Protein 8J50 (pdb70)

Foldseek 3Di:
DDKDKDFDDVPKFKDFFELVCLLCGSPDAFDKDWNFLFNPQFEGEQKMFMQQQKMKHDPFTWMWHHHPRMIMIGGPPDMDMDGQPVGGRLNNLQVCCVVPPFAPLDAFDCLQQLFAEEEQCQVQNQNQALVVLVVVLVLCVVVPGDAGEYEYEPHQAPFAQGLDGDCVRYVDLLVSQVVSVVSVYAYAYEHEFWAACPDPSNVVCLVVLQWKFFQVPDPPDASVPGRHFDWFQDPVGITIGGQLLDVVSLVSVCVSQVCCCVPRVHQYYEYEDLGLNRQDDRIHHNVRDHSQVSSASSVCSCLVRSNYEYGHHYANASGNYATEDGWFALDLVRLLSQQSSQQNCLSSRRQRYQHAEQSTRDNVSVVRDLLSSLLSLLSRLLRLHHYYYPDNVVPHDDVSSVLSVVSSVVSNVCSVLSVVVSSVCSNSSRHQKHQPCNQANPLPRSSPRQWTDRPNWKIWRGDSDDDQKDKDAFGAAWWAFPPPRDIDGHSGIDIDGDDSNDTTMITGPD/DDKDKAFDDVPKFKDFFELVCLVCGSPDAFDKDWNALFNPQFEGEQKMFMQQQKMKHDPFTWMWHHHPRMIMIGGPHDMDMDGQPVGGRLNNLQVCCVVPPFAPLDAFDCLQQLFAEEEQCQVQPQNQALVVLLVLLVLCVVLPGDATEYEYEPHQAPFAQGLDGDCVRYVDLLVSQVVSVVSVYAYAYEHEFWGACPDPRNVVCLVVLQWKAFQVPDPPDASVRGRHFDWFQDDVGITIGGQLQDVVSLVSVCVSQVCCCVPRVHQYYEYEDLRLNRQDDRIHHNVRDHSQVSSASSVCSCLVRSHYEYGHHYANASGNYETEDGWFAQDLVRLLSQQSSQQNCLSSRRQNYQHAAQRTRDNVSVVRDLLSSLLSLLSRLLRSHHYHYPDNVVPDDDVSSVLSVLSSVVSNVCSVLSVVVSSVCSNGSHHQKHQPCNQPRPLPRSPPRQWIDRPNWKIWRGDSDDDQKDKDAFAAAWKAFPVVRDIDGHSGIDIHGDDSNDTTMITGPD

Solvent-accessible surface area: 36949 Å² total; per-residue (Å²): 161,107,50,39,118,4,86,26,90,217,66,10,9,2,24,0,0,0,0,31,63,2,74,60,10,3,3,72,77,55,16,98,3,68,0,79,4,56,2,25,18,0,0,0,2,0,0,0,0,0,6,26,0,23,1,0,14,2,96,85,10,1,17,3,77,26,109,48,89,68,0,28,0,34,2,60,24,85,25,34,66,66,91,1,118,57,22,10,1,75,48,0,12,24,58,0,6,76,146,54,15,82,31,43,47,103,43,1,39,49,22,0,0,64,18,7,0,1,0,0,25,11,43,23,68,47,70,0,18,26,114,32,0,27,104,10,0,121,52,0,67,87,40,62,7,41,51,6,1,0,0,0,7,5,12,2,9,26,18,9,9,31,32,35,7,28,105,74,65,2,102,79,7,44,26,3,2,74,69,0,71,72,48,48,3,79,0,0,0,4,3,7,3,1,1,0,0,0,5,60,14,2,53,72,0,51,85,103,68,1,0,0,0,33,7,120,46,44,154,122,52,101,49,111,108,2,109,24,4,5,54,12,105,10,127,3,4,23,0,0,0,9,0,22,2,1,71,69,4,50,65,4,3,110,99,57,0,47,28,2,58,150,126,29,33,4,39,0,0,9,1,17,0,0,4,0,101,21,15,102,67,87,40,32,10,90,84,188,30,46,13,4,49,6,0,18,46,15,0,96,12,1,42,92,10,76,3,0,1,0,11,1,0,4,40,18,8,12,41,3,2,0,1,7,0,66,51,9,128,23,60,38,113,7,7,106,33,4,3,8,0,0,12,3,0,1,6,0,6,4,5,8,2,0,0,1,7,1,3,4,3,34,86,89,44,79,254,60,36,43,50,4,0,0,5,5,0,1,0,0,0,1,0,0,0,0,0,1,0,1,2,2,46,150,22,13,94,94,75,35,25,89,3,0,63,50,0,17,40,11,7,175,123,12,36,98,35,0,16,123,17,0,124,82,3,5,97,62,9,43,2,0,3,7,19,0,3,2,25,11,43,116,55,40,4,45,142,30,51,58,4,0,0,0,0,48,46,33,0,1,0,0,1,9,100,122,52,73,65,14,131,0,68,2,1,150,13,104,0,62,11,44,129,79,36,119,60,36,173,12,47,100,73,19,116,23,181,10,91,53,75,34,15,0,0,0,90,66,54,101,192,77,63,49,118,3,85,28,86,212,66,11,19,1,23,0,0,0,0,31,62,2,77,61,5,2,4,76,79,54,16,99,2,67,0,79,4,57,3,26,19,0,1,0,2,0,0,0,0,0,6,28,0,24,2,0,13,1,91,67,10,0,17,2,80,27,110,47,91,75,0,34,2,40,3,75,24,94,20,37,64,68,91,1,116,58,20,10,1,69,48,0,13,23,59,0,8,78,149,55,15,81,30,44,46,107,42,1,42,47,23,0,0,65,16,6,0,0,0,0,24,11,42,24,69,49,69,0,20,28,109,43,0,26,105,10,0,108,50,0,65,86,39,58,6,38,48,6,0,0,0,0,8,4,10,1,10,26,18,7,8,32,30,36,9,29,107,75,64,2,104,80,6,46,27,2,1,74,68,0,70,71,51,46,2,79,0,0,0,4,3,6,4,0,1,0,0,0,6,67,14,3,54,74,0,50,83,104,70,1,0,0,0,34,9,125,50,47,149,116,53,98,46,110,115,2,106,26,4,5,56,13,102,10,128,1,5,23,0,0,0,11,0,22,2,0,73,68,4,49,63,3,3,108,102,61,0,47,29,2,58,149,129,32,32,5,38,0,0,10,1,16,0,0,6,0,102,20,17,103,65,86,38,34,10,92,84,187,31,46,13,4,43,6,0,14,54,16,0,104,12,0,44,92,8,80,2,0,1,0,12,0,0,0,37,19,8,12,43,4,2,0,1,8,0,67,53,9,129,24,56,38,114,7,6,104,32,4,4,9,0,0,12,3,0,1,7,0,6,4,6,8,2,0,1,0,8,0,3,3,4,33,92,89,39,71,254,58,34,45,52,5,0,0,5,6,0,1,1,0,0,0,0,0,0,0,0,1,0,0,2,1,48,144,23,12,93,94,74,36,27,91,3,0,65,51,0,16,59,26,7,192,123,12,35,101,34,0,18,124,18,0,124,85,3,6,98,60,9,45,2,0,3,8,18,0,2,2,25,10,37,111,82,41,4,44,160,30,55,59,4,0,0,0,0,50,49,30,0,0,0,0,3,9,108,124,52,72,68,19,129,0,71,2,2,164,15,126,0,67,9,50,162,76,36,123,62,31,190,8,48,90,78,20,116,24,188,10,93,52,73,32,17,0,0,0,94,67,68,105

Structure (mmCIF, N/CA/C/O backbone):
data_8J50
#
_entry.id   8J50
#
_cell.length_a   71.662
_cell.length_b   72.364
_cell.length_c   81.074
_cell.angle_alpha   101.741
_cell.angle_beta   104.955
_cell.angle_gamma   103.664
#
_symmetry.space_group_name_H-M   'P 1'
#
loop_
_entity.id
_entity.type
_entity.pdbx_description
1 polymer 'GH31 alpha-galactosidase'
2 non-polymer 1,2-ETHANEDIOL
3 non-polymer 'CHLORIDE ION'
4 water water
#
loop_
_atom_site.group_PDB
_atom_site.id
_atom_site.type_symbol
_atom_site.label_atom_id
_atom_site.label_alt_id
_atom_site.label_comp_id
_atom_site.label_asym_id
_atom_site.label_entity_id
_atom_site.label_seq_id
_atom_site.pdbx_PDB_ins_code
_atom_site.Cartn_x
_atom_site.Cartn_y
_atom_site.Cartn_z
_atom_site.occupancy
_atom_site.B_iso_or_equiv
_atom_site.auth_seq_id
_atom_site.auth_comp_id
_atom_site.auth_asym_id
_atom_site.auth_atom_id
_atom_site.pdbx_PDB_model_num
ATOM 1 N N . GLN A 1 28 ? 2.429 20.722 26.491 1.000 53.825 33 GLN A N 1
ATOM 2 C CA . GLN A 1 28 ? 2.765 19.726 25.423 1.000 57.567 33 GLN A CA 1
ATOM 3 C C . GLN A 1 28 ? 4.081 20.081 24.707 1.000 54.047 33 GLN A C 1
ATOM 4 O O . GLN A 1 28 ? 4.157 21.136 24.066 1.000 52.235 33 GLN A O 1
ATOM 18 N N . GLN A 1 29 ? 5.101 19.190 24.787 1.000 44.180 34 GLN A N 1
ATOM 19 C CA . GLN A 1 29 ? 6.453 19.485 24.313 1.000 41.911 34 GLN A CA 1
ATOM 20 C C . GLN A 1 29 ? 6.495 19.649 22.798 1.000 37.301 34 GLN A C 1
ATOM 21 O O . GLN A 1 29 ? 5.696 19.044 22.091 1.000 31.054 34 GLN A O 1
ATOM 35 N N . SER A 1 30 ? 7.464 20.460 22.338 1.000 34.875 35 SER A N 1
ATOM 36 C CA . SER A 1 30 ? 7.440 20.931 20.977 1.000 30.223 35 SER A CA 1
ATOM 37 C C . SER A 1 30 ? 8.818 21.419 20.501 1.000 27.976 35 SER A C 1
ATOM 38 O O . SER A 1 30 ? 9.726 21.740 21.284 1.000 27.713 35 SER A O 1
ATOM 46 N N . LEU A 1 31 ? 8.910 21.469 19.169 1.000 26.779 36 LEU A N 1
ATOM 47 C CA . LEU A 1 31 ? 10.057 21.914 18.390 1.000 28.064 36 LEU A CA 1
ATOM 48 C C . LEU A 1 31 ? 9.573 22.964 17.399 1.000 27.586 36 LEU A C 1
ATOM 49 O O . LEU A 1 31 ? 8.532 22.773 16.748 1.000 28.857 36 LEU A O 1
ATOM 65 N N . HIS A 1 32 ? 10.414 23.977 17.162 1.000 24.673 37 HIS A N 1
ATOM 66 C CA . HIS A 1 32 ? 10.108 25.011 16.200 1.000 24.286 37 HIS A CA 1
ATOM 67 C C . HIS A 1 32 ? 11.400 25.291 15.429 1.000 22.764 37 HIS A C 1
ATOM 68 O O . HIS A 1 32 ? 12.429 25.660 16.013 1.000 22.073 37 HIS A O 1
ATOM 83 N N . ILE A 1 33 ? 11.325 25.055 14.131 1.000 21.152 38 ILE A N 1
ATOM 84 C CA . ILE A 1 33 ? 12.494 24.814 13.327 1.000 22.601 38 ILE A CA 1
ATOM 85 C C . ILE A 1 33 ? 12.473 25.755 12.140 1.000 20.607 38 ILE A C 1
ATOM 86 O O . ILE A 1 33 ? 11.734 25.534 11.192 1.000 22.974 38 ILE A O 1
ATOM 102 N N . PRO A 1 34 ? 13.368 26.751 12.090 1.000 20.375 39 PRO A N 1
ATOM 103 C CA . PRO A 1 34 ? 13.512 27.550 10.882 1.000 21.485 39 PRO A CA 1
ATOM 104 C C . PRO A 1 34 ? 14.047 26.673 9.762 1.000 21.775 39 PRO A C 1
ATOM 105 O O . PRO A 1 34 ? 15.064 25.975 9.969 1.000 21.831 39 PRO A O 1
ATOM 116 N N . LEU A 1 35 ? 13.390 26.721 8.597 1.000 20.838 40 LEU A N 1
ATOM 117 C CA . LEU A 1 35 ? 13.903 26.028 7.420 1.000 21.311 40 LEU A CA 1
ATOM 118 C C . LEU A 1 35 ? 15.247 26.618 7.010 1.000 21.031 40 LEU A C 1
ATOM 119 O O . LEU A 1 35 ? 15.449 27.827 7.027 1.000 22.838 40 LEU A O 1
ATOM 135 N N . LEU A 1 36 ? 16.167 25.749 6.638 1.000 21.229 41 LEU A N 1
ATOM 136 C CA . LEU A 1 36 ? 17.367 26.184 5.938 1.000 22.943 41 LEU A CA 1
ATOM 137 C C . LEU A 1 36 ? 17.003 26.617 4.523 1.000 24.810 41 LEU A C 1
ATOM 138 O O . LEU A 1 36 ? 15.956 26.243 3.969 1.000 25.875 41 LEU A O 1
ATOM 154 N N . LYS A 1 37 ? 17.922 27.373 3.911 1.000 26.443 42 LYS A N 1
ATOM 155 C CA . LYS A 1 37 ? 17.684 27.901 2.577 1.000 27.892 42 LYS A CA 1
ATOM 156 C C . LYS A 1 37 ? 17.481 26.761 1.589 1.000 25.941 42 LYS A C 1
ATOM 157 O O . LYS A 1 37 ? 18.280 25.846 1.553 1.000 26.179 42 LYS A O 1
ATOM 176 N N . GLY A 1 38 ? 16.366 26.774 0.858 1.000 24.966 43 GLY A N 1
ATOM 177 C CA . GLY A 1 38 ? 16.047 25.743 -0.126 1.000 26.413 43 GLY A CA 1
ATOM 178 C C . GLY A 1 38 ? 15.596 24.415 0.500 1.000 23.835 43 GLY A C 1
ATOM 179 O O . GLY A 1 38 ? 15.320 23.496 -0.217 1.000 23.279 43 GLY A O 1
ATOM 183 N N . GLU A 1 39 ? 15.494 24.310 1.835 1.000 24.568 44 GLU A N 1
ATOM 184 C CA . GLU A 1 39 ? 15.136 23.068 2.462 1.000 22.786 44 GLU A CA 1
ATOM 185 C C . GLU A 1 39 ? 13.683 22.674 2.190 1.000 23.623 44 GLU A C 1
ATOM 186 O O . GLU A 1 39 ? 12.772 23.479 2.270 1.000 21.777 44 GLU A O 1
ATOM 198 N N . CYS A 1 40 ? 13.490 21.379 1.947 1.000 22.490 45 CYS A N 1
ATOM 199 C CA . CYS A 1 40 ? 12.195 20.779 1.711 1.000 24.253 45 CYS A CA 1
ATOM 200 C C . CYS A 1 40 ? 11.980 19.658 2.715 1.000 24.850 45 CYS A C 1
ATOM 201 O O . CYS A 1 40 ? 12.925 18.939 3.045 1.000 24.778 45 CYS A O 1
ATOM 209 N N . TRP A 1 41 ? 10.740 19.536 3.213 1.000 22.828 46 TRP A N 1
ATOM 210 C CA . TRP A 1 41 ? 10.397 18.545 4.218 1.000 22.323 46 TRP A CA 1
ATOM 211 C C . TRP A 1 41 ? 9.252 17.651 3.725 1.000 22.452 46 TRP A C 1
ATOM 212 O O . TRP A 1 41 ? 8.238 18.145 3.203 1.000 20.917 46 TRP A O 1
ATOM 233 N N . TRP A 1 42 ? 9.443 16.329 3.923 1.000 22.351 47 TRP A N 1
ATOM 234 C CA . TRP A 1 42 ? 8.405 15.336 3.744 1.000 20.866 47 TRP A CA 1
ATOM 235 C C . TRP A 1 42 ? 8.226 14.510 5.028 1.000 21.277 47 TRP A C 1
ATOM 236 O O . TRP A 1 42 ? 9.107 14.426 5.874 1.000 20.917 47 TRP A O 1
ATOM 257 N N . GLY A 1 43 ? 7.065 13.853 5.147 1.000 21.310 48 GLY A N 1
ATOM 258 C CA . GLY A 1 43 ? 6.911 12.854 6.192 1.000 23.082 48 GLY A CA 1
ATOM 259 C C . GLY A 1 43 ? 5.474 12.660 6.646 1.000 20.425 48 GLY A C 1
ATOM 260 O O . GLY A 1 43 ? 4.553 13.033 5.935 1.000 20.020 48 GLY A O 1
ATOM 264 N N . ALA A 1 44 ? 5.338 12.029 7.804 1.000 19.811 49 ALA A N 1
ATOM 265 C CA . ALA A 1 44 ? 4.091 11.940 8.570 1.000 20.138 49 ALA A CA 1
ATOM 266 C C . ALA A 1 44 ? 3.101 10.956 7.951 1.000 20.990 49 ALA A C 1
ATOM 267 O O . ALA A 1 44 ? 2.761 9.965 8.609 1.000 20.716 49 ALA A O 1
ATOM 274 N N . ALA A 1 45 ? 2.584 11.222 6.739 1.000 20.625 50 ALA A N 1
ATOM 275 C CA . ALA A 1 45 ? 1.442 10.443 6.272 1.000 19.571 50 ALA A CA 1
ATOM 276 C C . ALA A 1 45 ? 1.490 10.246 4.766 1.000 21.254 50 ALA A C 1
ATOM 277 O O . ALA A 1 45 ? 1.520 11.190 3.987 1.000 22.709 50 ALA A O 1
ATOM 284 N N . VAL A 1 46 ? 1.481 8.984 4.376 1.000 20.350 51 VAL A N 1
ATOM 285 C CA . VAL A 1 46 ? 1.592 8.591 2.984 1.000 21.963 51 VAL A CA 1
ATOM 286 C C . VAL A 1 46 ? 0.532 9.303 2.148 1.000 22.383 51 VAL A C 1
ATOM 287 O O . VAL A 1 46 ? 0.837 9.828 1.090 1.000 24.867 51 VAL A O 1
ATOM 300 N N . ASN A 1 47 ? -0.708 9.314 2.617 1.000 22.033 52 ASN A N 1
ATOM 301 C CA . ASN A 1 47 ? -1.821 9.818 1.821 1.000 22.077 52 ASN A CA 1
ATOM 302 C C . ASN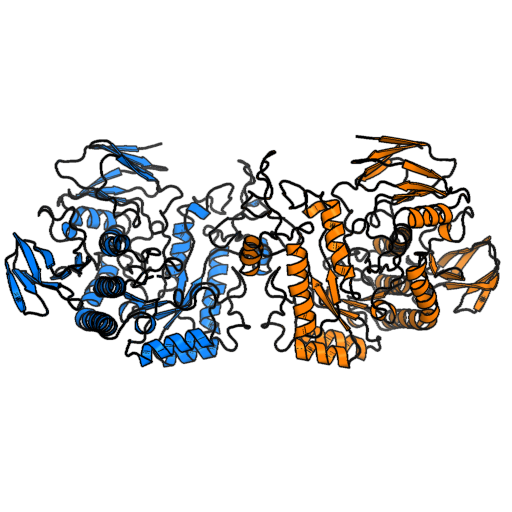 A 1 47 ? -1.849 11.338 1.797 1.000 23.187 52 ASN A C 1
ATOM 303 O O . ASN A 1 47 ? -2.834 11.869 1.289 1.000 24.592 52 ASN A O 1
ATOM 314 N N . ARG A 1 48 ? -0.804 12.030 2.307 1.000 22.761 53 ARG A N 1
ATOM 315 C CA . ARG A 1 48 ? -0.717 13.494 2.178 1.000 23.676 53 ARG A CA 1
ATOM 316 C C . ARG A 1 48 ? 0.472 13.883 1.311 1.000 23.864 53 ARG A C 1
ATOM 317 O O . ARG A 1 48 ? 0.878 15.055 1.286 1.000 23.462 53 ARG A O 1
ATOM 338 N N . ALA A 1 49 ? 1.048 12.923 0.551 1.000 24.797 54 ALA A N 1
ATOM 339 C CA . ALA A 1 49 ? 2.351 13.204 -0.032 1.000 23.779 54 ALA A CA 1
ATOM 340 C C . ALA A 1 49 ? 2.209 14.204 -1.151 1.000 24.581 54 ALA A C 1
ATOM 341 O O . ALA A 1 49 ? 3.192 14.882 -1.437 1.000 22.246 54 ALA A O 1
ATOM 348 N N . HIS A 1 50 ? 1.015 14.251 -1.773 1.000 25.167 55 HIS A N 1
ATOM 349 C CA . HIS A 1 50 ? 0.786 15.185 -2.864 1.000 28.720 55 HIS A CA 1
ATOM 350 C C . HIS A 1 50 ? 0.738 16.625 -2.353 1.000 31.984 55 HIS A C 1
ATOM 351 O O . HIS A 1 50 ? 0.640 17.544 -3.141 1.000 36.110 55 HIS A O 1
ATOM 366 N N . ASP A 1 51 ? 0.743 16.833 -1.028 1.000 30.948 56 ASP A N 1
ATOM 367 C CA . ASP A 1 51 ? 0.772 18.165 -0.448 1.000 30.218 56 ASP A CA 1
ATOM 368 C C . ASP A 1 51 ? 2.188 18.486 0.003 1.000 29.670 56 ASP A C 1
ATOM 369 O O . ASP A 1 51 ? 2.387 19.449 0.723 1.000 34.503 56 ASP A O 1
ATOM 378 N N . MET A 1 52 ? 3.166 17.627 -0.314 1.000 26.629 57 MET A N 1
ATOM 379 C CA . MET A 1 52 ? 4.519 17.879 0.113 1.000 23.856 57 MET A CA 1
ATOM 380 C C . MET A 1 52 ? 5.339 18.214 -1.134 1.000 24.419 57 MET A C 1
ATOM 381 O O . MET A 1 52 ? 4.907 17.982 -2.279 1.000 23.639 57 MET A O 1
ATOM 395 N N . PRO A 1 53 ? 6.537 18.797 -0.984 1.000 24.463 58 PRO A N 1
ATOM 396 C CA . PRO A 1 53 ? 7.093 19.226 0.309 1.000 23.791 58 PRO A CA 1
ATOM 397 C C . PRO A 1 53 ? 6.196 20.174 1.095 1.000 22.670 58 PRO A C 1
ATOM 398 O O . PRO A 1 53 ? 5.484 20.971 0.491 1.000 21.765 58 PRO A O 1
ATOM 409 N N . LEU A 1 54 ? 6.266 20.112 2.424 1.000 22.085 59 LEU A N 1
ATOM 410 C CA . LEU A 1 54 ? 5.367 20.873 3.278 1.000 22.558 59 LEU A CA 1
ATOM 411 C C . LEU A 1 54 ? 5.525 22.358 2.969 1.000 24.766 59 LEU A C 1
ATOM 412 O O . LEU A 1 54 ? 6.622 22.917 3.059 1.000 25.140 59 LEU A O 1
ATOM 428 N N . GLN A 1 55 ? 4.389 22.980 2.633 1.000 26.041 60 GLN A N 1
ATOM 429 C CA . GLN A 1 55 ? 4.265 24.364 2.218 1.000 27.333 60 GLN A CA 1
ATOM 430 C C . GLN A 1 55 ? 3.832 25.232 3.402 1.000 25.405 60 GLN A C 1
ATOM 431 O O . GLN A 1 55 ? 3.262 24.747 4.375 1.000 26.308 60 GLN A O 1
ATOM 445 N N . PRO A 1 56 ? 4.042 26.566 3.350 1.000 26.672 61 PRO A N 1
ATOM 446 C CA . PRO A 1 56 ? 3.404 27.459 4.321 1.000 27.278 61 PRO A CA 1
ATOM 447 C C . PRO A 1 56 ? 1.905 27.182 4.384 1.000 25.333 61 PRO A C 1
ATOM 448 O O . PRO A 1 56 ? 1.248 27.062 3.339 1.000 24.953 61 PRO A O 1
ATOM 459 N N . GLY A 1 57 ? 1.406 27.041 5.621 1.000 24.349 62 GLY A N 1
ATOM 460 C CA . GLY A 1 57 ? -0.008 26.802 5.870 1.000 27.442 62 GLY A CA 1
ATOM 461 C C . GLY A 1 57 ? -0.287 25.324 6.085 1.000 26.776 62 GLY A C 1
ATOM 462 O O . GLY A 1 57 ? -1.404 24.973 6.432 1.000 27.892 62 GLY A O 1
ATOM 466 N N . ALA A 1 58 ? 0.712 24.453 5.870 1.000 24.284 63 ALA A N 1
ATOM 467 C CA . ALA A 1 58 ? 0.462 23.013 5.986 1.000 25.476 63 ALA A CA 1
ATOM 468 C C . ALA A 1 58 ? 0.149 22.634 7.436 1.000 25.335 63 ALA A C 1
ATOM 469 O O . ALA A 1 58 ? 0.783 23.164 8.360 1.000 24.521 63 ALA A O 1
ATOM 476 N N . PHE A 1 59 ? -0.798 21.667 7.619 1.000 25.167 64 PHE A N 1
ATOM 477 C CA . PHE A 1 59 ? -1.081 21.095 8.925 1.000 25.540 64 PHE A CA 1
ATOM 478 C C . PHE A 1 59 ? -1.354 19.601 8.754 1.000 23.037 64 PHE A C 1
ATOM 479 O O . PHE A 1 59 ? -2.086 19.191 7.851 1.000 23.135 64 PHE A O 1
ATOM 496 N N . ILE A 1 60 ? -0.716 18.786 9.587 1.000 23.304 65 ILE A N 1
ATOM 497 C CA . ILE A 1 60 ? -1.009 17.355 9.683 1.000 22.151 65 ILE A CA 1
ATOM 498 C C . ILE A 1 60 ? -1.062 16.979 11.157 1.000 23.101 65 ILE A C 1
ATOM 499 O O . ILE A 1 60 ? -0.120 17.228 11.924 1.000 24.027 65 ILE A O 1
ATOM 515 N N . GLN A 1 61 ? -2.193 16.344 11.510 1.000 23.316 66 GLN A N 1
ATOM 516 C CA . GLN A 1 61 ? -2.403 15.746 12.807 1.000 23.495 66 GLN A CA 1
ATOM 517 C C . GLN A 1 61 ? -2.251 14.235 12.641 1.000 22.530 66 GLN A C 1
ATOM 518 O O . GLN A 1 61 ? -2.955 13.638 11.803 1.000 23.997 66 GLN A O 1
ATOM 532 N N . LEU A 1 62 ? -1.307 13.632 13.382 1.000 20.524 67 LEU A N 1
ATOM 533 C CA . LEU A 1 62 ? -1.160 12.174 13.401 1.000 21.450 67 LEU A CA 1
ATOM 534 C C . LEU A 1 62 ? -1.923 11.545 14.570 1.000 22.416 67 LEU A C 1
ATOM 535 O O . LEU A 1 62 ? -2.197 10.342 14.556 1.000 21.811 67 LEU A O 1
ATOM 551 N N . ASN A 1 63 ? -2.207 12.323 15.623 1.000 23.164 68 ASN A N 1
ATOM 552 C CA . ASN A 1 63 ? -2.760 11.702 16.817 1.000 25.756 68 ASN A CA 1
ATOM 553 C C . ASN A 1 63 ? -4.195 11.317 16.512 1.000 26.175 68 ASN A C 1
ATOM 554 O O . ASN A 1 63 ? -5.023 12.192 16.258 1.000 24.492 68 ASN A O 1
ATOM 565 N N . GLY A 1 64 ? -4.446 10.005 16.513 1.000 22.670 69 GLY A N 1
ATOM 566 C CA . GLY A 1 64 ? -5.766 9.503 16.200 1.000 22.709 69 GLY A CA 1
ATOM 567 C C . GLY A 1 64 ? -6.091 9.559 14.714 1.000 22.998 69 GLY A C 1
ATOM 568 O O . GLY A 1 64 ? -7.255 9.369 14.346 1.000 23.086 69 GLY A O 1
ATOM 572 N N . ASP A 1 65 ? -5.080 9.761 13.868 1.000 21.916 70 ASP A N 1
ATOM 573 C CA . ASP A 1 65 ? -5.355 9.961 12.463 1.000 23.253 70 ASP A CA 1
ATOM 574 C C . ASP A 1 65 ? -4.194 9.472 11.589 1.000 25.050 70 ASP A C 1
ATOM 575 O O . ASP A 1 65 ? -3.101 10.075 11.548 1.000 27.265 70 ASP A O 1
ATOM 584 N N . VAL A 1 66 ? -4.462 8.424 10.811 1.000 22.926 71 VAL A N 1
ATOM 585 C CA . VAL A 1 66 ? -3.482 7.907 9.838 1.000 23.365 71 VAL A CA 1
ATOM 586 C C . VAL A 1 66 ? -3.868 8.313 8.404 1.000 20.441 71 VAL A C 1
ATOM 587 O O . VAL A 1 66 ? -3.321 7.798 7.459 1.000 19.017 71 VAL A O 1
ATOM 600 N N . SER A 1 67 ? -4.811 9.237 8.247 1.000 19.736 72 SER A N 1
ATOM 601 C CA . SER A 1 67 ? -5.168 9.819 6.963 1.000 22.729 72 SER A CA 1
ATOM 602 C C . SER A 1 67 ? -5.534 8.749 5.935 1.000 22.913 72 SER A C 1
ATOM 603 O O . SER A 1 67 ? -5.225 8.863 4.747 1.000 24.898 72 SER A O 1
ATOM 611 N N . GLY A 1 68 ? -6.307 7.753 6.355 1.000 22.279 73 GLY A N 1
ATOM 612 C CA . GLY A 1 68 ? -6.780 6.733 5.438 1.000 22.551 73 GLY A CA 1
ATOM 613 C C . GLY A 1 68 ? -5.701 5.741 4.949 1.000 21.428 73 GLY A C 1
ATOM 614 O O . GLY A 1 68 ? -5.976 4.932 4.069 1.000 20.842 73 GLY A O 1
ATOM 618 N N . ASN A 1 69 ? -4.490 5.750 5.508 1.000 22.429 74 ASN A N 1
ATOM 619 C CA . ASN A 1 69 ? -3.404 4.916 4.954 1.000 23.284 74 ASN A CA 1
ATOM 620 C C . ASN A 1 69 ? -2.306 4.787 5.996 1.000 22.280 74 ASN A C 1
ATOM 621 O O . ASN A 1 69 ? -2.606 4.651 7.176 1.000 23.237 74 ASN A O 1
ATOM 632 N N . GLN A 1 70 ? -1.032 4.764 5.585 1.000 23.323 75 GLN A N 1
ATOM 633 C CA . GLN A 1 70 ? 0.023 4.577 6.563 1.000 22.090 75 GLN A CA 1
ATOM 634 C C . GLN A 1 70 ? 0.562 5.913 7.095 1.000 21.700 75 GLN A C 1
ATOM 635 O O . GLN A 1 70 ? 0.660 6.895 6.372 1.000 19.462 75 GLN A O 1
ATOM 649 N N . ALA A 1 71 ? 0.966 5.931 8.380 1.000 22.003 76 ALA A N 1
ATOM 650 C CA . ALA A 1 71 ? 1.523 7.117 8.986 1.000 21.670 76 ALA A CA 1
ATOM 651 C C . ALA A 1 71 ? 2.617 6.740 9.974 1.000 20.708 76 ALA A C 1
ATOM 652 O O . ALA A 1 71 ? 2.617 5.665 10.537 1.000 19.876 76 ALA A O 1
ATOM 659 N N . VAL A 1 72 ? 3.604 7.619 10.082 1.000 21.486 77 VAL A N 1
ATOM 660 C CA . VAL A 1 72 ? 4.773 7.375 10.892 1.000 23.043 77 VAL A CA 1
ATOM 661 C C . VAL A 1 72 ? 5.178 8.689 11.551 1.000 22.587 77 VAL A C 1
ATOM 662 O O . VAL A 1 72 ? 5.161 9.710 10.893 1.000 22.816 77 VAL A O 1
ATOM 675 N N . PRO A 1 73 ? 5.635 8.728 12.821 1.000 22.445 78 PRO A N 1
ATOM 676 C CA . PRO A 1 73 ? 6.076 9.969 13.453 1.000 21.224 78 PRO A CA 1
ATOM 677 C C . PRO A 1 73 ? 7.481 10.436 13.069 1.000 20.397 78 PRO A C 1
ATOM 678 O O . PRO A 1 73 ? 8.379 10.562 13.923 1.000 21.534 78 PRO A O 1
ATOM 689 N N . LEU A 1 74 ? 7.632 10.685 11.769 1.000 19.812 79 LEU A N 1
ATOM 690 C CA . LEU A 1 74 ? 8.930 10.981 11.162 1.000 22.415 79 LEU A CA 1
ATOM 691 C C . LEU A 1 74 ? 8.773 12.117 10.147 1.000 21.032 79 LEU A C 1
ATOM 692 O O . LEU A 1 74 ? 7.848 12.081 9.311 1.000 23.145 79 LEU A O 1
ATOM 708 N N . LEU A 1 75 ? 9.743 13.049 10.157 1.000 20.334 80 LEU A N 1
ATOM 709 C CA . LEU A 1 75 ? 9.880 14.015 9.072 1.000 22.410 80 LEU A CA 1
ATOM 710 C C . LEU A 1 75 ? 11.323 13.967 8.564 1.000 21.156 80 LEU A C 1
ATOM 711 O O . LEU A 1 75 ? 12.261 13.803 9.358 1.000 20.465 80 LEU A O 1
ATOM 727 N N . LEU A 1 76 ? 11.492 14.135 7.244 1.000 21.360 81 LEU A N 1
ATOM 728 C CA . LEU A 1 76 ? 12.832 14.096 6.659 1.000 23.609 81 LEU A CA 1
ATOM 729 C C . LEU A 1 76 ? 13.030 15.322 5.760 1.000 23.427 81 LEU A C 1
ATOM 730 O O . LEU A 1 76 ? 12.088 15.715 5.068 1.000 23.784 81 LEU A O 1
ATOM 746 N N . SER A 1 77 ? 14.274 15.859 5.701 1.000 21.921 82 SER A N 1
ATOM 747 C CA . SER A 1 77 ? 14.516 17.035 4.904 1.000 22.126 82 SER A CA 1
ATOM 748 C C . SER A 1 77 ? 15.584 16.802 3.827 1.000 24.049 82 SER A C 1
ATOM 749 O O . SER A 1 77 ? 16.512 15.971 3.969 1.000 20.493 82 SER A O 1
ATOM 757 N N . SER A 1 78 ? 15.475 17.627 2.782 1.000 22.418 83 SER A N 1
ATOM 758 C CA . SER A 1 78 ? 16.423 17.614 1.673 1.000 22.851 83 SER A CA 1
ATOM 759 C C . SER A 1 78 ? 17.818 18.058 2.098 1.000 22.795 83 SER A C 1
ATOM 760 O O . SER A 1 78 ? 18.754 17.909 1.312 1.000 21.837 83 SER A O 1
ATOM 768 N N . ALA A 1 79 ? 17.955 18.582 3.334 1.000 24.118 84 ALA A N 1
ATOM 769 C CA . ALA A 1 79 ? 19.256 18.991 3.853 1.000 25.071 84 ALA A CA 1
ATOM 770 C C . ALA A 1 79 ? 19.852 17.985 4.842 1.000 22.334 84 ALA A C 1
ATOM 771 O O . ALA A 1 79 ? 20.790 18.276 5.559 1.000 21.874 84 ALA A O 1
ATOM 778 N N . GLY A 1 80 ? 19.274 16.792 4.925 1.000 22.511 85 GLY A N 1
ATOM 779 C CA . GLY A 1 80 ? 19.770 15.745 5.803 1.000 21.130 85 GLY A CA 1
ATOM 780 C C . GLY A 1 80 ? 19.263 15.859 7.241 1.000 20.468 85 GLY A C 1
ATOM 781 O O . GLY A 1 80 ? 19.789 15.162 8.108 1.000 20.889 85 GLY A O 1
ATOM 785 N N . ARG A 1 81 ? 18.233 16.694 7.488 1.000 20.205 86 ARG A N 1
ATOM 786 C CA . ARG A 1 81 ? 17.688 16.796 8.831 1.000 18.844 86 ARG A CA 1
ATOM 787 C C . ARG A 1 81 ? 16.504 15.840 8.962 1.000 18.650 86 ARG A C 1
ATOM 788 O O . ARG A 1 81 ? 15.886 15.436 7.949 1.000 19.250 86 ARG A O 1
ATOM 809 N N . TYR A 1 82 ? 16.191 15.483 10.213 1.000 18.555 87 TYR A N 1
ATOM 810 C CA . TYR A 1 82 ? 15.057 14.611 10.459 1.000 19.260 87 TYR A CA 1
ATOM 811 C C . TYR A 1 82 ? 14.552 14.844 11.857 1.000 20.367 87 TYR A C 1
ATOM 812 O O . TYR A 1 82 ? 15.320 15.260 12.746 1.000 21.444 87 TYR A O 1
ATOM 830 N N . VAL A 1 83 ? 13.232 14.556 11.994 1.000 20.237 88 VAL A N 1
ATOM 831 C CA . VAL A 1 83 ? 12.551 14.624 13.273 1.000 19.307 88 VAL A CA 1
ATOM 832 C C . VAL A 1 83 ? 11.876 13.281 13.532 1.000 18.692 88 VAL A C 1
ATOM 833 O O . VAL A 1 83 ? 11.209 12.750 12.649 1.000 20.649 88 VAL A O 1
ATOM 846 N N . TRP A 1 84 ? 11.975 12.806 14.770 1.000 18.995 89 TRP A N 1
ATOM 847 C CA . TRP A 1 84 ? 11.309 11.585 15.198 1.000 19.677 89 TRP A CA 1
ATOM 848 C C . TRP A 1 84 ? 10.740 11.734 16.597 1.000 21.327 89 TRP A C 1
ATOM 849 O O . TRP A 1 84 ? 11.382 12.346 17.471 1.000 22.259 89 TRP A O 1
ATOM 870 N N . SER A 1 85 ? 9.607 11.020 16.827 1.000 22.268 90 SER A N 1
ATOM 871 C CA . SER A 1 85 ? 9.155 10.728 18.162 1.000 22.858 90 SER A CA 1
ATOM 872 C C . SER A 1 85 ? 8.666 9.285 18.160 1.000 22.707 90 SER A C 1
ATOM 873 O O . SER A 1 85 ? 8.235 8.799 17.113 1.000 23.329 90 SER A O 1
ATOM 881 N N . ASP A 1 86 ? 8.724 8.611 19.310 1.000 23.713 91 ASP A N 1
ATOM 882 C CA . ASP A 1 86 ? 8.104 7.290 19.446 1.000 24.770 91 ASP A CA 1
ATOM 883 C C . ASP A 1 86 ? 6.573 7.409 19.316 1.000 26.449 91 ASP A C 1
ATOM 884 O O . ASP A 1 86 ? 5.893 6.406 19.002 1.000 22.576 91 ASP A O 1
ATOM 893 N N . GLN A 1 87 ? 6.018 8.630 19.540 1.000 24.926 92 GLN A N 1
ATOM 894 C CA . GLN A 1 87 ? 4.596 8.820 19.782 1.000 25.696 92 GLN A CA 1
ATOM 895 C C . GLN A 1 87 ? 4.011 9.794 18.776 1.000 24.431 92 GLN A C 1
ATOM 896 O O . GLN A 1 87 ? 4.740 10.517 18.116 1.000 24.614 92 GLN A O 1
ATOM 910 N N . PRO A 1 88 ? 2.680 9.845 18.597 1.000 24.203 93 PRO A N 1
ATOM 911 C CA . PRO A 1 88 ? 2.096 10.773 17.620 1.000 22.003 93 PRO A CA 1
ATOM 912 C C . PRO A 1 88 ? 2.380 12.243 17.903 1.000 22.593 93 PRO A C 1
ATOM 913 O O . PRO A 1 88 ? 2.679 12.662 19.032 1.000 25.377 93 PRO A O 1
ATOM 924 N N . PHE A 1 89 ? 2.285 13.036 16.841 1.000 22.607 94 PHE A N 1
ATOM 925 C CA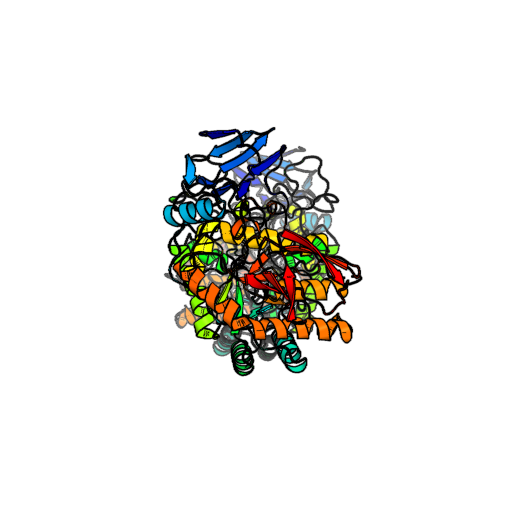 . PHE A 1 89 ? 2.454 14.481 16.941 1.000 23.378 94 PHE A CA 1
ATOM 926 C C . PHE A 1 89 ? 1.587 15.172 15.899 1.000 23.129 94 PHE A C 1
ATOM 927 O O . PHE A 1 89 ? 1.002 14.535 15.029 1.000 25.630 94 PHE A O 1
ATOM 944 N N . SER A 1 90 ? 1.583 16.503 15.951 1.000 24.200 95 SER A N 1
ATOM 945 C CA . SER A 1 90 ? 1.066 17.318 14.882 1.000 24.789 95 SER A CA 1
ATOM 946 C C . SER A 1 90 ? 2.190 18.229 14.377 1.000 23.990 95 SER A C 1
ATOM 947 O O . SER A 1 90 ? 3.072 18.660 15.155 1.000 22.588 95 SER A O 1
ATOM 955 N N . VAL A 1 91 ? 2.103 18.526 13.077 1.000 21.898 96 VAL A N 1
ATOM 956 C CA . VAL A 1 91 ? 3.103 19.350 12.439 1.000 22.749 96 VAL A CA 1
ATOM 957 C C . VAL A 1 91 ? 2.399 20.467 11.661 1.000 22.323 96 VAL A C 1
ATOM 958 O O . VAL A 1 91 ? 1.385 20.273 10.993 1.000 24.710 96 VAL A O 1
ATOM 971 N N . LYS A 1 92 ? 2.990 21.653 11.731 1.000 23.600 97 LYS A N 1
ATOM 972 C CA . LYS A 1 92 ? 2.547 22.837 11.017 1.000 28.390 97 LYS A CA 1
ATOM 973 C C . LYS A 1 92 ? 3.757 23.511 10.347 1.000 25.099 97 LYS A C 1
ATOM 974 O O . LYS A 1 92 ? 4.844 23.577 10.913 1.000 25.513 97 LYS A O 1
ATOM 993 N N . ARG A 1 93 ? 3.578 24.022 9.132 1.000 23.515 98 ARG A N 1
ATOM 994 C CA . ARG A 1 93 ? 4.503 25.018 8.624 1.000 23.552 98 ARG A CA 1
ATOM 995 C C . ARG A 1 93 ? 3.810 26.405 8.561 1.000 24.248 98 ARG A C 1
ATOM 996 O O . ARG A 1 93 ? 2.788 26.637 7.900 1.000 26.889 98 ARG A O 1
ATOM 1017 N N . GLU A 1 94 ? 4.373 27.357 9.307 1.000 24.481 99 GLU A N 1
ATOM 1018 C CA . GLU A 1 94 ? 3.968 28.754 9.239 1.000 26.668 99 GLU A CA 1
ATOM 1019 C C . GLU A 1 94 ? 5.162 29.585 8.802 1.000 26.325 99 GLU A C 1
ATOM 1020 O O . GLU A 1 94 ? 6.203 29.613 9.473 1.000 27.313 99 GLU A O 1
ATOM 1032 N N . GLY A 1 95 ? 4.960 30.299 7.708 1.000 25.148 100 GLY A N 1
ATOM 1033 C CA . GLY A 1 95 ? 6.073 30.915 7.009 1.000 24.343 100 GLY A CA 1
ATOM 1034 C C . GLY A 1 95 ? 7.138 29.853 6.701 1.000 24.622 100 GLY A C 1
ATOM 1035 O O . GLY A 1 95 ? 6.813 28.830 6.120 1.000 25.060 100 GLY A O 1
ATOM 1039 N N . ASP A 1 96 ? 8.358 30.085 7.212 1.000 23.767 101 ASP A N 1
ATOM 1040 C CA . ASP A 1 96 ? 9.501 29.227 7.049 1.000 24.026 101 ASP A CA 1
ATOM 1041 C C . ASP A 1 96 ? 9.797 28.486 8.349 1.000 25.124 101 ASP A C 1
ATOM 1042 O O . ASP A 1 96 ? 10.891 27.937 8.456 1.000 25.668 101 ASP A O 1
ATOM 1051 N N . ILE A 1 97 ? 8.814 28.373 9.262 1.000 24.110 102 ILE A N 1
ATOM 1052 C CA . ILE A 1 97 ? 8.987 27.687 10.532 1.000 21.953 102 ILE A CA 1
ATOM 1053 C C . ILE A 1 97 ? 8.157 26.403 10.530 1.000 23.115 102 ILE A C 1
ATOM 1054 O O . ILE A 1 97 ? 6.935 26.411 10.377 1.000 24.667 102 ILE A O 1
ATOM 1070 N N . LEU A 1 98 ? 8.850 25.293 10.724 1.000 23.155 103 LEU A N 1
ATOM 1071 C CA . LEU A 1 98 ? 8.239 24.003 10.932 1.000 25.876 103 LEU A CA 1
ATOM 1072 C C . LEU A 1 98 ? 8.098 23.766 12.441 1.000 27.158 103 LEU A C 1
ATOM 1073 O O . LEU A 1 98 ? 9.082 23.770 13.192 1.000 25.553 103 LEU A O 1
ATOM 1089 N N . SER A 1 99 ? 6.832 23.635 12.876 1.000 26.876 104 SER A N 1
ATOM 1090 C CA . SER A 1 99 ? 6.515 23.427 14.278 1.000 27.316 104 SER A CA 1
ATOM 1091 C C . SER A 1 99 ? 5.888 22.051 14.496 1.000 25.510 104 SER A C 1
ATOM 1092 O O . SER A 1 99 ? 5.006 21.641 13.744 1.000 27.013 104 SER A O 1
ATOM 1100 N N . ILE A 1 100 ? 6.389 21.342 15.510 1.000 22.535 105 ILE A N 1
ATOM 1101 C CA . ILE A 1 100 ? 5.880 20.029 15.842 1.000 23.221 105 ILE A CA 1
ATOM 1102 C C . ILE A 1 100 ? 5.479 20.063 17.318 1.000 22.829 105 ILE A C 1
ATOM 1103 O O . ILE A 1 100 ? 6.272 20.487 18.181 1.000 22.819 105 ILE A O 1
ATOM 1119 N N . SER A 1 101 ? 4.251 19.567 17.573 1.000 22.120 106 SER A N 1
ATOM 1120 C CA . SER A 1 101 ? 3.711 19.439 18.923 1.000 25.016 106 SER A CA 1
ATOM 1121 C C . SER A 1 101 ? 3.543 17.950 19.239 1.000 25.796 106 SER A C 1
ATOM 1122 O O . SER A 1 101 ? 2.829 17.271 18.487 1.000 22.795 106 SER A O 1
ATOM 1130 N N . PHE A 1 102 ? 4.258 17.451 20.270 1.000 25.024 107 PHE A N 1
ATOM 1131 C CA . PHE A 1 102 ? 4.385 16.017 20.535 1.000 25.486 107 PHE A CA 1
ATOM 1132 C C . PHE A 1 102 ? 3.411 15.571 21.620 1.000 26.651 107 PHE A C 1
ATOM 1133 O O . PHE A 1 102 ? 3.299 16.242 22.643 1.000 26.740 107 PHE A O 1
ATOM 1150 N N . THR A 1 103 ? 2.784 14.394 21.470 1.000 27.928 108 THR A N 1
ATOM 1151 C CA . THR A 1 103 ? 2.051 13.837 22.598 1.000 28.750 108 THR A CA 1
ATOM 1152 C C . THR A 1 103 ? 3.031 13.347 23.641 1.000 29.880 108 THR A C 1
ATOM 1153 O O . THR A 1 103 ? 2.691 13.357 24.806 1.000 29.127 108 THR A O 1
ATOM 1164 N N . GLY A 1 104 ? 4.248 12.946 23.210 1.000 28.290 109 GLY A N 1
ATOM 1165 C CA . GLY A 1 104 ? 5.288 12.574 24.148 1.000 28.772 109 GLY A CA 1
ATOM 1166 C C . GLY A 1 104 ? 6.465 13.531 24.034 1.000 28.740 109 GLY A C 1
ATOM 1167 O O . GLY A 1 104 ? 6.327 14.706 24.361 1.000 30.387 109 GLY A O 1
ATOM 1171 N N . THR A 1 105 ? 7.611 13.006 23.556 1.000 30.429 110 THR A N 1
ATOM 1172 C CA . THR A 1 105 ? 8.799 13.815 23.327 1.000 27.120 110 THR A CA 1
ATOM 1173 C C . THR A 1 105 ? 9.420 13.433 21.984 1.000 25.485 110 THR A C 1
ATOM 1174 O O . THR A 1 105 ? 9.276 12.311 21.495 1.000 23.732 110 THR A O 1
ATOM 1185 N N . GLY A 1 106 ? 10.194 14.369 21.426 1.000 25.255 111 GLY A N 1
ATOM 1186 C CA . GLY A 1 106 ? 10.829 14.188 20.149 1.000 23.203 111 GLY A CA 1
ATOM 1187 C C . GLY A 1 106 ? 12.047 15.095 20.021 1.000 22.324 111 GLY A C 1
ATOM 1188 O O . GLY A 1 106 ? 12.381 15.832 20.936 1.000 21.996 111 GLY A O 1
ATOM 1192 N N . ALA A 1 107 ? 12.690 15.040 18.857 1.000 22.831 112 ALA A N 1
ATOM 1193 C CA . ALA A 1 107 ? 13.949 15.729 18.650 1.000 21.872 112 ALA A CA 1
ATOM 1194 C C . ALA A 1 107 ? 14.212 15.877 17.174 1.000 20.596 112 ALA A C 1
ATOM 1195 O O . ALA A 1 107 ? 13.680 15.152 16.338 1.000 20.703 112 ALA A O 1
ATOM 1202 N N . LEU A 1 108 ? 15.024 16.886 16.912 1.000 21.137 113 LEU A N 1
ATOM 1203 C CA . LEU A 1 108 ? 15.617 17.172 15.630 1.000 22.684 113 LEU A CA 1
ATOM 1204 C C . LEU A 1 108 ? 17.043 16.599 15.608 1.000 22.563 113 LEU A C 1
ATOM 1205 O O . LEU A 1 108 ? 17.796 16.639 16.603 1.000 20.787 113 LEU A O 1
ATOM 1221 N N . TYR A 1 109 ? 17.392 16.105 14.419 1.000 20.689 114 TYR A N 1
ATOM 1222 C CA . TYR A 1 109 ? 18.670 15.477 14.160 1.000 23.535 114 TYR A CA 1
ATOM 1223 C C . TYR A 1 109 ? 19.161 15.986 12.797 1.000 24.758 114 TYR A C 1
ATOM 1224 O O . TYR A 1 109 ? 18.339 16.331 11.928 1.000 24.271 114 TYR A O 1
ATOM 1242 N N . THR A 1 110 ? 20.498 15.951 12.605 1.000 26.852 115 THR A N 1
ATOM 1243 C CA . THR A 1 110 ? 21.134 16.222 11.323 1.000 26.060 115 THR A CA 1
ATOM 1244 C C . THR A 1 110 ? 22.112 15.096 10.978 1.000 27.410 115 THR A C 1
ATOM 1245 O O . THR A 1 110 ? 22.972 14.713 11.822 1.000 25.929 115 THR A O 1
ATOM 1256 N N . ALA A 1 111 ? 21.973 14.598 9.723 1.000 26.499 116 ALA A N 1
ATOM 1257 C CA . ALA A 1 111 ? 22.937 13.680 9.130 1.000 27.882 116 ALA A CA 1
ATOM 1258 C C . ALA A 1 111 ? 23.994 14.515 8.418 1.000 26.278 116 ALA A C 1
ATOM 1259 O O . ALA A 1 111 ? 23.670 15.393 7.610 1.000 25.393 116 ALA A O 1
ATOM 1266 N N . SER A 1 112 ? 25.259 14.179 8.654 1.000 26.289 117 SER A N 1
ATOM 1267 C CA . SER A 1 112 ? 26.341 15.034 8.202 1.000 28.379 117 SER A CA 1
ATOM 1268 C C . SER A 1 112 ? 26.417 15.027 6.677 1.000 27.848 117 SER A C 1
ATOM 1269 O O . SER A 1 112 ? 26.897 15.991 6.096 1.000 28.424 117 SER A O 1
ATOM 1277 N N . GLY A 1 113 ? 25.944 13.991 5.985 1.000 25.490 118 GLY A N 1
ATOM 1278 C CA . GLY A 1 113 ? 26.041 14.011 4.518 1.000 26.231 118 GLY A CA 1
ATOM 1279 C C . GLY A 1 113 ? 25.153 15.084 3.867 1.000 24.614 118 GLY A C 1
ATOM 1280 O O . GLY A 1 113 ? 25.362 15.486 2.732 1.000 25.596 118 GLY A O 1
ATOM 1284 N N . GLY A 1 114 ? 24.089 15.524 4.537 1.000 24.044 119 GLY A N 1
ATOM 1285 C CA . GLY A 1 114 ? 23.387 16.734 4.096 1.000 22.265 119 GLY A CA 1
ATOM 1286 C C . GLY A 1 114 ? 22.362 16.517 2.985 1.000 21.640 119 GLY A C 1
ATOM 1287 O O . GLY A 1 114 ? 21.929 17.496 2.380 1.000 23.733 119 GLY A O 1
ATOM 1291 N N . SER A 1 115 ? 21.919 15.263 2.756 1.000 21.599 120 SER A N 1
ATOM 1292 C CA . SER A 1 115 ? 20.911 14.952 1.739 1.000 21.071 120 SER A CA 1
ATOM 1293 C C . SER A 1 115 ? 19.767 14.116 2.326 1.000 20.213 120 SER A C 1
ATOM 1294 O O . SER A 1 115 ? 19.886 13.543 3.394 1.000 20.780 120 SER A O 1
ATOM 1302 N N . LEU A 1 116 ? 18.681 14.001 1.564 1.000 19.942 121 LEU A N 1
ATOM 1303 C CA . LEU A 1 116 ? 17.488 13.271 1.968 1.000 19.057 121 LEU A CA 1
ATOM 1304 C C . LEU A 1 116 ? 17.826 11.811 2.272 1.000 20.049 121 LEU A C 1
ATOM 1305 O O . LEU A 1 116 ? 17.459 11.244 3.308 1.000 21.495 121 LEU A O 1
ATOM 1321 N N . LYS A 1 117 ? 18.617 11.232 1.382 1.000 20.420 122 LYS A N 1
ATOM 1322 C CA . LYS A 1 117 ? 19.111 9.885 1.545 1.000 20.866 122 LYS A CA 1
ATOM 1323 C C . LYS A 1 117 ? 19.878 9.725 2.858 1.000 20.952 122 LYS A C 1
ATOM 1324 O O . LYS A 1 117 ? 19.732 8.701 3.503 1.000 20.142 122 LYS A O 1
ATOM 1343 N N . ASP A 1 118 ? 20.632 10.715 3.288 1.000 20.626 123 ASP A N 1
ATOM 1344 C CA . ASP A 1 118 ? 21.339 10.599 4.566 1.000 21.846 123 ASP A CA 1
ATOM 1345 C C . ASP A 1 118 ? 20.355 10.632 5.727 1.000 21.352 123 ASP A C 1
ATOM 1346 O O . ASP A 1 118 ? 20.521 9.862 6.690 1.000 22.970 123 ASP A O 1
ATOM 1355 N N . ALA A 1 119 ? 19.364 11.548 5.654 1.000 21.216 124 ALA A N 1
ATOM 1356 C CA . ALA A 1 119 ? 18.358 11.673 6.701 1.000 20.122 124 ALA A CA 1
ATOM 1357 C C . ALA A 1 119 ? 17.582 10.360 6.859 1.000 19.665 124 ALA A C 1
ATOM 1358 O O . ALA A 1 119 ? 17.389 9.875 7.985 1.000 18.903 124 ALA A O 1
ATOM 1365 N N . TRP A 1 120 ? 17.170 9.789 5.719 1.000 19.692 125 TRP A N 1
ATOM 1366 C CA . TRP A 1 120 ? 16.465 8.507 5.649 1.000 20.866 125 TRP A CA 1
ATOM 1367 C C . TRP A 1 120 ? 17.284 7.399 6.316 1.000 22.082 125 TRP A C 1
ATOM 1368 O O . TRP A 1 120 ? 16.822 6.690 7.210 1.000 22.465 125 TRP A O 1
ATOM 1389 N N . GLY A 1 121 ? 18.526 7.269 5.853 1.000 21.289 126 GLY A N 1
ATOM 1390 C CA . GLY A 1 121 ? 19.393 6.206 6.325 1.000 20.892 126 GLY A CA 1
ATOM 1391 C C . GLY A 1 121 ? 19.647 6.311 7.824 1.000 20.132 126 GLY A C 1
ATOM 1392 O O . GLY A 1 121 ? 19.643 5.302 8.528 1.000 23.031 126 GLY A O 1
ATOM 1396 N N . GLU A 1 122 ? 19.878 7.502 8.337 1.000 19.337 127 GLU A N 1
ATOM 1397 C CA . GLU A 1 122 ? 20.172 7.613 9.763 1.000 22.098 127 GLU A CA 1
ATOM 1398 C C . GLU A 1 122 ? 18.900 7.361 10.582 1.000 20.579 127 GLU A C 1
ATOM 1399 O O . GLU A 1 122 ? 18.955 6.708 11.633 1.000 21.217 127 GLU A O 1
ATOM 1411 N N . ALA A 1 123 ? 17.751 7.813 10.056 1.000 19.518 128 ALA A N 1
ATOM 1412 C CA . ALA A 1 123 ? 16.517 7.728 10.819 1.000 20.267 128 ALA A CA 1
ATOM 1413 C C . ALA A 1 123 ? 16.097 6.257 10.906 1.000 19.992 128 ALA A C 1
ATOM 1414 O O . ALA A 1 123 ? 15.781 5.745 11.997 1.000 19.476 128 ALA A O 1
ATOM 1421 N N . ALA A 1 124 ? 16.158 5.588 9.746 1.000 19.580 129 ALA A N 1
ATOM 1422 C CA . ALA A 1 124 ? 15.843 4.176 9.664 1.000 22.003 129 ALA A CA 1
ATOM 1423 C C . ALA A 1 124 ? 16.710 3.359 10.613 1.000 20.779 129 ALA A C 1
ATOM 1424 O O . ALA A 1 124 ? 16.189 2.499 11.331 1.000 21.086 129 ALA A O 1
ATOM 1431 N N . ALA A 1 125 ? 18.024 3.566 10.577 1.000 18.128 130 ALA A N 1
ATOM 1432 C CA . ALA A 1 125 ? 18.924 2.800 11.431 1.000 21.072 130 ALA A CA 1
ATOM 1433 C C . ALA A 1 125 ? 18.677 3.080 12.919 1.000 21.538 130 ALA A C 1
ATOM 1434 O O . ALA A 1 125 ? 18.854 2.192 13.747 1.000 22.847 130 ALA A O 1
ATOM 1441 N N . ARG A 1 126 ? 18.220 4.294 13.293 1.000 22.863 131 ARG A N 1
ATOM 1442 C CA . ARG A 1 126 ? 17.974 4.584 14.702 1.000 22.497 131 ARG A CA 1
ATOM 1443 C C . ARG A 1 126 ? 16.587 4.081 15.136 1.000 22.514 131 ARG A C 1
ATOM 1444 O O . ARG A 1 126 ? 16.434 3.632 16.263 1.000 22.349 131 ARG A O 1
ATOM 1465 N N . PHE A 1 127 ? 15.576 4.150 14.261 1.000 22.205 132 PHE A N 1
ATOM 1466 C CA . PHE A 1 127 ? 14.194 4.135 14.726 1.000 22.467 132 PHE A CA 1
ATOM 1467 C C . PHE A 1 127 ? 13.320 3.074 14.066 1.000 23.256 132 PHE A C 1
ATOM 1468 O O . PHE A 1 127 ? 12.257 2.773 14.622 1.000 23.425 132 PHE A O 1
ATOM 1485 N N . PHE A 1 128 ? 13.681 2.599 12.857 1.000 21.412 133 PHE A N 1
ATOM 1486 C CA . PHE A 1 128 ? 12.939 1.527 12.214 1.000 22.028 133 PHE A CA 1
ATOM 1487 C C . PHE A 1 128 ? 13.891 0.631 11.383 1.000 21.080 133 PHE A C 1
ATOM 1488 O O . PHE A 1 128 ? 13.746 0.446 10.156 1.000 20.159 133 PHE A O 1
ATOM 1505 N N . PRO A 1 129 ? 14.916 0.053 12.013 1.000 21.167 134 PRO A N 1
ATOM 1506 C CA . PRO A 1 129 ? 15.873 -0.782 11.275 1.000 22.643 134 PRO A CA 1
ATOM 1507 C C . PRO A 1 129 ? 15.226 -1.950 10.527 1.000 21.740 134 PRO A C 1
ATOM 1508 O O . PRO A 1 129 ? 14.295 -2.592 10.993 1.000 21.565 134 PRO A O 1
ATOM 1519 N N . ALA A 1 130 ? 15.753 -2.252 9.343 1.000 21.240 135 ALA A N 1
ATOM 1520 C CA . ALA A 1 130 ? 15.178 -3.267 8.499 1.000 22.860 135 ALA A CA 1
ATOM 1521 C C . ALA A 1 130 ? 15.223 -4.637 9.188 1.000 23.020 135 ALA A C 1
ATOM 1522 O O . ALA A 1 130 ? 16.237 -5.010 9.794 1.000 22.792 135 ALA A O 1
ATOM 1529 N N . SER A 1 131 ? 14.141 -5.422 9.062 1.000 20.836 136 SER A N 1
ATOM 1530 C CA . SER A 1 131 ? 14.014 -6.655 9.831 1.000 23.120 136 SER A CA 1
ATOM 1531 C C . SER A 1 131 ? 14.892 -7.778 9.291 1.000 24.501 136 SER A C 1
ATOM 1532 O O . SER A 1 131 ? 15.109 -8.755 10.000 1.000 26.816 136 SER A O 1
ATOM 1540 N N . GLY A 1 132 ? 15.310 -7.673 8.021 1.000 25.146 137 GLY A N 1
ATOM 1541 C CA . GLY A 1 132 ? 15.974 -8.771 7.338 1.000 26.415 137 GLY A CA 1
ATOM 1542 C C . GLY A 1 132 ? 15.007 -9.626 6.519 1.000 26.111 137 GLY A C 1
ATOM 1543 O O . GLY A 1 132 ? 15.450 -10.541 5.837 1.000 24.976 137 GLY A O 1
ATOM 1547 N N . ARG A 1 133 ? 13.703 -9.380 6.645 1.000 25.048 138 ARG A N 1
ATOM 1548 C CA . ARG A 1 133 ? 12.740 -10.291 6.049 1.000 26.035 138 ARG A CA 1
ATOM 1549 C C . ARG A 1 133 ? 11.946 -9.672 4.912 1.000 25.330 138 ARG A C 1
ATOM 1550 O O . ARG A 1 133 ? 11.775 -8.470 4.871 1.000 24.084 138 ARG A O 1
ATOM 1571 N N . LEU A 1 134 ? 11.459 -10.532 4.025 1.000 25.890 139 LEU A N 1
ATOM 1572 C CA . LEU A 1 134 ? 10.626 -10.182 2.885 1.000 27.667 139 LEU A CA 1
ATOM 1573 C C . LEU A 1 134 ? 9.206 -10.681 3.110 1.000 25.401 139 LEU A C 1
ATOM 1574 O O . LEU A 1 134 ? 9.028 -11.766 3.602 1.000 22.559 139 LEU A O 1
ATOM 1590 N N . PRO A 1 135 ? 8.151 -10.009 2.612 1.000 24.722 140 PRO A N 1
ATOM 1591 C CA . PRO A 1 135 ? 6.861 -10.669 2.445 1.000 24.396 140 PRO A CA 1
ATOM 1592 C C . PRO A 1 135 ? 7.000 -11.763 1.392 1.000 25.011 140 PRO A C 1
ATOM 1593 O O . PRO A 1 135 ? 8.001 -11.850 0.667 1.000 22.465 140 PRO A O 1
ATOM 1604 N N . ASP A 1 136 ? 6.011 -12.643 1.379 1.000 25.685 141 ASP A N 1
ATOM 1605 C CA . ASP A 1 136 ? 5.924 -13.727 0.424 1.000 25.148 141 ASP A CA 1
ATOM 1606 C C . ASP A 1 136 ? 6.221 -13.261 -1.008 1.000 23.911 141 ASP A C 1
ATOM 1607 O O . ASP A 1 136 ? 5.588 -12.353 -1.524 1.000 24.353 141 ASP A O 1
ATOM 1616 N N . THR A 1 137 ? 7.220 -13.875 -1.648 1.000 24.100 142 THR A N 1
ATOM 1617 C CA . THR A 1 137 ? 7.762 -13.364 -2.901 1.000 24.394 142 THR A CA 1
ATOM 1618 C C . THR A 1 137 ? 6.741 -13.465 -4.024 1.000 24.117 142 THR A C 1
ATOM 1619 O O . THR A 1 137 ? 6.852 -12.731 -5.002 1.000 24.749 142 THR A O 1
ATOM 1630 N N . SER A 1 138 ? 5.711 -14.315 -3.860 1.000 23.637 143 SER A N 1
ATOM 1631 C CA . SER A 1 138 ? 4.663 -14.460 -4.869 1.000 23.968 143 SER A CA 1
ATOM 1632 C C . SER A 1 138 ? 3.903 -13.150 -5.039 1.000 23.916 143 SER A C 1
ATOM 1633 O O . SER A 1 138 ? 3.280 -12.946 -6.088 1.000 24.053 143 SER A O 1
ATOM 1641 N N . LEU A 1 139 ? 3.912 -12.291 -4.000 1.000 21.530 144 LEU A N 1
ATOM 1642 C CA . LEU A 1 139 ? 3.268 -10.978 -4.140 1.000 23.823 144 LEU A CA 1
ATOM 1643 C C . LEU A 1 139 ? 4.009 -10.078 -5.131 1.000 23.291 144 LEU A C 1
ATOM 1644 O O . LEU A 1 139 ? 3.431 -9.121 -5.603 1.000 22.229 144 LEU A O 1
ATOM 1660 N N . PHE A 1 140 ? 5.290 -10.374 -5.416 1.000 24.024 145 PHE A N 1
ATOM 1661 C CA . PHE A 1 140 ? 6.137 -9.573 -6.310 1.000 22.527 145 PHE A CA 1
ATOM 1662 C C . PHE A 1 140 ? 6.369 -10.245 -7.663 1.000 23.495 145 PHE A C 1
ATOM 1663 O O . PHE A 1 140 ? 6.555 -9.547 -8.652 1.000 22.363 145 PHE A O 1
ATOM 1680 N N . THR A 1 141 ? 6.411 -11.591 -7.709 1.000 24.949 146 THR A N 1
ATOM 1681 C CA . THR A 1 141 ? 6.920 -12.264 -8.897 1.000 25.775 146 THR A CA 1
ATOM 1682 C C . THR A 1 141 ? 5.834 -12.467 -9.942 1.000 25.353 146 THR A C 1
ATOM 1683 O O . THR A 1 141 ? 6.086 -13.087 -10.967 1.000 23.704 146 THR A O 1
ATOM 1694 N N . ALA A 1 142 ? 4.641 -11.934 -9.668 1.000 26.634 147 ALA A N 1
ATOM 1695 C CA . ALA A 1 142 ? 3.594 -11.832 -10.657 1.000 24.736 147 ALA A CA 1
ATOM 1696 C C . ALA A 1 142 ? 2.694 -10.677 -10.265 1.000 24.534 147 ALA A C 1
ATOM 1697 O O . ALA A 1 142 ? 2.689 -10.263 -9.098 1.000 24.007 147 ALA A O 1
ATOM 1704 N N . PRO A 1 143 ? 1.928 -10.135 -11.241 1.000 25.635 148 PRO A N 1
ATOM 1705 C CA . PRO A 1 143 ? 0.838 -9.207 -10.947 1.000 25.597 148 PRO A CA 1
ATOM 1706 C C . PRO A 1 143 ? -0.113 -9.830 -9.928 1.000 24.962 148 PRO A C 1
ATOM 1707 O O . PRO A 1 143 ? -0.308 -11.035 -9.897 1.000 25.042 148 PRO A O 1
ATOM 1718 N N . GLN A 1 144 ? -0.674 -8.971 -9.093 1.000 25.968 149 GLN A N 1
ATOM 1719 C CA . GLN A 1 144 ? -1.755 -9.289 -8.171 1.000 25.922 149 GLN A CA 1
ATOM 1720 C C . GLN A 1 144 ? -3.111 -8.954 -8.801 1.000 25.140 149 GLN A C 1
ATOM 1721 O O . GLN A 1 144 ? -3.211 -8.056 -9.642 1.000 22.188 149 GLN A O 1
ATOM 1735 N N . TYR A 1 145 ? -4.154 -9.678 -8.360 1.000 23.478 150 TYR A N 1
ATOM 1736 C CA . TYR A 1 145 ? -5.506 -9.417 -8.806 1.000 23.713 150 TYR A CA 1
ATOM 1737 C C . TYR A 1 145 ? -6.418 -9.436 -7.595 1.000 24.895 150 TYR A C 1
ATOM 1738 O O . TYR A 1 145 ? -6.202 -10.209 -6.675 1.000 29.043 150 TYR A O 1
ATOM 1756 N N . ASN A 1 146 ? -7.423 -8.561 -7.587 1.000 26.484 151 ASN A N 1
ATOM 1757 C CA . ASN A 1 146 ? -8.321 -8.452 -6.446 1.000 25.755 151 ASN A CA 1
ATOM 1758 C C . ASN A 1 146 ? -9.757 -8.403 -6.985 1.000 26.411 151 ASN A C 1
ATOM 1759 O O . ASN A 1 146 ? -10.030 -7.628 -7.913 1.000 24.200 151 ASN A O 1
ATOM 1770 N N . THR A 1 147 ? -10.662 -9.225 -6.388 1.000 26.145 152 THR A N 1
ATOM 1771 C CA . THR A 1 147 ? -11.992 -9.438 -6.935 1.000 25.887 152 THR A CA 1
ATOM 1772 C C . THR A 1 147 ? -12.948 -8.265 -6.691 1.000 27.959 152 THR A C 1
ATOM 1773 O O . THR A 1 147 ? -14.130 -8.315 -7.100 1.000 26.890 152 THR A O 1
ATOM 1784 N N . TRP A 1 148 ? -12.449 -7.231 -6.014 1.000 25.474 153 TRP A N 1
ATOM 1785 C CA . TRP A 1 148 ? -13.327 -6.193 -5.529 1.000 27.726 153 TRP A CA 1
ATOM 1786 C C . TRP A 1 148 ? -14.093 -5.491 -6.652 1.000 28.146 153 TRP A C 1
ATOM 1787 O O . TRP A 1 148 ? -15.309 -5.300 -6.539 1.000 29.354 153 TRP A O 1
ATOM 1808 N N . ILE A 1 149 ? -13.405 -5.010 -7.689 1.000 25.471 154 ILE A N 1
ATOM 1809 C CA . ILE A 1 149 ? -14.112 -4.122 -8.611 1.000 31.059 154 ILE A CA 1
ATOM 1810 C C . ILE A 1 149 ? -15.076 -4.942 -9.466 1.000 30.771 154 ILE A C 1
ATOM 1811 O O . ILE A 1 149 ? -16.186 -4.493 -9.739 1.000 28.977 154 ILE A O 1
ATOM 1827 N N . GLU A 1 150 ? -14.680 -6.155 -9.872 1.000 32.438 155 GLU A N 1
ATOM 1828 C CA . GLU A 1 150 ? -15.533 -6.942 -10.757 1.000 33.672 155 GLU A CA 1
ATOM 1829 C C . GLU A 1 150 ? -16.688 -7.587 -9.997 1.000 34.282 155 GLU A C 1
ATOM 1830 O O . GLU A 1 150 ? -17.710 -7.826 -10.630 1.000 35.170 155 GLU A O 1
ATOM 1842 N N . LEU A 1 151 ? -16.510 -7.951 -8.711 1.000 31.204 156 LEU A N 1
ATOM 1843 C CA . LEU A 1 151 ? -17.565 -8.704 -8.039 1.000 32.459 156 LEU A CA 1
ATOM 1844 C C . LEU A 1 151 ? -18.234 -7.884 -6.948 1.000 33.407 156 LEU A C 1
ATOM 1845 O O . LEU A 1 151 ? -19.337 -8.245 -6.562 1.000 34.900 156 LEU A O 1
ATOM 1861 N N . ILE A 1 152 ? -17.550 -6.832 -6.465 1.000 32.269 157 ILE A N 1
ATOM 1862 C CA . ILE A 1 152 ? -18.030 -5.968 -5.399 1.000 32.607 157 ILE A CA 1
ATOM 1863 C C . ILE A 1 152 ? -18.424 -6.829 -4.204 1.000 32.968 157 ILE A C 1
ATOM 1864 O O . ILE A 1 152 ? -17.603 -7.585 -3.734 1.000 35.165 157 ILE A O 1
ATOM 1880 N N . TYR A 1 153 ? -19.665 -6.737 -3.706 1.000 36.446 158 TYR A N 1
ATOM 1881 C CA . TYR A 1 153 ? -20.082 -7.445 -2.487 1.000 39.011 158 TYR A CA 1
ATOM 1882 C C . TYR A 1 153 ? -20.592 -8.870 -2.801 1.000 35.368 158 TYR A C 1
ATOM 1883 O O . TYR A 1 153 ? -20.796 -9.658 -1.882 1.000 34.340 158 TYR A O 1
ATOM 1901 N N . ASN A 1 154 ? -20.772 -9.205 -4.099 1.000 30.436 159 ASN A N 1
ATOM 1902 C CA . ASN A 1 154 ? -21.191 -10.498 -4.552 1.000 30.907 159 ASN A CA 1
ATOM 1903 C C . ASN A 1 154 ? -19.962 -11.374 -4.778 1.000 31.538 159 ASN A C 1
ATOM 1904 O O . ASN A 1 154 ? -19.668 -11.743 -5.927 1.000 31.973 159 ASN A O 1
ATOM 1915 N N . GLN A 1 155 ? -19.270 -11.711 -3.666 1.000 29.533 160 GLN A N 1
ATOM 1916 C CA . GLN A 1 155 ? -18.172 -12.660 -3.687 1.000 30.169 160 GLN A CA 1
ATOM 1917 C C . GLN A 1 155 ? -18.741 -14.073 -3.618 1.000 31.815 160 GLN A C 1
ATOM 1918 O O . GLN A 1 155 ? -19.369 -14.444 -2.622 1.000 37.263 160 GLN A O 1
ATOM 1932 N N . ASN A 1 156 ? -18.521 -14.859 -4.672 1.000 31.412 161 ASN A N 1
ATOM 1933 C CA . ASN A 1 156 ? -19.084 -16.198 -4.745 1.000 31.054 161 ASN A CA 1
ATOM 1934 C C . ASN A 1 156 ? -18.153 -17.082 -5.569 1.000 31.891 161 ASN A C 1
ATOM 1935 O O . ASN A 1 156 ? -17.413 -16.592 -6.439 1.000 30.197 161 ASN A O 1
ATOM 1946 N N . GLN A 1 157 ? -18.224 -18.380 -5.291 1.000 31.752 162 GLN A N 1
ATOM 1947 C CA . GLN A 1 157 ? -17.312 -19.365 -5.860 1.000 32.352 162 GLN A CA 1
ATOM 1948 C C . GLN A 1 157 ? -17.327 -19.347 -7.397 1.000 33.591 162 GLN A C 1
ATOM 1949 O O . GLN A 1 157 ? -16.278 -19.275 -8.034 1.000 33.235 162 GLN A O 1
ATOM 1963 N N . GLU A 1 158 ? -18.516 -19.406 -8.005 1.000 33.084 163 GLU A N 1
ATOM 1964 C CA . GLU A 1 158 ? -18.609 -19.444 -9.448 1.000 35.036 163 GLU A CA 1
ATOM 1965 C C . GLU A 1 158 ? -17.920 -18.214 -10.057 1.000 33.165 163 GLU A C 1
ATOM 1966 O O . GLU A 1 158 ? -17.128 -18.346 -10.975 1.000 32.128 163 GLU A O 1
ATOM 1978 N N . ASP A 1 159 ? -18.193 -17.011 -9.556 1.000 32.341 164 ASP A N 1
ATOM 1979 C CA . ASP A 1 159 ? -17.725 -15.802 -10.218 1.000 32.444 164 ASP A CA 1
ATOM 1980 C C . ASP A 1 159 ? -16.213 -15.613 -9.989 1.000 29.437 164 ASP A C 1
ATOM 1981 O O . ASP A 1 159 ? -15.537 -15.093 -10.860 1.000 32.880 164 ASP A O 1
ATOM 1990 N N . ILE A 1 160 ? -15.702 -16.021 -8.822 1.000 28.844 165 ILE A N 1
ATOM 1991 C CA . ILE A 1 160 ? -14.278 -15.953 -8.512 1.000 29.817 165 ILE A CA 1
ATOM 1992 C C . ILE A 1 160 ? -13.511 -16.857 -9.476 1.000 30.947 165 ILE A C 1
ATOM 1993 O O . ILE A 1 160 ? -12.541 -16.429 -10.102 1.000 30.824 165 ILE A O 1
ATOM 2009 N N . LEU A 1 161 ? -13.976 -18.089 -9.644 1.000 32.896 166 LEU A N 1
ATOM 2010 C CA . LEU A 1 161 ? -13.355 -19.020 -10.588 1.000 34.193 166 LEU A CA 1
ATOM 2011 C C . LEU A 1 161 ? -13.471 -18.479 -12.013 1.000 32.006 166 LEU A C 1
ATOM 2012 O O . LEU A 1 161 ? -12.574 -18.674 -12.805 1.000 33.998 166 LEU A O 1
ATOM 2028 N N . ARG A 1 162 ? -14.566 -17.815 -12.368 1.000 31.187 167 ARG A N 1
ATOM 2029 C CA . ARG A 1 162 ? -14.681 -17.279 -13.722 1.000 31.802 167 ARG A CA 1
ATOM 2030 C C . ARG A 1 162 ? -13.679 -16.146 -13.976 1.000 31.119 167 ARG A C 1
ATOM 2031 O O . ARG A 1 162 ? -13.091 -16.037 -15.052 1.000 31.710 167 ARG A O 1
ATOM 2052 N N . TYR A 1 163 ? -13.482 -15.300 -12.974 1.000 30.822 168 TYR A N 1
ATOM 2053 C CA . TYR A 1 163 ? -12.502 -14.230 -13.088 1.000 29.066 168 TYR A CA 1
ATOM 2054 C C . TYR A 1 163 ? -11.105 -14.849 -13.240 1.000 30.596 168 TYR A C 1
ATOM 2055 O O . TYR A 1 163 ? -10.321 -14.405 -14.111 1.000 31.363 168 TYR A O 1
ATOM 2073 N N . ALA A 1 164 ? -10.791 -15.873 -12.422 1.000 27.749 169 ALA A N 1
ATOM 2074 C CA . ALA A 1 164 ? -9.490 -16.520 -12.558 1.000 29.067 169 ALA A CA 1
ATOM 2075 C C . ALA A 1 164 ? -9.317 -17.129 -13.948 1.000 31.760 169 ALA A C 1
ATOM 2076 O O . ALA A 1 164 ? -8.231 -17.007 -14.547 1.000 31.821 169 ALA A O 1
ATOM 2083 N N . ARG A 1 165 ? -10.373 -17.754 -14.482 1.000 31.725 170 ARG A N 1
ATOM 2084 C CA . ARG A 1 165 ? -10.295 -18.312 -15.824 1.000 32.672 170 ARG A CA 1
ATOM 2085 C C . ARG A 1 165 ? -10.123 -17.225 -16.887 1.000 31.813 170 ARG A C 1
ATOM 2086 O O . ARG A 1 165 ? -9.371 -17.422 -17.854 1.000 31.948 170 ARG A O 1
ATOM 2107 N N . ASP A 1 166 ? -10.830 -16.111 -16.733 1.000 28.267 171 ASP A N 1
ATOM 2108 C CA . ASP A 1 166 ? -10.744 -14.982 -17.641 1.000 30.987 171 ASP A CA 1
ATOM 2109 C C . ASP A 1 166 ? -9.315 -14.412 -17.670 1.000 31.469 171 ASP A C 1
ATOM 2110 O O . ASP A 1 166 ? -8.778 -14.072 -18.732 1.000 34.711 171 ASP A O 1
ATOM 2119 N N . ILE A 1 167 ? -8.693 -14.287 -16.501 1.000 29.380 172 ILE A N 1
ATOM 2120 C CA . ILE A 1 167 ? -7.312 -13.825 -16.440 1.000 29.557 172 ILE A CA 1
ATOM 2121 C C . ILE A 1 167 ? -6.447 -14.668 -17.375 1.000 29.128 172 ILE A C 1
ATOM 2122 O O . ILE A 1 167 ? -5.744 -14.130 -18.237 1.000 27.826 172 ILE A O 1
ATOM 2138 N N . VAL A 1 168 ? -6.491 -15.991 -17.175 1.000 30.158 173 VAL A N 1
ATOM 2139 C CA . VAL A 1 168 ? -5.675 -16.914 -17.956 1.000 30.910 173 VAL A CA 1
ATOM 2140 C C . VAL A 1 168 ? -6.105 -16.883 -19.420 1.000 29.386 173 VAL A C 1
ATOM 2141 O O . VAL A 1 168 ? -5.285 -16.830 -20.313 1.000 28.664 173 VAL A O 1
ATOM 2154 N N . ALA A 1 169 ? -7.390 -16.893 -19.720 1.000 29.546 174 ALA A N 1
ATOM 2155 C CA . ALA A 1 169 ? -7.799 -16.973 -21.118 1.000 32.527 174 ALA A CA 1
ATOM 2156 C C . ALA A 1 169 ? -7.432 -15.702 -21.874 1.000 33.739 174 ALA A C 1
ATOM 2157 O O . ALA A 1 169 ? -7.234 -15.753 -23.077 1.000 38.447 174 ALA A O 1
ATOM 2164 N N . ASN A 1 170 ? -7.275 -14.566 -21.191 1.000 33.945 175 ASN A N 1
ATOM 2165 C CA . ASN A 1 170 ? -6.843 -13.366 -21.898 1.000 35.304 175 ASN A CA 1
ATOM 2166 C C . ASN A 1 170 ? -5.320 -13.227 -21.914 1.000 36.206 175 ASN A C 1
ATOM 2167 O O . ASN A 1 170 ? -4.800 -12.176 -22.300 1.000 36.401 175 ASN A O 1
ATOM 2178 N N . GLY A 1 171 ? -4.591 -14.276 -21.533 1.000 34.638 176 GLY A N 1
ATOM 2179 C CA . GLY A 1 171 ? -3.148 -14.221 -21.671 1.000 35.764 176 GLY A CA 1
ATOM 2180 C C . GLY A 1 171 ? -2.486 -13.499 -20.499 1.000 33.487 176 GLY A C 1
ATOM 2181 O O . GLY A 1 171 ? -1.314 -13.195 -20.562 1.000 38.262 176 GLY A O 1
ATOM 2185 N N . PHE A 1 172 ? -3.189 -13.245 -19.402 1.000 34.135 177 PHE A N 1
ATOM 2186 C CA . PHE A 1 172 ? -2.529 -12.600 -18.275 1.000 30.304 177 PHE A CA 1
ATOM 2187 C C . PHE A 1 172 ? -1.932 -13.677 -17.398 1.000 28.541 177 PHE A C 1
ATOM 2188 O O . PHE A 1 172 ? -2.446 -14.779 -17.330 1.000 29.566 177 PHE A O 1
ATOM 2205 N N . PRO A 1 173 ? -0.831 -13.388 -16.688 1.000 29.775 178 PRO A N 1
ATOM 2206 C CA . PRO A 1 173 ? -0.191 -14.380 -15.832 1.000 30.442 178 PRO A CA 1
ATOM 2207 C C . PRO A 1 173 ? -0.946 -14.619 -14.527 1.000 29.670 178 PRO A C 1
ATOM 2208 O O . PRO A 1 173 ? -1.450 -13.687 -13.890 1.000 29.415 178 PRO A O 1
ATOM 2219 N N . PRO A 1 174 ? -1.029 -15.893 -14.106 1.000 29.130 179 PRO A N 1
ATOM 2220 C CA . PRO A 1 174 ? -1.516 -16.228 -12.775 1.000 29.879 179 PRO A CA 1
ATOM 2221 C C . PRO A 1 174 ? -0.700 -15.519 -11.716 1.000 27.938 179 PRO A C 1
ATOM 2222 O O . PRO A 1 174 ? 0.509 -15.466 -11.888 1.000 30.506 179 PRO A O 1
ATOM 2233 N N . GLY A 1 175 ? -1.326 -15.036 -10.630 1.000 26.016 180 GLY A N 1
ATOM 2234 C CA . GLY A 1 175 ? -0.586 -14.395 -9.548 1.000 24.243 180 GLY A CA 1
ATOM 2235 C C . GLY A 1 175 ? -1.316 -14.584 -8.224 1.000 25.754 180 GLY A C 1
ATOM 2236 O O . GLY A 1 175 ? -2.166 -15.491 -8.102 1.000 29.409 180 GLY A O 1
ATOM 2240 N N . VAL A 1 176 ? -1.032 -13.725 -7.244 1.000 23.671 181 VAL A N 1
ATOM 2241 C CA . VAL A 1 176 ? -1.855 -13.700 -6.039 1.000 24.210 181 VAL A CA 1
ATOM 2242 C C . VAL A 1 176 ? -3.233 -13.115 -6.378 1.000 24.933 181 VAL A C 1
ATOM 2243 O O . VAL A 1 176 ? -3.333 -11.994 -6.862 1.000 23.411 181 VAL A O 1
ATOM 2256 N N . LEU A 1 177 ? -4.296 -13.889 -6.049 1.000 26.743 182 LEU A N 1
ATOM 2257 C CA . LEU A 1 177 ? -5.683 -13.464 -6.151 1.000 25.675 182 LEU A CA 1
ATOM 2258 C C . LEU A 1 177 ? -6.252 -13.189 -4.765 1.000 24.720 182 LEU A C 1
ATOM 2259 O O . LEU A 1 177 ? -6.284 -14.072 -3.912 1.000 24.860 182 LEU A O 1
ATOM 2275 N N . MET A 1 178 ? -6.746 -11.964 -4.579 1.000 26.596 183 MET A N 1
ATOM 2276 C CA . MET A 1 178 ? -7.328 -11.530 -3.307 1.000 27.996 183 MET A CA 1
ATOM 2277 C C . MET A 1 178 ? -8.846 -11.530 -3.424 1.000 25.492 183 MET A C 1
ATOM 2278 O O . MET A 1 178 ? -9.428 -10.832 -4.267 1.000 27.110 183 MET A O 1
ATOM 2292 N N . ILE A 1 179 ? -9.475 -12.325 -2.560 1.000 25.892 184 ILE A N 1
ATOM 2293 C CA . ILE A 1 179 ? -10.918 -12.324 -2.486 1.000 25.411 184 ILE A CA 1
ATOM 2294 C C . ILE A 1 179 ? -11.258 -11.274 -1.447 1.000 26.438 184 ILE A C 1
ATOM 2295 O O . ILE A 1 179 ? -10.816 -11.415 -0.276 1.000 22.973 184 ILE A O 1
ATOM 2311 N N . ASP A 1 180 ? -12.006 -10.231 -1.887 1.000 25.700 185 ASP A N 1
ATOM 2312 C CA . ASP A 1 180 ? -12.201 -9.057 -1.040 1.000 25.315 185 ASP A CA 1
ATOM 2313 C C . ASP A 1 180 ? -13.436 -9.235 -0.145 1.000 25.421 185 ASP A C 1
ATOM 2314 O O . ASP A 1 180 ? -13.919 -10.363 0.075 1.000 21.246 185 ASP A O 1
ATOM 2323 N N . ASP A 1 181 ? -13.907 -8.122 0.429 1.000 25.352 186 ASP A N 1
ATOM 2324 C CA . ASP A 1 181 ? -14.910 -8.165 1.490 1.000 27.743 186 ASP A CA 1
ATOM 2325 C C . ASP A 1 181 ? -16.156 -8.968 1.063 1.000 28.097 186 ASP A C 1
ATOM 2326 O O . ASP A 1 181 ? -16.534 -8.959 -0.103 1.000 28.099 186 ASP A O 1
ATOM 2335 N N . ASN A 1 182 ? -16.704 -9.753 2.010 1.000 27.477 187 ASN A N 1
ATOM 2336 C CA . ASN A 1 182 ? -18.045 -10.329 2.029 1.000 28.395 187 ASN A CA 1
ATOM 2337 C C . ASN A 1 182 ? -18.065 -11.798 1.577 1.000 28.835 187 ASN A C 1
ATOM 2338 O O . ASN A 1 182 ? -19.095 -12.306 1.094 1.000 29.823 187 ASN A O 1
ATOM 2349 N N . TRP A 1 183 ? -16.966 -12.517 1.815 1.000 25.517 188 TRP A N 1
ATOM 2350 C CA . TRP A 1 183 ? -16.888 -13.936 1.504 1.000 25.650 188 TRP A CA 1
ATOM 2351 C C . TRP A 1 183 ? -17.457 -14.765 2.657 1.000 25.018 188 TRP A C 1
ATOM 2352 O O . TRP A 1 183 ? -17.604 -15.974 2.519 1.000 25.037 188 TRP A O 1
ATOM 2373 N N . PHE A 1 184 ? -17.788 -14.102 3.773 1.000 24.795 189 PHE A N 1
ATOM 2374 C CA . PHE A 1 184 ? -18.136 -14.736 5.038 1.000 24.734 189 PHE A CA 1
ATOM 2375 C C . PHE A 1 184 ? -19.562 -14.321 5.443 1.000 25.820 189 PHE A C 1
ATOM 2376 O O . PHE A 1 184 ? -20.107 -13.359 4.906 1.000 27.076 189 PHE A O 1
ATOM 2393 N N . PRO A 1 185 ? -20.220 -15.066 6.356 1.000 24.943 190 PRO A N 1
ATOM 2394 C CA . PRO A 1 185 ? -21.606 -14.774 6.727 1.000 27.326 190 PRO A CA 1
ATOM 2395 C C . PRO A 1 185 ? -21.815 -13.416 7.381 1.000 25.166 190 PRO A C 1
ATOM 2396 O O . PRO A 1 185 ? -22.874 -12.821 7.135 1.000 26.858 190 PRO A O 1
ATOM 2407 N N . TYR A 1 186 ? -20.847 -13.020 8.250 1.000 23.016 191 TYR A N 1
ATOM 2408 C CA . TYR A 1 186 ? -20.901 -11.772 8.981 1.000 24.441 191 TYR A CA 1
ATOM 2409 C C . TYR A 1 186 ? -19.517 -11.446 9.567 1.000 23.695 191 TYR A C 1
ATOM 2410 O O . TYR A 1 186 ? -18.657 -12.321 9.622 1.000 21.130 191 TYR A O 1
ATOM 2428 N N . TYR A 1 187 ? -19.288 -10.182 9.968 1.000 22.808 192 TYR A N 1
ATOM 2429 C CA . TYR A 1 187 ? -18.007 -9.728 10.452 1.000 23.799 192 TYR A CA 1
ATOM 2430 C C . TYR A 1 187 ? -17.703 -10.404 11.773 1.000 23.005 192 TYR A C 1
ATOM 2431 O O . TYR A 1 187 ? -18.441 -10.247 12.740 1.000 22.555 192 TYR A O 1
ATOM 2449 N N . GLY A 1 188 ? -16.583 -11.156 11.778 1.000 23.624 193 GLY A N 1
ATOM 2450 C CA . GLY A 1 188 ? -16.146 -11.894 12.951 1.000 24.624 193 GLY A CA 1
ATOM 2451 C C . GLY A 1 188 ? -16.408 -13.408 12.841 1.000 23.348 193 GLY A C 1
ATOM 2452 O O . GLY A 1 188 ? -15.998 -14.178 13.696 1.000 23.279 193 GLY A O 1
ATOM 2456 N N . ASN A 1 189 ? -17.126 -13.817 11.787 1.000 24.991 194 ASN A N 1
ATOM 2457 C CA . ASN A 1 189 ? -17.280 -15.213 11.433 1.000 24.160 194 ASN A CA 1
ATOM 2458 C C . ASN A 1 189 ? -16.281 -15.521 10.320 1.000 23.602 194 ASN A C 1
ATOM 2459 O O . ASN A 1 189 ? -16.487 -15.155 9.154 1.000 24.070 194 ASN A O 1
ATOM 2470 N N . PHE A 1 190 ? -15.214 -16.233 10.676 1.000 24.408 195 PHE A N 1
ATOM 2471 C CA . PHE A 1 190 ? -14.145 -16.517 9.726 1.000 25.773 195 PHE A CA 1
ATOM 2472 C C . PHE A 1 190 ? -14.410 -17.860 9.039 1.000 27.466 195 PHE A C 1
ATOM 2473 O O . PHE A 1 190 ? -13.775 -18.848 9.333 1.000 28.378 195 PHE A O 1
ATOM 2490 N N . SER A 1 191 ? -15.376 -17.886 8.122 1.000 26.750 196 SER A N 1
ATOM 2491 C CA . SER A 1 191 ? -15.690 -19.086 7.394 1.000 26.351 196 SER A CA 1
ATOM 2492 C C . SER A 1 191 ? -16.304 -18.642 6.092 1.000 25.428 196 SER A C 1
ATOM 2493 O O . SER A 1 191 ? -16.803 -17.535 6.040 1.000 25.857 196 SER A O 1
ATOM 2501 N N . PHE A 1 192 ? -16.249 -19.470 5.054 1.000 24.484 197 PHE A N 1
ATOM 2502 C CA . PHE A 1 192 ? -16.911 -19.113 3.811 1.000 25.840 197 PHE A CA 1
ATOM 2503 C C . PHE A 1 192 ? -18.413 -19.298 3.983 1.000 28.634 197 PHE A C 1
ATOM 2504 O O . PHE A 1 192 ? -18.847 -20.294 4.585 1.000 30.726 197 PHE A O 1
ATOM 2521 N N . ARG A 1 193 ? -19.200 -18.354 3.447 1.000 29.168 198 ARG A N 1
ATOM 2522 C CA . ARG A 1 193 ? -20.649 -18.521 3.452 1.000 30.352 198 ARG A CA 1
ATOM 2523 C C . ARG A 1 193 ? -21.013 -19.622 2.446 1.000 31.076 198 ARG A C 1
ATOM 2524 O O . ARG A 1 193 ? -20.736 -19.467 1.248 1.000 28.109 198 ARG A O 1
ATOM 2545 N N . LYS A 1 194 ? -21.626 -20.727 2.951 1.000 32.966 199 LYS A N 1
ATOM 2546 C CA . LYS A 1 194 ? -21.910 -21.881 2.111 1.000 34.373 199 LYS A CA 1
ATOM 2547 C C . LYS A 1 194 ? -22.960 -21.550 1.065 1.000 33.620 199 LYS A C 1
ATOM 2548 O O . LYS A 1 194 ? -22.984 -22.250 0.070 1.000 36.571 199 LYS A O 1
ATOM 2567 N N . ASP A 1 195 ? -23.751 -20.462 1.227 1.000 32.770 200 ASP A N 1
ATOM 2568 C CA . ASP A 1 195 ? -24.738 -20.128 0.209 1.000 33.900 200 ASP A CA 1
ATOM 2569 C C . ASP A 1 195 ? -24.020 -19.779 -1.098 1.000 33.169 200 ASP A C 1
ATOM 2570 O O . ASP A 1 195 ? -24.432 -20.226 -2.158 1.000 33.740 200 ASP A O 1
ATOM 2579 N N . ARG A 1 196 ? -22.914 -19.036 -1.041 1.000 30.137 201 ARG A N 1
ATOM 2580 C CA . ARG A 1 196 ? -22.230 -18.642 -2.260 1.000 29.881 201 ARG A CA 1
ATOM 2581 C C . ARG A 1 196 ? -20.957 -19.454 -2.510 1.000 28.866 201 ARG A C 1
ATOM 2582 O O . ARG A 1 196 ? -20.408 -19.349 -3.602 1.000 33.597 201 ARG A O 1
ATOM 2603 N N . PHE A 1 197 ? -20.497 -20.237 -1.532 1.000 29.065 202 PHE A N 1
ATOM 2604 C CA . PHE A 1 197 ? -19.338 -21.128 -1.654 1.000 30.067 202 PHE A CA 1
ATOM 2605 C C . PHE A 1 197 ? -19.718 -22.565 -1.268 1.000 30.495 202 PHE A C 1
ATOM 2606 O O . PHE A 1 197 ? -19.484 -23.014 -0.129 1.000 32.904 202 PHE A O 1
ATOM 2623 N N . PRO A 1 198 ? -20.295 -23.344 -2.213 1.000 32.717 203 PRO A N 1
ATOM 2624 C CA . PRO A 1 198 ? -20.655 -24.731 -1.935 1.000 34.520 203 PRO A CA 1
ATOM 2625 C C . PRO A 1 198 ? -19.447 -25.638 -1.673 1.000 34.651 203 PRO A C 1
ATOM 2626 O O . PRO A 1 198 ? -19.576 -26.626 -0.957 1.000 27.964 203 PRO A O 1
ATOM 2637 N N . ASP A 1 199 ? -18.275 -25.324 -2.250 1.000 31.083 204 ASP A N 1
ATOM 2638 C CA . ASP A 1 199 ? -17.071 -26.111 -1.976 1.000 34.584 204 ASP A CA 1
ATOM 2639 C C . ASP A 1 199 ? -15.847 -25.190 -2.049 1.000 32.887 204 ASP A C 1
ATOM 2640 O O . ASP A 1 199 ? -15.152 -25.147 -3.084 1.000 29.753 204 ASP A O 1
ATOM 2649 N N . ALA A 1 200 ? -15.613 -24.461 -0.946 1.000 32.104 205 ALA A N 1
ATOM 2650 C CA . ALA A 1 200 ? -14.546 -23.471 -0.915 1.000 33.066 205 ALA A CA 1
ATOM 2651 C C . ALA A 1 200 ? -13.160 -24.113 -1.009 1.000 30.959 205 ALA A C 1
ATOM 2652 O O . ALA A 1 200 ? -12.286 -23.543 -1.663 1.000 31.449 205 ALA A O 1
ATOM 2659 N N . ALA A 1 201 ? -12.965 -25.237 -0.318 1.000 29.108 206 ALA A N 1
ATOM 2660 C CA . ALA A 1 201 ? -11.706 -25.969 -0.359 1.000 31.908 206 ALA A CA 1
ATOM 2661 C C . ALA A 1 201 ? -11.373 -26.409 -1.796 1.000 31.290 206 ALA A C 1
ATOM 2662 O O . ALA A 1 201 ? -10.240 -26.246 -2.244 1.000 30.765 206 ALA A O 1
ATOM 2669 N N . GLY A 1 202 ? -12.379 -26.902 -2.524 1.000 30.505 207 GLY A N 1
ATOM 2670 C CA . GLY A 1 202 ? -12.258 -27.311 -3.928 1.000 30.083 207 GLY A CA 1
ATOM 2671 C C . GLY A 1 202 ? -11.906 -26.140 -4.840 1.000 30.715 207 GLY A C 1
ATOM 2672 O O . GLY A 1 202 ? -11.025 -26.235 -5.693 1.000 31.048 207 GLY A O 1
ATOM 2676 N N . MET A 1 203 ? -12.561 -24.998 -4.600 1.000 31.860 208 MET A N 1
ATOM 2677 C CA . MET A 1 203 ? -12.259 -23.774 -5.318 1.000 30.055 208 MET A CA 1
ATOM 2678 C C . MET A 1 203 ? -10.799 -23.381 -5.100 1.000 29.299 208 MET A C 1
ATOM 2679 O O . MET A 1 203 ? -10.119 -23.041 -6.067 1.000 29.483 208 MET A O 1
ATOM 2693 N N . ILE A 1 204 ? -10.311 -23.381 -3.858 1.000 26.952 209 ILE A N 1
ATOM 2694 C CA . ILE A 1 204 ? -8.924 -23.000 -3.617 1.000 28.939 209 ILE A CA 1
ATOM 2695 C C . ILE A 1 204 ? -7.968 -23.954 -4.349 1.000 31.280 209 ILE A C 1
ATOM 2696 O O . ILE A 1 204 ? -6.987 -23.505 -4.947 1.000 30.852 209 ILE A O 1
ATOM 2712 N N . SER A 1 205 ? -8.250 -25.261 -4.256 1.000 31.590 210 SER A N 1
ATOM 2713 C CA . SER A 1 205 ? -7.464 -26.301 -4.879 1.000 30.976 210 SER A CA 1
ATOM 2714 C C . SER A 1 205 ? -7.438 -26.075 -6.392 1.000 30.595 210 SER A C 1
ATOM 2715 O O . SER A 1 205 ? -6.364 -26.128 -7.016 1.000 29.350 210 SER A O 1
ATOM 2723 N N . THR A 1 206 ? -8.587 -25.694 -6.965 1.000 27.711 211 THR A N 1
ATOM 2724 C CA . THR A 1 206 ? -8.621 -25.368 -8.390 1.000 28.845 211 THR A CA 1
ATOM 2725 C C . THR A 1 206 ? -7.737 -24.152 -8.688 1.000 28.928 211 THR A C 1
ATOM 2726 O O . THR A 1 206 ? -6.952 -24.131 -9.642 1.000 30.143 211 THR A O 1
ATOM 2737 N N . LEU A 1 207 ? -7.850 -23.126 -7.865 1.000 28.722 212 LEU A N 1
ATOM 2738 C CA . LEU A 1 207 ? -7.112 -21.893 -8.112 1.000 30.255 212 LEU A CA 1
ATOM 2739 C C . LEU A 1 207 ? -5.609 -22.147 -8.017 1.000 27.996 212 LEU A C 1
ATOM 2740 O O . LEU A 1 207 ? -4.835 -21.653 -8.842 1.000 27.056 212 LEU A O 1
ATOM 2756 N N . HIS A 1 208 ? -5.217 -22.936 -7.017 1.000 27.764 213 HIS A N 1
ATOM 2757 C CA . HIS A 1 208 ? -3.825 -23.352 -6.894 1.000 28.916 213 HIS A CA 1
ATOM 2758 C C . HIS A 1 208 ? -3.320 -24.077 -8.145 1.000 30.343 213 HIS A C 1
ATOM 2759 O O . HIS A 1 208 ? -2.209 -23.859 -8.594 1.000 31.690 213 HIS A O 1
ATOM 2774 N N . GLY A 1 209 ? -4.144 -24.940 -8.726 1.000 29.063 214 GLY A N 1
ATOM 2775 C CA . GLY A 1 209 ? -3.738 -25.698 -9.901 1.000 32.218 214 GLY A CA 1
ATOM 2776 C C . GLY A 1 209 ? -3.609 -24.808 -11.125 1.000 31.252 214 GLY A C 1
ATOM 2777 O O . GLY A 1 209 ? -2.921 -25.140 -12.062 1.000 31.237 214 GLY A O 1
ATOM 2781 N N . MET A 1 210 ? -4.310 -23.678 -11.121 1.000 31.624 215 MET A N 1
ATOM 2782 C CA . MET A 1 210 ? -4.216 -22.728 -12.207 1.000 30.196 215 MET A CA 1
ATOM 2783 C C . MET A 1 210 ? -2.995 -21.811 -12.023 1.000 28.989 215 MET A C 1
ATOM 2784 O O . MET A 1 210 ? -2.748 -20.959 -12.869 1.000 29.050 215 MET A O 1
ATOM 2798 N N . GLY A 1 211 ? -2.277 -21.931 -10.883 1.000 30.772 216 GLY A N 1
ATOM 2799 C CA . GLY A 1 211 ? -1.050 -21.185 -10.627 1.000 28.768 216 GLY A CA 1
ATOM 2800 C C . GLY A 1 211 ? -1.268 -19.941 -9.769 1.000 29.638 216 GLY A C 1
ATOM 2801 O O . GLY A 1 211 ? -0.342 -19.151 -9.611 1.000 28.188 216 GLY A O 1
ATOM 2805 N N . PHE A 1 212 ? -2.481 -19.765 -9.215 1.000 28.939 217 PHE A N 1
ATOM 2806 C CA . PHE A 1 212 ? -2.774 -18.678 -8.293 1.000 27.602 217 PHE A CA 1
ATOM 2807 C C . PHE A 1 212 ? -2.469 -19.075 -6.848 1.000 28.545 217 PHE A C 1
ATOM 2808 O O . PHE A 1 212 ? -2.533 -20.240 -6.464 1.000 34.235 217 PHE A O 1
ATOM 2825 N N . LYS A 1 213 ? -2.118 -18.091 -6.037 1.000 27.748 218 LYS A N 1
ATOM 2826 C CA . LYS A 1 213 ? -2.262 -18.174 -4.588 1.000 27.157 218 LYS A CA 1
ATOM 2827 C C . LYS A 1 213 ? -3.449 -17.291 -4.188 1.000 25.613 218 LYS A C 1
ATOM 2828 O O . LYS A 1 213 ? -3.890 -16.468 -4.980 1.000 24.662 218 LYS A O 1
ATOM 2847 N N . VAL A 1 214 ? -3.992 -17.522 -2.993 1.000 26.187 219 VAL A N 1
ATOM 2848 C CA . VAL A 1 214 ? -5.241 -16.887 -2.597 1.000 24.328 219 VAL A CA 1
ATOM 2849 C C . VAL A 1 214 ? -5.111 -16.271 -1.210 1.000 24.967 219 VAL A C 1
ATOM 2850 O O . VAL A 1 214 ? -4.588 -16.893 -0.249 1.000 24.345 219 VAL A O 1
ATOM 2863 N N . MET A 1 215 ? -5.581 -15.011 -1.158 1.000 23.979 220 MET A N 1
ATOM 2864 C CA . MET A 1 215 ? -5.685 -14.240 0.062 1.000 22.678 220 MET A CA 1
ATOM 2865 C C . MET A 1 215 ? -7.155 -13.925 0.319 1.000 22.576 220 MET A C 1
ATOM 2866 O O . MET A 1 215 ? -7.941 -13.772 -0.622 1.000 22.211 220 MET A O 1
ATOM 2880 N N . LEU A 1 216 ? -7.495 -13.826 1.616 1.000 22.892 221 LEU A N 1
ATOM 2881 C CA . LEU A 1 216 ? -8.811 -13.379 2.060 1.000 25.203 221 LEU A CA 1
ATOM 2882 C C . LEU A 1 216 ? -8.737 -12.025 2.759 1.000 23.804 221 LEU A C 1
ATOM 2883 O O . LEU A 1 216 ? -7.863 -11.802 3.596 1.000 23.529 221 LEU A O 1
ATOM 2899 N N . TRP A 1 217 ? -9.716 -11.144 2.457 1.000 23.302 222 TRP A N 1
ATOM 2900 C CA . TRP A 1 217 ? -9.972 -9.929 3.221 1.000 21.603 222 TRP A CA 1
ATOM 2901 C C . TRP A 1 217 ? -10.397 -10.266 4.646 1.000 20.275 222 TRP A C 1
ATOM 2902 O O . TRP A 1 217 ? -11.295 -11.082 4.830 1.000 20.893 222 TRP A O 1
ATOM 2923 N N . VAL A 1 218 ? -9.780 -9.630 5.649 1.000 19.669 223 VAL A N 1
ATOM 2924 C CA . VAL A 1 218 ? -10.189 -9.753 7.034 1.000 19.861 223 VAL A CA 1
ATOM 2925 C C . VAL A 1 218 ? -10.206 -8.376 7.683 1.000 21.269 223 VAL A C 1
ATOM 2926 O O . VAL A 1 218 ? -9.515 -7.436 7.216 1.000 19.821 223 VAL A O 1
ATOM 2939 N N . CYS A 1 219 ? -10.926 -8.277 8.828 1.000 21.578 224 CYS A N 1
ATOM 2940 C CA . CYS A 1 219 ? -10.837 -7.062 9.622 1.000 21.854 224 CYS A CA 1
ATOM 2941 C C . CYS A 1 219 ? -11.011 -7.376 11.100 1.000 20.816 224 CYS A C 1
ATOM 2942 O O . CYS A 1 219 ? -11.221 -8.514 11.477 1.000 20.869 224 CYS A O 1
ATOM 2950 N N . PRO A 1 220 ? -10.847 -6.414 12.014 1.000 20.183 225 PRO A N 1
ATOM 2951 C CA . PRO A 1 220 ? -11.040 -6.695 13.427 1.000 19.997 225 PRO A CA 1
ATOM 2952 C C . PRO A 1 220 ? -12.439 -6.338 13.979 1.000 19.842 225 PRO A C 1
ATOM 2953 O O . PRO A 1 220 ? -12.629 -6.266 15.205 1.000 19.451 225 PRO A O 1
ATOM 2964 N N . PHE A 1 221 ? -13.403 -6.134 13.086 1.000 19.218 226 PHE A N 1
ATOM 2965 C CA . PHE A 1 221 ? -14.751 -5.779 13.515 1.000 20.875 226 PHE A CA 1
ATOM 2966 C C . PHE A 1 221 ? -15.617 -7.038 13.721 1.000 22.657 226 PHE A C 1
ATOM 2967 O O . PHE A 1 221 ? -15.401 -8.052 13.053 1.000 23.322 226 PHE A O 1
ATOM 2984 N N . LEU A 1 222 ? -16.598 -6.963 14.655 1.000 21.684 227 LEU A N 1
ATOM 2985 C CA . LEU A 1 222 ? -17.474 -8.085 14.980 1.000 22.159 227 LEU A CA 1
ATOM 2986 C C . LEU A 1 222 ? -18.907 -7.597 14.932 1.000 22.562 227 LEU A C 1
ATOM 2987 O O . LEU A 1 222 ? -19.243 -6.699 15.678 1.000 22.877 227 LEU A O 1
ATOM 3003 N N . SER A 1 223 ? -19.731 -8.211 14.086 1.000 22.868 228 SER A N 1
ATOM 3004 C CA A SER A 1 223 ? -21.158 -7.980 14.079 0.500 22.254 228 SER A CA 1
ATOM 3005 C CA B SER A 1 223 ? -21.151 -7.924 14.087 0.500 21.668 228 SER A CA 1
ATOM 3006 C C . SER A 1 223 ? -21.683 -8.112 15.507 1.000 21.552 228 SER A C 1
ATOM 3007 O O . SER A 1 223 ? -21.560 -9.193 16.117 1.000 22.934 228 SER A O 1
ATOM 3021 N N . PRO A 1 224 ? -22.239 -7.037 16.098 1.000 22.150 229 PRO A N 1
ATOM 3022 C CA . PRO A 1 224 ? -22.382 -6.967 17.567 1.000 20.406 229 PRO A CA 1
ATOM 3023 C C . PRO A 1 224 ? -23.633 -7.560 18.190 1.000 21.533 229 PRO A C 1
ATOM 3024 O O . PRO A 1 224 ? -23.915 -7.291 19.367 1.000 21.300 229 PRO A O 1
ATOM 3035 N N . ASP A 1 225 ? -24.307 -8.446 17.436 1.000 23.040 230 ASP A N 1
ATOM 3036 C CA . ASP A 1 225 ? -25.434 -9.205 18.004 1.000 23.368 230 ASP A CA 1
ATOM 3037 C C . ASP A 1 225 ? -25.323 -10.700 17.675 1.000 22.713 230 ASP A C 1
ATOM 3038 O O . ASP A 1 225 ? -26.307 -11.472 17.784 1.000 22.203 230 ASP A O 1
ATOM 3047 N N . THR A 1 226 ? -24.103 -11.133 17.327 1.000 23.670 231 THR A N 1
ATOM 3048 C CA . THR A 1 226 ? -23.875 -12.502 16.873 1.000 23.901 231 THR A CA 1
ATOM 3049 C C . THR A 1 226 ? -23.151 -13.342 17.929 1.000 23.767 231 THR A C 1
ATOM 3050 O O . THR A 1 226 ? -22.668 -12.893 18.960 1.000 24.053 231 THR A O 1
ATOM 3061 N N . GLU A 1 227 ? -23.127 -14.621 17.617 1.000 25.210 232 GLU A N 1
ATOM 3062 C CA . GLU A 1 227 ? -22.414 -15.664 18.326 1.000 27.071 232 GLU A CA 1
ATOM 3063 C C . GLU A 1 227 ? -20.943 -15.275 18.490 1.000 23.765 232 GLU A C 1
ATOM 3064 O O . GLU A 1 227 ? -20.357 -15.375 19.558 1.000 25.344 232 GLU A O 1
ATOM 3076 N N . ALA A 1 228 ? -20.312 -14.888 17.400 1.000 24.036 233 ALA A N 1
ATOM 3077 C CA . ALA A 1 228 ? -18.894 -14.537 17.482 1.000 24.703 233 ALA A CA 1
ATOM 3078 C C . ALA A 1 228 ? -18.694 -13.384 18.465 1.000 25.340 233 ALA A C 1
ATOM 3079 O O . ALA A 1 228 ? -17.757 -13.433 19.266 1.000 24.617 233 ALA A O 1
ATOM 3086 N N . PHE A 1 229 ? -19.598 -12.364 18.388 1.000 24.672 234 PHE A N 1
ATOM 3087 C CA . PHE A 1 229 ? -19.535 -11.220 19.270 1.000 24.118 234 PHE A CA 1
ATOM 3088 C C . PHE A 1 229 ? -19.638 -11.638 20.734 1.000 23.556 234 PHE A C 1
ATOM 3089 O O . PHE A 1 229 ? -18.870 -11.160 21.567 1.000 21.664 234 PHE A O 1
ATOM 3106 N N . ARG A 1 230 ? -20.629 -12.481 21.041 1.000 23.733 235 ARG A N 1
ATOM 3107 C CA . ARG A 1 230 ? -20.869 -12.912 22.406 1.000 24.107 235 ARG A CA 1
ATOM 3108 C C . ARG A 1 230 ? -19.701 -13.752 22.916 1.000 24.343 235 ARG A C 1
ATOM 3109 O O . ARG A 1 230 ? -19.324 -13.607 24.083 1.000 25.053 235 ARG A O 1
ATOM 3130 N N . GLU A 1 231 ? -19.101 -14.577 22.050 1.000 24.784 236 GLU A N 1
ATOM 3131 C CA . GLU A 1 231 ? -17.874 -15.304 22.443 1.000 26.831 236 GLU A CA 1
ATOM 3132 C C . GLU A 1 231 ? -16.744 -14.312 22.772 1.000 24.469 236 GLU A C 1
ATOM 3133 O O . GLU A 1 231 ? -16.089 -14.401 23.833 1.000 24.091 236 GLU A O 1
ATOM 3145 N N . ALA A 1 232 ? -16.562 -13.299 21.916 1.000 24.221 237 ALA A N 1
ATOM 3146 C CA . ALA A 1 232 ? -15.441 -12.374 22.108 1.000 22.710 237 ALA A CA 1
ATOM 3147 C C . ALA A 1 232 ? -15.683 -11.535 23.360 1.000 24.643 237 ALA A C 1
ATOM 3148 O O . ALA A 1 232 ? -14.730 -11.205 24.094 1.000 20.440 237 ALA A O 1
ATOM 3155 N N . LEU A 1 233 ? -16.982 -11.251 23.610 1.000 24.922 238 LEU A N 1
ATOM 3156 C CA . LEU A 1 233 ? -17.320 -10.490 24.795 1.000 24.115 238 LEU A CA 1
ATOM 3157 C C . LEU A 1 233 ? -17.015 -11.298 26.053 1.000 24.235 238 LEU A C 1
ATOM 3158 O O . LEU A 1 233 ? -16.451 -10.757 26.998 1.000 24.071 238 LEU A O 1
ATOM 3174 N N . ALA A 1 234 ? -17.370 -12.589 26.035 1.000 25.709 239 ALA A N 1
ATOM 3175 C CA . ALA A 1 234 ? -17.170 -13.446 27.171 1.000 26.030 239 ALA A CA 1
ATOM 3176 C C . ALA A 1 234 ? -15.673 -13.572 27.434 1.000 25.293 239 ALA A C 1
ATOM 3177 O O . ALA A 1 234 ? -15.233 -13.638 28.586 1.000 26.004 239 ALA A O 1
ATOM 3184 N N . LYS A 1 235 ? -14.881 -13.665 26.370 1.000 25.121 240 LYS A N 1
ATOM 3185 C CA . LYS A 1 235 ? -13.427 -13.790 26.518 1.000 25.396 240 LYS A CA 1
ATOM 3186 C C . LYS A 1 235 ? -12.735 -12.461 26.841 1.000 26.626 240 LYS A C 1
ATOM 3187 O O . LYS A 1 235 ? -11.526 -12.454 27.130 1.000 25.920 240 LYS A O 1
ATOM 3206 N N . ARG A 1 236 ? -13.512 -11.359 26.784 1.000 25.061 241 ARG A N 1
ATOM 3207 C CA . ARG A 1 236 ? -13.062 -10.011 27.076 1.000 23.655 241 ARG A CA 1
ATOM 3208 C C . ARG A 1 236 ? -11.941 -9.590 26.120 1.000 24.365 241 ARG A C 1
ATOM 3209 O O . ARG A 1 236 ? -11.033 -8.853 26.482 1.000 25.472 241 ARG A O 1
ATOM 3230 N N . ILE A 1 237 ? -12.034 -9.989 24.862 1.000 23.850 242 ILE A N 1
ATOM 3231 C CA . ILE A 1 237 ? -11.024 -9.577 23.902 1.000 24.118 242 ILE A CA 1
ATOM 3232 C C . ILE A 1 237 ? -11.463 -8.343 23.109 1.000 22.889 242 ILE A C 1
ATOM 3233 O O . ILE A 1 237 ? -10.704 -7.855 22.292 1.000 22.117 242 ILE A O 1
ATOM 3249 N N . VAL A 1 238 ? -12.702 -7.870 23.307 1.000 22.960 243 VAL A N 1
ATOM 3250 C CA . VAL A 1 238 ? -13.160 -6.660 22.668 1.000 23.574 243 VAL A CA 1
ATOM 3251 C C . VAL A 1 238 ? -12.637 -5.421 23.400 1.000 22.974 243 VAL A C 1
ATOM 3252 O O . VAL A 1 238 ? -12.192 -5.446 24.548 1.000 23.410 243 VAL A O 1
ATOM 3265 N N . LEU A 1 239 ? -12.706 -4.310 22.697 1.000 22.769 244 LEU A N 1
ATOM 3266 C CA . LEU A 1 239 ? -12.581 -3.008 23.334 1.000 25.383 244 LEU A CA 1
ATOM 3267 C C . LEU A 1 239 ? -13.870 -2.708 24.092 1.000 23.794 244 LEU A C 1
ATOM 3268 O O . LEU A 1 239 ? -14.992 -2.966 23.621 1.000 22.057 244 LEU A O 1
ATOM 3284 N N . PHE A 1 240 ? -13.678 -2.161 25.290 1.000 23.092 245 PHE A N 1
ATOM 3285 C CA . PHE A 1 240 ? -14.790 -1.870 26.164 1.000 24.320 245 PHE A CA 1
ATOM 3286 C C . PHE A 1 240 ? -15.177 -0.381 26.117 1.000 23.696 245 PHE A C 1
ATOM 3287 O O . PHE A 1 240 ? -14.384 0.522 25.785 1.000 22.222 245 PHE A O 1
ATOM 3304 N N . ASP A 1 241 ? -16.419 -0.122 26.519 1.000 23.227 246 ASP A N 1
ATOM 3305 C CA . ASP A 1 241 ? -16.969 1.218 26.560 1.000 23.580 246 ASP A CA 1
ATOM 3306 C C . ASP A 1 241 ? -16.690 1.806 27.941 1.000 24.204 246 ASP A C 1
ATOM 3307 O O . ASP A 1 241 ? -16.995 1.169 28.960 1.000 25.649 246 ASP A O 1
ATOM 3316 N N . SER A 1 242 ? -16.063 2.983 27.957 1.000 24.725 247 SER A N 1
ATOM 3317 C CA . SER A 1 242 ? -15.647 3.646 29.192 1.000 26.775 247 SER A CA 1
ATOM 3318 C C . SER A 1 242 ? -16.833 4.363 29.831 1.000 30.977 247 SER A C 1
ATOM 3319 O O . SER A 1 242 ? -16.728 4.803 30.992 1.000 33.263 247 SER A O 1
ATOM 3327 N N . LYS A 1 243 ? -17.923 4.519 29.059 1.000 31.105 248 LYS A N 1
ATOM 3328 C CA . LYS A 1 243 ? -19.084 5.269 29.514 1.000 35.416 248 LYS A CA 1
ATOM 3329 C C . LYS A 1 243 ? -18.741 6.734 29.775 1.000 36.724 248 LYS A C 1
ATOM 3330 O O . LYS A 1 243 ? -19.477 7.432 30.454 1.000 37.638 248 LYS A O 1
ATOM 3349 N N . GLY A 1 244 ? -17.614 7.221 29.251 1.000 37.568 249 GLY A N 1
ATOM 3350 C CA . GLY A 1 244 ? -17.221 8.592 29.493 1.000 38.017 249 GLY A CA 1
ATOM 3351 C C . GLY A 1 244 ? -16.749 8.759 30.927 1.000 36.502 249 GLY A C 1
ATOM 3352 O O . GLY A 1 244 ? -16.512 9.872 31.320 1.000 38.407 249 GLY A O 1
ATOM 3356 N N . SER A 1 245 ? -16.629 7.676 31.700 1.000 34.650 250 SER A N 1
ATOM 3357 C CA . SER A 1 245 ? -16.118 7.752 33.062 1.000 37.052 250 SER A CA 1
ATOM 3358 C C . SER A 1 245 ? -14.601 7.863 33.043 1.000 42.075 250 SER A C 1
ATOM 3359 O O . SER A 1 245 ? -13.937 7.140 32.311 1.000 42.852 250 SER A O 1
ATOM 3367 N N . ASP A 1 246 ? -14.057 8.693 33.920 1.000 43.539 251 ASP A N 1
ATOM 3368 C CA . ASP A 1 246 ? -12.613 8.853 34.051 1.000 53.027 251 ASP A CA 1
ATOM 3369 C C . ASP A 1 246 ? -12.015 7.875 35.067 1.000 52.620 251 ASP A C 1
ATOM 3370 O O . ASP A 1 246 ? -10.799 7.869 35.225 1.000 55.765 251 ASP A O 1
ATOM 3379 N N . THR A 1 247 ? -12.837 7.050 35.746 1.000 48.000 252 THR A N 1
ATOM 3380 C CA . THR A 1 247 ? -12.342 6.111 36.753 1.000 44.453 252 THR A CA 1
ATOM 3381 C C . THR A 1 247 ? -12.512 4.643 36.330 1.000 40.056 252 THR A C 1
ATOM 3382 O O . THR A 1 247 ? -11.762 3.777 36.780 1.000 40.177 252 THR A O 1
ATOM 3393 N N . LEU A 1 248 ? -13.532 4.334 35.506 1.000 35.303 253 LEU A N 1
ATOM 3394 C CA . LEU A 1 248 ? -13.849 2.956 35.169 1.000 33.337 253 LEU A CA 1
ATOM 3395 C C . LEU A 1 248 ? -12.603 2.345 34.544 1.000 34.370 253 LEU A C 1
ATOM 3396 O O . LEU A 1 248 ? -12.050 2.918 33.603 1.000 35.104 253 LEU A O 1
ATOM 3412 N N . GLN A 1 249 ? -12.163 1.215 35.099 1.000 38.288 254 GLN A N 1
ATOM 3413 C CA . GLN A 1 249 ? -11.011 0.459 34.606 1.000 34.163 254 GLN A CA 1
ATOM 3414 C C . GLN A 1 249 ? -11.485 -0.643 33.667 1.000 33.395 254 GLN A C 1
ATOM 3415 O O . GLN A 1 249 ? -12.596 -1.156 33.856 1.000 30.142 254 GLN A O 1
ATOM 3429 N N . TRP A 1 250 ? -10.628 -1.008 32.684 1.000 35.229 255 TRP A N 1
ATOM 3430 C CA . TRP A 1 250 ? -10.848 -2.114 31.752 1.000 32.097 255 TRP A CA 1
ATOM 3431 C C . TRP A 1 250 ? -11.418 -3.334 32.477 1.000 29.738 255 TRP A C 1
ATOM 3432 O O . TRP A 1 250 ? -12.401 -3.934 32.088 1.000 29.660 255 TRP A O 1
ATOM 3453 N N . GLN A 1 251 ? -10.753 -3.672 33.562 1.000 32.519 256 GLN A N 1
ATOM 3454 C CA . GLN A 1 251 ? -10.998 -4.853 34.365 1.000 36.051 256 GLN A CA 1
ATOM 3455 C C . GLN A 1 251 ? -12.456 -4.919 34.859 1.000 35.416 256 GLN A C 1
ATOM 3456 O O . GLN A 1 251 ? -12.982 -5.994 35.054 1.000 34.784 256 GLN A O 1
ATOM 3470 N N . HIS A 1 252 ? -13.152 -3.789 35.044 1.000 33.898 257 HIS A N 1
ATOM 3471 C CA . HIS A 1 252 ? -14.518 -3.826 35.566 1.000 33.333 257 HIS A CA 1
ATOM 3472 C C . HIS A 1 252 ? -15.576 -3.481 34.516 1.000 29.970 257 HIS A C 1
ATOM 3473 O O . HIS A 1 252 ? -16.773 -3.525 34.766 1.000 29.663 257 HIS A O 1
ATOM 3488 N N . ALA A 1 253 ? -15.154 -3.109 33.327 1.000 29.980 258 ALA A N 1
ATOM 3489 C CA . ALA A 1 253 ? -16.092 -2.694 32.295 1.000 31.716 258 ALA A CA 1
ATOM 3490 C C . ALA A 1 253 ? -16.907 -3.891 31.822 1.000 30.991 258 ALA A C 1
ATOM 3491 O O . ALA A 1 253 ? -16.359 -4.971 31.709 1.000 32.774 258 ALA A O 1
ATOM 3498 N N . VAL A 1 254 ? -18.163 -3.677 31.426 1.000 31.632 259 VAL A N 1
ATOM 3499 C CA . VAL A 1 254 ? -18.978 -4.803 31.015 1.000 32.502 259 VAL A CA 1
ATOM 3500 C C . VAL A 1 254 ? -19.457 -4.671 29.573 1.000 29.628 259 VAL A C 1
ATOM 3501 O O . VAL A 1 254 ? -19.754 -5.684 28.963 1.000 30.192 259 VAL A O 1
ATOM 3514 N N . ASP A 1 255 ? -19.564 -3.457 29.021 1.000 28.854 260 ASP A N 1
ATOM 3515 C CA . ASP A 1 255 ? -20.144 -3.290 27.701 1.000 27.406 260 ASP A CA 1
ATOM 3516 C C . ASP A 1 255 ? -19.059 -3.049 26.654 1.000 25.049 260 ASP A C 1
ATOM 3517 O O . ASP A 1 255 ? -18.079 -2.326 26.863 1.000 22.820 260 ASP A O 1
ATOM 3526 N N . PRO A 1 256 ? -19.266 -3.549 25.432 1.000 22.432 261 PRO A N 1
ATOM 3527 C CA . PRO A 1 256 ? -18.356 -3.297 24.324 1.000 22.362 261 PRO A CA 1
ATOM 3528 C C . PRO A 1 256 ? -18.444 -1.882 23.797 1.000 24.526 261 PRO A C 1
ATOM 3529 O O . PRO A 1 256 ? -19.521 -1.255 23.833 1.000 24.587 261 PRO A O 1
ATOM 3540 N N . ALA A 1 257 ? -17.302 -1.423 23.264 1.000 22.478 262 ALA A N 1
ATOM 3541 C CA . ALA A 1 257 ? -17.288 -0.251 22.416 1.000 23.508 262 ALA A CA 1
ATOM 3542 C C . ALA A 1 257 ? -17.971 -0.605 21.100 1.000 21.813 262 ALA A C 1
ATOM 3543 O O . ALA A 1 257 ? -17.692 -1.642 20.523 1.000 23.836 262 ALA A O 1
ATOM 3550 N N . ILE A 1 258 ? -18.888 0.241 20.657 1.000 21.396 263 ILE A N 1
ATOM 3551 C CA . ILE A 1 258 ? -19.469 0.134 19.337 1.000 23.860 263 ILE A CA 1
ATOM 3552 C C . ILE A 1 258 ? -18.879 1.246 18.477 1.000 27.285 263 ILE A C 1
ATOM 3553 O O . ILE A 1 258 ? -18.937 2.413 18.873 1.000 27.233 263 ILE A O 1
ATOM 3569 N N . VAL A 1 259 ? -18.410 0.866 17.274 1.000 24.847 264 VAL A N 1
ATOM 3570 C CA . VAL A 1 259 ? -17.678 1.751 16.395 1.000 24.159 264 VAL A CA 1
ATOM 3571 C C . VAL A 1 259 ? -18.449 1.887 15.090 1.000 21.449 264 VAL A C 1
ATOM 3572 O O . VAL A 1 259 ? -18.887 0.907 14.524 1.000 20.385 264 VAL A O 1
ATOM 3585 N N . HIS A 1 260 ? -18.589 3.123 14.627 1.000 21.330 265 HIS A N 1
ATOM 3586 C CA . HIS A 1 260 ? -19.272 3.400 13.381 1.000 22.392 265 HIS A CA 1
ATOM 3587 C C . HIS A 1 260 ? -18.184 3.412 12.331 1.000 23.045 265 HIS A C 1
ATOM 3588 O O . HIS A 1 260 ? -17.226 4.186 12.458 1.000 26.180 265 HIS A O 1
ATOM 3603 N N . TRP A 1 261 ? -18.354 2.595 11.299 1.000 20.901 266 TRP A N 1
ATOM 3604 C CA . TRP A 1 261 ? -17.383 2.587 10.202 1.000 22.940 266 TRP A CA 1
ATOM 3605 C C . TRP A 1 261 ? -18.145 2.479 8.908 1.000 24.322 266 TRP A C 1
ATOM 3606 O O . TRP A 1 261 ? -19.376 2.563 8.976 1.000 24.653 266 TRP A O 1
ATOM 3627 N N . TRP A 1 262 ? -17.433 2.334 7.763 1.000 22.311 267 TRP A N 1
ATOM 3628 C CA . TRP A 1 262 ? -18.105 2.484 6.470 1.000 24.251 267 TRP A CA 1
ATOM 3629 C C . TRP A 1 262 ? -19.184 1.419 6.268 1.000 24.516 267 TRP A C 1
ATOM 3630 O O . TRP A 1 262 ? -20.150 1.661 5.581 1.000 25.153 267 TRP A O 1
ATOM 3651 N N . ASN A 1 263 ? -19.047 0.229 6.848 1.000 26.200 268 ASN A N 1
ATOM 3652 C CA . ASN A 1 263 ? -20.076 -0.794 6.662 1.000 27.028 268 ASN A CA 1
ATOM 3653 C C . ASN A 1 263 ? -21.179 -0.775 7.720 1.000 24.326 268 ASN A C 1
ATOM 3654 O O . ASN A 1 263 ? -22.173 -1.518 7.598 1.000 23.687 268 ASN A O 1
ATOM 3665 N N . GLY A 1 264 ? -21.024 0.033 8.771 1.000 23.080 269 GLY A N 1
ATOM 3666 C CA . GLY A 1 264 ? -22.029 0.021 9.812 1.000 23.477 269 GLY A CA 1
ATOM 3667 C C . GLY A 1 264 ? -21.472 0.177 11.209 1.000 21.354 269 GLY A C 1
ATOM 3668 O O . GLY A 1 264 ? -20.542 0.930 11.448 1.000 23.994 269 GLY A O 1
ATOM 3672 N N . TYR A 1 265 ? -22.120 -0.518 12.127 1.000 20.839 270 TYR A N 1
ATOM 3673 C CA . TYR A 1 265 ? -21.787 -0.463 13.545 1.000 23.394 270 TYR A CA 1
ATOM 3674 C C . TYR A 1 265 ? -21.334 -1.843 14.036 1.000 22.417 270 TYR A C 1
ATOM 3675 O O . TYR A 1 265 ? -22.045 -2.837 13.843 1.000 21.164 270 TYR A O 1
ATOM 3693 N N . SER A 1 266 ? -20.169 -1.873 14.711 1.000 21.531 271 SER A N 1
ATOM 3694 C CA . SER A 1 266 ? -19.532 -3.124 15.074 1.000 21.194 271 SER A CA 1
ATOM 3695 C C . SER A 1 266 ? -18.833 -3.017 16.420 1.000 20.202 271 SER A C 1
ATOM 3696 O O . SER A 1 266 ? -18.365 -1.977 16.810 1.000 21.210 271 SER A O 1
ATOM 3704 N N . ALA A 1 267 ? -18.694 -4.153 17.094 1.000 22.634 272 ALA A N 1
ATOM 3705 C CA . ALA A 1 267 ? -17.756 -4.279 18.187 1.000 21.787 272 ALA A CA 1
ATOM 3706 C C . ALA A 1 267 ? -16.353 -4.378 17.558 1.000 21.675 272 ALA A C 1
ATOM 3707 O O . ALA A 1 267 ? -16.220 -4.498 16.340 1.000 21.138 272 ALA A O 1
ATOM 3714 N N . VAL A 1 268 ? -15.290 -4.290 18.343 1.000 20.261 273 VAL A N 1
ATOM 3715 C CA . VAL A 1 268 ? -13.976 -4.337 17.720 1.000 21.094 273 VAL A CA 1
ATOM 3716 C C . VAL A 1 268 ? -12.993 -5.019 18.665 1.000 20.265 273 VAL A C 1
ATOM 3717 O O . VAL A 1 268 ? -13.032 -4.821 19.878 1.000 21.005 273 VAL A O 1
ATOM 3730 N N . LEU A 1 269 ? -12.069 -5.800 18.094 1.000 20.713 274 LEU A N 1
ATOM 3731 C CA . LEU A 1 269 ? -10.976 -6.394 18.853 1.000 21.974 274 LEU A CA 1
ATOM 3732 C C . LEU A 1 269 ? -10.046 -5.357 19.466 1.000 21.124 274 LEU A C 1
ATOM 3733 O O . LEU A 1 269 ? -9.677 -4.335 18.844 1.000 21.662 274 LEU A O 1
ATOM 3749 N N . ASP A 1 270 ? -9.664 -5.642 20.713 1.000 20.755 275 ASP A N 1
ATOM 3750 C CA . ASP A 1 270 ? -8.657 -4.838 21.398 1.000 20.579 275 ASP A CA 1
ATOM 3751 C C . ASP A 1 270 ? -7.275 -5.417 21.074 1.000 21.545 275 ASP A C 1
ATOM 3752 O O . ASP A 1 270 ? -6.895 -6.443 21.624 1.000 21.819 275 ASP A O 1
ATOM 3761 N N . GLY A 1 271 ? -6.501 -4.734 20.226 1.000 21.789 276 GLY A N 1
ATOM 3762 C CA . GLY A 1 271 ? -5.189 -5.242 19.806 1.000 20.961 276 GLY A CA 1
ATOM 3763 C C . GLY A 1 271 ? -4.161 -5.204 20.931 1.000 22.364 276 GLY A C 1
ATOM 3764 O O . GLY A 1 271 ? -3.084 -5.812 20.785 1.000 24.905 276 GLY A O 1
ATOM 3768 N N . SER A 1 272 ? -4.496 -4.529 22.060 1.000 20.681 277 SER A N 1
ATOM 3769 C CA . SER A 1 272 ? -3.584 -4.517 23.198 1.000 21.382 277 SER A CA 1
ATOM 3770 C C . SER A 1 272 ? -3.672 -5.766 24.035 1.000 22.012 277 SER A C 1
ATOM 3771 O O . SER A 1 272 ? -2.870 -5.934 24.965 1.000 24.675 277 SER A O 1
ATOM 3779 N N . ASN A 1 273 ? -4.724 -6.559 23.782 1.000 23.320 278 ASN A N 1
ATOM 3780 C CA . ASN A 1 273 ? -5.066 -7.703 24.614 1.000 25.493 278 ASN A CA 1
ATOM 3781 C C . ASN A 1 273 ? -4.413 -8.933 23.997 1.000 22.942 278 ASN A C 1
ATOM 3782 O O . ASN A 1 273 ? -4.760 -9.308 22.871 1.000 23.583 278 ASN A O 1
ATOM 3793 N N . PRO A 1 274 ? -3.465 -9.584 24.701 1.000 22.500 279 PRO A N 1
ATOM 3794 C CA . PRO A 1 274 ? -2.819 -10.783 24.163 1.000 23.633 279 PRO A CA 1
ATOM 3795 C C . PRO A 1 274 ? -3.839 -11.885 23.780 1.000 24.544 279 PRO A C 1
ATOM 3796 O O . PRO A 1 274 ? -3.601 -12.648 22.834 1.000 22.547 279 PRO A O 1
ATOM 3807 N N . ASP A 1 275 ? -4.997 -11.953 24.486 1.000 23.839 280 ASP A N 1
ATOM 3808 C CA . ASP A 1 275 ? -6.040 -12.955 24.195 1.000 21.905 280 ASP A CA 1
ATOM 3809 C C . ASP A 1 275 ? -6.679 -12.672 22.841 1.000 22.461 280 ASP A C 1
ATOM 3810 O O . ASP A 1 275 ? -7.145 -13.624 22.188 1.000 21.140 280 ASP A O 1
ATOM 3819 N N . ALA A 1 276 ? -6.667 -11.389 22.412 1.000 21.717 281 ALA A N 1
ATOM 3820 C CA . ALA A 1 276 ? -7.230 -11.072 21.108 1.000 22.295 281 ALA A CA 1
ATOM 3821 C C . ALA A 1 276 ? -6.309 -11.570 19.997 1.000 22.274 281 ALA A C 1
ATOM 3822 O O . ALA A 1 276 ? -6.767 -11.957 18.924 1.000 20.934 281 ALA A O 1
ATOM 3829 N N . VAL A 1 277 ? -4.995 -11.545 20.259 1.000 23.865 282 VAL A N 1
ATOM 3830 C CA . VAL A 1 277 ? -4.001 -12.082 19.326 1.000 24.236 282 VAL A CA 1
ATOM 3831 C C . VAL A 1 277 ? -4.211 -13.585 19.171 1.000 22.392 282 VAL A C 1
ATOM 3832 O O . VAL A 1 277 ? -4.249 -14.124 18.074 1.000 24.934 282 VAL A O 1
ATOM 3845 N N . THR A 1 278 ? -4.393 -14.268 20.284 1.000 23.337 283 THR A N 1
ATOM 3846 C CA . THR A 1 278 ? -4.652 -15.711 20.233 1.000 23.317 283 THR A CA 1
ATOM 3847 C C . THR A 1 278 ? -5.906 -16.002 19.402 1.000 23.801 283 THR A C 1
ATOM 3848 O O . THR A 1 278 ? -5.901 -16.903 18.590 1.000 19.748 283 THR A O 1
ATOM 3859 N N . TRP A 1 279 ? -6.986 -15.223 19.613 1.000 24.685 284 TRP A N 1
ATOM 3860 C CA . TRP A 1 279 ? -8.249 -15.480 18.953 1.000 23.151 284 TRP A CA 1
ATOM 3861 C C . TRP A 1 279 ? -8.073 -15.298 17.454 1.000 21.585 284 TRP A C 1
ATOM 3862 O O . TRP A 1 279 ? -8.557 -16.077 16.634 1.000 22.473 284 TRP A O 1
ATOM 3883 N N . MET A 1 280 ? -7.371 -14.225 17.105 1.000 20.656 285 MET A N 1
ATOM 3884 C CA . MET A 1 280 ? -7.177 -13.872 15.713 1.000 23.320 285 MET A CA 1
ATOM 3885 C C . MET A 1 280 ? -6.292 -14.935 15.037 1.000 23.172 285 MET A C 1
ATOM 3886 O O . MET A 1 280 ? -6.603 -15.401 13.944 1.000 24.643 285 MET A O 1
ATOM 3900 N N . ARG A 1 281 ? -5.248 -15.403 15.734 1.000 22.702 286 ARG A N 1
ATOM 3901 C CA . ARG A 1 281 ? -4.440 -16.506 15.200 1.000 24.527 286 ARG A CA 1
ATOM 3902 C C . ARG A 1 281 ? -5.306 -17.760 14.967 1.000 25.994 286 ARG A C 1
ATOM 3903 O O . ARG A 1 281 ? -5.207 -18.417 13.917 1.000 23.858 286 ARG A O 1
ATOM 3924 N N . GLU A 1 282 ? -6.152 -18.109 15.959 1.000 26.601 287 GLU A N 1
ATOM 3925 C CA . GLU A 1 282 ? -6.991 -19.310 15.819 1.000 26.309 287 GLU A CA 1
ATOM 3926 C C . GLU A 1 282 ? -7.826 -19.169 14.546 1.000 24.924 287 GLU A C 1
ATOM 3927 O O . GLU A 1 282 ? -7.935 -20.109 13.788 1.000 25.597 287 GLU A O 1
ATOM 3939 N N . LYS A 1 283 ? -8.356 -17.977 14.251 1.000 23.493 288 LYS A N 1
ATOM 3940 C CA . LYS A 1 283 ? -9.243 -17.828 13.116 1.000 23.332 288 LYS A CA 1
ATOM 3941 C C . LYS A 1 283 ? -8.484 -17.962 11.803 1.000 25.368 288 LYS A C 1
ATOM 3942 O O . LYS A 1 283 ? -8.979 -18.617 10.873 1.000 25.857 288 LYS A O 1
ATOM 3961 N N . LEU A 1 284 ? -7.330 -17.267 11.718 1.000 25.226 289 LEU A N 1
ATOM 3962 C CA . LEU A 1 284 ? -6.564 -17.226 10.493 1.000 25.473 289 LEU A CA 1
ATOM 3963 C C . LEU A 1 284 ? -5.880 -18.571 10.257 1.000 24.146 289 LEU A C 1
ATOM 3964 O O . LEU A 1 284 ? -5.879 -19.053 9.117 1.000 22.338 289 LEU A O 1
ATOM 3980 N N . ASP A 1 285 ? -5.301 -19.150 11.318 1.000 21.888 290 ASP A N 1
ATOM 3981 C CA . ASP A 1 285 ? -4.681 -20.472 11.187 1.000 24.522 290 ASP A CA 1
ATOM 3982 C C . ASP A 1 285 ? -5.739 -21.478 10.715 1.000 27.070 290 ASP A C 1
ATOM 3983 O O . ASP A 1 285 ? -5.442 -22.356 9.911 1.000 26.762 290 ASP A O 1
ATOM 3992 N N . GLY A 1 286 ? -6.992 -21.344 11.178 1.000 28.559 291 GLY A N 1
ATOM 3993 C CA . GLY A 1 286 ? -8.040 -22.305 10.847 1.000 29.149 291 GLY A CA 1
ATOM 3994 C C . GLY A 1 286 ? -8.393 -22.237 9.353 1.000 28.820 291 GLY A C 1
ATOM 3995 O O . GLY A 1 286 ? -8.652 -23.248 8.708 1.000 28.595 291 GLY A O 1
ATOM 3999 N N . LEU A 1 287 ? -8.341 -21.026 8.797 1.000 27.199 292 LEU A N 1
ATOM 4000 C CA . LEU A 1 287 ? -8.655 -20.803 7.392 1.000 28.594 292 LEU A CA 1
ATOM 4001 C C . LEU A 1 287 ? -7.560 -21.394 6.506 1.000 28.475 292 LEU A C 1
ATOM 4002 O O . LEU A 1 287 ? -7.844 -21.917 5.428 1.000 33.001 292 LEU A O 1
ATOM 4018 N N . GLN A 1 288 ? -6.306 -21.232 6.931 1.000 31.237 293 GLN A N 1
ATOM 4019 C CA . GLN A 1 288 ? -5.180 -21.855 6.242 1.000 30.804 293 GLN A CA 1
ATOM 4020 C C . GLN A 1 288 ? -5.301 -23.384 6.269 1.000 31.734 293 GLN A C 1
ATOM 4021 O O . GLN A 1 288 ? -5.160 -24.035 5.220 1.000 30.306 293 GLN A O 1
ATOM 4035 N N . GLN A 1 289 ? -5.567 -23.937 7.466 1.000 35.024 294 GLN A N 1
ATOM 4036 C CA . GLN A 1 289 ? -5.564 -25.383 7.684 1.000 37.776 294 GLN A CA 1
ATOM 4037 C C . GLN A 1 289 ? -6.728 -26.039 6.970 1.000 37.525 294 GLN A C 1
ATOM 4038 O O . GLN A 1 289 ? -6.568 -27.080 6.334 1.000 39.305 294 GLN A O 1
ATOM 4052 N N . GLN A 1 290 ? -7.897 -25.428 7.073 1.000 37.806 295 GLN A N 1
ATOM 4053 C CA . GLN A 1 290 ? -9.076 -26.080 6.546 1.000 40.236 295 GLN A CA 1
ATOM 4054 C C . GLN A 1 290 ? -9.253 -25.793 5.051 1.000 39.389 295 GLN A C 1
ATOM 4055 O O . GLN A 1 290 ? -9.786 -26.617 4.318 1.000 40.807 295 GLN A O 1
ATOM 4069 N N . TYR A 1 291 ? -8.825 -24.651 4.538 1.000 37.249 296 TYR A N 1
ATOM 4070 C CA . TYR A 1 291 ? -9.161 -24.390 3.142 1.000 37.331 296 TYR A CA 1
ATOM 4071 C C . TYR A 1 291 ? -7.915 -24.163 2.272 1.000 34.364 296 TYR A C 1
ATOM 4072 O O . TYR A 1 291 ? -8.028 -24.102 1.043 1.000 34.321 296 TYR A O 1
ATOM 4090 N N . GLY A 1 292 ? -6.733 -24.025 2.905 1.000 31.794 297 GLY A N 1
ATOM 4091 C CA . GLY A 1 292 ? -5.482 -23.886 2.174 1.000 32.235 297 GLY A CA 1
ATOM 4092 C C . GLY A 1 292 ? -5.192 -22.431 1.748 1.000 29.068 297 GLY A C 1
ATOM 4093 O O . GLY A 1 292 ? -4.477 -22.187 0.781 1.000 27.316 297 GLY A O 1
ATOM 4097 N N . ILE A 1 293 ? -5.747 -21.455 2.476 1.000 28.761 298 ILE A N 1
ATOM 4098 C CA . ILE A 1 293 ? -5.571 -20.031 2.214 1.000 26.226 298 ILE A CA 1
ATOM 4099 C C . ILE A 1 293 ? -4.103 -19.649 2.443 1.000 24.809 298 ILE A C 1
ATOM 4100 O O . ILE A 1 293 ? -3.499 -19.988 3.459 1.000 26.747 298 ILE A O 1
ATOM 4116 N N . ASP A 1 294 ? -3.548 -18.967 1.455 1.000 25.530 299 ASP A N 1
ATOM 4117 C CA . ASP A 1 294 ? -2.130 -18.588 1.443 1.000 25.389 299 ASP A CA 1
ATOM 4118 C C . ASP A 1 294 ? -1.844 -17.373 2.327 1.000 24.216 299 ASP A C 1
ATOM 4119 O O . ASP A 1 294 ? -0.805 -17.334 2.997 1.000 23.687 299 ASP A O 1
ATOM 4128 N N . GLY A 1 295 ? -2.742 -16.370 2.303 1.000 22.527 300 GLY A N 1
ATOM 4129 C CA . GLY A 1 295 ? -2.582 -15.213 3.164 1.000 22.653 300 GLY A CA 1
ATOM 4130 C C . GLY A 1 295 ? -3.831 -14.330 3.319 1.000 22.435 300 GLY A C 1
ATOM 4131 O O . GLY A 1 295 ? -4.949 -14.723 2.963 1.000 23.062 300 GLY A O 1
ATOM 4135 N N . PHE A 1 296 ? -3.597 -13.094 3.816 1.000 20.182 301 PHE A N 1
ATOM 4136 C CA . PHE A 1 296 ? -4.704 -12.238 4.241 1.000 21.254 301 PHE A CA 1
ATOM 4137 C C . PHE A 1 296 ? -4.456 -10.781 3.898 1.000 21.124 301 PHE A C 1
ATOM 4138 O O . PHE A 1 296 ? -3.346 -10.255 4.091 1.000 21.900 301 PHE A O 1
ATOM 4155 N N . LYS A 1 297 ? -5.536 -10.154 3.388 1.000 20.456 302 LYS A N 1
ATOM 4156 C CA . LYS A 1 297 ? -5.637 -8.708 3.220 1.000 21.742 302 LYS A CA 1
ATOM 4157 C C . LYS A 1 297 ? -6.283 -8.121 4.472 1.000 21.926 302 LYS A C 1
ATOM 4158 O O . LYS A 1 297 ? -7.465 -8.386 4.728 1.000 21.912 302 LYS A O 1
ATOM 4177 N N . PHE A 1 298 ? -5.475 -7.465 5.295 1.000 20.098 303 PHE A N 1
ATOM 4178 C CA . PHE A 1 298 ? -5.883 -6.921 6.568 1.000 20.275 303 PHE A CA 1
ATOM 4179 C C . PHE A 1 298 ? -6.395 -5.505 6.358 1.000 21.419 303 PHE A C 1
ATOM 4180 O O . PHE A 1 298 ? -5.629 -4.559 6.169 1.000 25.518 303 PHE A O 1
ATOM 4197 N N . ASP A 1 299 ? -7.704 -5.341 6.394 1.000 20.480 304 ASP A N 1
ATOM 4198 C CA . ASP A 1 299 ? -8.313 -4.029 6.166 1.000 20.255 304 ASP A CA 1
ATOM 4199 C C . ASP A 1 299 ? -8.734 -3.451 7.509 1.000 18.979 304 ASP A C 1
ATOM 4200 O O . ASP A 1 299 ? -8.536 -4.102 8.525 1.000 21.330 304 ASP A O 1
ATOM 4209 N N . ALA A 1 300 ? -9.209 -2.185 7.489 1.000 20.613 305 ALA A N 1
ATOM 4210 C CA . ALA A 1 300 ? -9.535 -1.434 8.703 1.000 20.726 305 ALA A CA 1
ATOM 4211 C C . ALA A 1 300 ? -8.318 -1.410 9.612 1.000 21.001 305 ALA A C 1
ATOM 4212 O O . ALA A 1 300 ? -7.183 -1.503 9.138 1.000 23.770 305 ALA A O 1
ATOM 4219 N N . GLY A 1 301 ? -8.540 -1.211 10.902 1.000 20.484 306 GLY A N 1
ATOM 4220 C CA . GLY A 1 301 ? -7.477 -0.931 11.853 1.000 20.867 306 GLY A CA 1
ATOM 4221 C C . GLY A 1 301 ? -7.088 0.552 11.924 1.000 21.379 306 GLY A C 1
ATOM 4222 O O . GLY A 1 301 ? -6.203 0.922 12.706 1.000 22.234 306 GLY A O 1
ATOM 4226 N N . ASP A 1 302 ? -7.770 1.395 11.138 1.000 19.263 307 ASP A N 1
ATOM 4227 C CA . ASP A 1 302 ? -7.470 2.808 11.111 1.000 19.817 307 ASP A CA 1
ATOM 4228 C C . ASP A 1 302 ? -7.538 3.420 12.509 1.000 20.009 307 ASP A C 1
ATOM 4229 O O . ASP A 1 302 ? -8.476 3.190 13.225 1.000 21.440 307 ASP A O 1
ATOM 4238 N N . ALA A 1 303 ? -6.554 4.242 12.884 1.000 20.098 308 ALA A N 1
ATOM 4239 C CA . ALA A 1 303 ? -6.500 4.805 14.228 1.000 20.189 308 ALA A CA 1
ATOM 4240 C C . ALA A 1 303 ? -7.801 5.545 14.593 1.000 20.886 308 ALA A C 1
ATOM 4241 O O . ALA A 1 303 ? -8.188 5.534 15.763 1.000 21.681 308 ALA A O 1
ATOM 4248 N N . GLU A 1 304 ? -8.497 6.177 13.632 1.000 24.152 309 GLU A N 1
ATOM 4249 C CA . GLU A 1 304 ? -9.725 6.961 13.958 1.000 24.333 309 GLU A CA 1
ATOM 4250 C C . GLU A 1 304 ? -10.788 6.064 14.604 1.000 23.060 309 GLU A C 1
ATOM 4251 O O . GLU A 1 304 ? -11.632 6.542 15.369 1.000 23.649 309 GLU A O 1
ATOM 4263 N N . PHE A 1 305 ? -10.739 4.755 14.354 1.000 21.544 310 PHE A N 1
ATOM 4264 C CA . PHE A 1 305 ? -11.770 3.859 14.867 1.000 21.289 310 PHE A CA 1
ATOM 4265 C C . PHE A 1 305 ? -11.611 3.600 16.354 1.000 22.524 310 PHE A C 1
ATOM 4266 O O . PHE A 1 305 ? -12.538 3.044 16.959 1.000 22.436 310 PHE A O 1
ATOM 4283 N N . TYR A 1 306 ? -10.456 3.992 16.911 1.000 20.517 311 TYR A N 1
ATOM 4284 C CA . TYR A 1 306 ? -10.125 3.689 18.295 1.000 22.029 311 TYR A CA 1
ATOM 4285 C C . TYR A 1 306 ? -10.289 4.906 19.202 1.000 24.347 311 TYR A C 1
ATOM 4286 O O . TYR A 1 306 ? -9.920 4.812 20.371 1.000 22.282 311 TYR A O 1
ATOM 4304 N N . LEU A 1 307 ? -10.860 6.010 18.679 1.000 26.978 312 LEU A N 1
ATOM 4305 C CA . LEU A 1 307 ? -11.090 7.217 19.461 1.000 27.127 312 LEU A CA 1
ATOM 4306 C C . LEU A 1 307 ? -12.389 7.147 20.255 1.000 26.785 312 LEU A C 1
ATOM 4307 O O . LEU A 1 307 ? -13.328 6.509 19.838 1.000 27.230 312 LEU A O 1
ATOM 4323 N N . GLY A 1 308 ? -12.457 7.880 21.367 1.000 27.269 313 GLY A N 1
ATOM 4324 C CA . GLY A 1 308 ? -13.712 8.049 22.061 1.000 28.831 313 GLY A CA 1
ATOM 4325 C C . GLY A 1 308 ? -13.678 7.373 23.421 1.000 27.326 313 GLY A C 1
ATOM 4326 O O . GLY A 1 308 ? -12.627 7.214 24.023 1.000 27.591 313 GLY A O 1
ATOM 4330 N N . ASN A 1 309 ? -14.850 6.949 23.881 1.000 28.270 314 ASN A N 1
ATOM 4331 C CA . ASN A 1 309 ? -15.030 6.419 25.222 1.000 28.792 314 ASN A CA 1
ATOM 4332 C C . ASN A 1 309 ? -14.689 4.928 25.249 1.000 27.900 314 ASN A C 1
ATOM 4333 O O . ASN A 1 309 ? -15.572 4.066 25.257 1.000 25.346 314 ASN A O 1
ATOM 4344 N N . ILE A 1 310 ? -13.388 4.639 25.242 1.000 26.071 315 ILE A N 1
ATOM 4345 C CA . ILE A 1 310 ? -12.924 3.303 24.974 1.000 28.536 315 ILE A CA 1
ATOM 4346 C C . ILE A 1 310 ? -11.893 2.897 26.013 1.000 27.544 315 ILE A C 1
ATOM 4347 O O . ILE A 1 310 ? -11.033 3.669 26.344 1.000 28.873 315 ILE A O 1
ATOM 4363 N N . LEU A 1 311 ? -11.968 1.651 26.474 1.000 26.951 316 LEU A N 1
ATOM 4364 C CA . LEU A 1 311 ? -10.997 1.100 27.402 1.000 29.316 316 LEU A CA 1
ATOM 4365 C C . LEU A 1 311 ? -10.316 -0.123 26.788 1.000 27.628 316 LEU A C 1
ATOM 4366 O O . LEU A 1 311 ? -10.988 -1.071 26.341 1.000 25.332 316 LEU A O 1
ATOM 4382 N N . SER A 1 312 ? -8.985 -0.074 26.811 1.000 25.674 317 SER A N 1
ATOM 4383 C CA . SER A 1 312 ? -8.126 -1.126 26.293 1.000 24.519 317 SER A CA 1
ATOM 4384 C C . SER A 1 312 ? -7.393 -1.775 27.458 1.000 25.326 317 SER A C 1
ATOM 4385 O O . SER A 1 312 ? -7.095 -1.121 28.468 1.000 23.334 317 SER A O 1
ATOM 4393 N N . ARG A 1 313 ? -7.049 -3.060 27.287 1.000 24.879 318 ARG A N 1
ATOM 4394 C CA . ARG A 1 313 ? -6.483 -3.803 28.388 1.000 24.433 318 ARG A CA 1
ATOM 4395 C C . ARG A 1 313 ? -5.140 -3.241 28.852 1.000 22.644 318 ARG A C 1
ATOM 4396 O O . ARG A 1 313 ? -4.892 -3.146 30.063 1.000 21.245 318 ARG A O 1
ATOM 4417 N N . GLU A 1 314 ? -4.262 -2.893 27.913 1.000 23.551 319 GLU A N 1
ATOM 4418 C CA . GLU A 1 314 ? -2.945 -2.359 28.286 1.000 23.003 319 GLU A CA 1
ATOM 4419 C C . GLU A 1 314 ? -2.871 -0.823 28.160 1.000 22.301 319 GLU A C 1
ATOM 4420 O O . GLU A 1 314 ? -1.778 -0.221 28.207 1.000 23.131 319 GLU A O 1
ATOM 4432 N N . LYS A 1 315 ? -4.030 -0.162 28.097 1.000 22.388 320 LYS A N 1
ATOM 4433 C CA . LYS A 1 315 ? -4.134 1.308 28.197 1.000 23.573 320 LYS A CA 1
ATOM 4434 C C . LYS A 1 315 ? -3.267 1.977 27.119 1.000 23.262 320 LYS A C 1
ATOM 4435 O O . LYS A 1 315 ? -2.417 2.795 27.436 1.000 22.266 320 LYS A O 1
ATOM 4454 N N . ILE A 1 316 ? -3.446 1.604 25.848 1.000 22.650 321 ILE A N 1
ATOM 4455 C CA . ILE A 1 316 ? -2.715 2.169 24.751 1.000 23.343 321 ILE A CA 1
ATOM 4456 C C . ILE A 1 316 ? -3.591 3.161 23.991 1.000 25.157 321 ILE A C 1
ATOM 4457 O O . ILE A 1 316 ? -4.828 3.145 24.119 1.000 25.553 321 ILE A O 1
ATOM 4473 N N . GLY A 1 317 ? -2.922 3.985 23.172 1.000 21.984 322 GLY A N 1
ATOM 4474 C CA . GLY A 1 317 ? -3.633 4.954 22.348 1.000 24.045 322 GLY A CA 1
ATOM 4475 C C . GLY A 1 317 ? -4.157 4.363 21.035 1.000 21.204 322 GLY A C 1
ATOM 4476 O O . GLY A 1 317 ? -3.866 3.239 20.631 1.000 19.708 322 GLY A O 1
ATOM 4480 N N . ALA A 1 318 ? -4.907 5.185 20.330 1.000 21.112 323 ALA A N 1
ATOM 4481 C CA . ALA A 1 318 ? -5.533 4.814 19.072 1.000 19.611 323 ALA A CA 1
ATOM 4482 C C . ALA A 1 318 ? -4.486 4.446 18.020 1.000 20.332 323 ALA A C 1
ATOM 4483 O O . ALA A 1 318 ? -4.641 3.461 17.302 1.000 20.778 323 ALA A O 1
ATOM 4490 N N . ASN A 1 319 ? -3.410 5.238 17.896 1.000 19.310 324 ASN A N 1
ATOM 4491 C CA . ASN A 1 319 ? -2.427 4.922 16.875 1.000 19.887 324 ASN A CA 1
ATOM 4492 C C . ASN A 1 319 ? -1.849 3.526 17.116 1.000 19.319 324 ASN A C 1
ATOM 4493 O O . ASN A 1 319 ? -1.661 2.785 16.131 1.000 19.863 324 ASN A O 1
ATOM 4504 N N . GLU A 1 320 ? -1.579 3.168 18.385 1.000 18.794 325 GLU A N 1
ATOM 4505 C CA A GLU A 1 320 ? -0.918 1.916 18.717 0.500 20.904 325 GLU A CA 1
ATOM 4506 C CA B GLU A 1 320 ? -0.906 1.915 18.675 0.500 21.336 325 GLU A CA 1
ATOM 4507 C C . GLU A 1 320 ? -1.876 0.743 18.483 1.000 21.569 325 GLU A C 1
ATOM 4508 O O . GLU A 1 320 ? -1.438 -0.381 18.259 1.000 22.068 325 GLU A O 1
ATOM 4530 N N . GLN A 1 321 ? -3.197 0.977 18.545 1.000 20.508 326 GLN A N 1
ATOM 4531 C CA . GLN A 1 321 ? -4.169 -0.051 18.173 1.000 19.944 326 GLN A CA 1
ATOM 4532 C C . GLN A 1 321 ? -3.966 -0.380 16.693 1.000 19.975 326 GLN A C 1
ATOM 4533 O O . GLN A 1 321 ? -3.985 -1.549 16.324 1.000 19.292 326 GLN A O 1
ATOM 4547 N N . CYS A 1 322 ? -3.679 0.647 15.867 1.000 18.638 327 CYS A N 1
ATOM 4548 C CA . CYS A 1 322 ? -3.463 0.498 14.423 1.000 18.008 327 CYS A CA 1
ATOM 4549 C C . CYS A 1 322 ? -2.155 -0.291 14.192 1.000 19.108 327 CYS A C 1
ATOM 4550 O O . CYS A 1 322 ? -2.100 -1.261 13.431 1.000 21.017 327 CYS A O 1
ATOM 4558 N N . GLU A 1 323 ? -1.106 0.090 14.922 1.000 20.393 328 GLU A N 1
ATOM 4559 C CA . GLU A 1 323 ? 0.211 -0.533 14.872 1.000 19.111 328 GLU A CA 1
ATOM 4560 C C . GLU A 1 323 ? 0.123 -2.025 15.212 1.000 20.376 328 GLU A C 1
ATOM 4561 O O . GLU A 1 323 ? 0.655 -2.889 14.500 1.000 20.100 328 GLU A O 1
ATOM 4573 N N . ARG A 1 324 ? -0.618 -2.340 16.291 1.000 20.167 329 ARG A N 1
ATOM 4574 C CA . ARG A 1 324 ? -0.731 -3.713 16.763 1.000 17.746 329 ARG A CA 1
ATOM 4575 C C . ARG A 1 324 ? -1.566 -4.588 15.814 1.000 19.451 329 ARG A C 1
ATOM 4576 O O . ARG A 1 324 ? -1.287 -5.791 15.668 1.000 19.093 329 ARG A O 1
ATOM 4597 N N . TRP A 1 325 ? -2.589 -4.023 15.154 1.000 19.598 330 TRP A N 1
ATOM 4598 C CA . TRP A 1 325 ? -3.234 -4.738 14.061 1.000 19.247 330 TRP A CA 1
ATOM 4599 C C . TRP A 1 325 ? -2.191 -5.123 13.016 1.000 21.585 330 TRP A C 1
ATOM 4600 O O . TRP A 1 325 ? -2.105 -6.302 12.594 1.000 23.189 330 TRP A O 1
ATOM 4621 N N . GLY A 1 326 ? -1.356 -4.138 12.671 1.000 19.784 331 GLY A N 1
ATOM 4622 C CA . GLY A 1 326 ? -0.271 -4.302 11.720 1.000 19.868 331 GLY A CA 1
ATOM 4623 C C . GLY A 1 326 ? 0.648 -5.488 12.059 1.000 19.071 331 GLY A C 1
ATOM 4624 O O . GLY A 1 326 ? 1.090 -6.213 11.166 1.000 19.283 331 GLY A O 1
ATOM 4628 N N . ARG A 1 327 ? 0.960 -5.678 13.350 1.000 20.768 332 ARG A N 1
ATOM 4629 C CA . ARG A 1 327 ? 1.890 -6.724 13.763 1.000 24.375 332 ARG A CA 1
ATOM 4630 C C . ARG A 1 327 ? 1.360 -8.144 13.478 1.000 24.183 332 ARG A C 1
ATOM 4631 O O . ARG A 1 327 ? 2.163 -9.103 13.362 1.000 21.421 332 ARG A O 1
ATOM 4652 N N . ILE A 1 328 ? 0.028 -8.315 13.342 1.000 21.751 333 ILE A N 1
ATOM 4653 C CA . ILE A 1 328 ? -0.519 -9.628 13.056 1.000 21.559 333 ILE A CA 1
ATOM 4654 C C . ILE A 1 328 ? 0.096 -10.137 11.748 1.000 21.449 333 ILE A C 1
ATOM 4655 O O . ILE A 1 328 ? 0.376 -11.333 11.589 1.000 21.559 333 ILE A O 1
ATOM 4671 N N . GLY A 1 329 ? 0.327 -9.235 10.806 1.000 20.112 334 GLY A N 1
ATOM 4672 C CA . GLY A 1 329 ? 0.891 -9.620 9.522 1.000 21.505 334 GLY A CA 1
ATOM 4673 C C . GLY A 1 329 ? 2.333 -10.143 9.626 1.000 21.268 334 GLY A C 1
ATOM 4674 O O . GLY A 1 329 ? 2.828 -10.772 8.687 1.000 22.483 334 GLY A O 1
ATOM 4678 N N . LEU A 1 330 ? 3.014 -9.912 10.762 1.000 20.522 335 LEU A N 1
ATOM 4679 C CA . LEU A 1 330 ? 4.343 -10.475 10.974 1.000 21.460 335 LEU A CA 1
ATOM 4680 C C . LEU A 1 330 ? 4.270 -12.004 11.063 1.000 22.000 335 LEU A C 1
ATOM 4681 O O . LEU A 1 330 ? 5.290 -12.680 10.908 1.000 22.740 335 LEU A O 1
ATOM 4697 N N . LEU A 1 331 ? 3.067 -12.564 11.269 1.000 21.986 336 LEU A N 1
ATOM 4698 C CA . LEU A 1 331 ? 2.862 -13.996 11.409 1.000 22.484 336 LEU A CA 1
ATOM 4699 C C . LEU A 1 331 ? 2.403 -14.597 10.072 1.000 23.037 336 LEU A C 1
ATOM 4700 O O . LEU A 1 331 ? 2.396 -15.805 9.931 1.000 25.279 336 LEU A O 1
ATOM 4716 N N . TYR A 1 332 ? 2.045 -13.785 9.075 1.000 23.126 337 TYR A N 1
ATOM 4717 C CA . TYR A 1 332 ? 1.507 -14.270 7.801 1.000 23.559 337 TYR A CA 1
ATOM 4718 C C . TYR A 1 332 ? 2.272 -13.593 6.653 1.000 23.532 337 TYR A C 1
ATOM 4719 O O . TYR A 1 332 ? 1.922 -12.519 6.211 1.000 22.402 337 TYR A O 1
ATOM 4737 N N . PRO A 1 333 ? 3.398 -14.171 6.177 1.000 23.840 338 PRO A N 1
ATOM 4738 C CA . PRO A 1 333 ? 4.242 -13.500 5.201 1.000 24.800 338 PRO A CA 1
ATOM 4739 C C . PRO A 1 333 ? 3.470 -13.026 3.969 1.000 23.217 338 PRO A C 1
ATOM 4740 O O . PRO A 1 333 ? 3.876 -12.044 3.326 1.000 24.364 338 PRO A O 1
ATOM 4751 N N . MET A 1 334 ? 2.362 -13.701 3.616 1.000 20.347 339 MET A N 1
ATOM 4752 C CA . MET A 1 334 ? 1.580 -13.200 2.513 1.000 20.085 339 MET A CA 1
ATOM 4753 C C . MET A 1 334 ? 0.485 -12.333 3.128 1.000 22.256 339 MET A C 1
ATOM 4754 O O . MET A 1 334 ? -0.540 -12.857 3.585 1.000 24.627 339 MET A O 1
ATOM 4768 N N . ASN A 1 335 ? 0.730 -11.009 3.170 1.000 22.952 340 ASN A N 1
ATOM 4769 C CA . ASN A 1 335 ? -0.186 -10.048 3.794 1.000 21.659 340 ASN A CA 1
ATOM 4770 C C . ASN A 1 335 ? -0.260 -8.779 2.957 1.000 22.923 340 ASN A C 1
ATOM 4771 O O . ASN A 1 335 ? 0.613 -8.533 2.116 1.000 25.139 340 ASN A O 1
ATOM 4782 N N . GLU A 1 336 ? -1.263 -7.943 3.266 1.000 22.317 341 GLU A N 1
ATOM 4783 C CA . GLU A 1 336 ? -1.379 -6.583 2.737 1.000 22.566 341 GLU A CA 1
ATOM 4784 C C . GLU A 1 336 ? -2.182 -5.730 3.726 1.000 23.227 341 GLU A C 1
ATOM 4785 O O . GLU A 1 336 ? -3.237 -6.156 4.241 1.000 23.821 341 GLU A O 1
ATOM 4797 N N . TYR A 1 337 ? -1.682 -4.522 3.966 1.000 21.561 342 TYR A N 1
ATOM 4798 C CA . TYR A 1 337 ? -2.292 -3.528 4.818 1.000 21.869 342 TYR A CA 1
ATOM 4799 C C . TYR A 1 337 ? -2.449 -2.209 4.064 1.000 21.041 342 TYR A C 1
ATOM 4800 O O . TYR A 1 337 ? -1.650 -1.884 3.179 1.000 22.600 342 TYR A O 1
ATOM 4818 N N . ARG A 1 338 ? -3.445 -1.418 4.497 1.000 21.500 343 ARG A N 1
ATOM 4819 C CA . ARG A 1 338 ? -3.697 -0.061 4.014 1.000 19.878 343 ARG A CA 1
ATOM 4820 C C . ARG A 1 338 ? -3.507 0.909 5.182 1.000 21.266 343 ARG A C 1
ATOM 4821 O O . ARG A 1 338 ? -2.732 1.866 5.105 1.000 21.437 343 ARG A O 1
ATOM 4842 N N . ALA A 1 339 ? -4.228 0.674 6.270 1.000 20.984 344 ALA A N 1
ATOM 4843 C CA . ALA A 1 339 ? -4.044 1.455 7.489 1.000 20.097 344 ALA A CA 1
ATOM 4844 C C . ALA A 1 339 ? -2.797 1.001 8.223 1.000 19.522 344 ALA A C 1
ATOM 4845 O O . ALA A 1 339 ? -2.642 -0.208 8.456 1.000 19.755 344 ALA A O 1
ATOM 4852 N N . MET A 1 340 ? -1.956 1.956 8.633 1.000 19.529 345 MET A N 1
ATOM 4853 C CA . MET A 1 340 ? -0.764 1.589 9.384 1.000 21.289 345 MET A CA 1
ATOM 4854 C C . MET A 1 340 ? -0.273 2.752 10.250 1.000 21.335 345 MET A C 1
ATOM 4855 O O . MET A 1 340 ? -0.321 3.912 9.843 1.000 21.569 345 MET A O 1
ATOM 4869 N N . TRP A 1 341 ? 0.225 2.410 11.444 1.000 21.205 346 TRP A N 1
ATOM 4870 C CA . TRP A 1 341 ? 1.041 3.290 12.265 1.000 20.671 346 TRP A CA 1
ATOM 4871 C C . TRP A 1 341 ? 2.375 2.576 12.520 1.000 20.740 346 TRP A C 1
ATOM 4872 O O . TRP A 1 341 ? 2.386 1.441 12.996 1.000 19.176 346 TRP A O 1
ATOM 4893 N N . LYS A 1 342 ? 3.485 3.240 12.200 1.000 19.601 347 LYS A N 1
ATOM 4894 C CA . LYS A 1 342 ? 4.804 2.666 12.402 1.000 20.446 347 LYS A CA 1
ATOM 4895 C C . LYS A 1 342 ? 4.922 1.321 11.670 1.000 19.424 347 LYS A C 1
ATOM 4896 O O . LYS A 1 342 ? 4.411 1.198 10.540 1.000 19.959 347 LYS A O 1
ATOM 4915 N N . ASN A 1 343 ? 5.717 0.402 12.243 1.000 19.641 348 ASN A N 1
ATOM 4916 C CA . ASN A 1 343 ? 6.107 -0.845 11.593 1.000 20.593 348 ASN A CA 1
ATOM 4917 C C . ASN A 1 343 ? 6.871 -0.577 10.292 1.000 20.495 348 ASN A C 1
ATOM 4918 O O . ASN A 1 343 ? 6.787 -1.350 9.313 1.000 21.338 348 ASN A O 1
ATOM 4929 N N . GLY A 1 344 ? 7.641 0.515 10.269 1.000 21.012 349 GLY A N 1
ATOM 4930 C CA . GLY A 1 344 ? 8.630 0.681 9.242 1.000 20.472 349 GLY A CA 1
ATOM 4931 C C . GLY A 1 344 ? 9.709 -0.400 9.397 1.000 20.019 349 GLY A C 1
ATOM 4932 O O . GLY A 1 344 ? 9.991 -0.887 10.506 1.000 19.673 349 GLY A O 1
ATOM 4936 N N . GLY A 1 345 ? 10.236 -0.845 8.251 1.000 20.336 350 GLY A N 1
ATOM 4937 C CA . GLY A 1 345 ? 11.313 -1.820 8.225 1.000 20.635 350 GLY A CA 1
ATOM 4938 C C . GLY A 1 345 ? 10.872 -3.261 8.377 1.000 20.529 350 GLY A C 1
ATOM 4939 O O . GLY A 1 345 ? 11.716 -4.141 8.615 1.000 22.171 350 GLY A O 1
ATOM 4943 N N . GLN A 1 346 ? 9.564 -3.486 8.234 1.000 22.088 351 GLN A N 1
ATOM 4944 C CA . GLN A 1 346 ? 8.927 -4.753 8.576 1.000 21.604 351 GLN A CA 1
ATOM 4945 C C . GLN A 1 346 ? 8.436 -5.421 7.292 1.000 21.604 351 GLN A C 1
ATOM 4946 O O . GLN A 1 346 ? 8.141 -4.759 6.316 1.000 21.872 351 GLN A O 1
ATOM 4960 N N . PRO A 1 347 ? 8.297 -6.773 7.277 1.000 21.981 352 PRO A N 1
ATOM 4961 C CA . PRO A 1 347 ? 7.855 -7.509 6.095 1.000 20.823 352 PRO A CA 1
ATOM 4962 C C . PRO A 1 347 ? 6.344 -7.502 5.869 1.000 20.013 352 PRO A C 1
ATOM 4963 O O . PRO A 1 347 ? 5.685 -8.549 5.917 1.000 19.482 352 PRO A O 1
ATOM 4974 N N . LEU A 1 348 ? 5.796 -6.300 5.724 1.000 19.324 353 LEU A N 1
ATOM 4975 C CA . LEU A 1 348 ? 4.370 -6.100 5.454 1.000 18.487 353 LEU A CA 1
ATOM 4976 C C . LEU A 1 348 ? 4.256 -5.436 4.106 1.000 19.479 353 LEU A C 1
ATOM 4977 O O . LEU A 1 348 ? 4.986 -4.486 3.824 1.000 19.729 353 LEU A O 1
ATOM 4993 N N . VAL A 1 349 ? 3.332 -5.878 3.291 1.000 19.235 354 VAL A N 1
ATOM 4994 C CA . VAL A 1 349 ? 3.029 -5.165 2.082 1.000 20.179 354 VAL A CA 1
ATOM 4995 C C . VAL A 1 349 ? 2.119 -4.000 2.473 1.000 22.519 354 VAL A C 1
ATOM 4996 O O . VAL A 1 349 ? 1.142 -4.179 3.228 1.000 22.115 354 VAL A O 1
ATOM 5009 N N . GLU A 1 350 ? 2.479 -2.802 1.984 1.000 20.772 355 GLU A N 1
ATOM 5010 C CA . GLU A 1 350 ? 1.763 -1.580 2.307 1.000 21.138 355 GLU A CA 1
ATOM 5011 C C . GLU A 1 350 ? 1.151 -1.089 1.008 1.000 22.275 355 GLU A C 1
ATOM 5012 O O . GLU A 1 350 ? 1.874 -0.711 0.072 1.000 23.171 355 GLU A O 1
ATOM 5024 N N . ARG A 1 351 ? -0.188 -1.125 0.953 1.000 20.579 356 ARG A N 1
ATOM 5025 C CA . ARG A 1 351 ? -0.924 -0.750 -0.237 1.000 22.109 356 ARG A CA 1
ATOM 5026 C C . ARG A 1 351 ? -1.321 0.714 -0.091 1.000 23.587 356 ARG A C 1
ATOM 5027 O O . ARG A 1 351 ? -1.804 1.121 0.965 1.000 21.887 356 ARG A O 1
ATOM 5048 N N . LEU A 1 352 ? -1.092 1.490 -1.151 1.000 22.375 357 LEU A N 1
ATOM 5049 C CA . LEU A 1 352 ? -1.709 2.791 -1.270 1.000 21.402 357 LEU A CA 1
ATOM 5050 C C . LEU A 1 352 ? -3.216 2.599 -1.215 1.000 22.365 357 LEU A C 1
ATOM 5051 O O . LEU A 1 352 ? -3.712 1.606 -1.739 1.000 19.721 357 LEU A O 1
ATOM 5067 N N . ARG A 1 353 ? -3.920 3.584 -0.627 1.000 22.960 358 ARG A N 1
ATOM 5068 C CA . ARG A 1 353 ? -5.356 3.439 -0.391 1.000 22.564 358 ARG A CA 1
ATOM 5069 C C . ARG A 1 353 ? -6.128 3.556 -1.710 1.000 23.451 358 ARG A C 1
ATOM 5070 O O . ARG A 1 353 ? -5.590 3.970 -2.734 1.000 23.661 358 ARG A O 1
ATOM 5091 N N . ASP A 1 354 ? -7.379 3.104 -1.649 1.000 25.839 359 ASP A N 1
ATOM 5092 C CA . ASP A 1 354 ? -8.401 3.255 -2.669 1.000 28.514 359 ASP A CA 1
ATOM 5093 C C . ASP A 1 354 ? -8.208 4.541 -3.461 1.000 27.437 359 ASP A C 1
ATOM 5094 O O . ASP A 1 354 ? -8.334 5.627 -2.920 1.000 31.796 359 ASP A O 1
ATOM 5103 N N . LYS A 1 355 ? -7.903 4.420 -4.755 1.000 26.846 360 LYS A N 1
ATOM 5104 C CA . LYS A 1 355 ? -7.703 5.575 -5.604 1.000 28.430 360 LYS A CA 1
ATOM 5105 C C . LYS A 1 355 ? -8.953 5.773 -6.469 1.000 27.859 360 LYS A C 1
ATOM 5106 O O . LYS A 1 355 ? -9.584 4.814 -6.888 1.000 30.466 360 LYS A O 1
ATOM 5125 N N . TYR A 1 356 ? -9.326 7.023 -6.712 1.000 27.515 361 TYR A N 1
ATOM 5126 C CA . TYR A 1 356 ? -10.429 7.337 -7.615 1.000 26.741 361 TYR A CA 1
ATOM 5127 C C . TYR A 1 356 ? -9.965 7.071 -9.040 1.000 27.756 361 TYR A C 1
ATOM 5128 O O . TYR A 1 356 ? -8.756 7.068 -9.322 1.000 28.359 361 TYR A O 1
ATOM 5146 N N . HIS A 1 357 ? -10.927 6.835 -9.933 1.000 29.786 362 HIS A N 1
ATOM 5147 C CA . HIS A 1 357 ? -10.677 6.774 -11.365 1.000 30.577 362 HIS A CA 1
ATOM 5148 C C . HIS A 1 357 ? -10.532 8.197 -11.889 1.000 30.547 362 HIS A C 1
ATOM 5149 O O . HIS A 1 357 ? -11.343 8.645 -12.658 1.000 31.307 362 HIS A O 1
ATOM 5164 N N . THR A 1 358 ? -9.461 8.884 -11.496 1.000 34.637 363 THR A N 1
ATOM 5165 C CA . THR A 1 358 ? -9.159 10.234 -11.964 1.000 33.037 363 THR A CA 1
ATOM 5166 C C . THR A 1 358 ? -7.672 10.345 -12.330 1.000 33.766 363 THR A C 1
ATOM 5167 O O . THR A 1 358 ? -6.818 9.602 -11.815 1.000 32.762 363 THR A O 1
ATOM 5178 N N . TRP A 1 359 ? -7.389 11.312 -13.207 1.000 29.742 364 TRP A N 1
ATOM 5179 C CA . TRP A 1 359 ? -6.017 11.656 -13.545 1.000 28.882 364 TRP A CA 1
ATOM 5180 C C . TRP A 1 359 ? -5.310 12.233 -12.337 1.000 27.159 364 TRP A C 1
ATOM 5181 O O . TRP A 1 359 ? -4.138 11.997 -12.108 1.000 27.599 364 TRP A O 1
ATOM 5202 N N . GLU A 1 360 ? -6.024 12.983 -11.531 1.000 29.664 365 GLU A N 1
ATOM 5203 C CA . GLU A 1 360 ? -5.439 13.527 -10.302 1.000 29.391 365 GLU A CA 1
ATOM 5204 C C . GLU A 1 360 ? -4.877 12.390 -9.428 1.000 27.641 365 GLU A C 1
ATOM 5205 O O . GLU A 1 360 ? -3.812 12.539 -8.805 1.000 28.799 365 GLU A O 1
ATOM 5217 N N . ASP A 1 361 ? -5.624 11.279 -9.312 1.000 26.795 366 ASP A N 1
ATOM 5218 C CA . ASP A 1 361 ? -5.223 10.213 -8.402 1.000 25.433 366 ASP A CA 1
ATOM 5219 C C . ASP A 1 361 ? -4.107 9.363 -9.009 1.000 25.576 366 ASP A C 1
ATOM 5220 O O . ASP A 1 361 ? -3.186 8.944 -8.284 1.000 24.200 366 ASP A O 1
ATOM 5229 N N . VAL A 1 362 ? -4.126 9.189 -10.342 1.000 23.873 367 VAL A N 1
ATOM 5230 C CA . VAL A 1 362 ? -3.021 8.456 -10.934 1.000 26.120 367 VAL A CA 1
ATOM 5231 C C . VAL A 1 362 ? -1.702 9.213 -10.693 1.000 25.702 367 VAL A C 1
ATOM 5232 O O . VAL A 1 362 ? -0.629 8.606 -10.624 1.000 24.807 367 VAL A O 1
ATOM 5245 N N . ARG A 1 363 ? -1.779 10.542 -10.588 1.000 21.968 368 ARG A N 1
ATOM 5246 C CA . ARG A 1 363 ? -0.595 11.357 -10.391 1.000 23.962 368 ARG A CA 1
ATOM 5247 C C . ARG A 1 363 ? -0.132 11.276 -8.942 1.000 23.302 368 ARG A C 1
ATOM 5248 O O . ARG A 1 363 ? 0.936 11.778 -8.643 1.000 22.893 368 ARG A O 1
ATOM 5269 N N . LYS A 1 364 ? -0.907 10.590 -8.080 1.000 24.941 369 LYS A N 1
ATOM 5270 C CA . LYS A 1 364 ? -0.509 10.447 -6.688 1.000 24.886 369 LYS A CA 1
ATOM 5271 C C . LYS A 1 364 ? 0.382 9.217 -6.526 1.000 22.608 369 LYS A C 1
ATOM 5272 O O . LYS A 1 364 ? 1.072 9.111 -5.501 1.000 24.218 369 LYS A O 1
ATOM 5291 N N . LEU A 1 365 ? 0.342 8.267 -7.477 1.000 22.497 370 LEU A N 1
ATOM 5292 C CA . LEU A 1 365 ? 0.924 6.960 -7.167 1.000 23.487 370 LEU A CA 1
ATOM 5293 C C . LEU A 1 365 ? 2.420 7.123 -6.854 1.000 23.009 370 LEU A C 1
ATOM 5294 O O . LEU A 1 365 ? 2.940 6.565 -5.878 1.000 19.869 370 LEU A O 1
ATOM 5310 N N . ILE A 1 366 ? 3.135 7.940 -7.633 1.000 24.566 371 ILE A N 1
ATOM 5311 C CA . ILE A 1 366 ? 4.578 8.004 -7.455 1.000 22.944 371 ILE A CA 1
ATOM 5312 C C . ILE A 1 366 ? 4.931 8.718 -6.150 1.000 22.221 371 ILE A C 1
ATOM 5313 O O . ILE A 1 366 ? 5.669 8.177 -5.343 1.000 22.518 371 ILE A O 1
ATOM 5329 N N . PRO A 1 367 ? 4.455 9.960 -5.870 1.000 22.788 372 PRO A N 1
ATOM 5330 C CA . PRO A 1 367 ? 4.833 10.632 -4.617 1.000 22.247 372 PRO A CA 1
ATOM 5331 C C . PRO A 1 367 ? 4.377 9.921 -3.344 1.000 21.780 372 PRO A C 1
ATOM 5332 O O . PRO A 1 367 ? 5.062 9.896 -2.316 1.000 22.446 372 PRO A O 1
ATOM 5343 N N . HIS A 1 368 ? 3.223 9.278 -3.434 1.000 22.647 373 HIS A N 1
ATOM 5344 C CA . HIS A 1 368 ? 2.744 8.480 -2.304 1.000 22.174 373 HIS A CA 1
ATOM 5345 C C . HIS A 1 368 ? 3.668 7.280 -2.086 1.000 20.944 373 HIS A C 1
ATOM 5346 O O . HIS A 1 368 ? 4.085 7.001 -0.949 1.000 19.242 373 HIS A O 1
ATOM 5361 N N . ALA A 1 369 ? 3.982 6.586 -3.192 1.000 19.291 374 ALA A N 1
ATOM 5362 C CA . ALA A 1 369 ? 4.828 5.390 -3.109 1.000 21.148 374 ALA A CA 1
ATOM 5363 C C . ALA A 1 369 ? 6.247 5.752 -2.646 1.000 20.659 374 ALA A C 1
ATOM 5364 O O . ALA A 1 369 ? 6.861 5.021 -1.891 1.000 23.309 374 ALA A O 1
ATOM 5371 N N . SER A 1 370 ? 6.785 6.891 -3.104 1.000 21.225 375 SER A N 1
ATOM 5372 C CA . SER A 1 370 ? 8.147 7.235 -2.779 1.000 20.132 375 SER A CA 1
ATOM 5373 C C . SER A 1 370 ? 8.215 7.622 -1.308 1.000 20.881 375 SER A C 1
ATOM 5374 O O . SER A 1 370 ? 9.172 7.261 -0.638 1.000 21.615 375 SER A O 1
ATOM 5382 N N . LEU A 1 371 ? 7.206 8.337 -0.815 1.000 22.322 376 LEU A N 1
ATOM 5383 C CA . LEU A 1 371 ? 7.169 8.725 0.583 1.000 23.096 376 LEU A CA 1
ATOM 5384 C C . LEU A 1 371 ? 7.062 7.466 1.434 1.000 21.550 376 LEU A C 1
ATOM 5385 O O . LEU A 1 371 ? 7.709 7.372 2.461 1.000 22.126 376 LEU A O 1
ATOM 5401 N N . ALA A 1 372 ? 6.181 6.545 1.035 1.000 22.525 377 ALA A N 1
ATOM 5402 C CA . ALA A 1 372 ? 6.011 5.285 1.758 1.000 23.276 377 ALA A CA 1
ATOM 5403 C C . ALA A 1 372 ? 7.376 4.641 2.012 1.000 23.908 377 ALA A C 1
ATOM 5404 O O . ALA A 1 372 ? 7.694 4.216 3.144 1.000 23.229 377 ALA A O 1
ATOM 5411 N N . GLY A 1 373 ? 8.180 4.588 0.937 1.000 22.967 378 GLY A N 1
ATOM 5412 C CA . GLY A 1 373 ? 9.535 4.078 1.025 1.000 20.107 378 GLY A CA 1
ATOM 5413 C C . GLY A 1 373 ? 10.366 4.745 2.131 1.000 19.981 378 GLY A C 1
ATOM 5414 O O . GLY A 1 373 ? 11.055 4.071 2.896 1.000 19.991 378 GLY A O 1
ATOM 5418 N N . LEU A 1 374 ? 10.349 6.080 2.189 1.000 21.384 379 LEU A N 1
ATOM 5419 C CA . LEU A 1 374 ? 11.177 6.817 3.131 1.000 20.658 379 LEU A CA 1
ATOM 5420 C C . LEU A 1 374 ? 10.667 6.630 4.559 1.000 20.484 379 LEU A C 1
ATOM 5421 O O . LEU A 1 374 ? 11.416 6.843 5.530 1.000 20.765 379 LEU A O 1
ATOM 5437 N N . LEU A 1 375 ? 9.393 6.251 4.709 1.000 21.439 380 LEU A N 1
ATOM 5438 C CA . LEU A 1 375 ? 8.832 6.018 6.050 1.000 20.405 380 LEU A CA 1
ATOM 5439 C C . LEU A 1 375 ? 9.026 4.562 6.496 1.000 23.029 380 LEU A C 1
ATOM 5440 O O . LEU A 1 375 ? 8.503 4.162 7.575 1.000 22.761 380 LEU A O 1
ATOM 5456 N N . GLY A 1 376 ? 9.780 3.755 5.715 1.000 22.671 381 GLY A N 1
ATOM 5457 C CA . GLY A 1 376 ? 10.051 2.391 6.145 1.000 22.387 381 GLY A CA 1
ATOM 5458 C C . GLY A 1 376 ? 9.175 1.332 5.468 1.000 21.640 381 GLY A C 1
ATOM 5459 O O . GLY A 1 376 ? 9.250 0.139 5.792 1.000 21.425 381 GLY A O 1
ATOM 5463 N N . TYR A 1 377 ? 8.397 1.774 4.482 1.000 20.376 382 TYR A N 1
ATOM 5464 C CA . TYR A 1 377 ? 7.487 0.913 3.761 1.000 20.287 382 TYR A CA 1
ATOM 5465 C C . TYR A 1 377 ? 8.027 0.596 2.370 1.000 19.755 382 TYR A C 1
ATOM 5466 O O . TYR A 1 377 ? 7.424 1.031 1.380 1.000 22.063 382 TYR A O 1
ATOM 5484 N N . SER A 1 378 ? 9.048 -0.286 2.285 1.000 19.255 383 SER A N 1
ATOM 5485 C CA . SER A 1 378 ? 9.679 -0.542 1.003 1.000 20.950 383 SER A CA 1
ATOM 5486 C C . SER A 1 378 ? 8.733 -1.279 0.053 1.000 21.848 383 SER A C 1
ATOM 5487 O O . SER A 1 378 ? 8.798 -1.124 -1.168 1.000 22.464 383 SER A O 1
ATOM 5495 N N . PHE A 1 379 ? 7.909 -2.167 0.640 1.000 20.859 384 PHE A N 1
ATOM 5496 C CA . PHE A 1 379 ? 7.085 -3.109 -0.086 1.000 21.184 384 PHE A CA 1
ATOM 5497 C C . PHE A 1 379 ? 5.724 -2.458 -0.325 1.000 20.614 384 PHE A C 1
ATOM 5498 O O . PHE A 1 379 ? 4.721 -2.872 0.248 1.000 22.510 384 PHE A O 1
ATOM 5515 N N . VAL A 1 380 ? 5.684 -1.519 -1.275 1.000 21.774 385 VAL A N 1
ATOM 5516 C CA . VAL A 1 380 ? 4.510 -0.682 -1.488 1.000 19.194 385 VAL A CA 1
ATOM 5517 C C . VAL A 1 380 ? 3.869 -1.055 -2.827 1.000 20.563 385 VAL A C 1
ATOM 5518 O O . VAL A 1 380 ? 4.552 -1.199 -3.843 1.000 20.455 385 VAL A O 1
ATOM 5531 N N . CYS A 1 381 ? 2.543 -1.212 -2.811 1.000 19.335 386 CYS A N 1
ATOM 5532 C CA . CYS A 1 381 ? 1.767 -1.541 -3.982 1.000 21.111 386 CYS A CA 1
ATOM 5533 C C . CYS A 1 381 ? 0.803 -0.391 -4.215 1.000 21.812 386 CYS A C 1
ATOM 5534 O O . CYS A 1 381 ? 0.122 0.026 -3.289 1.000 22.554 386 CYS A O 1
ATOM 5542 N N . PRO A 1 382 ? 0.723 0.151 -5.436 1.000 24.572 387 PRO A N 1
ATOM 5543 C CA . PRO A 1 382 ? 0.003 1.403 -5.671 1.000 23.103 387 PRO A CA 1
ATOM 5544 C C . PRO A 1 382 ? -1.492 1.244 -5.922 1.000 22.967 387 PRO A C 1
ATOM 5545 O O . PRO A 1 382 ? -1.990 1.647 -6.955 1.000 23.956 387 PRO A O 1
ATOM 5556 N N . ASP A 1 383 ? -2.180 0.663 -4.946 1.000 26.284 388 ASP A N 1
ATOM 5557 C CA . ASP A 1 383 ? -3.601 0.376 -5.010 1.000 24.793 388 ASP A CA 1
ATOM 5558 C C . ASP A 1 383 ? -3.931 -0.437 -6.262 1.000 26.926 388 ASP A C 1
ATOM 5559 O O . ASP A 1 383 ? -3.251 -1.456 -6.528 1.000 29.319 388 ASP A O 1
ATOM 5568 N N . MET A 1 384 ? -4.961 -0.029 -7.019 1.000 25.157 389 MET A N 1
ATOM 5569 C CA . MET A 1 384 ? -5.546 -0.920 -8.023 1.000 26.024 389 MET A CA 1
ATOM 5570 C C . MET A 1 384 ? -5.561 -0.237 -9.394 1.000 24.933 389 MET A C 1
ATOM 5571 O O . MET A 1 384 ? -5.978 0.910 -9.496 1.000 23.965 389 MET A O 1
ATOM 5585 N N . ILE A 1 385 ? -5.127 -0.970 -10.441 1.000 23.918 390 ILE A N 1
ATOM 5586 C CA . ILE A 1 385 ? -5.025 -0.405 -11.768 1.000 25.741 390 ILE A CA 1
ATOM 5587 C C . ILE A 1 385 ? -6.371 0.145 -12.224 1.000 27.340 390 ILE A C 1
ATOM 5588 O O . ILE A 1 385 ? -7.334 -0.593 -12.308 1.000 29.034 390 ILE A O 1
ATOM 5604 N N . GLY A 1 386 ? -6.413 1.453 -12.520 1.000 27.791 391 GLY A N 1
ATOM 5605 C CA . GLY A 1 386 ? -7.619 2.107 -13.018 1.000 29.395 391 GLY A CA 1
ATOM 5606 C C . GLY A 1 386 ? -8.427 2.725 -11.888 1.000 29.031 391 GLY A C 1
ATOM 5607 O O . GLY A 1 386 ? -9.340 3.507 -12.142 1.000 31.894 391 GLY A O 1
ATOM 5611 N N . GLY A 1 387 ? -8.095 2.355 -10.648 1.000 28.027 392 GLY A N 1
ATOM 5612 C CA . GLY A 1 387 ? -8.798 2.896 -9.499 1.000 29.514 392 GLY A CA 1
ATOM 5613 C C . GLY A 1 387 ? -9.332 1.776 -8.619 1.000 27.376 392 GLY A C 1
ATOM 5614 O O . GLY A 1 387 ? -9.638 0.720 -9.136 1.000 28.486 392 GLY A O 1
ATOM 5618 N N . GLY A 1 388 ? -9.466 2.055 -7.314 1.000 28.355 393 GLY A N 1
ATOM 5619 C CA . GLY A 1 388 ? -9.853 1.067 -6.316 1.000 29.556 393 GLY A CA 1
ATOM 5620 C C . GLY A 1 388 ? -11.111 1.449 -5.541 1.000 35.880 393 GLY A C 1
ATOM 5621 O O . GLY A 1 388 ? -11.451 0.763 -4.575 1.000 40.931 393 GLY A O 1
ATOM 5625 N N . ASP A 1 389 ? -11.772 2.547 -5.962 1.000 38.533 394 ASP A N 1
ATOM 5626 C CA . ASP A 1 389 ? -12.999 3.017 -5.351 1.000 43.120 394 ASP A CA 1
ATOM 5627 C C . ASP A 1 389 ? -14.152 2.606 -6.262 1.000 45.908 394 ASP A C 1
ATOM 5628 O O . ASP A 1 389 ? -14.230 3.149 -7.361 1.000 46.443 394 ASP A O 1
ATOM 5637 N N . PHE A 1 390 ? -15.028 1.690 -5.771 1.000 47.662 395 PHE A N 1
ATOM 5638 C CA . PHE A 1 390 ? -16.046 1.031 -6.587 1.000 54.797 395 PHE A CA 1
ATOM 5639 C C . PHE A 1 390 ? -17.106 2.011 -7.094 1.000 61.751 395 PHE A C 1
ATOM 5640 O O . PHE A 1 390 ? -17.823 1.631 -8.012 1.000 73.133 395 PHE A O 1
ATOM 5657 N N . SER A 1 391 ? -17.244 3.221 -6.512 1.000 59.512 396 SER A N 1
ATOM 5658 C CA . SER A 1 391 ? -18.261 4.149 -6.986 1.000 65.443 396 SER A CA 1
ATOM 5659 C C . SER A 1 391 ? -17.698 5.168 -7.991 1.000 63.831 396 SER A C 1
ATOM 5660 O O . SER A 1 391 ? -18.455 5.939 -8.556 1.000 76.826 396 SER A O 1
ATOM 5668 N N . SER A 1 392 ? -16.398 5.163 -8.299 1.000 59.124 397 SER A N 1
ATOM 5669 C CA . SER A 1 392 ? -15.938 5.715 -9.572 1.000 65.092 397 SER A CA 1
ATOM 5670 C C . SER A 1 392 ? -16.480 4.860 -10.721 1.000 71.844 397 SER A C 1
ATOM 5671 O O . SER A 1 392 ? -16.548 5.308 -11.872 1.000 72.710 397 SER A O 1
ATOM 5679 N N . PHE A 1 393 ? -16.773 3.594 -10.369 1.000 80.765 398 PHE A N 1
ATOM 5680 C CA . PHE A 1 393 ? -17.405 2.589 -11.215 1.000 75.683 398 PHE A CA 1
ATOM 5681 C C . PHE A 1 393 ? -18.821 2.299 -10.679 1.000 64.118 398 PHE A C 1
ATOM 5682 O O . PHE A 1 393 ? -19.823 2.390 -11.412 1.000 72.664 398 PHE A O 1
ATOM 5699 N N . LYS A 1 398 ? -18.721 6.155 -18.802 1.000 68.740 403 LYS A N 1
ATOM 5700 C CA . LYS A 1 398 ? -17.571 7.084 -18.958 1.000 67.683 403 LYS A CA 1
ATOM 5701 C C . LYS A 1 398 ? -16.356 6.575 -18.185 1.000 55.639 403 LYS A C 1
ATOM 5702 O O . LYS A 1 398 ? -15.762 7.318 -17.408 1.000 60.784 403 LYS A O 1
ATOM 5721 N N . LEU A 1 399 ? -15.980 5.310 -18.409 1.000 47.836 404 LEU A N 1
ATOM 5722 C CA . LEU A 1 399 ? -14.630 4.867 -18.079 1.000 48.168 404 LEU A CA 1
ATOM 5723 C C . LEU A 1 399 ? -13.672 5.463 -19.105 1.000 44.135 404 LEU A C 1
ATOM 5724 O O . LEU A 1 399 ? -13.964 5.490 -20.302 1.000 39.302 404 LEU A O 1
ATOM 5740 N N . ASP A 1 400 ? -12.551 5.971 -18.588 1.000 42.347 405 ASP A N 1
ATOM 5741 C CA . ASP A 1 400 ? -11.503 6.576 -19.389 1.000 39.248 405 ASP A CA 1
ATOM 5742 C C . ASP A 1 400 ? -10.468 5.485 -19.672 1.000 35.209 405 ASP A C 1
ATOM 5743 O O . ASP A 1 400 ? -9.654 5.122 -18.816 1.000 33.408 405 ASP A O 1
ATOM 5752 N N . GLN A 1 401 ? -10.507 4.938 -20.884 1.000 31.441 406 GLN A N 1
ATOM 5753 C CA . GLN A 1 401 ? -9.636 3.827 -21.199 1.000 32.906 406 GLN A CA 1
ATOM 5754 C C . GLN A 1 401 ? -8.167 4.227 -21.100 1.000 33.309 406 GLN A C 1
ATOM 5755 O O . GLN A 1 401 ? -7.350 3.457 -20.611 1.000 32.950 406 GLN A O 1
ATOM 5769 N N . GLU A 1 402 ? -7.835 5.432 -21.568 1.000 34.255 407 GLU A N 1
ATOM 5770 C CA . GLU A 1 402 ? -6.452 5.860 -21.591 1.000 34.026 407 GLU A CA 1
ATOM 5771 C C . GLU A 1 402 ? -5.930 5.917 -20.155 1.000 33.462 407 GLU A C 1
ATOM 5772 O O . GLU A 1 402 ? -4.793 5.579 -19.836 1.000 30.310 407 GLU A O 1
ATOM 5784 N N . LEU A 1 403 ? -6.802 6.351 -19.260 1.000 32.349 408 LEU A N 1
ATOM 5785 C CA . LEU A 1 403 ? -6.435 6.453 -17.865 1.000 31.092 408 LEU A CA 1
ATOM 5786 C C . LEU A 1 403 ? -6.067 5.068 -17.336 1.000 31.299 408 LEU A C 1
ATOM 5787 O O . LEU A 1 403 ? -5.114 4.938 -16.548 1.000 30.706 408 LEU A O 1
ATOM 5803 N N . ILE A 1 404 ? -6.841 4.057 -17.752 1.000 28.617 409 ILE A N 1
ATOM 5804 C CA . ILE A 1 404 ? -6.569 2.714 -17.253 1.000 28.700 409 ILE A CA 1
ATOM 5805 C C . ILE A 1 404 ? -5.205 2.235 -17.751 1.000 28.363 409 ILE A C 1
ATOM 5806 O O . ILE A 1 404 ? -4.392 1.728 -16.996 1.000 29.076 409 ILE A O 1
ATOM 5822 N N . VAL A 1 405 ? -4.949 2.425 -19.034 1.000 29.889 410 VAL A N 1
ATOM 5823 C CA . VAL A 1 405 ? -3.649 2.068 -19.572 1.000 28.923 410 VAL A CA 1
ATOM 5824 C C . VAL A 1 405 ? -2.541 2.766 -18.783 1.000 29.852 410 VAL A C 1
ATOM 5825 O O . VAL A 1 405 ? -1.583 2.117 -18.355 1.000 28.814 410 VAL A O 1
ATOM 5838 N N . ARG A 1 406 ? -2.621 4.092 -18.626 1.000 29.110 411 ARG A N 1
ATOM 5839 C CA . ARG A 1 406 ? -1.510 4.802 -18.001 1.000 26.868 411 ARG A CA 1
ATOM 5840 C C . ARG A 1 406 ? -1.353 4.347 -16.548 1.000 28.771 411 ARG A C 1
ATOM 5841 O O . ARG A 1 406 ? -0.240 4.365 -16.004 1.000 28.692 411 ARG A O 1
ATOM 5862 N N . SER A 1 407 ? -2.478 3.984 -15.908 1.000 28.363 412 SER A N 1
ATOM 5863 C CA . SER A 1 407 ? -2.443 3.452 -14.550 1.000 27.980 412 SER A CA 1
ATOM 5864 C C . SER A 1 407 ? -1.650 2.150 -14.509 1.000 24.696 412 SER A C 1
ATOM 5865 O O . SER A 1 407 ? -0.794 1.968 -13.660 1.000 24.492 412 SER A O 1
ATOM 5873 N N . ALA A 1 408 ? -1.887 1.266 -15.464 1.000 24.969 413 ALA A N 1
ATOM 5874 C CA . ALA A 1 408 ? -1.192 -0.006 -15.532 1.000 25.112 413 ALA A CA 1
ATOM 5875 C C . ALA A 1 408 ? 0.304 0.225 -15.799 1.000 26.877 413 ALA A C 1
ATOM 5876 O O . ALA A 1 408 ? 1.141 -0.396 -15.166 1.000 28.398 413 ALA A O 1
ATOM 5883 N N . GLN A 1 409 ? 0.619 1.172 -16.699 1.000 27.461 414 GLN A N 1
ATOM 5884 C CA . GLN A 1 409 ? 1.982 1.461 -17.054 1.000 26.814 414 GLN A CA 1
ATOM 5885 C C . GLN A 1 409 ? 2.719 2.058 -15.864 1.000 28.120 414 GLN A C 1
ATOM 5886 O O . GLN A 1 409 ? 3.907 1.813 -15.693 1.000 29.228 414 GLN A O 1
ATOM 5900 N N . CYS A 1 410 ? 2.032 2.850 -15.058 1.000 26.976 415 CYS A N 1
ATOM 5901 C CA . CYS A 1 410 ? 2.634 3.418 -13.862 1.000 27.601 415 CYS A CA 1
ATOM 5902 C C . CYS A 1 410 ? 2.909 2.344 -12.799 1.000 25.586 415 CYS A C 1
ATOM 5903 O O . CYS A 1 410 ? 3.897 2.427 -12.075 1.000 23.445 415 CYS A O 1
ATOM 5911 N N . HIS A 1 411 ? 2.049 1.326 -12.718 1.000 24.707 416 HIS A N 1
ATOM 5912 C CA . HIS A 1 411 ? 2.198 0.251 -11.763 1.000 24.027 416 HIS A CA 1
ATOM 5913 C C . HIS A 1 411 ? 3.393 -0.605 -12.135 1.000 23.715 416 HIS A C 1
ATOM 5914 O O . HIS A 1 411 ? 4.044 -1.150 -11.249 1.000 23.030 416 HIS A O 1
ATOM 5929 N N . ALA A 1 412 ? 3.677 -0.704 -13.441 1.000 24.452 417 ALA A N 1
ATOM 5930 C CA . ALA A 1 412 ? 4.485 -1.810 -13.946 1.000 25.238 417 ALA A CA 1
ATOM 5931 C C . ALA A 1 412 ? 5.861 -1.923 -13.268 1.000 24.573 417 ALA A C 1
ATOM 5932 O O . ALA A 1 412 ? 6.312 -3.032 -12.932 1.000 25.311 417 ALA A O 1
ATOM 5939 N N . LEU A 1 413 ? 6.548 -0.798 -13.073 1.000 23.161 418 LEU A N 1
ATOM 5940 C CA . LEU A 1 413 ? 7.907 -0.852 -12.555 1.000 23.706 418 LEU A CA 1
ATOM 5941 C C . LEU A 1 413 ? 7.972 -0.375 -11.108 1.000 23.952 418 LEU A C 1
ATOM 5942 O O . LEU A 1 413 ? 9.047 -0.119 -10.600 1.000 21.599 418 LEU A O 1
ATOM 5958 N N . MET A 1 414 ? 6.812 -0.345 -10.447 1.000 24.028 419 MET A N 1
ATOM 5959 C CA . MET A 1 414 ? 6.749 -0.195 -9.001 1.000 25.364 419 MET A CA 1
ATOM 5960 C C . MET A 1 414 ? 7.059 -1.550 -8.375 1.000 23.031 419 MET A C 1
ATOM 5961 O O . MET A 1 414 ? 7.210 -2.559 -9.075 1.000 22.868 419 MET A O 1
ATOM 5975 N N . PRO A 1 415 ? 7.226 -1.622 -7.040 1.000 23.277 420 PRO A N 1
ATOM 5976 C CA . PRO A 1 415 ? 7.565 -2.888 -6.411 1.000 24.148 420 PRO A CA 1
ATOM 5977 C C . PRO A 1 415 ? 6.537 -3.983 -6.711 1.000 23.510 420 PRO A C 1
ATOM 5978 O O . PRO A 1 415 ? 6.904 -5.156 -6.877 1.000 23.599 420 PRO A O 1
ATOM 5989 N N . MET A 1 416 ? 5.263 -3.592 -6.827 1.000 21.673 421 MET A N 1
ATOM 5990 C CA . MET A 1 416 ? 4.173 -4.529 -7.026 1.000 20.393 421 MET A CA 1
ATOM 5991 C C . MET A 1 416 ? 3.163 -3.907 -7.969 1.000 19.569 421 MET A C 1
ATOM 5992 O O . MET A 1 416 ? 3.106 -2.683 -8.097 1.000 22.779 421 MET A O 1
ATOM 6006 N N . MET A 1 417 ? 2.398 -4.745 -8.635 1.000 19.553 422 MET A N 1
ATOM 6007 C CA . MET A 1 417 ? 1.412 -4.329 -9.645 1.000 21.093 422 MET A CA 1
ATOM 6008 C C . MET A 1 417 ? 0.084 -5.070 -9.347 1.000 23.143 422 MET A C 1
ATOM 6009 O O . MET A 1 417 ? 0.122 -6.294 -9.152 1.000 23.056 422 MET A O 1
ATOM 6023 N N . GLN A 1 418 ? -1.062 -4.347 -9.227 1.000 24.333 423 GLN A N 1
ATOM 6024 C CA . GLN A 1 418 ? -2.310 -4.949 -8.746 1.000 23.364 423 GLN A CA 1
ATOM 6025 C C . GLN A 1 418 ? -3.451 -4.507 -9.641 1.000 24.861 423 GLN A C 1
ATOM 6026 O O . GLN A 1 418 ? -3.696 -3.301 -9.802 1.000 25.841 423 GLN A O 1
ATOM 6040 N N . PHE A 1 419 ? -4.124 -5.505 -10.241 1.000 26.993 424 PHE A N 1
ATOM 6041 C CA . PHE A 1 419 ? -5.325 -5.289 -11.029 1.000 26.327 4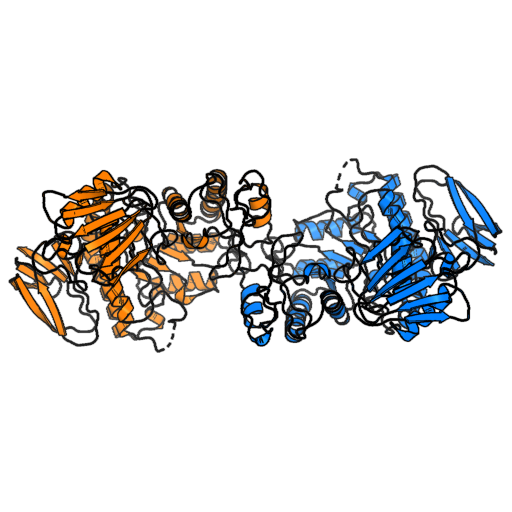24 PHE A CA 1
ATOM 6042 C C . PHE A 1 419 ? -6.556 -5.543 -10.156 1.000 26.001 424 PHE A C 1
ATOM 6043 O O . PHE A 1 419 ? -6.528 -6.313 -9.194 1.000 22.794 424 PHE A O 1
ATOM 6060 N N . SER A 1 420 ? -7.664 -4.909 -10.518 1.000 24.638 425 SER A N 1
ATOM 6061 C CA . SER A 1 420 ? -8.948 -5.353 -10.023 1.000 25.054 425 SER A CA 1
ATOM 6062 C C . SER A 1 420 ? -9.976 -5.276 -11.140 1.000 26.433 425 SER A C 1
ATOM 6063 O O . SER A 1 420 ? -10.470 -6.301 -11.564 1.000 28.797 425 SER A O 1
ATOM 6071 N N . VAL A 1 421 ? -10.257 -4.097 -11.675 1.000 26.959 426 VAL A N 1
ATOM 6072 C CA . VAL A 1 421 ? -11.156 -4.049 -12.820 1.000 28.831 426 VAL A CA 1
ATOM 6073 C C . VAL A 1 421 ? -10.547 -4.818 -14.003 1.000 29.441 426 VAL A C 1
ATOM 6074 O O . VAL A 1 421 ? -9.346 -4.743 -14.297 1.000 29.130 426 VAL A O 1
ATOM 6087 N N . ALA A 1 422 ? -11.418 -5.526 -14.715 1.000 29.684 427 ALA A N 1
ATOM 6088 C CA . ALA A 1 422 ? -10.998 -6.472 -15.723 1.000 32.373 427 ALA A CA 1
ATOM 6089 C C . ALA A 1 422 ? -10.641 -5.720 -16.999 1.000 31.826 427 ALA A C 1
ATOM 6090 O O . ALA A 1 422 ? -11.540 -5.202 -17.681 1.000 30.362 427 ALA A O 1
ATOM 6097 N N . PRO A 1 423 ? -9.336 -5.633 -17.361 1.000 31.677 428 PRO A N 1
ATOM 6098 C CA . PRO A 1 423 ? -8.923 -4.902 -18.565 1.000 31.952 428 PRO A CA 1
ATOM 6099 C C . PRO A 1 423 ? -9.614 -5.376 -19.842 1.000 32.174 428 PRO A C 1
ATOM 6100 O O . PRO A 1 423 ? -9.948 -4.563 -20.695 1.000 33.882 428 PRO A O 1
ATOM 6111 N N . TRP A 1 424 ? -9.840 -6.689 -19.951 1.000 34.730 429 TRP A N 1
ATOM 6112 C CA . TRP A 1 424 ? -10.460 -7.281 -21.134 1.000 35.478 429 TRP A CA 1
ATOM 6113 C C . TRP A 1 424 ? -11.928 -6.867 -21.207 1.000 35.889 429 TRP A C 1
ATOM 6114 O O . TRP A 1 424 ? -12.463 -6.880 -22.290 1.000 37.052 429 TRP A O 1
ATOM 6135 N N . ARG A 1 425 ? -12.590 -6.518 -20.086 1.000 34.575 430 ARG A N 1
ATOM 6136 C CA . ARG A 1 425 ? -13.990 -6.111 -20.160 1.000 34.062 430 ARG A CA 1
ATOM 6137 C C . ARG A 1 425 ? -14.151 -4.635 -20.528 1.000 34.766 430 ARG A C 1
ATOM 6138 O O . ARG A 1 425 ? -15.122 -4.286 -21.206 1.000 34.236 430 ARG A O 1
ATOM 6159 N N . VAL A 1 426 ? -13.239 -3.760 -20.076 1.000 33.007 431 VAL A N 1
ATOM 6160 C CA . VAL A 1 426 ? -13.480 -2.326 -20.217 1.000 33.314 431 VAL A CA 1
ATOM 6161 C C . VAL A 1 426 ? -12.591 -1.664 -21.277 1.000 34.228 431 VAL A C 1
ATOM 6162 O O . VAL A 1 426 ? -12.742 -0.461 -21.467 1.000 35.849 431 VAL A O 1
ATOM 6175 N N . LEU A 1 427 ? -11.660 -2.392 -21.932 1.000 35.166 432 LEU A N 1
ATOM 6176 C CA . LEU A 1 427 ? -10.700 -1.772 -22.854 1.000 33.711 432 LEU A CA 1
ATOM 6177 C C . LEU A 1 427 ? -10.856 -2.348 -24.255 1.000 33.526 432 LEU A C 1
ATOM 6178 O O . LEU A 1 427 ? -11.145 -3.524 -24.410 1.000 32.362 432 LEU A O 1
ATOM 6194 N N . ASP A 1 428 ? -10.665 -1.521 -25.279 1.000 37.190 433 ASP A N 1
ATOM 6195 C CA . ASP A 1 428 ? -10.762 -1.985 -26.656 1.000 40.587 433 ASP A CA 1
ATOM 6196 C C . ASP A 1 428 ? -9.417 -2.641 -26.925 1.000 40.153 433 ASP A C 1
ATOM 6197 O O . ASP A 1 428 ? -8.597 -2.681 -26.019 1.000 38.541 433 ASP A O 1
ATOM 6206 N N . SER A 1 429 ? -9.197 -3.150 -28.142 1.000 43.554 434 SER A N 1
ATOM 6207 C CA . SER A 1 429 ? -8.099 -4.079 -28.379 1.000 44.358 434 SER A CA 1
ATOM 6208 C C . SER A 1 429 ? -6.719 -3.408 -28.251 1.000 39.951 434 SER A C 1
ATOM 6209 O O . SER A 1 429 ? -5.811 -4.028 -27.730 1.000 37.350 434 SER A O 1
ATOM 6217 N N . SER A 1 430 ? -6.534 -2.163 -28.736 1.000 41.652 435 SER A N 1
ATOM 6218 C CA . SER A 1 430 ? -5.240 -1.482 -28.651 1.000 41.525 435 SER A CA 1
ATOM 6219 C C . SER A 1 430 ? -4.852 -1.231 -27.202 1.000 39.297 435 SER A C 1
ATOM 6220 O O . SER A 1 430 ? -3.700 -1.401 -26.827 1.000 41.033 435 SER A O 1
ATOM 6228 N N . GLN A 1 431 ? -5.830 -0.750 -26.436 1.000 41.202 436 GLN A N 1
ATOM 6229 C CA . GLN A 1 431 ? -5.627 -0.409 -25.044 1.000 38.598 436 GLN A CA 1
ATOM 6230 C C . GLN A 1 431 ? -5.350 -1.677 -24.243 1.000 35.438 436 GLN A C 1
ATOM 6231 O O . GLN A 1 431 ? -4.459 -1.702 -23.376 1.000 36.315 436 GLN A O 1
ATOM 6245 N N . LEU A 1 432 ? -6.095 -2.746 -24.549 1.000 32.030 437 LEU A N 1
ATOM 6246 C CA . LEU A 1 432 ? -5.845 -3.983 -23.839 1.000 31.587 437 LEU A CA 1
ATOM 6247 C C . LEU A 1 432 ? -4.421 -4.444 -24.105 1.000 31.264 437 LEU A C 1
ATOM 6248 O O . LEU A 1 432 ? -3.699 -4.803 -23.179 1.000 31.003 437 LEU A O 1
ATOM 6264 N N . GLN A 1 433 ? -4.040 -4.402 -25.382 1.000 33.352 438 GLN A N 1
ATOM 6265 C CA . GLN A 1 433 ? -2.694 -4.809 -25.777 1.000 35.307 438 GLN A CA 1
ATOM 6266 C C . GLN A 1 433 ? -1.632 -3.974 -25.045 1.000 31.866 438 GLN A C 1
ATOM 6267 O O . GLN A 1 433 ? -0.588 -4.492 -24.649 1.000 29.597 438 GLN A O 1
ATOM 6281 N N . ALA A 1 434 ? -1.906 -2.681 -24.851 1.000 28.779 439 ALA A N 1
ATOM 6282 C CA . ALA A 1 434 ? -0.947 -1.816 -24.188 1.000 29.383 439 ALA A CA 1
ATOM 6283 C C . ALA A 1 434 ? -0.772 -2.230 -22.722 1.000 29.599 439 ALA A C 1
ATOM 6284 O O . ALA A 1 434 ? 0.339 -2.189 -22.173 1.000 31.431 439 ALA A O 1
ATOM 6291 N N . VAL A 1 435 ? -1.877 -2.629 -22.089 1.000 26.683 440 VAL A N 1
ATOM 6292 C CA . VAL A 1 435 ? -1.802 -3.145 -20.741 1.000 30.771 440 VAL A CA 1
ATOM 6293 C C . VAL A 1 435 ? -0.969 -4.421 -20.714 1.000 30.137 440 VAL A C 1
ATOM 6294 O O . VAL A 1 435 ? -0.185 -4.624 -19.807 1.000 31.241 440 VAL A O 1
ATOM 6307 N N . LYS A 1 436 ? -1.134 -5.280 -21.715 1.000 33.019 441 LYS A N 1
ATOM 6308 C CA . LYS A 1 436 ? -0.363 -6.520 -21.780 1.000 30.696 441 LYS A CA 1
ATOM 6309 C C . LYS A 1 436 ? 1.128 -6.212 -21.951 1.000 31.342 441 LYS A C 1
ATOM 6310 O O . LYS A 1 436 ? 1.985 -6.867 -21.332 1.000 32.197 441 LYS A O 1
ATOM 6329 N N . ASN A 1 437 ? 1.435 -5.185 -22.762 1.000 28.290 442 ASN A N 1
ATOM 6330 C CA . ASN A 1 437 ? 2.811 -4.799 -22.982 1.000 27.533 442 ASN A CA 1
ATOM 6331 C C . ASN A 1 437 ? 3.417 -4.278 -21.674 1.000 27.331 442 ASN A C 1
ATOM 6332 O O . ASN A 1 437 ? 4.599 -4.487 -21.366 1.000 30.034 442 ASN A O 1
ATOM 6343 N N . ALA A 1 438 ? 2.606 -3.636 -20.861 1.000 26.313 443 ALA A N 1
ATOM 6344 C CA . ALA A 1 438 ? 3.094 -3.192 -19.558 1.000 27.400 443 ALA A CA 1
ATOM 6345 C C . ALA A 1 438 ? 3.451 -4.379 -18.673 1.000 26.799 443 ALA A C 1
ATOM 6346 O O . ALA A 1 438 ? 4.446 -4.331 -17.964 1.000 26.514 443 ALA A O 1
ATOM 6353 N N . VAL A 1 439 ? 2.602 -5.415 -18.675 1.000 27.057 444 VAL A N 1
ATOM 6354 C CA . VAL A 1 439 ? 2.892 -6.632 -17.929 1.000 28.010 444 VAL A CA 1
ATOM 6355 C C . VAL A 1 439 ? 4.192 -7.228 -18.460 1.000 24.540 444 VAL A C 1
ATOM 6356 O O . VAL A 1 439 ? 5.034 -7.614 -17.683 1.000 28.321 444 VAL A O 1
ATOM 6369 N N . ALA A 1 440 ? 4.365 -7.254 -19.782 1.000 24.067 445 ALA A N 1
ATOM 6370 C CA . ALA A 1 440 ? 5.569 -7.804 -20.404 1.000 26.419 445 ALA A CA 1
ATOM 6371 C C . ALA A 1 440 ? 6.815 -7.031 -19.960 1.000 27.202 445 ALA A C 1
ATOM 6372 O O . ALA A 1 440 ? 7.850 -7.622 -19.662 1.000 27.599 445 ALA A O 1
ATOM 6379 N N . LEU A 1 441 ? 6.736 -5.708 -19.908 1.000 26.083 446 LEU A N 1
ATOM 6380 C CA . LEU A 1 441 ? 7.892 -4.933 -19.483 1.000 26.887 446 LEU A CA 1
ATOM 6381 C C . LEU A 1 441 ? 8.227 -5.278 -18.029 1.000 27.077 446 LEU A C 1
ATOM 6382 O O . LEU A 1 441 ? 9.401 -5.466 -17.688 1.000 26.556 446 LEU A O 1
ATOM 6398 N N . ARG A 1 442 ? 7.193 -5.422 -17.187 1.000 25.183 447 ARG A N 1
ATOM 6399 C CA . ARG A 1 442 ? 7.434 -5.793 -15.803 1.000 27.288 447 ARG A CA 1
ATOM 6400 C C . ARG A 1 442 ? 8.191 -7.128 -15.750 1.000 27.822 447 ARG A C 1
ATOM 6401 O O . ARG A 1 442 ? 9.095 -7.288 -14.930 1.000 27.085 447 ARG A O 1
ATOM 6422 N N . ARG A 1 443 ? 7.808 -8.095 -16.602 1.000 30.171 448 ARG A N 1
ATOM 6423 C CA . ARG A 1 443 ? 8.457 -9.405 -16.588 1.000 32.547 448 ARG A CA 1
ATOM 6424 C C . ARG A 1 443 ? 9.915 -9.266 -17.025 1.000 30.534 448 ARG A C 1
ATOM 6425 O O . ARG A 1 443 ? 10.779 -9.865 -16.412 1.000 28.091 448 ARG A O 1
ATOM 6446 N N . GLN A 1 444 ? 10.180 -8.488 -18.076 1.000 30.878 449 GLN A N 1
ATOM 6447 C CA . GLN A 1 444 ? 11.553 -8.189 -18.493 1.000 31.352 449 GLN A CA 1
ATOM 6448 C C . GLN A 1 444 ? 12.379 -7.609 -17.338 1.000 32.792 449 GLN A C 1
ATOM 6449 O O . GLN A 1 444 ? 13.568 -7.964 -17.153 1.000 33.430 449 GLN A O 1
ATOM 6463 N N . MET A 1 445 ? 11.756 -6.754 -16.526 1.000 28.291 450 MET A N 1
ATOM 6464 C CA . MET A 1 445 ? 12.471 -5.993 -15.502 1.000 30.353 450 MET A CA 1
ATOM 6465 C C . MET A 1 445 ? 12.431 -6.688 -14.139 1.000 26.696 450 MET A C 1
ATOM 6466 O O . MET A 1 445 ? 13.050 -6.231 -13.185 1.000 27.504 450 MET A O 1
ATOM 6480 N N . LEU A 1 446 ? 11.731 -7.814 -14.043 1.000 24.979 451 LEU A N 1
ATOM 6481 C CA . LEU A 1 446 ? 11.552 -8.430 -12.758 1.000 25.676 451 LEU A CA 1
ATOM 6482 C C . LEU A 1 446 ? 12.868 -8.729 -12.044 1.000 26.510 451 LEU A C 1
ATOM 6483 O O . LEU A 1 446 ? 12.941 -8.547 -10.821 1.000 26.580 451 LEU A O 1
ATOM 6499 N N . PRO A 1 447 ? 13.947 -9.200 -12.711 1.000 27.303 452 PRO A N 1
ATOM 6500 C CA . PRO A 1 447 ? 15.191 -9.461 -11.979 1.000 27.014 452 PRO A CA 1
ATOM 6501 C C . PRO A 1 447 ? 15.714 -8.232 -11.247 1.000 26.157 452 PRO A C 1
ATOM 6502 O O . PRO A 1 447 ? 16.242 -8.359 -10.139 1.000 26.409 452 PRO A O 1
ATOM 6513 N N . GLU A 1 448 ? 15.513 -7.053 -11.846 1.000 26.892 453 GLU A N 1
ATOM 6514 C CA . GLU A 1 448 ? 15.955 -5.803 -11.238 1.000 28.263 453 GLU A CA 1
ATOM 6515 C C . GLU A 1 448 ? 15.074 -5.503 -10.012 1.000 26.568 453 GLU A C 1
ATOM 6516 O O . GLU A 1 448 ? 15.560 -5.171 -8.909 1.000 26.354 453 GLU A O 1
ATOM 6528 N N . ILE A 1 449 ? 13.757 -5.649 -10.201 1.000 27.085 454 ILE A N 1
ATOM 6529 C CA . ILE A 1 449 ? 12.809 -5.417 -9.121 1.000 26.367 454 ILE A CA 1
ATOM 6530 C C . ILE A 1 449 ? 13.157 -6.291 -7.918 1.000 25.051 454 ILE A C 1
ATOM 6531 O O . ILE A 1 449 ? 13.242 -5.800 -6.790 1.000 25.631 454 ILE A O 1
ATOM 6547 N N . MET A 1 450 ? 13.355 -7.595 -8.167 1.000 25.884 455 MET A N 1
ATOM 6548 C CA . MET A 1 450 ? 13.613 -8.540 -7.105 1.000 24.628 455 MET A CA 1
ATOM 6549 C C . MET A 1 450 ? 14.964 -8.294 -6.448 1.000 25.206 455 MET A C 1
ATOM 6550 O O . MET A 1 450 ? 15.090 -8.471 -5.228 1.000 25.050 455 MET A O 1
ATOM 6564 N N . LYS A 1 451 ? 15.953 -7.832 -7.230 1.000 27.014 456 LYS A N 1
ATOM 6565 C CA . LYS A 1 451 ? 17.269 -7.554 -6.667 1.000 27.007 456 LYS A CA 1
ATOM 6566 C C . LYS A 1 451 ? 17.114 -6.501 -5.571 1.000 24.441 456 LYS A C 1
ATOM 6567 O O . LYS A 1 451 ? 17.673 -6.612 -4.458 1.000 21.986 456 LYS A O 1
ATOM 6586 N N . TYR A 1 452 ? 16.388 -5.435 -5.919 1.000 23.770 457 TYR A N 1
ATOM 6587 C CA . TYR A 1 452 ? 16.230 -4.328 -4.991 1.000 25.013 457 TYR A CA 1
ATOM 6588 C C . TYR A 1 452 ? 15.237 -4.664 -3.886 1.000 24.580 457 TYR A C 1
ATOM 6589 O O . TYR A 1 452 ? 15.414 -4.170 -2.757 1.000 23.953 457 TYR A O 1
ATOM 6607 N N . THR A 1 453 ? 14.227 -5.513 -4.183 1.000 25.847 458 THR A N 1
ATOM 6608 C CA . THR A 1 453 ? 13.291 -5.960 -3.140 1.000 23.067 458 THR A CA 1
ATOM 6609 C C . THR A 1 453 ? 14.045 -6.768 -2.082 1.000 22.658 458 THR A C 1
ATOM 6610 O O . THR A 1 453 ? 13.875 -6.579 -0.877 1.000 23.165 458 THR A O 1
ATOM 6621 N N . ARG A 1 454 ? 14.906 -7.670 -2.529 1.000 23.636 459 ARG A N 1
ATOM 6622 C CA . ARG A 1 454 ? 15.663 -8.499 -1.601 1.000 27.669 459 ARG A CA 1
ATOM 6623 C C . ARG A 1 454 ? 16.579 -7.634 -0.731 1.000 25.742 459 ARG A C 1
ATOM 6624 O O . ARG A 1 454 ? 16.687 -7.862 0.476 1.000 25.457 459 ARG A O 1
ATOM 6645 N N . GLU A 1 455 ? 17.207 -6.627 -1.356 1.000 24.294 460 GLU A N 1
ATOM 6646 C CA . GLU A 1 455 ? 18.098 -5.730 -0.660 1.000 26.660 460 GLU A CA 1
ATOM 6647 C C . GLU A 1 455 ? 17.322 -4.874 0.351 1.000 25.508 460 GLU A C 1
ATOM 6648 O O . GLU A 1 455 ? 17.815 -4.644 1.459 1.000 21.922 460 GLU A O 1
ATOM 6660 N N . ALA A 1 456 ? 16.082 -4.450 -0.013 1.000 21.721 461 ALA A N 1
ATOM 6661 C CA . ALA A 1 456 ? 15.262 -3.647 0.868 1.000 22.823 461 ALA A CA 1
ATOM 6662 C C . ALA A 1 456 ? 14.972 -4.411 2.168 1.000 22.849 461 ALA A C 1
ATOM 6663 O O . ALA A 1 456 ? 15.004 -3.811 3.236 1.000 23.612 461 ALA A O 1
ATOM 6670 N N . ALA A 1 457 ? 14.767 -5.740 2.106 1.000 22.858 462 ALA A N 1
ATOM 6671 C CA . ALA A 1 457 ? 14.592 -6.511 3.334 1.000 24.802 462 ALA A CA 1
ATOM 6672 C C . ALA A 1 457 ? 15.822 -6.374 4.258 1.000 23.535 462 ALA A C 1
ATOM 6673 O O . ALA A 1 457 ? 15.717 -6.411 5.494 1.000 24.695 462 ALA A O 1
ATOM 6680 N N . VAL A 1 458 ? 17.013 -6.251 3.688 1.000 22.940 463 VAL A N 1
ATOM 6681 C CA . VAL A 1 458 ? 18.235 -6.252 4.479 1.000 23.386 463 VAL A CA 1
ATOM 6682 C C . VAL A 1 458 ? 18.576 -4.856 5.000 1.000 24.257 463 VAL A C 1
ATOM 6683 O O . VAL A 1 458 ? 18.964 -4.730 6.167 1.000 25.923 463 VAL A O 1
ATOM 6696 N N . THR A 1 459 ? 18.504 -3.845 4.131 1.000 23.313 464 THR A N 1
ATOM 6697 C CA . THR A 1 459 ? 18.976 -2.488 4.466 1.000 23.766 464 THR A CA 1
ATOM 6698 C C . THR A 1 459 ? 17.843 -1.457 4.653 1.000 24.486 464 THR A C 1
ATOM 6699 O O . THR A 1 459 ? 18.071 -0.325 5.128 1.000 22.402 464 THR A O 1
ATOM 6710 N N . GLY A 1 460 ? 16.621 -1.829 4.207 1.000 24.404 465 GLY A N 1
ATOM 6711 C CA . GLY A 1 460 ? 15.487 -0.925 4.208 1.000 24.063 465 GLY A CA 1
ATOM 6712 C C . GLY A 1 460 ? 15.548 0.082 3.079 1.000 25.596 465 GLY A C 1
ATOM 6713 O O . GLY A 1 460 ? 14.632 0.890 2.942 1.000 25.666 465 GLY A O 1
ATOM 6717 N N . MET A 1 461 ? 16.612 0.020 2.243 1.000 25.324 466 MET A N 1
ATOM 6718 C CA . MET A 1 461 ? 16.713 1.016 1.195 1.000 25.921 466 MET A CA 1
ATOM 6719 C C . MET A 1 461 ? 15.558 0.806 0.206 1.000 23.589 466 MET A C 1
ATOM 6720 O O . MET A 1 461 ? 15.270 -0.291 -0.162 1.000 21.808 466 MET A O 1
ATOM 6734 N N . PRO A 1 462 ? 14.772 1.833 -0.172 1.000 23.870 467 PRO A N 1
ATOM 6735 C CA . PRO A 1 462 ? 13.591 1.612 -1.004 1.000 26.129 467 PRO A CA 1
ATOM 6736 C C . PRO A 1 462 ? 13.863 1.015 -2.377 1.000 25.956 467 PRO A C 1
ATOM 6737 O O . PRO A 1 462 ? 14.926 1.198 -2.977 1.000 25.535 467 PRO A O 1
ATOM 6748 N N . VAL A 1 463 ? 12.853 0.310 -2.860 1.000 25.372 468 VAL A N 1
ATOM 6749 C CA . VAL A 1 463 ? 12.845 -0.198 -4.214 1.000 25.950 468 VAL A CA 1
ATOM 6750 C C . VAL A 1 463 ? 12.551 0.961 -5.158 1.000 23.361 468 VAL A C 1
ATOM 6751 O O . VAL A 1 463 ? 13.264 1.153 -6.134 1.000 23.869 468 VAL A O 1
ATOM 6764 N N . LEU A 1 464 ? 11.469 1.694 -4.872 1.000 22.890 469 LEU A N 1
ATOM 6765 C CA . LEU A 1 464 ? 11.066 2.856 -5.646 1.000 23.085 469 LEU A CA 1
ATOM 6766 C C . LEU A 1 464 ? 11.559 4.083 -4.900 1.000 22.572 469 LEU A C 1
ATOM 6767 O O . LEU A 1 464 ? 11.182 4.297 -3.756 1.000 23.127 469 LEU A O 1
ATOM 6783 N N . ARG A 1 465 ? 12.513 4.790 -5.519 1.000 23.023 470 ARG A N 1
ATOM 6784 C CA . ARG A 1 465 ? 13.198 5.927 -4.903 1.000 22.569 470 ARG A CA 1
ATOM 6785 C C . ARG A 1 465 ? 12.773 7.222 -5.576 1.000 20.820 470 ARG A C 1
ATOM 6786 O O . ARG A 1 465 ? 12.592 7.257 -6.788 1.000 20.518 470 ARG A O 1
ATOM 6807 N N . SER A 1 466 ? 12.593 8.282 -4.785 1.000 23.546 471 SER A N 1
ATOM 6808 C CA . SER A 1 466 ? 12.349 9.625 -5.353 1.000 23.418 471 SER A CA 1
ATOM 6809 C C . SER A 1 466 ? 13.584 10.124 -6.109 1.000 23.048 471 SER A C 1
ATOM 6810 O O . SER A 1 466 ? 14.727 9.688 -5.848 1.000 22.039 471 SER A O 1
ATOM 6818 N N . MET A 1 467 ? 13.357 11.044 -7.034 1.000 23.212 472 MET A N 1
ATOM 6819 C CA . MET A 1 467 ? 14.478 11.623 -7.772 1.000 22.746 472 MET A CA 1
ATOM 6820 C C . MET A 1 467 ? 15.420 12.344 -6.806 1.000 23.000 472 MET A C 1
ATOM 6821 O O . MET A 1 467 ? 16.636 12.326 -6.989 1.000 23.082 472 MET A O 1
ATOM 6835 N N . GLU A 1 468 ? 14.868 13.027 -5.800 1.000 23.406 473 GLU A N 1
ATOM 6836 C CA . GLU A 1 468 ? 15.662 13.741 -4.805 1.000 22.442 473 GLU A CA 1
ATOM 6837 C C . GLU A 1 468 ? 16.555 12.767 -4.032 1.000 21.130 473 GLU A C 1
ATOM 6838 O O . GLU A 1 468 ? 17.667 13.095 -3.625 1.000 21.928 473 GLU A O 1
ATOM 6850 N N . PHE A 1 469 ? 16.013 11.617 -3.690 1.000 22.498 474 PHE A N 1
ATOM 6851 C CA . PHE A 1 469 ? 16.761 10.622 -2.930 1.000 23.616 474 PHE A CA 1
ATOM 6852 C C . PHE A 1 469 ? 18.021 10.190 -3.681 1.000 22.380 474 PHE A C 1
ATOM 6853 O O . PHE A 1 469 ? 19.076 10.049 -3.064 1.000 22.311 474 PHE A O 1
ATOM 6870 N N . VAL A 1 470 ? 17.911 9.958 -4.993 1.000 21.547 475 VAL A N 1
ATOM 6871 C CA . VAL A 1 470 ? 19.045 9.405 -5.721 1.000 22.096 475 VAL A CA 1
ATOM 6872 C C . VAL A 1 470 ? 19.935 10.524 -6.262 1.000 21.533 475 VAL A C 1
ATOM 6873 O O . VAL A 1 470 ? 21.112 10.307 -6.383 1.000 22.296 475 VAL A O 1
ATOM 6886 N N . PHE A 1 471 ? 19.351 11.687 -6.580 1.000 22.077 476 PHE A N 1
ATOM 6887 C CA . PHE A 1 471 ? 20.066 12.822 -7.153 1.000 23.417 476 PHE A CA 1
ATOM 6888 C C . PHE A 1 471 ? 19.789 14.110 -6.352 1.000 23.148 476 PHE A C 1
ATOM 6889 O O . PHE A 1 471 ? 19.062 15.004 -6.803 1.000 25.337 476 PHE A O 1
ATOM 6906 N N . PRO A 1 472 ? 20.361 14.233 -5.129 1.000 22.624 477 PRO A N 1
ATOM 6907 C CA . PRO A 1 472 ? 20.118 15.405 -4.288 1.000 25.085 477 PRO A CA 1
ATOM 6908 C C . PRO A 1 472 ? 20.750 16.695 -4.838 1.000 27.216 477 PRO A C 1
ATOM 6909 O O . PRO A 1 472 ? 21.766 16.635 -5.572 1.000 26.580 477 PRO A O 1
ATOM 6920 N N . HIS A 1 473 ? 20.111 17.837 -4.480 1.000 26.749 478 HIS A N 1
ATOM 6921 C CA . HIS A 1 473 ? 20.582 19.179 -4.762 1.000 25.092 478 HIS A CA 1
ATOM 6922 C C . HIS A 1 473 ? 20.831 19.365 -6.245 1.000 24.515 478 HIS A C 1
ATOM 6923 O O . HIS A 1 473 ? 21.769 20.034 -6.609 1.000 25.375 478 HIS A O 1
ATOM 6938 N N . GLN A 1 474 ? 19.960 18.816 -7.080 1.000 25.634 479 GLN A N 1
ATOM 6939 C CA . GLN A 1 474 ? 20.059 18.905 -8.525 1.000 28.072 479 GLN A CA 1
ATOM 6940 C C . GLN A 1 474 ? 18.722 19.363 -9.120 1.000 25.297 479 GLN A C 1
ATOM 6941 O O . GLN A 1 474 ? 18.450 19.133 -10.294 1.000 28.118 479 GLN A O 1
ATOM 6955 N N . GLY A 1 475 ? 17.863 19.975 -8.319 1.000 24.871 480 GLY A N 1
ATOM 6956 C CA . GLY A 1 475 ? 16.602 20.519 -8.815 1.000 26.026 480 GLY A CA 1
ATOM 6957 C C . GLY A 1 475 ? 15.454 19.517 -8.902 1.000 24.257 480 GLY A C 1
ATOM 6958 O O . GLY A 1 475 ? 14.457 19.801 -9.579 1.000 27.355 480 GLY A O 1
ATOM 6962 N N . PHE A 1 476 ? 15.550 18.386 -8.220 1.000 23.685 481 PHE A N 1
ATOM 6963 C CA . PHE A 1 476 ? 14.505 17.339 -8.300 1.000 25.797 481 PHE A CA 1
ATOM 6964 C C . PHE A 1 476 ? 13.500 17.341 -7.136 1.000 24.923 481 PHE A C 1
ATOM 6965 O O . PHE A 1 476 ? 12.653 16.456 -7.046 1.000 25.518 481 PHE A O 1
ATOM 6982 N N . GLU A 1 477 ? 13.582 18.320 -6.245 1.000 24.696 482 GLU A N 1
ATOM 6983 C CA . GLU A 1 477 ? 12.793 18.357 -5.015 1.000 25.469 482 GLU A CA 1
ATOM 6984 C C . GLU A 1 477 ? 11.289 18.227 -5.273 1.000 25.311 482 GLU A C 1
ATOM 6985 O O . GLU A 1 477 ? 10.589 17.746 -4.417 1.000 25.336 482 GLU A O 1
ATOM 6997 N N . ARG A 1 478 ? 10.786 18.720 -6.403 1.000 26.045 483 ARG A N 1
ATOM 6998 C CA . ARG A 1 478 ? 9.358 18.759 -6.668 1.000 26.555 483 ARG A CA 1
ATOM 6999 C C . ARG A 1 478 ? 9.050 17.931 -7.910 1.000 26.063 483 ARG A C 1
ATOM 7000 O O . ARG A 1 478 ? 7.949 18.044 -8.458 1.000 26.845 483 ARG A O 1
ATOM 7021 N N . VAL A 1 479 ? 10.003 17.101 -8.361 1.000 24.561 484 VAL A N 1
ATOM 7022 C CA . VAL A 1 479 ? 9.742 16.212 -9.478 1.000 24.673 484 VAL A CA 1
ATOM 7023 C C . VAL A 1 479 ? 9.107 14.921 -8.950 1.000 25.232 484 VAL A C 1
ATOM 7024 O O . VAL A 1 479 ? 9.781 14.058 -8.382 1.000 26.257 484 VAL A O 1
ATOM 7037 N N . GLU A 1 480 ? 7.819 14.736 -9.241 1.000 24.907 485 GLU A N 1
ATOM 7038 C CA . GLU A 1 480 ? 7.016 13.673 -8.659 1.000 27.251 485 GLU A CA 1
ATOM 7039 C C . GLU A 1 480 ? 6.336 12.833 -9.744 1.000 25.848 485 GLU A C 1
ATOM 7040 O O . GLU A 1 480 ? 5.497 11.985 -9.426 1.000 25.967 485 GLU A O 1
ATOM 7052 N N . ASP A 1 481 ? 6.687 13.049 -11.014 1.000 25.171 486 ASP A N 1
ATOM 7053 C CA . ASP A 1 481 ? 6.221 12.221 -12.120 1.000 24.198 486 ASP A CA 1
ATOM 7054 C C . ASP A 1 481 ? 7.376 11.381 -12.677 1.000 24.492 486 ASP A C 1
ATOM 7055 O O . ASP A 1 481 ? 7.333 10.908 -13.819 1.000 26.212 486 ASP A O 1
ATOM 7064 N N . GLN A 1 482 ? 8.384 11.150 -11.857 1.000 21.153 487 GLN A N 1
ATOM 7065 C CA . GLN A 1 482 ? 9.482 10.275 -12.237 1.000 22.398 487 GLN A CA 1
ATOM 7066 C C . GLN A 1 482 ? 9.922 9.588 -10.960 1.000 23.317 487 GLN A C 1
ATOM 7067 O O . GLN A 1 482 ? 9.878 10.210 -9.889 1.000 23.549 487 GLN A O 1
ATOM 7081 N N . PHE A 1 483 ? 10.476 8.368 -11.099 1.000 24.216 488 PHE A N 1
ATOM 7082 C CA . PHE A 1 483 ? 11.069 7.701 -9.963 1.000 24.017 488 PHE A CA 1
ATOM 7083 C C . PHE A 1 483 ? 12.250 6.862 -10.431 1.000 23.528 488 PHE A C 1
ATOM 7084 O O . PHE A 1 483 ? 12.391 6.530 -11.615 1.000 22.730 488 PHE A O 1
ATOM 7101 N N . MET A 1 484 ? 13.063 6.485 -9.468 1.000 23.338 489 MET A N 1
ATOM 7102 C CA . MET A 1 484 ? 14.160 5.563 -9.748 1.000 25.168 489 MET A CA 1
ATOM 7103 C C . MET A 1 484 ? 13.756 4.179 -9.239 1.000 24.218 489 MET A C 1
ATOM 7104 O O . MET A 1 484 ? 13.337 4.006 -8.085 1.000 25.091 489 MET A O 1
ATOM 7118 N N . LEU A 1 485 ? 13.889 3.186 -10.115 1.000 24.175 490 LEU A N 1
ATOM 7119 C CA . LEU A 1 485 ? 13.884 1.792 -9.701 1.000 23.210 490 LEU A CA 1
ATOM 7120 C C . LEU A 1 485 ? 15.312 1.393 -9.375 1.000 23.053 490 LEU A C 1
ATOM 7121 O O . LEU A 1 485 ? 16.116 1.237 -10.283 1.000 22.714 490 LEU A O 1
ATOM 7137 N N . GLY A 1 486 ? 15.592 1.234 -8.074 1.000 25.014 491 GLY A N 1
ATOM 7138 C CA . GLY A 1 486 ? 16.929 1.151 -7.526 1.000 25.325 491 GLY A CA 1
ATOM 7139 C C . GLY A 1 486 ? 17.770 2.343 -7.964 1.000 28.223 491 GLY A C 1
ATOM 7140 O O . GLY A 1 486 ? 17.263 3.461 -8.078 1.000 27.712 491 GLY A O 1
ATOM 7144 N N . ASP A 1 487 ? 19.036 2.086 -8.285 1.000 30.801 492 ASP A N 1
ATOM 7145 C CA . ASP A 1 487 ? 19.983 3.155 -8.598 1.000 32.548 492 ASP A CA 1
ATOM 7146 C C . ASP A 1 487 ? 20.017 3.529 -10.077 1.000 29.235 492 ASP A C 1
ATOM 7147 O O . ASP A 1 487 ? 20.578 4.572 -10.406 1.000 30.699 492 ASP A O 1
ATOM 7156 N N . ASN A 1 488 ? 19.560 2.645 -10.970 1.000 26.003 493 ASN A N 1
ATOM 7157 C CA . ASN A 1 488 ? 20.036 2.693 -12.350 1.000 26.594 493 ASN A CA 1
ATOM 7158 C C . ASN A 1 488 ? 18.944 2.811 -13.403 1.000 25.174 493 ASN A C 1
ATOM 7159 O O . ASN A 1 488 ? 19.248 2.939 -14.595 1.000 27.573 493 ASN A O 1
ATOM 7170 N N . TYR A 1 489 ? 17.692 2.736 -12.998 1.000 23.973 494 TYR A N 1
ATOM 7171 C CA . TYR A 1 489 ? 16.594 2.857 -13.929 1.000 24.876 494 TYR A CA 1
ATOM 7172 C C . TYR A 1 489 ? 15.693 4.047 -13.533 1.000 25.017 494 TYR A C 1
ATOM 7173 O O . TYR A 1 489 ? 15.048 4.056 -12.474 1.000 28.068 494 TYR A O 1
ATOM 7191 N N . LEU A 1 490 ? 15.597 5.018 -14.443 1.000 24.772 495 LEU A N 1
ATOM 7192 C CA . LEU A 1 490 ? 14.740 6.185 -14.282 1.000 24.437 495 LEU A CA 1
ATOM 7193 C C . LEU A 1 490 ? 13.475 5.937 -15.086 1.000 25.053 495 LEU A C 1
ATOM 7194 O O . LEU A 1 490 ? 13.512 5.688 -16.310 1.000 24.913 495 LEU A O 1
ATOM 7210 N N . VAL A 1 491 ? 12.346 5.966 -14.368 1.000 23.890 496 VAL A N 1
ATOM 7211 C CA . VAL A 1 491 ? 11.063 5.675 -14.977 1.000 24.277 496 VAL A CA 1
ATOM 7212 C C . VAL A 1 491 ? 10.248 6.963 -14.948 1.000 23.657 496 VAL A C 1
ATOM 7213 O O . VAL A 1 491 ? 10.160 7.593 -13.905 1.000 21.464 496 VAL A O 1
ATOM 7226 N N . ALA A 1 492 ? 9.653 7.302 -16.106 1.000 24.834 497 ALA A N 1
ATOM 7227 C CA . ALA A 1 492 ? 8.871 8.510 -16.273 1.000 25.349 497 ALA A CA 1
ATOM 7228 C C . ALA A 1 492 ? 7.562 8.162 -16.969 1.000 28.070 497 ALA A C 1
ATOM 7229 O O . ALA A 1 492 ? 7.362 8.506 -18.140 1.000 31.776 497 ALA A O 1
ATOM 7236 N N . PRO A 1 493 ? 6.612 7.489 -16.272 1.000 26.638 498 PRO A N 1
ATOM 7237 C CA . PRO A 1 493 ? 5.359 7.082 -16.900 1.000 27.530 498 PRO A CA 1
ATOM 7238 C C . PRO A 1 493 ? 4.612 8.287 -17.445 1.000 26.396 498 PRO A C 1
ATOM 7239 O O . PRO A 1 493 ? 4.612 9.290 -16.801 1.000 28.574 498 PRO A O 1
ATOM 7250 N N . VAL A 1 494 ? 3.966 8.166 -18.600 1.000 27.283 499 VAL A N 1
ATOM 7251 C CA . VAL A 1 494 ? 3.063 9.201 -19.042 1.000 28.693 499 VAL A CA 1
ATOM 7252 C C . VAL A 1 494 ? 1.841 9.279 -18.116 1.000 30.589 499 VAL A C 1
ATOM 7253 O O . VAL A 1 494 ? 1.105 8.292 -17.939 1.000 26.797 499 VAL A O 1
ATOM 7266 N N . LEU A 1 495 ? 1.584 10.484 -17.582 1.000 30.098 500 LEU A N 1
ATOM 7267 C CA . LEU A 1 495 ? 0.526 10.706 -16.605 1.000 30.756 500 LEU A CA 1
ATOM 7268 C C . LEU A 1 495 ? -0.348 11.896 -16.998 1.000 32.361 500 LEU A C 1
ATOM 7269 O O . LEU A 1 495 ? -0.936 12.513 -16.119 1.000 33.783 500 LEU A O 1
ATOM 7285 N N . GLU A 1 496 ? -0.423 12.199 -18.305 1.000 35.244 501 GLU A N 1
ATOM 7286 C CA . GLU A 1 496 ? -1.438 13.086 -18.834 1.000 37.337 501 GLU A CA 1
ATOM 7287 C C . GLU A 1 496 ? -1.689 12.712 -20.283 1.000 38.036 501 GLU A C 1
ATOM 7288 O O . GLU A 1 496 ? -0.971 11.885 -20.851 1.000 35.309 501 GLU A O 1
ATOM 7300 N N . LYS A 1 497 ? -2.749 13.307 -20.832 1.000 39.634 502 LYS A N 1
ATOM 7301 C CA . LYS A 1 497 ? -3.092 13.180 -22.236 1.000 40.868 502 LYS A CA 1
ATOM 7302 C C . LYS A 1 497 ? -2.120 14.014 -23.086 1.000 41.939 502 LYS A C 1
ATOM 7303 O O . LYS A 1 497 ? -1.488 14.969 -22.621 1.000 41.056 502 LYS A O 1
ATOM 7322 N N . GLY A 1 498 ? -1.991 13.631 -24.354 1.000 41.655 503 GLY A N 1
ATOM 7323 C CA . GLY A 1 498 ? -1.124 14.349 -25.276 1.000 46.023 503 GLY A CA 1
ATOM 7324 C C . GLY A 1 498 ? -0.018 13.448 -25.815 1.000 43.215 503 GLY A C 1
ATOM 7325 O O . GLY A 1 498 ? 0.163 12.328 -25.351 1.000 44.259 503 GLY A O 1
ATOM 7329 N N . SER A 1 499 ? 0.705 13.954 -26.814 1.000 40.863 504 SER A N 1
ATOM 7330 C CA . SER A 1 499 ? 1.709 13.182 -27.530 1.000 43.993 504 SER A CA 1
ATOM 7331 C C . SER A 1 499 ? 3.119 13.566 -27.075 1.000 47.133 504 SER A C 1
ATOM 7332 O O . SER A 1 499 ? 4.102 13.152 -27.708 1.000 46.462 504 SER A O 1
ATOM 7340 N N . VAL A 1 500 ? 3.222 14.368 -25.999 1.000 40.250 505 VAL A N 1
ATOM 7341 C CA . VAL A 1 500 ? 4.534 14.809 -25.553 1.000 40.514 505 VAL A CA 1
ATOM 7342 C C . VAL A 1 500 ? 4.663 14.616 -24.048 1.000 37.999 505 VAL A C 1
ATOM 7343 O O . VAL A 1 500 ? 3.747 14.849 -23.279 1.000 39.687 505 VAL A O 1
ATOM 7356 N N . ARG A 1 501 ? 5.852 14.172 -23.662 1.000 39.182 506 ARG A N 1
ATOM 7357 C CA . ARG A 1 501 ? 6.262 13.935 -22.292 1.000 39.458 506 ARG A CA 1
ATOM 7358 C C . ARG A 1 501 ? 7.589 14.659 -22.080 1.000 38.148 506 ARG A C 1
ATOM 7359 O O . ARG A 1 501 ? 8.487 14.532 -22.891 1.000 38.565 506 ARG A O 1
ATOM 7380 N N . LYS A 1 502 ? 7.706 15.440 -21.010 1.000 39.351 507 LYS A N 1
ATOM 7381 C CA . LYS A 1 502 ? 8.960 16.071 -20.654 1.000 38.901 507 LYS A CA 1
ATOM 7382 C C . LYS A 1 502 ? 9.593 15.233 -19.560 1.000 35.618 507 LYS A C 1
ATOM 7383 O O . LYS A 1 502 ? 8.894 14.696 -18.700 1.000 31.449 507 LYS A O 1
ATOM 7402 N N . ILE A 1 503 ? 10.917 15.081 -19.649 1.000 33.386 508 ILE A N 1
ATOM 7403 C CA . ILE A 1 503 ? 11.640 14.254 -18.707 1.000 31.214 508 ILE A CA 1
ATOM 7404 C C . ILE A 1 503 ? 12.902 14.987 -18.291 1.000 30.310 508 ILE A C 1
ATOM 7405 O O . ILE A 1 503 ? 13.714 15.365 -19.145 1.000 28.047 508 ILE A O 1
ATOM 7421 N N . LYS A 1 504 ? 13.022 15.214 -16.968 1.000 28.657 509 LYS A N 1
ATOM 7422 C CA . LYS A 1 504 ? 14.159 15.949 -16.444 1.000 27.592 509 LYS A CA 1
ATOM 7423 C C . LYS A 1 504 ? 15.233 14.920 -16.095 1.000 25.827 509 LYS A C 1
ATOM 7424 O O . LYS A 1 504 ? 15.017 14.096 -15.230 1.000 24.434 509 LYS A O 1
ATOM 7443 N N . LEU A 1 505 ? 16.377 14.964 -16.794 1.000 25.512 510 LEU A N 1
ATOM 7444 C CA . LEU A 1 505 ? 17.441 13.982 -16.611 1.000 24.756 510 LEU A CA 1
ATOM 7445 C C . LEU A 1 505 ? 18.527 14.517 -15.691 1.000 25.300 510 LEU A C 1
ATOM 7446 O O . LEU A 1 505 ? 19.089 15.595 -15.948 1.000 25.833 510 LEU A O 1
ATOM 7462 N N . PRO A 1 506 ? 18.902 13.776 -14.633 1.000 23.355 511 PRO A N 1
ATOM 7463 C CA . PRO A 1 506 ? 20.043 14.152 -13.814 1.000 25.868 511 PRO A CA 1
ATOM 7464 C C . PRO A 1 506 ? 21.302 14.166 -14.672 1.000 26.476 511 PRO A C 1
ATOM 7465 O O . PRO A 1 506 ? 21.315 13.621 -15.766 1.000 26.613 511 PRO A O 1
ATOM 7476 N N . LYS A 1 507 ? 22.356 14.809 -14.196 1.000 32.261 512 LYS A N 1
ATOM 7477 C CA . LYS A 1 507 ? 23.617 14.801 -14.931 1.000 34.718 512 LYS A CA 1
ATOM 7478 C C . LYS A 1 507 ? 24.075 13.355 -15.023 1.000 32.924 512 LYS A C 1
ATOM 7479 O O . LYS A 1 507 ? 23.893 12.605 -14.073 1.000 31.438 512 LYS A O 1
ATOM 7498 N N . GLY A 1 508 ? 24.672 13.021 -16.176 1.000 32.790 513 GLY A N 1
ATOM 7499 C CA . GLY A 1 508 ? 25.084 11.667 -16.491 1.000 29.405 513 GLY A CA 1
ATOM 7500 C C . GLY A 1 508 ? 24.549 11.312 -17.872 1.000 32.038 513 GLY A C 1
ATOM 7501 O O . GLY A 1 508 ? 24.029 12.183 -18.578 1.000 36.466 513 GLY A O 1
ATOM 7505 N N . ARG A 1 509 ? 24.658 10.042 -18.247 1.000 29.309 514 ARG A N 1
ATOM 7506 C CA . ARG A 1 509 ? 24.170 9.611 -19.546 1.000 32.483 514 ARG A CA 1
ATOM 7507 C C . ARG A 1 509 ? 23.070 8.610 -19.263 1.000 30.997 514 ARG A C 1
ATOM 7508 O O . ARG A 1 509 ? 23.176 7.856 -18.291 1.000 29.838 514 ARG A O 1
ATOM 7529 N N . TRP A 1 510 ? 22.052 8.641 -20.127 1.000 28.413 515 TRP A N 1
ATOM 7530 C CA . TRP A 1 510 ? 20.818 7.910 -19.920 1.000 27.295 515 TRP A CA 1
ATOM 7531 C C . TRP A 1 510 ? 20.364 7.246 -21.220 1.000 27.876 515 TRP A C 1
ATOM 7532 O O . TRP A 1 510 ? 20.097 7.925 -22.204 1.000 29.116 515 TRP A O 1
ATOM 7553 N N . GLN A 1 511 ? 20.229 5.914 -21.182 1.000 29.152 516 GLN A N 1
ATOM 7554 C CA . GLN A 1 511 ? 19.856 5.131 -22.352 1.000 29.495 516 GLN A CA 1
ATOM 7555 C C . GLN A 1 511 ? 18.387 4.702 -22.286 1.000 30.914 516 GLN A C 1
ATOM 7556 O O . GLN A 1 511 ? 18.011 3.871 -21.444 1.000 30.622 516 GLN A O 1
ATOM 7570 N N . GLU A 1 512 ? 17.581 5.202 -23.231 1.000 31.612 517 GLU A N 1
ATOM 7571 C CA . GLU A 1 512 ? 16.193 4.747 -23.315 1.000 35.540 517 GLU A CA 1
ATOM 7572 C C . GLU A 1 512 ? 16.233 3.247 -23.642 1.000 35.382 517 GLU A C 1
ATOM 7573 O O . GLU A 1 512 ? 16.954 2.821 -24.553 1.000 33.669 517 GLU A O 1
ATOM 7585 N N . ILE A 1 513 ? 15.476 2.438 -22.876 1.000 35.415 518 ILE A N 1
ATOM 7586 C CA . ILE A 1 513 ? 15.634 0.991 -22.943 1.000 36.945 518 ILE A CA 1
ATOM 7587 C C . ILE A 1 513 ? 14.999 0.431 -24.212 1.000 37.619 518 ILE A C 1
ATOM 7588 O O . ILE A 1 513 ? 15.409 -0.638 -24.604 1.000 37.380 518 ILE A O 1
ATOM 7604 N N . GLN A 1 514 ? 14.003 1.086 -24.826 1.000 37.974 519 GLN A N 1
ATOM 7605 C CA . GLN A 1 514 ? 13.390 0.525 -26.027 1.000 41.743 519 GLN A CA 1
ATOM 7606 C C . GLN A 1 514 ? 14.217 0.922 -27.226 1.000 42.291 519 GLN A C 1
ATOM 7607 O O . GLN A 1 514 ? 14.535 0.050 -28.026 1.000 43.541 519 GLN A O 1
ATOM 7621 N N . SER A 1 515 ? 14.509 2.242 -27.320 1.000 43.452 520 SER A N 1
ATOM 7622 C CA . SER A 1 515 ? 15.104 2.841 -28.511 1.000 39.486 520 SER A CA 1
ATOM 7623 C C . SER A 1 515 ? 16.613 2.613 -28.544 1.000 32.680 520 SER A C 1
ATOM 7624 O O . SER A 1 515 ? 17.194 2.582 -29.598 1.000 33.253 520 SER A O 1
ATOM 7632 N N . GLY A 1 516 ? 17.246 2.524 -27.385 1.000 28.731 521 GLY A N 1
ATOM 7633 C CA . GLY A 1 516 ? 18.698 2.456 -27.298 1.000 28.655 521 GLY A CA 1
ATOM 7634 C C . GLY A 1 516 ? 19.365 3.824 -27.436 1.000 29.328 521 GLY A C 1
ATOM 7635 O O . GLY A 1 516 ? 20.586 3.936 -27.342 1.000 31.186 521 GLY A O 1
ATOM 7639 N N . LYS A 1 517 ? 18.566 4.878 -27.579 1.000 30.410 522 LYS A N 1
ATOM 7640 C CA . LYS A 1 517 ? 19.129 6.201 -27.754 1.000 29.119 522 LYS A CA 1
ATOM 7641 C C . LYS A 1 517 ? 19.707 6.659 -26.409 1.000 30.553 522 LYS A C 1
ATOM 7642 O O . LYS A 1 517 ? 19.081 6.464 -25.348 1.000 28.724 522 LYS A O 1
ATOM 7661 N N . VAL A 1 518 ? 20.899 7.277 -26.464 1.000 28.451 523 VAL A N 1
ATOM 7662 C CA . VAL A 1 518 ? 21.568 7.817 -25.279 1.000 29.134 523 VAL A CA 1
ATOM 7663 C C . VAL A 1 518 ? 21.395 9.337 -25.227 1.000 28.469 523 VAL A C 1
ATOM 7664 O O . VAL A 1 518 ? 21.687 10.049 -26.175 1.000 29.863 523 VAL A O 1
ATOM 7677 N N . TYR A 1 519 ? 20.957 9.835 -24.077 1.000 29.733 524 TYR A N 1
ATOM 7678 C CA . TYR A 1 519 ? 20.690 11.242 -23.860 1.000 29.725 524 TYR A CA 1
ATOM 7679 C C . TYR A 1 519 ? 21.660 11.749 -22.801 1.000 33.390 524 TYR A C 1
ATOM 7680 O O . TYR A 1 519 ? 21.823 11.105 -21.748 1.000 34.393 524 TYR A O 1
ATOM 7698 N N . ARG A 1 520 ? 22.291 12.893 -23.073 1.000 29.663 525 ARG A N 1
ATOM 7699 C CA . ARG A 1 520 ? 23.074 13.558 -22.051 1.000 34.760 525 ARG A CA 1
ATOM 7700 C C . ARG A 1 520 ? 22.136 14.178 -21.017 1.000 34.725 525 ARG A C 1
ATOM 7701 O O . ARG A 1 520 ? 21.058 14.667 -21.355 1.000 37.014 525 ARG A O 1
ATOM 7722 N N . GLY A 1 521 ? 22.550 14.157 -19.750 1.000 34.185 526 GLY A N 1
ATOM 7723 C CA . GLY A 1 521 ? 21.705 14.673 -18.688 1.000 34.420 526 GLY A CA 1
ATOM 7724 C C . GLY A 1 521 ? 21.904 16.175 -18.447 1.000 34.728 526 GLY A C 1
ATOM 7725 O O . GLY A 1 521 ? 22.459 16.925 -19.270 1.000 32.108 526 GLY A O 1
ATOM 7729 N N . GLY A 1 522 ? 21.461 16.604 -17.268 1.000 34.486 527 GLY A N 1
ATOM 7730 C CA . GLY A 1 522 ? 21.591 17.998 -16.868 1.000 36.812 527 GLY A CA 1
ATOM 7731 C C . GLY A 1 522 ? 20.651 18.895 -17.653 1.000 34.595 527 GLY A C 1
ATOM 7732 O O . GLY A 1 522 ? 20.955 20.029 -17.923 1.000 38.306 527 GLY A O 1
ATOM 7736 N N . GLU A 1 523 ? 19.557 18.335 -18.127 1.000 37.351 528 GLU A N 1
ATOM 7737 C CA . GLU A 1 523 ? 18.559 19.107 -18.836 1.000 38.113 528 GLU A CA 1
ATOM 7738 C C . GLU A 1 523 ? 17.259 18.305 -18.920 1.000 34.462 528 GLU A C 1
ATOM 7739 O O . GLU A 1 523 ? 17.160 17.134 -18.490 1.000 28.864 528 GLU A O 1
ATOM 7751 N N . THR A 1 524 ? 16.272 18.961 -19.521 1.000 30.008 529 THR A N 1
ATOM 7752 C CA . THR A 1 524 ? 14.960 18.379 -19.698 1.000 33.124 529 THR A CA 1
ATOM 7753 C C . THR A 1 524 ? 14.783 18.059 -21.174 1.000 32.821 529 THR A C 1
ATOM 7754 O O . THR A 1 524 ? 15.108 18.892 -21.992 1.000 33.964 529 THR A O 1
ATOM 7765 N N . ILE A 1 525 ? 14.352 16.841 -21.501 1.000 31.602 530 ILE A N 1
ATOM 7766 C CA . ILE A 1 525 ? 14.087 16.460 -22.883 1.000 32.916 530 ILE A CA 1
ATOM 7767 C C . ILE A 1 525 ? 12.586 16.322 -23.068 1.000 34.157 530 ILE A C 1
ATOM 7768 O O . ILE A 1 525 ? 11.833 16.179 -22.089 1.000 31.714 530 ILE A O 1
ATOM 7784 N N . GLU A 1 526 ? 12.185 16.358 -24.340 1.000 34.711 531 GLU A N 1
ATOM 7785 C CA . GLU A 1 526 ? 10.797 16.109 -24.710 1.000 40.839 531 GLU A CA 1
ATOM 7786 C C . GLU A 1 526 ? 10.799 14.924 -25.648 1.000 43.353 531 GLU A C 1
ATOM 7787 O O . GLU A 1 526 ? 11.556 14.951 -26.607 1.000 44.946 531 GLU A O 1
ATOM 7799 N N . LEU A 1 527 ? 9.937 13.943 -25.334 1.000 40.933 532 LEU A N 1
ATOM 7800 C CA . LEU A 1 527 ? 9.835 12.669 -26.010 1.000 40.666 532 LEU A CA 1
ATOM 7801 C C . LEU A 1 527 ? 8.450 12.578 -26.633 1.000 42.756 532 LEU A C 1
ATOM 7802 O O . LEU A 1 527 ? 7.477 12.890 -25.927 1.000 41.067 532 LEU A O 1
ATOM 7818 N N . LYS A 1 528 ? 8.366 12.177 -27.920 1.000 43.133 533 LYS A N 1
ATOM 7819 C CA . LYS A 1 528 ? 7.077 11.814 -28.500 1.000 46.685 533 LYS A CA 1
ATOM 7820 C C . LYS A 1 528 ? 6.625 10.489 -27.896 1.000 46.429 533 LYS A C 1
ATOM 7821 O O . LYS A 1 528 ? 7.441 9.585 -27.685 1.000 49.179 533 LYS A O 1
ATOM 7840 N N . VAL A 1 529 ? 5.338 10.414 -27.544 1.000 38.416 534 VAL A N 1
ATOM 7841 C CA . VAL A 1 529 ? 4.800 9.214 -26.926 1.000 38.395 534 VAL A CA 1
ATOM 7842 C C . VAL A 1 529 ? 3.477 8.852 -27.567 1.000 38.066 534 VAL A C 1
ATOM 7843 O O . VAL A 1 529 ? 2.721 9.714 -27.998 1.000 35.883 534 VAL A O 1
ATOM 7856 N N . THR A 1 530 ? 3.216 7.548 -27.519 1.000 39.259 535 THR A N 1
ATOM 7857 C CA . THR A 1 530 ? 1.971 6.946 -27.942 1.000 39.075 535 THR A CA 1
ATOM 7858 C C . THR A 1 530 ? 1.378 6.285 -26.705 1.000 37.970 535 THR A C 1
ATOM 7859 O O . THR A 1 530 ? 1.996 6.275 -25.640 1.000 34.719 535 THR A O 1
ATOM 7870 N N . LEU A 1 531 ? 0.186 5.718 -26.880 1.000 40.103 536 LEU A N 1
ATOM 7871 C CA . LEU A 1 531 ? -0.493 4.987 -25.822 1.000 40.057 536 LEU A CA 1
ATOM 7872 C C . LEU A 1 531 ? 0.363 3.857 -25.245 1.000 39.927 536 LEU A C 1
ATOM 7873 O O . LEU A 1 531 ? 0.156 3.467 -24.094 1.000 35.037 536 LEU A O 1
ATOM 7889 N N . ASN A 1 532 ? 1.309 3.329 -26.053 1.000 34.382 537 ASN A N 1
ATOM 7890 C CA . ASN A 1 532 ? 2.110 2.173 -25.680 1.000 32.951 537 ASN A CA 1
ATOM 7891 C C . ASN A 1 532 ? 3.405 2.548 -24.928 1.000 32.776 537 ASN A C 1
ATOM 7892 O O . ASN A 1 532 ? 4.095 1.675 -24.371 1.000 32.030 537 ASN A O 1
ATOM 7903 N N . THR A 1 533 ? 3.771 3.844 -24.903 1.000 30.724 538 THR A N 1
ATOM 7904 C CA . THR A 1 533 ? 5.078 4.241 -24.396 1.000 33.562 538 THR A CA 1
ATOM 7905 C C . THR A 1 533 ? 5.122 4.248 -22.873 1.000 31.618 538 THR A C 1
ATOM 7906 O O . THR A 1 533 ? 4.206 4.761 -22.217 1.000 30.102 538 THR A O 1
ATOM 7917 N N . ILE A 1 534 ? 6.205 3.650 -22.343 1.000 30.894 539 ILE A N 1
ATOM 7918 C CA . ILE A 1 534 ? 6.523 3.694 -20.915 1.000 30.483 539 ILE A CA 1
ATOM 7919 C C . ILE A 1 534 ? 7.974 4.120 -20.800 1.000 29.258 539 ILE A C 1
ATOM 7920 O O . ILE A 1 534 ? 8.872 3.281 -20.750 1.000 29.859 539 ILE A O 1
ATOM 7936 N N . PRO A 1 535 ? 8.239 5.436 -20.797 1.000 29.222 540 PRO A N 1
ATOM 7937 C CA . PRO A 1 535 ? 9.608 5.939 -20.822 1.000 27.849 540 PRO A CA 1
ATOM 7938 C C . PRO A 1 535 ? 10.419 5.469 -19.633 1.000 28.096 540 PRO A C 1
ATOM 7939 O O . PRO A 1 535 ? 10.070 5.714 -18.470 1.000 27.041 540 PRO A O 1
ATOM 7950 N N . CYS A 1 536 ? 11.543 4.840 -19.961 1.000 27.342 541 CYS A N 1
ATOM 7951 C CA . CYS A 1 536 ? 12.411 4.255 -18.972 1.000 26.697 541 CYS A CA 1
ATOM 7952 C C . CYS A 1 536 ? 13.851 4.349 -19.450 1.000 26.944 541 CYS A C 1
ATOM 7953 O O . CYS A 1 536 ? 14.127 4.044 -20.620 1.000 27.174 541 CYS A O 1
ATOM 7961 N N . PHE A 1 537 ? 14.749 4.801 -18.564 1.000 27.583 542 PHE A N 1
ATOM 7962 C CA . PHE A 1 537 ? 16.126 5.096 -18.987 1.000 28.895 542 PHE A CA 1
ATOM 7963 C C . PHE A 1 537 ? 17.132 4.396 -18.082 1.000 28.327 542 PHE A C 1
ATOM 7964 O O . PHE A 1 537 ? 17.025 4.435 -16.855 1.000 31.676 542 PHE A O 1
ATOM 7981 N N . LYS A 1 538 ? 18.121 3.755 -18.705 1.000 28.800 543 LYS A N 1
ATOM 7982 C CA . LYS A 1 538 ? 19.177 3.117 -17.932 1.000 32.108 543 LYS A CA 1
ATOM 7983 C C . LYS A 1 538 ? 20.353 4.075 -17.806 1.000 30.255 543 LYS A C 1
ATOM 7984 O O . LYS A 1 538 ? 20.856 4.599 -18.789 1.000 30.463 543 LYS A O 1
ATOM 8003 N N . ARG A 1 539 ? 20.798 4.249 -16.572 1.000 30.574 544 ARG A N 1
ATOM 8004 C CA . ARG A 1 539 ? 21.959 5.035 -16.231 1.000 34.617 544 ARG A CA 1
ATOM 8005 C C . ARG A 1 539 ? 23.191 4.353 -16.800 1.000 38.325 544 ARG A C 1
ATOM 8006 O O . ARG A 1 539 ? 23.430 3.209 -16.450 1.000 38.968 544 ARG A O 1
ATOM 8027 N N . THR A 1 540 ? 23.943 5.043 -17.683 1.000 46.108 545 THR A N 1
ATOM 8028 C CA . THR A 1 540 ? 25.154 4.514 -18.319 1.000 47.151 545 THR A CA 1
ATOM 8029 C C . THR A 1 540 ? 26.362 5.395 -17.986 1.000 48.556 545 THR A C 1
ATOM 8030 O O . THR A 1 540 ? 27.490 4.968 -18.176 1.000 54.211 545 THR A O 1
ATOM 8041 N N . THR A 1 541 ? 26.103 6.613 -17.491 1.000 59.565 546 THR A N 1
ATOM 8042 C CA . THR A 1 541 ? 27.016 7.410 -16.653 1.000 78.778 546 THR A CA 1
ATOM 8043 C C . THR A 1 541 ? 26.215 8.113 -15.514 1.000 76.615 546 THR A C 1
ATOM 8044 O O . THR A 1 541 ? 24.972 8.396 -15.720 1.000 56.277 546 THR A O 1
ATOM 8056 N N . GLN B 1 28 ? -51.235 14.789 31.834 1.000 79.821 33 GLN B N 1
ATOM 8057 C CA . GLN B 1 28 ? -51.127 14.514 33.292 1.000 75.995 33 GLN B CA 1
ATOM 8058 C C . GLN B 1 28 ? -52.513 14.281 33.914 1.000 69.820 33 GLN B C 1
ATOM 8059 O O . GLN B 1 28 ? -52.663 14.520 35.113 1.000 75.607 33 GLN B O 1
ATOM 8073 N N . GLN B 1 29 ? -53.519 13.812 33.139 1.000 57.289 34 GLN B N 1
ATOM 8074 C CA . GLN B 1 29 ? -54.860 13.582 33.694 1.000 56.078 34 GLN B CA 1
ATOM 8075 C C . GLN B 1 29 ? -54.828 12.416 34.699 1.000 50.830 34 GLN B C 1
ATOM 8076 O O . GLN B 1 29 ? -54.263 11.355 34.441 1.000 39.935 34 GLN B O 1
ATOM 8090 N N . SER B 1 30 ? -55.446 12.605 35.875 1.000 54.314 35 SER B N 1
ATOM 8091 C CA . SER B 1 30 ? -55.379 11.588 36.914 1.000 51.852 35 SER B CA 1
ATOM 8092 C C . SER B 1 30 ? -56.784 11.226 37.375 1.000 47.875 35 SER B C 1
ATOM 8093 O O . SER B 1 30 ? -57.745 11.947 37.093 1.000 43.584 35 SER B O 1
ATOM 8101 N N . LEU B 1 31 ? -56.867 10.070 38.051 1.000 38.906 36 LEU B N 1
ATOM 8102 C CA . LEU B 1 31 ? -58.122 9.501 38.497 1.000 36.694 36 LEU B CA 1
ATOM 8103 C C . LEU B 1 31 ? -57.868 8.758 39.806 1.000 34.078 36 LEU B C 1
ATOM 8104 O O . LEU B 1 31 ? -56.911 8.002 39.908 1.000 32.801 36 LEU B O 1
ATOM 8120 N N . HIS B 1 32 ? -58.702 9.042 40.808 1.000 31.768 37 HIS B N 1
ATOM 8121 C CA . HIS B 1 32 ? -58.617 8.467 42.139 1.000 33.305 37 HIS B CA 1
ATOM 8122 C C . HIS B 1 32 ? -59.881 7.662 42.384 1.000 32.418 37 HIS B C 1
ATOM 8123 O O . HIS B 1 32 ? -60.968 8.224 42.283 1.000 32.765 37 HIS B O 1
ATOM 8138 N N . ILE B 1 33 ? -59.720 6.367 42.697 1.000 30.229 38 ILE B N 1
ATOM 8139 C CA . ILE B 1 33 ? -60.848 5.468 42.761 1.000 28.721 38 ILE B CA 1
ATOM 8140 C C . ILE B 1 33 ? -60.834 4.735 44.085 1.000 29.314 38 ILE B C 1
ATOM 8141 O O . ILE B 1 33 ? -60.109 3.766 44.205 1.000 30.125 38 ILE B O 1
ATOM 8157 N N . PRO B 1 34 ? -61.639 5.148 45.083 1.000 30.230 39 PRO B N 1
ATOM 8158 C CA . PRO B 1 34 ? -61.789 4.379 46.314 1.000 32.079 39 PRO B CA 1
ATOM 8159 C C . PRO B 1 34 ? -62.354 3.009 45.943 1.000 29.724 39 PRO B C 1
ATOM 8160 O O . PRO B 1 34 ? -63.238 2.896 45.101 1.000 29.739 39 PRO B O 1
ATOM 8171 N N . LEU B 1 35 ? -61.764 1.957 46.493 1.000 30.056 40 LEU B N 1
ATOM 8172 C CA . LEU B 1 35 ? -62.299 0.606 46.350 1.000 32.748 40 LEU B CA 1
ATOM 8173 C C . LEU B 1 35 ? -63.666 0.497 47.026 1.000 31.922 40 LEU B C 1
ATOM 8174 O O . LEU B 1 35 ? -63.889 1.036 48.109 1.000 32.650 40 LEU B O 1
ATOM 8190 N N . LEU B 1 36 ? -64.577 -0.229 46.380 1.000 30.267 41 LEU B N 1
ATOM 8191 C CA . LEU B 1 36 ? -65.780 -0.689 47.047 1.000 30.141 41 LEU B CA 1
ATOM 8192 C C . LEU B 1 36 ? -65.411 -1.741 48.097 1.000 32.790 41 LEU B C 1
ATOM 8193 O O . LEU B 1 36 ? -64.343 -2.366 48.083 1.000 33.889 41 LEU B O 1
ATOM 8209 N N . LYS B 1 37 ? -66.263 -1.891 49.093 1.000 32.271 42 LYS B N 1
ATOM 8210 C CA . LYS B 1 37 ? -65.973 -2.817 50.180 1.000 36.977 42 LYS B CA 1
ATOM 8211 C C . LYS B 1 37 ? -65.736 -4.217 49.626 1.000 33.198 42 LYS B C 1
ATOM 8212 O O . LYS B 1 37 ? -66.620 -4.733 48.976 1.000 33.645 42 LYS B O 1
ATOM 8231 N N . GLY B 1 38 ? -64.548 -4.796 49.852 1.000 30.818 43 GLY B N 1
ATOM 8232 C CA . GLY B 1 38 ? -64.255 -6.160 49.405 1.000 31.359 43 GLY B CA 1
ATOM 8233 C C . GLY B 1 38 ? -63.923 -6.268 47.911 1.000 28.404 43 GLY B C 1
ATOM 8234 O O . GLY B 1 38 ? -63.786 -7.353 47.372 1.000 27.955 43 GLY B O 1
ATOM 8238 N N . GLU B 1 39 ? -63.779 -5.146 47.233 1.000 29.806 44 GLU B N 1
ATOM 8239 C CA . GLU B 1 39 ? -63.486 -5.160 45.806 1.000 28.478 44 GLU B CA 1
ATOM 8240 C C . GLU B 1 39 ? -62.034 -5.578 45.553 1.000 26.835 44 GLU B C 1
ATOM 8241 O O . GLU B 1 39 ? -61.102 -5.255 46.276 1.000 28.138 44 GLU B O 1
ATOM 8253 N N . CYS B 1 40 ? -61.884 -6.317 44.464 1.000 26.534 45 CYS B N 1
ATOM 8254 C CA . CYS B 1 40 ? -60.625 -6.859 44.004 1.000 28.227 45 CYS B CA 1
ATOM 8255 C C . CYS B 1 40 ? -60.446 -6.357 42.585 1.000 27.243 45 CYS B C 1
ATOM 8256 O O . CYS B 1 40 ? -61.430 -6.320 41.824 1.000 27.254 45 CYS B O 1
ATOM 8264 N N . TRP B 1 41 ? -59.199 -5.921 42.298 1.000 27.467 46 TRP B N 1
ATOM 8265 C CA . TRP B 1 41 ? -58.795 -5.394 41.002 1.000 27.722 46 TRP B CA 1
ATOM 8266 C C . TRP B 1 41 ? -57.642 -6.213 40.417 1.000 23.934 46 TRP B C 1
ATOM 8267 O O . TRP B 1 41 ? -56.649 -6.516 41.096 1.000 25.093 46 TRP B O 1
ATOM 8288 N N . TRP B 1 42 ? -57.796 -6.524 39.133 1.000 22.254 47 TRP B N 1
ATOM 8289 C CA . TRP B 1 42 ? -56.790 -7.138 38.284 1.000 23.278 47 TRP B CA 1
ATOM 8290 C C . TRP B 1 42 ? -56.662 -6.316 37.002 1.000 23.884 47 TRP B C 1
ATOM 8291 O O . TRP B 1 42 ? -57.589 -5.620 36.618 1.000 25.423 47 TRP B O 1
ATOM 8312 N N . GLY B 1 43 ? -55.555 -6.502 36.273 1.000 22.937 48 GLY B N 1
ATOM 8313 C CA . GLY B 1 43 ? -55.386 -5.893 34.968 1.000 23.438 48 GLY B CA 1
ATOM 8314 C C . GLY B 1 43 ? -53.929 -5.562 34.640 1.000 23.007 48 GLY B C 1
ATOM 8315 O O . GLY B 1 43 ? -53.015 -5.999 35.331 1.000 24.537 48 GLY B O 1
ATOM 8319 N N . ALA B 1 44 ? -53.752 -4.768 33.587 1.000 21.795 49 ALA B N 1
ATOM 8320 C CA . ALA B 1 44 ? -52.518 -4.050 33.243 1.000 22.702 49 ALA B CA 1
ATOM 8321 C C . ALA B 1 44 ? -51.522 -4.974 32.525 1.000 22.999 49 ALA B C 1
ATOM 8322 O O . ALA B 1 44 ? -51.223 -4.782 31.332 1.000 21.784 49 ALA B O 1
ATOM 8329 N N . ALA B 1 45 ? -51.008 -5.969 33.267 1.000 22.804 50 ALA B N 1
ATOM 8330 C CA . ALA B 1 45 ? -49.839 -6.713 32.811 1.000 23.956 50 ALA B CA 1
ATOM 8331 C C . ALA B 1 45 ? -49.939 -8.190 33.202 1.000 23.291 50 ALA B C 1
ATOM 8332 O O . ALA B 1 45 ? -49.970 -8.523 34.403 1.000 22.216 50 ALA B O 1
ATOM 8339 N N . VAL B 1 46 ? -49.959 -9.063 32.183 1.000 21.116 51 VAL B N 1
ATOM 8340 C CA . VAL B 1 46 ? -50.029 -10.507 32.401 1.000 22.944 51 VAL B CA 1
ATOM 8341 C C . VAL B 1 46 ? -48.968 -10.998 33.386 1.000 22.542 51 VAL B C 1
ATOM 8342 O O . VAL B 1 46 ? -49.281 -11.804 34.276 1.000 23.188 51 VAL B O 1
ATOM 8355 N N . ASN B 1 47 ? -47.728 -10.522 33.222 1.000 21.094 52 ASN B N 1
ATOM 8356 C CA . ASN B 1 47 ? -46.596 -10.994 34.016 1.000 21.828 52 ASN B CA 1
ATOM 8357 C C . ASN B 1 47 ? -46.537 -10.368 35.411 1.000 23.161 52 ASN B C 1
ATOM 8358 O O . ASN B 1 47 ? -45.547 -10.541 36.128 1.000 25.070 52 ASN B O 1
ATOM 8369 N N . ARG B 1 48 ? -47.579 -9.642 35.812 1.000 22.799 53 ARG B N 1
ATOM 8370 C CA . ARG B 1 48 ? -47.727 -9.211 37.205 1.000 24.841 53 ARG B CA 1
ATOM 8371 C C . ARG B 1 48 ? -48.931 -9.881 37.899 1.000 24.771 53 ARG B C 1
ATOM 8372 O O . ARG B 1 48 ? -49.284 -9.538 39.032 1.000 26.195 53 ARG B O 1
ATOM 8393 N N . ALA B 1 49 ? -49.547 -10.893 37.287 1.000 27.478 54 ALA B N 1
ATOM 8394 C CA . ALA B 1 49 ? -50.810 -11.406 37.843 1.000 25.027 54 ALA B CA 1
ATOM 8395 C C . ALA B 1 49 ? -50.633 -12.021 39.219 1.000 25.966 54 ALA B C 1
ATOM 8396 O O . ALA B 1 49 ? -51.589 -12.014 39.996 1.000 25.058 54 ALA B O 1
ATOM 8403 N N . HIS B 1 50 ? -49.419 -12.509 39.532 1.000 24.303 55 HIS B N 1
ATOM 8404 C CA . HIS B 1 50 ? -49.149 -13.050 40.858 1.000 27.877 55 HIS B CA 1
ATOM 8405 C C . HIS B 1 50 ? -49.123 -11.996 41.982 1.000 30.414 55 HIS B C 1
ATOM 8406 O O . HIS B 1 50 ? -49.015 -12.358 43.154 1.000 33.315 55 HIS B O 1
ATOM 8421 N N . ASP B 1 51 ? -49.197 -10.701 41.637 1.000 31.478 56 ASP B N 1
ATOM 8422 C CA . ASP B 1 51 ? -49.255 -9.593 42.579 1.000 30.536 56 ASP B CA 1
ATOM 8423 C C . ASP B 1 51 ? -50.685 -9.052 42.639 1.000 32.201 56 ASP B C 1
ATOM 8424 O O . ASP B 1 51 ? -50.964 -7.996 43.243 1.000 37.181 56 ASP B O 1
ATOM 8433 N N . MET B 1 52 ? -51.626 -9.762 42.012 1.000 29.696 57 MET B N 1
ATOM 8434 C CA . MET B 1 52 ? -53.014 -9.329 42.047 1.000 26.424 57 MET B CA 1
ATOM 8435 C C . MET B 1 52 ? -53.820 -10.353 42.856 1.000 26.719 57 MET B C 1
ATOM 8436 O O . MET B 1 52 ? -53.384 -11.502 43.088 1.000 27.243 57 MET B O 1
ATOM 8450 N N . PRO B 1 53 ? -55.010 -9.999 43.368 1.000 27.314 58 PRO B N 1
ATOM 8451 C CA . PRO B 1 53 ? -55.564 -8.634 43.309 1.000 29.398 58 PRO B CA 1
ATOM 8452 C C . PRO B 1 53 ? -54.652 -7.547 43.860 1.000 28.860 58 PRO B C 1
ATOM 8453 O O . PRO B 1 53 ? -53.930 -7.795 44.833 1.000 29.200 58 PRO B O 1
ATOM 8464 N N . LEU B 1 54 ? -54.666 -6.365 43.222 1.000 29.207 59 LEU B N 1
ATOM 8465 C CA . LEU B 1 54 ? -53.782 -5.282 43.619 1.000 26.629 59 LEU B CA 1
ATOM 8466 C C . LEU B 1 54 ? -53.974 -4.983 45.103 1.000 28.900 59 LEU B C 1
ATOM 8467 O O . LEU B 1 54 ? -55.094 -4.726 45.554 1.000 28.956 59 LEU B O 1
ATOM 8483 N N . GLN B 1 55 ? -52.863 -5.001 45.826 1.000 28.813 60 GLN B N 1
ATOM 8484 C CA . GLN B 1 55 ? -52.814 -4.804 47.272 1.000 31.220 60 GLN B CA 1
ATOM 8485 C C . GLN B 1 55 ? -52.377 -3.378 47.615 1.000 29.689 60 GLN B C 1
ATOM 8486 O O . GLN B 1 55 ? -51.827 -2.676 46.779 1.000 29.403 60 GLN B O 1
ATOM 8500 N N . PRO B 1 56 ? -52.493 -2.920 48.875 1.000 31.079 61 PRO B N 1
ATOM 8501 C CA . PRO B 1 56 ? -51.840 -1.684 49.290 1.000 31.318 61 PRO B CA 1
ATOM 8502 C C . PRO B 1 56 ? -50.355 -1.729 48.970 1.000 31.246 61 PRO B C 1
ATOM 8503 O O . PRO B 1 56 ? -49.709 -2.725 49.258 1.000 31.044 61 PRO B O 1
ATOM 8514 N N . GLY B 1 57 ? -49.838 -0.658 48.357 1.000 33.242 62 GLY B N 1
ATOM 8515 C CA . GLY B 1 57 ? -48.429 -0.560 48.002 1.000 30.446 62 GLY B CA 1
ATOM 8516 C C . GLY B 1 57 ? -48.225 -0.853 46.527 1.000 31.241 62 GLY B C 1
ATOM 8517 O O . GLY B 1 57 ? -47.183 -0.529 45.959 1.000 32.906 62 GLY B O 1
ATOM 8521 N N . ALA B 1 58 ? -49.219 -1.463 45.887 1.000 29.360 63 ALA B N 1
ATOM 8522 C CA . ALA B 1 58 ? -48.973 -1.977 44.553 1.000 31.855 63 ALA B CA 1
ATOM 8523 C C . ALA B 1 58 ? -48.684 -0.844 43.553 1.000 32.272 63 ALA B C 1
ATOM 8524 O O . ALA B 1 58 ? -49.370 0.164 43.587 1.000 32.738 63 ALA B O 1
ATOM 8531 N N . PHE B 1 59 ? -47.744 -1.045 42.607 1.000 30.213 64 PHE B N 1
ATOM 8532 C CA . PHE B 1 59 ? -47.499 -0.086 41.544 1.000 27.098 64 PHE B CA 1
ATOM 8533 C C . PHE B 1 59 ? -47.224 -0.796 40.219 1.000 26.514 64 PHE B C 1
ATOM 8534 O O . PHE B 1 59 ? -46.397 -1.665 40.151 1.000 26.796 64 PHE B O 1
ATOM 8551 N N . ILE B 1 60 ? -47.870 -0.383 39.137 1.000 28.412 65 ILE B N 1
ATOM 8552 C CA . ILE B 1 60 ? -47.571 -0.890 37.798 1.000 27.553 65 ILE B CA 1
ATOM 8553 C C . ILE B 1 60 ? -47.470 0.304 36.851 1.000 27.184 65 ILE B C 1
ATOM 8554 O O . ILE B 1 60 ? -48.423 1.108 36.753 1.000 27.008 65 ILE B O 1
ATOM 8570 N N . GLN B 1 61 ? -46.328 0.403 36.155 1.000 24.767 66 GLN B N 1
ATOM 8571 C CA . GLN B 1 61 ? -46.105 1.384 35.110 1.000 25.359 66 GLN B CA 1
ATOM 8572 C C . GLN B 1 61 ? -46.277 0.669 33.772 1.000 24.012 66 GLN B C 1
ATOM 8573 O O . GLN B 1 61 ? -45.600 -0.322 33.539 1.000 26.540 66 GLN B O 1
ATOM 8587 N N . LEU B 1 62 ? -47.185 1.131 32.913 1.000 23.242 67 LEU B N 1
ATOM 8588 C CA . LEU B 1 62 ? -47.331 0.590 31.563 1.000 22.329 67 LEU B CA 1
ATOM 8589 C C . LEU B 1 62 ? -46.609 1.421 30.512 1.000 23.055 67 LEU B C 1
ATOM 8590 O O . LEU B 1 62 ? -46.403 0.954 29.361 1.000 22.898 67 LEU B O 1
ATOM 8606 N N . ASN B 1 63 ? -46.269 2.671 30.849 1.000 24.849 68 ASN B N 1
ATOM 8607 C CA . ASN B 1 63 ? -45.659 3.527 29.835 1.000 28.038 68 ASN B CA 1
ATOM 8608 C C . ASN B 1 63 ? -44.241 3.034 29.550 1.000 26.947 68 ASN B C 1
ATOM 8609 O O . ASN B 1 63 ? -43.400 3.044 30.443 1.000 25.116 68 ASN B O 1
ATOM 8620 N N . GLY B 1 64 ? -44.031 2.525 28.325 1.000 25.629 69 GLY B N 1
ATOM 8621 C CA . GLY B 1 64 ? -42.732 2.016 27.913 1.000 26.910 69 GLY B CA 1
ATOM 8622 C C . GLY B 1 64 ? -42.349 0.698 28.574 1.000 25.962 69 GLY B C 1
ATOM 8623 O O . GLY B 1 64 ? -41.173 0.346 28.559 1.000 24.572 69 GLY B O 1
ATOM 8627 N N . ASP B 1 65 ? -43.334 -0.050 29.098 1.000 24.874 70 ASP B N 1
ATOM 8628 C CA . ASP B 1 65 ? -43.075 -1.257 29.868 1.000 24.504 70 ASP B CA 1
ATOM 8629 C C . ASP B 1 65 ? -44.259 -2.242 29.738 1.000 25.544 70 ASP B C 1
ATOM 8630 O O . ASP B 1 65 ? -45.350 -2.009 30.246 1.000 27.043 70 ASP B O 1
ATOM 8639 N N . VAL B 1 66 ? -44.034 -3.384 29.061 1.000 24.012 71 VAL B N 1
ATOM 8640 C CA . VAL B 1 66 ? -44.995 -4.482 29.018 1.000 22.006 71 VAL B CA 1
ATOM 8641 C C . VAL B 1 66 ? -44.593 -5.608 29.986 1.000 22.755 71 VAL B C 1
ATOM 8642 O O . VAL B 1 66 ? -45.172 -6.704 29.945 1.000 19.822 71 VAL B O 1
ATOM 8655 N N . SER B 1 67 ? -43.623 -5.335 30.863 1.000 24.752 72 SER B N 1
ATOM 8656 C CA . SER B 1 67 ? -43.254 -6.216 31.971 1.000 25.395 72 SER B CA 1
ATOM 8657 C C . SER B 1 67 ? -42.852 -7.588 31.440 1.000 26.550 72 SER B C 1
ATOM 8658 O O . SER B 1 67 ? -43.209 -8.621 31.998 1.000 25.660 72 SER B O 1
ATOM 8666 N N . GLY B 1 68 ? -42.145 -7.623 30.313 1.000 27.048 73 GLY B N 1
ATOM 8667 C CA . GLY B 1 68 ? -41.687 -8.901 29.771 1.000 28.104 73 GLY B CA 1
ATOM 8668 C C . GLY B 1 68 ? -42.726 -9.761 29.045 1.000 26.474 73 GLY B C 1
ATOM 8669 O O . GLY B 1 68 ? -42.408 -10.894 28.659 1.000 23.930 73 GLY B O 1
ATOM 8673 N N . ASN B 1 69 ? -43.948 -9.254 28.832 1.000 23.876 74 ASN B N 1
ATOM 8674 C CA . ASN B 1 69 ? -45.017 -10.091 28.283 1.000 25.448 74 ASN B CA 1
ATOM 8675 C C . ASN B 1 69 ? -46.108 -9.169 27.699 1.000 23.481 74 ASN B C 1
ATOM 8676 O O . ASN B 1 69 ? -45.776 -8.137 27.095 1.000 22.485 74 ASN B O 1
ATOM 8687 N N . GLN B 1 70 ? -47.392 -9.567 27.830 1.000 23.479 75 GLN B N 1
ATOM 8688 C CA . GLN B 1 70 ? -48.510 -8.793 27.292 1.000 23.108 75 GLN B CA 1
ATOM 8689 C C . GLN B 1 70 ? -49.017 -7.794 28.343 1.000 22.876 75 GLN B C 1
ATOM 8690 O O . GLN B 1 70 ? -49.063 -8.077 29.558 1.000 22.593 75 GLN B O 1
ATOM 8704 N N . ALA B 1 71 ? -49.411 -6.613 27.847 1.000 23.679 76 ALA B N 1
ATOM 8705 C CA . ALA B 1 71 ? -49.971 -5.564 28.682 1.000 24.030 76 ALA B CA 1
ATOM 8706 C C . ALA B 1 71 ? -51.081 -4.836 27.927 1.000 21.916 76 ALA B C 1
ATOM 8707 O O . ALA B 1 71 ? -51.089 -4.757 26.696 1.000 20.270 76 ALA B O 1
ATOM 8714 N N . VAL B 1 72 ? -52.046 -4.363 28.708 1.000 21.187 77 VAL B N 1
ATOM 8715 C CA . VAL B 1 72 ? -53.236 -3.707 28.170 1.000 23.843 77 VAL B CA 1
ATOM 8716 C C . VAL B 1 72 ? -53.641 -2.607 29.153 1.000 23.371 77 VAL B C 1
ATOM 8717 O O . VAL B 1 72 ? -53.483 -2.774 30.382 1.000 24.988 77 VAL B O 1
ATOM 8730 N N . PRO B 1 73 ? -54.102 -1.427 28.665 1.000 22.755 78 PRO B N 1
ATOM 8731 C CA . PRO B 1 73 ? -54.521 -0.332 29.532 1.000 22.801 78 PRO B CA 1
ATOM 8732 C C . PRO B 1 73 ? -55.949 -0.533 30.019 1.000 23.224 78 PRO B C 1
ATOM 8733 O O . PRO B 1 73 ? -56.828 0.262 29.707 1.000 21.442 78 PRO B O 1
ATOM 8744 N N . LEU B 1 74 ? -56.111 -1.619 30.767 1.000 22.836 79 LEU B N 1
ATOM 8745 C CA . LEU B 1 74 ? -57.376 -2.083 31.277 1.000 24.055 79 LEU B CA 1
ATOM 8746 C C . LEU B 1 74 ? -57.188 -2.577 32.702 1.000 22.828 79 LEU B C 1
ATOM 8747 O O . LEU B 1 74 ? -56.278 -3.375 32.959 1.000 22.908 79 LEU B O 1
ATOM 8763 N N . LEU B 1 75 ? -58.119 -2.164 33.569 1.000 21.926 80 LEU B N 1
ATOM 8764 C CA . LEU B 1 75 ? -58.311 -2.803 34.856 1.000 22.684 80 LEU B CA 1
ATOM 8765 C C . LEU B 1 75 ? -59.760 -3.291 34.954 1.000 23.939 80 LEU B C 1
ATOM 8766 O O . LEU B 1 75 ? -60.668 -2.641 34.405 1.000 23.283 80 LEU B O 1
ATOM 8782 N N . LEU B 1 76 ? -59.936 -4.421 35.666 1.000 23.401 81 LEU B N 1
ATOM 8783 C CA . LEU B 1 76 ? -61.223 -5.063 35.909 1.000 23.074 81 LEU B CA 1
ATOM 8784 C C . LEU B 1 76 ? -61.381 -5.345 37.392 1.000 23.586 81 LEU B C 1
ATOM 8785 O O . LEU B 1 76 ? -60.435 -5.771 38.035 1.000 21.607 81 LEU B O 1
ATOM 8801 N N . SER B 1 77 ? -62.620 -5.178 37.891 1.000 24.725 82 SER B N 1
ATOM 8802 C CA . SER B 1 77 ? -62.917 -5.423 39.295 1.000 22.576 82 SER B CA 1
ATOM 8803 C C . SER B 1 77 ? -63.986 -6.500 39.487 1.000 23.175 82 SER B C 1
ATOM 8804 O O . SER B 1 77 ? -64.855 -6.742 38.625 1.000 23.945 82 SER B O 1
ATOM 8812 N N . SER B 1 78 ? -63.926 -7.102 40.685 1.000 23.015 83 SER B N 1
ATOM 8813 C CA . SER B 1 78 ? -64.887 -8.117 41.124 1.000 22.064 83 SER B CA 1
ATOM 8814 C C . SER B 1 78 ? -66.278 -7.541 41.366 1.000 23.018 83 SER B C 1
ATOM 8815 O O . SER B 1 78 ? -67.204 -8.311 41.568 1.000 22.762 83 SER B O 1
ATOM 8823 N N . ALA B 1 79 ? -66.428 -6.212 41.360 1.000 25.376 84 ALA B N 1
ATOM 8824 C CA . ALA B 1 79 ? -67.751 -5.606 41.510 1.000 25.969 84 ALA B CA 1
ATOM 8825 C C . ALA B 1 79 ? -68.288 -5.091 40.176 1.000 26.123 84 ALA B C 1
ATOM 8826 O O . ALA B 1 79 ? -69.218 -4.282 40.164 1.000 25.900 84 ALA B O 1
ATOM 8833 N N . GLY B 1 80 ? -67.713 -5.554 39.049 1.000 25.293 85 GLY B N 1
ATOM 8834 C CA . GLY B 1 80 ? -68.179 -5.173 37.721 1.000 25.038 85 GLY B CA 1
ATOM 8835 C C . GLY B 1 80 ? -67.656 -3.823 37.221 1.000 23.116 85 GLY B C 1
ATOM 8836 O O . GLY B 1 80 ? -68.099 -3.356 36.171 1.000 24.976 85 GLY B O 1
ATOM 8840 N N . ARG B 1 81 ? -66.687 -3.232 37.924 1.000 22.520 86 ARG B N 1
ATOM 8841 C CA . ARG B 1 81 ? -66.100 -1.963 37.481 1.000 22.656 86 ARG B CA 1
ATOM 8842 C C . ARG B 1 81 ? -64.895 -2.210 36.572 1.000 22.762 86 ARG B C 1
ATOM 8843 O O . ARG B 1 81 ? -64.261 -3.271 36.625 1.000 23.149 86 ARG B O 1
ATOM 8864 N N . TYR B 1 82 ? -64.632 -1.236 35.677 1.000 23.818 87 TYR B N 1
ATOM 8865 C CA . TYR B 1 82 ? -63.505 -1.324 34.789 1.000 22.647 87 TYR B CA 1
ATOM 8866 C C . TYR B 1 82 ? -62.939 0.076 34.523 1.000 23.977 87 TYR B C 1
ATOM 8867 O O . TYR B 1 82 ? -63.652 1.095 34.628 1.000 22.779 87 TYR B O 1
ATOM 8885 N N . VAL B 1 83 ? -61.623 0.087 34.236 1.000 23.644 88 VAL B N 1
ATOM 8886 C CA . VAL B 1 83 ? -60.911 1.282 33.773 1.000 19.697 88 VAL B CA 1
ATOM 8887 C C . VAL B 1 83 ? -60.275 1.003 32.408 1.000 20.678 88 VAL B C 1
ATOM 8888 O O . VAL B 1 83 ? -59.611 -0.026 32.216 1.000 20.405 88 VAL B O 1
ATOM 8901 N N . TRP B 1 84 ? -60.424 1.950 31.475 1.000 19.516 89 TRP B N 1
ATOM 8902 C CA . TRP B 1 84 ? -59.803 1.879 30.164 1.000 20.731 89 TRP B CA 1
ATOM 8903 C C . TRP B 1 84 ? -59.223 3.230 29.792 1.000 24.136 89 TRP B C 1
ATOM 8904 O O . TRP B 1 84 ? -59.831 4.267 30.054 1.000 25.071 89 TRP B O 1
ATOM 8925 N N . SER B 1 85 ? -58.067 3.201 29.109 1.000 25.869 90 SER B N 1
ATOM 8926 C CA . SER B 1 85 ? -57.605 4.313 28.296 1.000 25.336 90 SER B CA 1
ATOM 8927 C C . SER B 1 85 ? -57.103 3.733 26.984 1.000 24.571 90 SER B C 1
ATOM 8928 O O . SER B 1 85 ? -56.658 2.602 27.008 1.000 24.176 90 SER B O 1
ATOM 8936 N N . ASP B 1 86 ? -57.119 4.482 25.874 1.000 26.117 91 ASP B N 1
ATOM 8937 C CA . ASP B 1 86 ? -56.500 4.014 24.635 1.000 27.960 91 ASP B CA 1
ATOM 8938 C C . ASP B 1 86 ? -54.972 4.002 24.793 1.000 28.585 91 ASP B C 1
ATOM 8939 O O . ASP B 1 86 ? -54.291 3.390 23.989 1.000 25.539 91 ASP B O 1
ATOM 8948 N N . GLN B 1 87 ? -54.410 4.699 25.805 1.000 30.018 92 GLN B N 1
ATOM 8949 C CA . GLN B 1 87 ? -52.976 4.930 25.914 1.000 25.521 92 GLN B CA 1
ATOM 8950 C C . GLN B 1 87 ? -52.487 4.435 27.251 1.000 25.438 92 GLN B C 1
ATOM 8951 O O . GLN B 1 87 ? -53.312 4.202 28.169 1.000 24.856 92 GLN B O 1
ATOM 8965 N N . PRO B 1 88 ? -51.152 4.254 27.392 1.000 23.668 93 PRO B N 1
ATOM 8966 C CA . PRO B 1 88 ? -50.577 3.773 28.648 1.000 23.068 93 PRO B CA 1
ATOM 8967 C C . PRO B 1 88 ? -50.894 4.633 29.871 1.000 23.243 93 PRO B C 1
ATOM 8968 O O . PRO B 1 88 ? -51.196 5.815 29.765 1.000 24.558 93 PRO B O 1
ATOM 8979 N N . PHE B 1 89 ? -50.829 4.007 31.036 1.000 23.984 94 PHE B N 1
ATOM 8980 C CA . PHE B 1 89 ? -50.998 4.690 32.303 1.000 25.725 94 PHE B CA 1
ATOM 8981 C C . PHE B 1 89 ? -50.152 4.016 33.376 1.000 27.247 94 PHE B C 1
ATOM 8982 O O . PHE B 1 89 ? -49.548 2.953 33.163 1.000 28.022 94 PHE B O 1
ATOM 8999 N N . SER B 1 90 ? -50.114 4.651 34.544 1.000 25.489 95 SER B N 1
ATOM 9000 C CA . SER B 1 90 ? -49.594 3.975 35.704 1.000 25.954 95 SER B CA 1
ATOM 9001 C C . SER B 1 90 ? -50.707 3.913 36.738 1.000 26.236 95 SER B C 1
ATOM 9002 O O . SER B 1 90 ? -51.571 4.794 36.754 1.000 26.195 95 SER B O 1
ATOM 9010 N N . VAL B 1 91 ? -50.660 2.876 37.570 1.000 24.134 96 VAL B N 1
ATOM 9011 C CA . VAL B 1 91 ? -51.610 2.639 38.648 1.000 25.022 96 VAL B CA 1
ATOM 9012 C C . VAL B 1 91 ? -50.886 2.301 39.955 1.000 26.783 96 VAL B C 1
ATOM 9013 O O . VAL B 1 91 ? -49.946 1.473 39.991 1.000 25.301 96 VAL B O 1
ATOM 9026 N N . LYS B 1 92 ? -51.371 2.942 41.031 1.000 26.055 97 LYS B N 1
ATOM 9027 C CA . LYS B 1 92 ? -50.919 2.689 42.376 1.000 31.273 97 LYS B CA 1
ATOM 9028 C C . LYS B 1 92 ? -52.135 2.419 43.265 1.000 32.253 97 LYS B C 1
ATOM 9029 O O . LYS B 1 92 ? -53.177 3.056 43.149 1.000 31.818 97 LYS B O 1
ATOM 9048 N N . ARG B 1 93 ? -52.025 1.451 44.168 1.000 30.332 98 ARG B N 1
ATOM 9049 C CA . ARG B 1 93 ? -53.006 1.349 45.232 1.000 30.892 98 ARG B CA 1
ATOM 9050 C C . ARG B 1 93 ? -52.350 1.867 46.503 1.000 31.858 98 ARG B C 1
ATOM 9051 O O . ARG B 1 93 ? -51.337 1.333 46.953 1.000 28.315 98 ARG B O 1
ATOM 9072 N N . GLU B 1 94 ? -52.931 2.937 47.040 1.000 31.844 99 GLU B N 1
ATOM 9073 C CA . GLU B 1 94 ? -52.471 3.468 48.304 1.000 36.230 99 GLU B CA 1
ATOM 9074 C C . GLU B 1 94 ? -53.633 3.393 49.251 1.000 36.631 99 GLU B C 1
ATOM 9075 O O . GLU B 1 94 ? -54.686 3.930 48.904 1.000 37.650 99 GLU B O 1
ATOM 9087 N N . GLY B 1 95 ? -53.434 2.690 50.374 1.000 37.246 100 GLY B N 1
ATOM 9088 C CA . GLY B 1 95 ? -54.543 2.296 51.237 1.000 34.582 100 GLY B CA 1
ATOM 9089 C C . GLY B 1 95 ? -55.604 1.545 50.448 1.000 35.672 100 GLY B C 1
ATOM 9090 O O . GLY B 1 95 ? -55.311 0.515 49.810 1.000 33.850 100 GLY B O 1
ATOM 9094 N N . ASP B 1 96 ? -56.813 2.127 50.433 1.000 37.691 101 ASP B N 1
ATOM 9095 C CA . ASP B 1 96 ? -57.971 1.553 49.757 1.000 38.196 101 ASP B CA 1
ATOM 9096 C C . ASP B 1 96 ? -58.366 2.387 48.537 1.000 36.992 101 ASP B C 1
ATOM 9097 O O . ASP B 1 96 ? -59.507 2.286 48.074 1.000 35.713 101 ASP B O 1
ATOM 9106 N N . ILE B 1 97 ? -57.415 3.178 48.003 1.000 32.505 102 ILE B N 1
ATOM 9107 C CA . ILE B 1 97 ? -57.687 4.007 46.851 1.000 31.441 102 ILE B CA 1
ATOM 9108 C C . ILE B 1 97 ? -56.737 3.641 45.721 1.000 30.798 102 ILE B C 1
ATOM 9109 O O . ILE B 1 97 ? -55.537 3.587 45.955 1.000 30.648 102 ILE B O 1
ATOM 9125 N N . LEU B 1 98 ? -57.276 3.464 44.506 1.000 28.717 103 LEU B N 1
ATOM 9126 C CA . LEU B 1 98 ? -56.479 3.454 43.274 1.000 30.776 103 LEU B CA 1
ATOM 9127 C C . LEU B 1 98 ? -56.173 4.866 42.784 1.000 32.962 103 LEU B C 1
ATOM 9128 O O . LEU B 1 98 ? -57.073 5.726 42.707 1.000 38.112 103 LEU B O 1
ATOM 9144 N N . SER B 1 99 ? -54.911 5.078 42.382 1.000 32.216 104 SER B N 1
ATOM 9145 C CA . SER B 1 99 ? -54.500 6.336 41.750 1.000 32.264 104 SER B CA 1
ATOM 9146 C C . SER B 1 99 ? -53.949 6.017 40.387 1.000 29.569 104 SER B C 1
ATOM 9147 O O . SER B 1 99 ? -52.986 5.280 40.299 1.000 31.501 104 SER B O 1
ATOM 9155 N N . ILE B 1 100 ? -54.581 6.558 39.352 1.000 27.510 105 ILE B N 1
ATOM 9156 C CA . ILE B 1 100 ? -54.160 6.270 37.997 1.000 28.734 105 ILE B CA 1
ATOM 9157 C C . ILE B 1 100 ? -53.696 7.555 37.325 1.000 28.261 105 ILE B C 1
ATOM 9158 O O . ILE B 1 100 ? -54.380 8.559 37.341 1.000 33.526 105 ILE B O 1
ATOM 9174 N N . SER B 1 101 ? -52.545 7.509 36.682 1.000 28.752 106 SER B N 1
ATOM 9175 C CA . SER B 1 101 ? -52.035 8.655 35.962 1.000 28.770 106 SER B CA 1
ATOM 9176 C C . SER B 1 101 ? -51.976 8.258 34.485 1.000 29.491 106 SER B C 1
ATOM 9177 O O . SER B 1 101 ? -51.273 7.313 34.145 1.000 27.477 106 SER B O 1
ATOM 9185 N N . PHE B 1 102 ? -52.753 8.923 33.632 1.000 28.133 107 PHE B N 1
ATOM 9186 C CA . PHE B 1 102 ? -52.896 8.581 32.225 1.000 28.872 107 PHE B CA 1
ATOM 9187 C C . PHE B 1 102 ? -51.909 9.406 31.410 1.000 27.925 107 PHE B C 1
ATOM 9188 O O . PHE B 1 102 ? -51.771 10.587 31.635 1.000 30.058 107 PHE B O 1
ATOM 9205 N N . THR B 1 103 ? -51.263 8.812 30.411 1.000 28.465 108 THR B N 1
ATOM 9206 C CA . THR B 1 103 ? -50.517 9.631 29.469 1.000 31.176 108 THR B CA 1
ATOM 9207 C C . THR B 1 103 ? -51.502 10.342 28.544 1.000 29.517 108 THR B C 1
ATOM 9208 O O . THR B 1 103 ? -51.201 11.416 28.044 1.000 30.378 108 THR B O 1
ATOM 9219 N N . GLY B 1 104 ? -52.662 9.734 28.294 1.000 28.240 109 GLY B N 1
ATOM 9220 C CA . GLY B 1 104 ? -53.705 10.345 27.478 1.000 28.820 109 GLY B CA 1
ATOM 9221 C C . GLY B 1 104 ? -54.899 10.663 28.372 1.000 32.158 109 GLY B C 1
ATOM 9222 O O . GLY B 1 104 ? -54.759 11.436 29.330 1.000 32.567 109 GLY B O 1
ATOM 9226 N N . THR B 1 105 ? -56.063 10.056 28.053 1.000 33.551 110 THR B N 1
ATOM 9227 C CA . THR B 1 105 ? -57.216 10.148 28.931 1.000 31.500 110 THR B CA 1
ATOM 9228 C C . THR B 1 105 ? -57.833 8.776 29.176 1.000 29.199 110 THR B C 1
ATOM 9229 O O . THR B 1 105 ? -57.784 7.887 28.329 1.000 25.091 110 THR B O 1
ATOM 9240 N N . GLY B 1 106 ? -58.495 8.659 30.328 1.000 25.510 111 GLY B N 1
ATOM 9241 C CA . GLY B 1 106 ? -59.153 7.417 30.674 1.000 25.762 111 GLY B CA 1
ATOM 9242 C C . GLY B 1 106 ? -60.369 7.663 31.558 1.000 25.271 111 GLY B C 1
ATOM 9243 O O . GLY B 1 106 ? -60.627 8.811 31.907 1.000 22.899 111 GLY B O 1
ATOM 9247 N N . ALA B 1 107 ? -61.109 6.580 31.863 1.000 28.487 112 ALA B N 1
ATOM 9248 C CA . ALA B 1 107 ? -62.325 6.668 32.654 1.000 27.926 112 ALA B CA 1
ATOM 9249 C C . ALA B 1 107 ? -62.619 5.353 33.367 1.000 26.208 112 ALA B C 1
ATOM 9250 O O . ALA B 1 107 ? -62.134 4.296 32.981 1.000 24.699 112 ALA B O 1
ATOM 9257 N N . LEU B 1 108 ? -63.334 5.496 34.485 1.000 24.602 113 LEU B N 1
ATOM 9258 C CA . LEU B 1 108 ? -63.935 4.425 35.249 1.000 26.141 113 LEU B CA 1
ATOM 9259 C C . LEU B 1 108 ? -65.324 4.152 34.697 1.000 25.961 113 LEU B C 1
ATOM 9260 O O . LEU B 1 108 ? -66.065 5.077 34.380 1.000 27.496 113 LEU B O 1
ATOM 9276 N N . TYR B 1 109 ? -65.678 2.874 34.641 1.000 24.243 114 TYR B N 1
ATOM 9277 C CA . TYR B 1 109 ? -66.989 2.451 34.184 1.000 26.444 114 TYR B CA 1
ATOM 9278 C C . TYR B 1 109 ? -67.566 1.416 35.162 1.000 25.803 114 TYR B C 1
ATOM 9279 O O . TYR B 1 109 ? -66.834 0.776 35.870 1.000 26.794 114 TYR B O 1
ATOM 9297 N N . THR B 1 110 ? -68.901 1.262 35.173 1.000 28.462 115 THR B N 1
ATOM 9298 C CA . THR B 1 110 ? -69.580 0.237 35.923 1.000 26.934 115 THR B CA 1
ATOM 9299 C C . THR B 1 110 ? -70.525 -0.554 35.008 1.000 28.980 115 THR B C 1
ATOM 9300 O O . THR B 1 110 ? -71.437 0.023 34.401 1.000 29.482 115 THR B O 1
ATOM 9311 N N . ALA B 1 111 ? -70.327 -1.890 34.985 1.000 25.949 116 ALA B N 1
ATOM 9312 C CA . ALA B 1 111 ? -71.330 -2.797 34.449 1.000 27.588 116 ALA B CA 1
ATOM 9313 C C . ALA B 1 111 ? -72.381 -3.140 35.521 1.000 30.365 116 ALA B C 1
ATOM 9314 O O . ALA B 1 111 ? -72.049 -3.551 36.648 1.000 27.665 116 ALA B O 1
ATOM 9321 N N . SER B 1 112 ? -73.669 -3.058 35.151 1.000 31.783 117 SER B N 1
ATOM 9322 C CA . SER B 1 112 ? -74.740 -3.134 36.134 1.000 33.566 117 SER B CA 1
ATOM 9323 C C . SER B 1 112 ? -74.902 -4.544 36.689 1.000 35.324 117 SER B C 1
ATOM 9324 O O . SER B 1 112 ? -75.416 -4.697 37.799 1.000 36.290 117 SER B O 1
ATOM 9332 N N . GLY B 1 113 ? -74.441 -5.562 35.951 1.000 34.956 118 GLY B N 1
ATOM 9333 C CA . GLY B 1 113 ? -74.439 -6.928 36.481 1.000 34.126 118 GLY B CA 1
ATOM 9334 C C . GLY B 1 113 ? -73.597 -7.083 37.754 1.000 30.869 118 GLY B C 1
ATOM 9335 O O . GLY B 1 113 ? -73.892 -7.916 38.593 1.000 30.131 118 GLY B O 1
ATOM 9339 N N . GLY B 1 114 ? -72.507 -6.315 37.899 1.000 26.722 119 GLY B N 1
ATOM 9340 C CA . GLY B 1 114 ? -71.799 -6.261 39.171 1.000 26.327 119 GLY B CA 1
ATOM 9341 C C . GLY B 1 114 ? -70.790 -7.395 39.415 1.000 24.252 119 GLY B C 1
ATOM 9342 O O . GLY B 1 114 ? -70.290 -7.542 40.542 1.000 24.196 119 GLY B O 1
ATOM 9346 N N . SER B 1 115 ? -70.445 -8.175 38.382 1.000 23.642 120 SER B N 1
ATOM 9347 C CA . SER B 1 115 ? -69.419 -9.207 38.547 1.000 25.032 120 SER B CA 1
ATOM 9348 C C . SER B 1 115 ? -68.234 -8.953 37.632 1.000 24.353 120 SER B C 1
ATOM 9349 O O . SER B 1 115 ? -68.360 -8.278 36.624 1.000 24.092 120 SER B O 1
ATOM 9357 N N . LEU B 1 116 ? -67.139 -9.669 37.907 1.000 25.807 121 LEU B N 1
ATOM 9358 C CA . LEU B 1 116 ? -65.938 -9.625 37.086 1.000 24.140 121 LEU B CA 1
ATOM 9359 C C . LEU B 1 116 ? -66.284 -9.940 35.635 1.000 23.013 121 LEU B C 1
ATOM 9360 O O . LEU B 1 116 ? -65.788 -9.325 34.726 1.000 23.784 121 LEU B O 1
ATOM 9376 N N . LYS B 1 117 ? -67.102 -10.954 35.414 1.000 25.525 122 LYS B N 1
ATOM 9377 C CA . LYS B 1 117 ? -67.489 -11.346 34.068 1.000 24.948 122 LYS B CA 1
ATOM 9378 C C . LYS B 1 117 ? -68.205 -10.212 33.354 1.000 24.266 122 LYS B C 1
ATOM 9379 O O . LYS B 1 117 ? -68.079 -10.106 32.130 1.000 23.296 122 LYS B O 1
ATOM 9398 N N . ASP B 1 118 ? -68.961 -9.392 34.110 1.000 21.993 123 ASP B N 1
ATOM 9399 C CA . ASP B 1 118 ? -69.701 -8.313 33.491 1.000 23.263 123 ASP B CA 1
ATOM 9400 C C . ASP B 1 118 ? -68.714 -7.225 33.066 1.000 21.340 123 ASP B C 1
ATOM 9401 O O . ASP B 1 118 ? -68.849 -6.659 31.994 1.000 22.523 123 ASP B O 1
ATOM 9410 N N . ALA B 1 119 ? -67.744 -6.916 33.938 1.000 22.116 124 ALA B N 1
ATOM 9411 C CA . ALA B 1 119 ? -66.691 -5.952 33.661 1.000 21.557 124 ALA B CA 1
ATOM 9412 C C . ALA B 1 119 ? -65.906 -6.359 32.416 1.000 23.812 124 ALA B C 1
ATOM 9413 O O . ALA B 1 119 ? -65.758 -5.544 31.503 1.000 24.013 124 ALA B O 1
ATOM 9420 N N . TRP B 1 120 ? -65.434 -7.630 32.389 1.000 23.866 125 TRP B N 1
ATOM 9421 C CA . TRP B 1 120 ? -64.797 -8.221 31.206 1.000 23.142 125 TRP B CA 1
ATOM 9422 C C . TRP B 1 120 ? -65.661 -8.052 29.935 1.000 22.986 125 TRP B C 1
ATOM 9423 O O . TRP B 1 120 ? -65.190 -7.541 28.895 1.000 21.503 125 TRP B O 1
ATOM 9444 N N . GLY B 1 121 ? -66.931 -8.495 29.998 1.000 19.689 126 GLY B N 1
ATOM 9445 C CA . GLY B 1 121 ? -67.775 -8.492 28.807 1.000 21.805 126 GLY B CA 1
ATOM 9446 C C . GLY B 1 121 ? -68.056 -7.080 28.286 1.000 21.924 126 GLY B C 1
ATOM 9447 O O . GLY B 1 121 ? -68.073 -6.837 27.084 1.000 23.442 126 GLY B O 1
ATOM 9451 N N . GLU B 1 122 ? -68.248 -6.114 29.179 1.000 23.132 127 GLU B N 1
ATOM 9452 C CA . GLU B 1 122 ? -68.538 -4.758 28.729 1.000 23.818 127 GLU B CA 1
ATOM 9453 C C . GLU B 1 122 ? -67.267 -4.109 28.169 1.000 24.148 127 GLU B C 1
ATOM 9454 O O . GLU B 1 122 ? -67.304 -3.402 27.146 1.000 23.182 127 GLU B O 1
ATOM 9466 N N . ALA B 1 123 ? -66.142 -4.359 28.850 1.000 22.453 128 ALA B N 1
ATOM 9467 C CA . ALA B 1 123 ? -64.905 -3.719 28.436 1.000 21.636 128 ALA B CA 1
ATOM 9468 C C . ALA B 1 123 ? -64.487 -4.283 27.078 1.000 21.085 128 ALA B C 1
ATOM 9469 O O . ALA B 1 123 ? -64.050 -3.537 26.230 1.000 21.396 128 ALA B O 1
ATOM 9476 N N . ALA B 1 124 ? -64.629 -5.594 26.872 1.000 20.490 129 ALA B N 1
ATOM 9477 C CA . ALA B 1 124 ? -64.263 -6.215 25.604 1.000 21.094 129 ALA B CA 1
ATOM 9478 C C . ALA B 1 124 ? -65.093 -5.676 24.437 1.000 22.115 129 ALA B C 1
ATOM 9479 O O . ALA B 1 124 ? -64.545 -5.320 23.367 1.000 23.516 129 ALA B O 1
ATOM 9486 N N . ALA B 1 125 ? -66.417 -5.635 24.621 1.000 19.646 130 ALA B N 1
ATOM 9487 C CA . ALA B 1 125 ? -67.307 -5.164 23.566 1.000 21.071 130 ALA B CA 1
ATOM 9488 C C . ALA B 1 125 ? -67.090 -3.671 23.231 1.000 20.837 130 ALA B C 1
ATOM 9489 O O . ALA B 1 125 ? -67.225 -3.260 22.076 1.000 21.778 130 ALA B O 1
ATOM 9496 N N . ARG B 1 126 ? -66.683 -2.850 24.210 1.000 21.764 131 ARG B N 1
ATOM 9497 C CA . ARG B 1 126 ? -66.382 -1.447 23.928 1.000 23.786 131 ARG B CA 1
ATOM 9498 C C . ARG B 1 126 ? -64.998 -1.247 23.298 1.000 25.058 131 ARG B C 1
ATOM 9499 O O . ARG B 1 126 ? -64.842 -0.406 22.414 1.000 24.176 131 ARG B O 1
ATOM 9520 N N . PHE B 1 127 ? -63.989 -1.994 23.765 1.000 23.317 132 PHE B N 1
ATOM 9521 C CA . PHE B 1 127 ? -62.604 -1.592 23.577 1.000 23.102 132 PHE B CA 1
ATOM 9522 C C . PHE B 1 127 ? -61.736 -2.648 22.890 1.000 22.377 132 PHE B C 1
ATOM 9523 O O . PHE B 1 127 ? -60.694 -2.248 22.403 1.000 22.891 132 PHE B O 1
ATOM 9540 N N . PHE B 1 128 ? -62.113 -3.951 22.885 1.000 21.647 133 PHE B N 1
ATOM 9541 C CA . PHE B 1 128 ? -61.355 -4.958 22.164 1.000 21.425 133 PHE B CA 1
ATOM 9542 C C . PHE B 1 128 ? -62.260 -6.082 21.662 1.000 22.593 133 PHE B C 1
ATOM 9543 O O . PHE B 1 128 ? -62.058 -7.257 22.014 1.000 20.917 133 PHE B O 1
ATOM 9560 N N . PRO B 1 129 ? -63.275 -5.767 20.804 1.000 23.680 134 PRO B N 1
ATOM 9561 C CA . PRO B 1 129 ? -64.269 -6.764 20.401 1.000 23.140 134 PRO B CA 1
ATOM 9562 C C . PRO B 1 129 ? -63.605 -7.907 19.653 1.000 22.671 134 PRO B C 1
ATOM 9563 O O . PRO B 1 129 ? -62.624 -7.679 18.939 1.000 19.887 134 PRO B O 1
ATOM 9574 N N . ALA B 1 130 ? -64.173 -9.114 19.820 1.000 22.362 135 ALA B N 1
ATOM 9575 C CA . ALA B 1 130 ? -63.601 -10.315 19.260 1.000 22.497 135 ALA B CA 1
ATOM 9576 C C . ALA B 1 130 ? -63.607 -10.209 17.746 1.000 21.556 135 ALA B C 1
ATOM 9577 O O . ALA B 1 130 ? -64.599 -9.787 17.167 1.000 19.944 135 ALA B O 1
ATOM 9584 N N . SER B 1 131 ? -62.523 -10.647 17.101 1.000 21.004 136 SER B N 1
ATOM 9585 C CA . SER B 1 131 ? -62.356 -10.440 15.672 1.000 21.856 136 SER B CA 1
ATOM 9586 C C . SER B 1 131 ? -63.241 -11.354 14.835 1.000 22.330 136 SER B C 1
ATOM 9587 O O . SER B 1 131 ? -63.489 -11.079 13.665 1.000 23.850 136 SER B O 1
ATOM 9595 N N . GLY B 1 132 ? -63.674 -12.474 15.433 1.000 24.416 137 GLY B N 1
ATOM 9596 C CA . GLY B 1 132 ? -64.353 -13.540 14.721 1.000 25.335 137 GLY B CA 1
ATOM 9597 C C . GLY B 1 132 ? -63.405 -14.631 14.240 1.000 24.536 137 GLY B C 1
ATOM 9598 O O . GLY B 1 132 ? -63.873 -15.592 13.665 1.000 21.338 137 GLY B O 1
ATOM 9602 N N . ARG B 1 133 ? -62.115 -14.494 14.493 1.000 24.359 138 ARG B N 1
ATOM 9603 C CA . ARG B 1 133 ? -61.142 -15.395 13.876 1.000 25.586 138 ARG B CA 1
ATOM 9604 C C . ARG B 1 133 ? -60.301 -16.161 14.900 1.000 27.353 138 ARG B C 1
ATOM 9605 O O . ARG B 1 133 ? -60.044 -15.702 16.032 1.000 26.800 138 ARG B O 1
ATOM 9626 N N . LEU B 1 134 ? -59.822 -17.324 14.445 1.000 25.527 139 LEU B N 1
ATOM 9627 C CA . LEU B 1 134 ? -58.942 -18.167 15.228 1.000 28.591 139 LEU B CA 1
ATOM 9628 C C . LEU B 1 134 ? -57.531 -18.150 14.684 1.000 23.011 139 LEU B C 1
ATOM 9629 O O . LEU B 1 134 ? -57.360 -18.166 13.489 1.000 22.016 139 LEU B O 1
ATOM 9645 N N . PRO B 1 135 ? -56.493 -18.348 15.510 1.000 22.979 140 PRO B N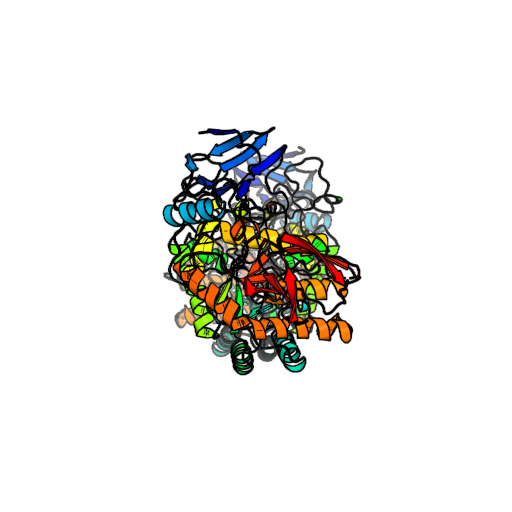 1
ATOM 9646 C CA . PRO B 1 135 ? -55.194 -18.759 14.974 1.000 22.549 140 PRO B CA 1
ATOM 9647 C C . PRO B 1 135 ? -55.336 -20.150 14.360 1.000 26.011 140 PRO B C 1
ATOM 9648 O O . PRO B 1 135 ? -56.319 -20.857 14.581 1.000 23.142 140 PRO B O 1
ATOM 9659 N N . ASP B 1 136 ? -54.354 -20.550 13.554 1.000 26.270 141 ASP B N 1
ATOM 9660 C CA . ASP B 1 136 ? -54.290 -21.873 12.972 1.000 25.810 141 ASP B CA 1
ATOM 9661 C C . ASP B 1 136 ? -54.625 -22.955 14.020 1.000 25.279 141 ASP B C 1
ATOM 9662 O O . ASP B 1 136 ? -54.000 -23.035 15.104 1.000 24.535 141 ASP B O 1
ATOM 9671 N N . THR B 1 137 ? -55.656 -23.765 13.725 1.000 22.811 142 THR B N 1
ATOM 9672 C CA . THR B 1 137 ? -56.117 -24.763 14.689 1.000 22.704 142 THR B CA 1
ATOM 9673 C C . THR B 1 137 ? -55.039 -25.819 14.993 1.000 22.091 142 THR B C 1
ATOM 9674 O O . THR B 1 137 ? -55.046 -26.404 16.078 1.000 22.815 142 THR B O 1
ATOM 9685 N N . SER B 1 138 ? -54.044 -26.033 14.112 1.000 21.818 143 SER B N 1
ATOM 9686 C CA . SER B 1 138 ? -52.971 -26.975 14.441 1.000 22.921 143 SER B CA 1
ATOM 9687 C C . SER B 1 138 ? -52.276 -26.601 15.741 1.000 21.319 143 SER B C 1
ATOM 9688 O O . SER B 1 138 ? -51.564 -27.427 16.326 1.000 23.966 143 SER B O 1
ATOM 9696 N N . LEU B 1 139 ? -52.379 -25.347 16.145 1.000 21.109 144 LEU B N 1
ATOM 9697 C CA . LEU B 1 139 ? -51.711 -24.904 17.364 1.000 21.316 144 LEU B CA 1
ATOM 9698 C C . LEU B 1 139 ? -52.417 -25.448 18.596 1.000 21.470 144 LEU B C 1
ATOM 9699 O O . LEU B 1 139 ? -51.873 -25.394 19.683 1.000 23.271 144 LEU B O 1
ATOM 9715 N N . PHE B 1 140 ? -53.657 -25.903 18.421 1.000 23.608 145 PHE B N 1
ATOM 9716 C CA . PHE B 1 140 ? -54.497 -26.379 19.526 1.000 23.444 145 PHE B CA 1
ATOM 9717 C C . PHE B 1 140 ? -54.720 -27.908 19.518 1.000 22.563 145 PHE B C 1
ATOM 9718 O O . PHE B 1 140 ? -54.891 -28.514 20.584 1.000 20.443 145 PHE B O 1
ATOM 9735 N N . THR B 1 141 ? -54.739 -28.512 18.320 1.000 20.455 146 THR B N 1
ATOM 9736 C CA . THR B 1 141 ? -55.221 -29.846 18.133 1.000 21.927 146 THR B CA 1
ATOM 9737 C C . THR B 1 141 ? -54.106 -30.848 18.387 1.000 23.494 146 THR B C 1
ATOM 9738 O O . THR B 1 141 ? -54.349 -32.039 18.311 1.000 22.521 146 THR B O 1
ATOM 9749 N N . ALA B 1 142 ? -52.900 -30.371 18.718 1.000 23.363 147 ALA B N 1
ATOM 9750 C CA . ALA B 1 142 ? -51.897 -31.230 19.295 1.000 24.244 147 ALA B CA 1
ATOM 9751 C C . ALA B 1 142 ? -51.045 -30.398 20.219 1.000 22.677 147 ALA B C 1
ATOM 9752 O O . ALA B 1 142 ? -51.013 -29.177 20.096 1.000 23.076 147 ALA B O 1
ATOM 9759 N N . PRO B 1 143 ? -50.244 -31.021 21.081 1.000 23.768 148 PRO B N 1
ATOM 9760 C CA . PRO B 1 143 ? -49.199 -30.308 21.807 1.000 22.969 148 PRO B CA 1
ATOM 9761 C C . PRO B 1 143 ? -48.239 -29.662 20.832 1.000 24.133 148 PRO B C 1
ATOM 9762 O O . PRO B 1 143 ? -48.081 -30.142 19.710 1.000 20.984 148 PRO B O 1
ATOM 9773 N N . GLN B 1 144 ? -47.653 -28.552 21.289 1.000 24.505 149 GLN B N 1
ATOM 9774 C CA . GLN B 1 144 ? -46.585 -27.882 20.578 1.000 23.056 149 GLN B CA 1
ATOM 9775 C C . GLN B 1 144 ? -45.222 -28.294 21.149 1.000 22.671 149 GLN B C 1
ATOM 9776 O O . GLN B 1 144 ? -45.084 -28.676 22.323 1.000 19.786 149 GLN B O 1
ATOM 9790 N N . TYR B 1 145 ? -44.189 -28.107 20.317 1.000 21.126 150 TYR B N 1
ATOM 9791 C CA . TYR B 1 145 ? -42.824 -28.461 20.700 1.000 20.539 150 TYR B CA 1
ATOM 9792 C C . TYR B 1 145 ? -41.877 -27.404 20.180 1.000 22.561 150 TYR B C 1
ATOM 9793 O O . TYR B 1 145 ? -42.041 -26.929 19.054 1.000 25.845 150 TYR B O 1
ATOM 9811 N N . ASN B 1 146 ? -40.941 -27.008 21.046 1.000 24.070 151 ASN B N 1
ATOM 9812 C CA . ASN B 1 146 ? -39.998 -25.945 20.708 1.000 24.301 151 ASN B CA 1
ATOM 9813 C C . ASN B 1 146 ? -38.580 -26.472 20.930 1.000 24.590 151 ASN B C 1
ATOM 9814 O O . ASN B 1 146 ? -38.263 -26.981 22.015 1.000 25.311 151 ASN B O 1
ATOM 9825 N N . THR B 1 147 ? -37.723 -26.282 19.918 1.000 23.598 152 THR B N 1
ATOM 9826 C CA . THR B 1 147 ? -36.351 -26.783 19.955 1.000 24.157 152 THR B CA 1
ATOM 9827 C C . THR B 1 147 ? -35.435 -26.076 20.942 1.000 25.830 152 THR B C 1
ATOM 9828 O O . THR B 1 147 ? -34.266 -26.446 21.094 1.000 28.165 152 THR B O 1
ATOM 9839 N N . TRP B 1 148 ? -35.910 -25.048 21.596 1.000 26.700 153 TRP B N 1
ATOM 9840 C CA . TRP B 1 148 ? -35.014 -24.194 22.365 1.000 27.749 153 TRP B CA 1
ATOM 9841 C C . TRP B 1 148 ? -34.240 -24.969 23.442 1.000 29.071 153 TRP B C 1
ATOM 9842 O O . TRP B 1 148 ? -33.007 -24.846 23.519 1.000 24.820 153 TRP B O 1
ATOM 9863 N N . ILE B 1 149 ? -34.915 -25.699 24.344 1.000 28.512 154 ILE B N 1
ATOM 9864 C CA . ILE B 1 149 ? -34.195 -26.217 25.505 1.000 30.589 154 ILE B CA 1
ATOM 9865 C C . ILE B 1 149 ? -33.233 -27.311 25.062 1.000 28.056 154 ILE B C 1
ATOM 9866 O O . ILE B 1 149 ? -32.147 -27.395 25.611 1.000 27.617 154 ILE B O 1
ATOM 9882 N N . GLU B 1 150 ? -33.617 -28.150 24.097 1.000 29.210 155 GLU B N 1
ATOM 9883 C CA . GLU B 1 150 ? -32.784 -29.304 23.733 1.000 29.410 155 GLU B CA 1
ATOM 9884 C C . GLU B 1 150 ? -31.585 -28.818 22.907 1.000 29.656 155 GLU B C 1
ATOM 9885 O O . GLU B 1 150 ? -30.510 -29.347 23.048 1.000 35.248 155 GLU B O 1
ATOM 9897 N N . LEU B 1 151 ? -31.744 -27.826 22.033 1.000 28.810 156 LEU B N 1
ATOM 9898 C CA . LEU B 1 151 ? -30.716 -27.499 21.043 1.000 30.204 156 LEU B CA 1
ATOM 9899 C C . LEU B 1 151 ? -30.017 -26.167 21.333 1.000 30.976 156 LEU B C 1
ATOM 9900 O O . LEU B 1 151 ? -28.896 -25.940 20.849 1.000 28.325 156 LEU B O 1
ATOM 9916 N N . ILE B 1 152 ? -30.705 -25.297 22.089 1.000 29.010 157 ILE B N 1
ATOM 9917 C CA . ILE B 1 152 ? -30.250 -23.957 22.452 1.000 31.618 157 ILE B CA 1
ATOM 9918 C C . ILE B 1 152 ? -29.874 -23.192 21.181 1.000 30.765 157 ILE B C 1
ATOM 9919 O O . ILE B 1 152 ? -30.715 -23.097 20.273 1.000 27.840 157 ILE B O 1
ATOM 9935 N N . TYR B 1 153 ? -28.646 -22.636 21.105 1.000 29.862 158 TYR B N 1
ATOM 9936 C CA . TYR B 1 153 ? -28.191 -21.920 19.906 1.000 33.705 158 TYR B CA 1
ATOM 9937 C C . TYR B 1 153 ? -27.737 -22.843 18.759 1.000 32.172 158 TYR B C 1
ATOM 9938 O O . TYR B 1 153 ? -27.557 -22.387 17.625 1.000 29.363 158 TYR B O 1
ATOM 9956 N N . ASN B 1 154 ? -27.559 -24.156 19.027 1.000 28.212 159 ASN B N 1
ATOM 9957 C CA . ASN B 1 154 ? -27.140 -25.059 17.994 1.000 27.420 159 ASN B CA 1
ATOM 9958 C C . ASN B 1 154 ? -28.375 -25.601 17.291 1.000 25.913 159 ASN B C 1
ATOM 9959 O O . ASN B 1 154 ? -28.704 -26.764 17.429 1.000 27.829 159 ASN B O 1
ATOM 9970 N N . GLN B 1 155 ? -29.048 -24.747 16.541 1.000 24.652 160 GLN B N 1
ATOM 9971 C CA . GLN B 1 155 ? -30.168 -25.168 15.732 1.000 24.552 160 GLN B CA 1
ATOM 9972 C C . GLN B 1 155 ? -29.616 -25.669 14.404 1.000 27.012 160 GLN B C 1
ATOM 9973 O O . GLN B 1 155 ? -29.044 -24.867 13.643 1.000 29.576 160 GLN B O 1
ATOM 9987 N N . ASN B 1 156 ? -29.726 -26.976 14.183 1.000 25.523 161 ASN B N 1
ATOM 9988 C CA . ASN B 1 156 ? -29.226 -27.573 12.944 1.000 25.526 161 ASN B CA 1
ATOM 9989 C C . ASN B 1 156 ? -30.155 -28.679 12.470 1.000 25.047 161 ASN B C 1
ATOM 9990 O O . ASN B 1 156 ? -30.871 -29.278 13.280 1.000 25.084 161 ASN B O 1
ATOM 10001 N N . GLN B 1 157 ? -30.089 -28.976 11.163 1.000 23.784 162 GLN B N 1
ATOM 10002 C CA . GLN B 1 157 ? -31.042 -29.850 10.505 1.000 24.620 162 GLN B CA 1
ATOM 10003 C C . GLN B 1 157 ? -31.061 -31.251 11.138 1.000 28.656 162 GLN B C 1
ATOM 10004 O O . GLN B 1 157 ? -32.110 -31.792 11.491 1.000 28.761 162 GLN B O 1
ATOM 10018 N N . GLU B 1 158 ? -29.878 -31.842 11.305 1.000 30.050 163 GLU B N 1
ATOM 10019 C CA . GLU B 1 158 ? -29.768 -33.171 11.878 1.000 29.538 163 GLU B CA 1
ATOM 10020 C C . GLU B 1 158 ? -30.403 -33.223 13.281 1.000 30.090 163 GLU B C 1
ATOM 10021 O O . GLU B 1 158 ? -31.121 -34.187 13.625 1.000 29.356 163 GLU B O 1
ATOM 10033 N N . ASP B 1 159 ? -30.112 -32.242 14.139 1.000 27.550 164 ASP B N 1
ATOM 10034 C CA . ASP B 1 159 ? -30.569 -32.336 15.522 1.000 29.161 164 ASP B CA 1
ATOM 10035 C C . ASP B 1 159 ? -32.058 -31.985 15.586 1.000 26.697 164 ASP B C 1
ATOM 10036 O O . ASP B 1 159 ? -32.756 -32.484 16.465 1.000 25.706 164 ASP B O 1
ATOM 10045 N N . ILE B 1 160 ? -32.572 -31.242 14.602 1.000 27.700 165 ILE B N 1
ATOM 10046 C CA . ILE B 1 160 ? -34.003 -30.902 14.602 1.000 25.565 165 ILE B CA 1
ATOM 10047 C C . ILE B 1 160 ? -34.783 -32.147 14.217 1.000 26.463 165 ILE B C 1
ATOM 10048 O O . ILE B 1 160 ? -35.796 -32.467 14.859 1.000 23.044 165 ILE B O 1
ATOM 10064 N N . LEU B 1 161 ? -34.288 -32.843 13.173 1.000 28.626 166 LEU B N 1
ATOM 10065 C CA . LEU B 1 161 ? -34.937 -34.041 12.693 1.000 28.850 166 LEU B CA 1
ATOM 10066 C C . LEU B 1 161 ? -34.905 -35.108 13.781 1.000 27.921 166 LEU B C 1
ATOM 10067 O O . LEU B 1 161 ? -35.888 -35.843 13.918 1.000 28.261 166 LEU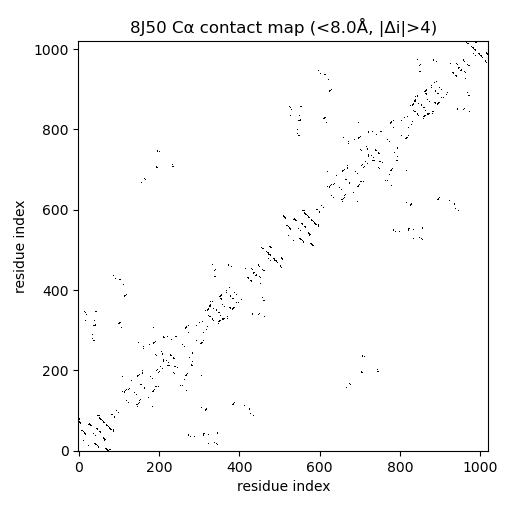 B O 1
ATOM 10083 N N . ARG B 1 162 ? -33.792 -35.183 14.533 1.000 26.012 167 ARG B N 1
ATOM 10084 C CA . ARG B 1 162 ? -33.688 -36.171 15.581 1.000 25.865 167 ARG B CA 1
ATOM 10085 C C . ARG B 1 162 ? -34.708 -35.879 16.673 1.000 24.841 167 ARG B C 1
ATOM 10086 O O . ARG B 1 162 ? -35.342 -36.818 17.165 1.000 23.145 167 ARG B O 1
ATOM 10107 N N . TYR B 1 163 ? -34.877 -34.606 17.043 1.000 22.648 168 TYR B N 1
ATOM 10108 C CA . TYR B 1 163 ? -35.830 -34.258 18.096 1.000 23.706 168 TYR B CA 1
ATOM 10109 C C . TYR B 1 163 ? -37.235 -34.651 17.642 1.000 25.475 168 TYR B C 1
ATOM 10110 O O . TYR B 1 163 ? -37.997 -35.237 18.436 1.000 25.129 168 TYR B O 1
ATOM 10128 N N . ALA B 1 164 ? -37.551 -34.392 16.360 1.000 24.528 169 ALA B N 1
ATOM 10129 C CA . ALA B 1 164 ? -38.870 -34.728 15.855 1.000 24.591 169 ALA B CA 1
ATOM 10130 C C . ALA B 1 164 ? -39.069 -36.242 15.857 1.000 24.998 169 ALA B C 1
ATOM 10131 O O . ALA B 1 164 ? -40.157 -36.744 16.193 1.000 25.496 169 ALA B O 1
ATOM 10138 N N . ARG B 1 165 ? -38.025 -36.984 15.464 1.000 25.827 170 ARG B N 1
ATOM 10139 C CA . ARG B 1 165 ? -38.117 -38.438 15.451 1.000 26.093 170 ARG B CA 1
ATOM 10140 C C . ARG B 1 165 ? -38.284 -38.973 16.868 1.000 26.402 170 ARG B C 1
ATOM 10141 O O . ARG B 1 165 ? -39.079 -39.920 17.054 1.000 25.565 170 ARG B O 1
ATOM 10162 N N . ASP B 1 166 ? -37.561 -38.379 17.840 1.000 24.936 171 ASP B N 1
ATOM 10163 C CA . ASP B 1 166 ? -37.686 -38.796 19.221 1.000 23.525 171 ASP B CA 1
ATOM 10164 C C . ASP B 1 166 ? -39.109 -38.546 19.722 1.000 24.638 171 ASP B C 1
ATOM 10165 O O . ASP B 1 166 ? -39.640 -39.350 20.486 1.000 26.427 171 ASP B O 1
ATOM 10174 N N . ILE B 1 167 ? -39.704 -37.389 19.390 1.000 24.358 172 ILE B N 1
ATOM 10175 C CA . ILE B 1 167 ? -41.076 -37.118 19.779 1.000 24.989 172 ILE B CA 1
ATOM 10176 C C . ILE B 1 167 ? -41.973 -38.270 19.319 1.000 21.906 172 ILE B C 1
ATOM 10177 O O . ILE B 1 167 ? -42.718 -38.828 20.109 1.000 22.939 172 ILE B O 1
ATOM 10193 N N . VAL B 1 168 ? -41.939 -38.597 18.023 1.000 20.880 173 VAL B N 1
ATOM 10194 C CA . VAL B 1 168 ? -42.743 -39.683 17.479 1.000 22.859 173 VAL B CA 1
ATOM 10195 C C . VAL B 1 168 ? -42.418 -41.023 18.162 1.000 24.262 173 VAL B C 1
ATOM 10196 O O . VAL B 1 168 ? -43.316 -41.756 18.622 1.000 24.186 173 VAL B O 1
ATOM 10209 N N . ALA B 1 169 ? -41.128 -41.381 18.199 1.000 23.622 174 ALA B N 1
ATOM 10210 C CA . ALA B 1 169 ? -40.716 -42.669 18.731 1.000 26.244 174 ALA B CA 1
ATOM 10211 C C . ALA B 1 169 ? -41.160 -42.859 20.173 1.000 26.915 174 ALA B C 1
ATOM 10212 O O . ALA B 1 169 ? -41.483 -43.996 20.540 1.000 28.788 174 ALA B O 1
ATOM 10219 N N . ASN B 1 170 ? -41.172 -41.775 20.971 1.000 25.924 175 ASN B N 1
ATOM 10220 C CA . ASN B 1 170 ? -41.598 -41.877 22.362 1.000 26.755 175 ASN B CA 1
ATOM 10221 C C . ASN B 1 170 ? -43.122 -41.866 22.506 1.000 25.974 175 ASN B C 1
ATOM 10222 O O . ASN B 1 170 ? -43.638 -41.875 23.620 1.000 26.564 175 ASN B O 1
ATOM 10233 N N . GLY B 1 171 ? -43.844 -41.841 21.384 1.000 24.632 176 GLY B N 1
ATOM 10234 C CA . GLY B 1 171 ? -45.286 -41.984 21.451 1.000 26.522 176 GLY B CA 1
ATOM 10235 C C . GLY B 1 171 ? -45.974 -40.653 21.744 1.000 26.153 176 GLY B C 1
ATOM 10236 O O . GLY B 1 171 ? -47.122 -40.624 22.181 1.000 27.288 176 GLY B O 1
ATOM 10240 N N . PHE B 1 172 ? -45.275 -39.542 21.539 1.000 24.711 177 PHE B N 1
ATOM 10241 C CA . PHE B 1 172 ? -45.926 -38.249 21.659 1.000 23.177 177 PHE B CA 1
ATOM 10242 C C . PHE B 1 172 ? -46.515 -37.878 20.305 1.000 22.693 177 PHE B C 1
ATOM 10243 O O . PHE B 1 172 ? -45.960 -38.224 19.254 1.000 24.277 177 PHE B O 1
ATOM 10260 N N . PRO B 1 173 ? -47.660 -37.160 20.296 1.000 24.157 178 PRO B N 1
ATOM 10261 C CA . PRO B 1 173 ? -48.305 -36.777 19.048 1.000 25.123 178 PRO B CA 1
ATOM 10262 C C . PRO B 1 173 ? -47.536 -35.652 18.336 1.000 26.234 178 PRO B C 1
ATOM 10263 O O . PRO B 1 173 ? -47.122 -34.634 18.925 1.000 23.575 178 PRO B O 1
ATOM 10274 N N . PRO B 1 174 ? -47.339 -35.803 17.014 1.000 24.263 179 PRO B N 1
ATOM 10275 C CA . PRO B 1 174 ? -46.836 -34.740 16.181 1.000 25.307 179 PRO B CA 1
ATOM 10276 C C . PRO B 1 174 ? -47.739 -33.513 16.324 1.000 24.548 179 PRO B C 1
ATOM 10277 O O . PRO B 1 174 ? -48.974 -33.645 16.346 1.000 24.725 179 PRO B O 1
ATOM 10288 N N . GLY B 1 175 ? -47.104 -32.338 16.399 1.000 23.133 180 GLY B N 1
ATOM 10289 C CA . GLY B 1 175 ? -47.806 -31.058 16.468 1.000 23.531 180 GLY B CA 1
ATOM 10290 C C . GLY B 1 175 ? -46.984 -29.986 15.761 1.000 22.001 180 GLY B C 1
ATOM 10291 O O . GLY B 1 175 ? -46.192 -30.268 14.835 1.000 26.273 180 GLY B O 1
ATOM 10295 N N . VAL B 1 176 ? -47.250 -28.759 16.129 1.000 20.743 181 VAL B N 1
ATOM 10296 C CA . VAL B 1 176 ? -46.435 -27.637 15.686 1.000 21.544 181 VAL B CA 1
ATOM 10297 C C . VAL B 1 176 ? -45.070 -27.729 16.347 1.000 22.022 181 VAL B C 1
ATOM 10298 O O . VAL B 1 176 ? -44.980 -27.799 17.586 1.000 19.232 181 VAL B O 1
ATOM 10311 N N . LEU B 1 177 ? -44.042 -27.650 15.481 1.000 23.807 182 LEU B N 1
ATOM 10312 C CA . LEU B 1 177 ? -42.653 -27.648 15.907 1.000 22.926 182 LEU B CA 1
ATOM 10313 C C . LEU B 1 177 ? -42.070 -26.274 15.591 1.000 22.467 182 LEU B C 1
ATOM 10314 O O . LEU B 1 177 ? -42.008 -25.869 14.423 1.000 21.781 182 LEU B O 1
ATOM 10330 N N . MET B 1 178 ? -41.607 -25.606 16.645 1.000 22.156 183 MET B N 1
ATOM 10331 C CA . MET B 1 178 ? -40.994 -24.292 16.543 1.000 24.097 183 MET B CA 1
ATOM 10332 C C . MET B 1 178 ? -39.471 -24.421 16.616 1.000 22.588 183 MET B C 1
ATOM 10333 O O . MET B 1 178 ? -38.900 -24.855 17.634 1.000 22.170 183 MET B O 1
ATOM 10347 N N . ILE B 1 179 ? -38.836 -23.999 15.532 1.000 23.191 184 ILE B N 1
ATOM 10348 C CA . ILE B 1 179 ? -37.391 -23.868 15.492 1.000 25.036 184 ILE B CA 1
ATOM 10349 C C . ILE B 1 179 ? -37.024 -22.491 16.046 1.000 24.391 184 ILE B C 1
ATOM 10350 O O . ILE B 1 179 ? -37.422 -21.471 15.457 1.000 23.043 184 ILE B O 1
ATOM 10366 N N . ASP B 1 180 ? -36.286 -22.482 17.167 1.000 23.741 185 ASP B N 1
ATOM 10367 C CA . ASP B 1 180 ? -36.103 -21.264 17.936 1.000 24.546 185 ASP B CA 1
ATOM 10368 C C . ASP B 1 180 ? -34.927 -20.473 17.369 1.000 22.291 185 ASP B C 1
ATOM 10369 O O . ASP B 1 180 ? -34.469 -20.700 16.242 1.000 24.285 185 ASP B O 1
ATOM 10378 N N . ASP B 1 181 ? -34.424 -19.546 18.149 1.000 21.816 186 ASP B N 1
ATOM 10379 C CA . ASP B 1 181 ? -33.452 -18.567 17.650 1.000 23.647 186 ASP B CA 1
ATOM 10380 C C . ASP B 1 181 ? -32.208 -19.295 17.131 1.000 24.379 186 ASP B C 1
ATOM 10381 O O . ASP B 1 181 ? -31.797 -20.304 17.685 1.000 22.912 186 ASP B O 1
ATOM 10390 N N . ASN B 1 182 ? -31.664 -18.787 16.023 1.000 25.551 187 ASN B N 1
ATOM 10391 C CA . ASN B 1 182 ? -30.313 -19.009 15.533 1.000 25.026 187 ASN B CA 1
ATOM 10392 C C . ASN B 1 182 ? -30.281 -19.953 14.333 1.000 24.734 187 ASN B C 1
ATOM 10393 O O . ASN B 1 182 ? -29.245 -20.534 14.032 1.000 24.966 187 ASN B O 1
ATOM 10404 N N . TRP B 1 183 ? -31.374 -20.035 13.581 1.000 23.617 188 TRP B N 1
ATOM 10405 C CA . TRP B 1 183 ? -31.405 -20.892 12.408 1.000 22.765 188 TRP B CA 1
ATOM 10406 C C . TRP B 1 183 ? -30.902 -20.191 11.149 1.000 23.031 188 TRP B C 1
ATOM 10407 O O . TRP B 1 183 ? -30.779 -20.841 10.103 1.000 23.854 188 TRP B O 1
ATOM 10428 N N . PHE B 1 184 ? -30.578 -18.893 11.280 1.000 23.790 189 PHE B N 1
ATOM 10429 C CA . PHE B 1 184 ? -30.273 -17.965 10.182 1.000 21.871 189 PHE B CA 1
ATOM 10430 C C . PHE B 1 184 ? -28.837 -17.498 10.337 1.000 21.870 189 PHE B C 1
ATOM 10431 O O . PHE B 1 184 ? -28.296 -17.598 11.434 1.000 24.785 189 PHE B O 1
ATOM 10448 N N . PRO B 1 185 ? -28.181 -16.971 9.281 1.000 23.430 190 PRO B N 1
ATOM 10449 C CA . PRO B 1 185 ? -26.785 -16.459 9.397 1.000 23.494 190 PRO B CA 1
ATOM 10450 C C . PRO B 1 185 ? -26.541 -15.334 10.383 1.000 23.268 190 PRO B C 1
ATOM 10451 O O . PRO B 1 185 ? -25.493 -15.351 11.044 1.000 24.575 190 PRO B O 1
ATOM 10462 N N . TYR B 1 186 ? -27.467 -14.334 10.393 1.000 20.839 191 TYR B N 1
ATOM 10463 C CA . TYR B 1 186 ? -27.418 -13.183 11.279 1.000 22.608 191 TYR B CA 1
ATOM 10464 C C . TYR B 1 186 ? -28.820 -12.549 11.347 1.000 21.475 191 TYR B C 1
ATOM 10465 O O . TYR B 1 186 ? -29.685 -12.836 10.506 1.000 24.206 191 TYR B O 1
ATOM 10483 N N . TYR B 1 187 ? -29.043 -11.685 12.348 1.000 21.879 192 TYR B N 1
ATOM 10484 C CA . TYR B 1 187 ? -30.336 -11.040 12.549 1.000 20.171 192 TYR B CA 1
ATOM 10485 C C . TYR B 1 187 ? -30.661 -10.161 11.366 1.000 21.554 192 TYR B C 1
ATOM 10486 O O . TYR B 1 187 ? -29.890 -9.260 11.019 1.000 21.390 192 TYR B O 1
ATOM 10504 N N . GLY B 1 188 ? -31.793 -10.425 10.721 1.000 21.799 193 GLY B N 1
ATOM 10505 C CA . GLY B 1 188 ? -32.189 -9.631 9.569 1.000 21.251 193 GLY B CA 1
ATOM 10506 C C . GLY B 1 188 ? -31.961 -10.357 8.250 1.000 21.225 193 GLY B C 1
ATOM 10507 O O . GLY B 1 188 ? -32.414 -9.914 7.229 1.000 20.858 193 GLY B O 1
ATOM 10511 N N . ASN B 1 189 ? -31.232 -11.469 8.292 1.000 23.022 194 ASN B N 1
ATOM 10512 C CA . ASN B 1 189 ? -31.128 -12.405 7.195 1.000 24.008 194 ASN B CA 1
ATOM 10513 C C . ASN B 1 189 ? -32.141 -13.539 7.421 1.000 23.646 194 ASN B C 1
ATOM 10514 O O . ASN B 1 189 ? -31.928 -14.370 8.300 1.000 23.628 194 ASN B O 1
ATOM 10525 N N . PHE B 1 190 ? -33.203 -13.603 6.601 1.000 22.949 195 PHE B N 1
ATOM 10526 C CA . PHE B 1 190 ? -34.300 -14.549 6.754 1.000 23.859 195 PHE B CA 1
ATOM 10527 C C . PHE B 1 190 ? -34.091 -15.677 5.759 1.000 26.443 195 PHE B C 1
ATOM 10528 O O . PHE B 1 190 ? -34.768 -15.761 4.733 1.000 28.967 195 PHE B O 1
ATOM 10545 N N . SER B 1 191 ? -33.074 -16.486 6.063 1.000 26.891 196 SER B N 1
ATOM 10546 C CA . SER B 1 191 ? -32.679 -17.668 5.306 1.000 27.322 196 SER B CA 1
ATOM 10547 C C . SER B 1 191 ? -32.044 -18.652 6.291 1.000 26.259 196 SER B C 1
ATOM 10548 O O . SER B 1 191 ? -31.544 -18.253 7.353 1.000 23.966 196 SER B O 1
ATOM 10556 N N . PHE B 1 192 ? -32.119 -19.945 5.966 1.000 26.788 197 PHE B N 1
ATOM 10557 C CA . PHE B 1 192 ? -31.467 -20.970 6.766 1.000 26.159 197 PHE B CA 1
ATOM 10558 C C . PHE B 1 192 ? -29.965 -20.909 6.552 1.000 25.451 197 PHE B C 1
ATOM 10559 O O . PHE B 1 192 ? -29.529 -20.793 5.421 1.000 27.274 197 PHE B O 1
ATOM 10576 N N . ARG B 1 193 ? -29.176 -20.966 7.637 1.000 23.729 198 ARG B N 1
ATOM 10577 C CA . ARG B 1 193 ? -27.744 -20.993 7.477 1.000 25.969 198 ARG B CA 1
ATOM 10578 C C . ARG B 1 193 ? -27.297 -22.329 6.861 1.000 28.193 198 ARG B C 1
ATOM 10579 O O . ARG B 1 193 ? -27.564 -23.386 7.434 1.000 27.195 198 ARG B O 1
ATOM 10600 N N . LYS B 1 194 ? -26.673 -22.293 5.674 1.000 29.135 199 LYS B N 1
ATOM 10601 C CA . LYS B 1 194 ? -26.452 -23.490 4.886 1.000 32.605 199 LYS B CA 1
ATOM 10602 C C . LYS B 1 194 ? -25.418 -24.362 5.584 1.000 30.872 199 LYS B C 1
ATOM 10603 O O . LYS B 1 194 ? -25.476 -25.556 5.409 1.000 32.159 199 LYS B O 1
ATOM 10622 N N . ASP B 1 195 ? -24.578 -23.801 6.458 1.000 28.991 200 ASP B N 1
ATOM 10623 C CA . ASP B 1 195 ? -23.586 -24.629 7.147 1.000 31.634 200 ASP B CA 1
ATOM 10624 C C . ASP B 1 195 ? -24.305 -25.654 8.030 1.000 33.057 200 ASP B C 1
ATOM 10625 O O . ASP B 1 195 ? -23.847 -26.787 8.169 1.000 34.692 200 ASP B O 1
ATOM 10634 N N . ARG B 1 196 ? -25.435 -25.287 8.646 1.000 29.574 201 ARG B N 1
ATOM 10635 C CA . ARG B 1 196 ? -26.098 -26.212 9.557 1.000 25.982 201 ARG B CA 1
ATOM 10636 C C . ARG B 1 196 ? -27.380 -26.813 8.966 1.000 27.660 201 ARG B C 1
ATOM 10637 O O . ARG B 1 196 ? -27.917 -27.778 9.511 1.000 28.831 201 ARG B O 1
ATOM 10658 N N . PHE B 1 197 ? -27.858 -26.275 7.837 1.000 29.047 202 PHE B N 1
ATOM 10659 C CA . PHE B 1 197 ? -29.056 -26.757 7.145 1.000 27.406 202 PHE B CA 1
ATOM 10660 C C . PHE B 1 197 ? -28.730 -27.027 5.678 1.000 28.736 202 PHE B C 1
ATOM 10661 O O . PHE B 1 197 ? -29.008 -26.187 4.815 1.000 29.290 202 PHE B O 1
ATOM 10678 N N . PRO B 1 198 ? -28.106 -28.175 5.352 1.000 30.059 203 PRO B N 1
ATOM 10679 C CA . PRO B 1 198 ? -27.729 -28.467 3.964 1.000 31.781 203 PRO B CA 1
ATOM 10680 C C . PRO B 1 198 ? -28.924 -28.573 3.019 1.000 29.985 203 PRO B C 1
ATOM 10681 O O . PRO B 1 198 ? -28.789 -28.281 1.845 1.000 27.643 203 PRO B O 1
ATOM 10692 N N . ASP B 1 199 ? -30.081 -29.008 3.530 1.000 29.712 204 ASP B N 1
ATOM 10693 C CA . ASP B 1 199 ? -31.291 -29.088 2.718 1.000 29.536 204 ASP B CA 1
ATOM 10694 C C . ASP B 1 199 ? -32.505 -28.713 3.565 1.000 26.366 204 ASP B C 1
ATOM 10695 O O . ASP B 1 199 ? -33.287 -29.559 3.970 1.000 29.977 204 ASP B O 1
ATOM 10704 N N . ALA B 1 200 ? -32.688 -27.429 3.844 1.000 28.583 205 ALA B N 1
ATOM 10705 C CA . ALA B 1 200 ? -33.796 -27.045 4.735 1.000 27.585 205 ALA B CA 1
ATOM 10706 C C . ALA B 1 200 ? -35.139 -27.395 4.105 1.000 25.443 205 ALA B C 1
ATOM 10707 O O . ALA B 1 200 ? -36.038 -27.757 4.829 1.000 25.546 205 ALA B O 1
ATOM 10714 N N . ALA B 1 201 ? -35.310 -27.253 2.779 1.000 24.584 206 ALA B N 1
ATOM 10715 C CA . ALA B 1 201 ? -36.598 -27.581 2.177 1.000 26.488 206 ALA B CA 1
ATOM 10716 C C . ALA B 1 201 ? -36.914 -29.071 2.362 1.000 25.778 206 ALA B C 1
ATOM 10717 O O . ALA B 1 201 ? -38.052 -29.442 2.699 1.000 25.910 206 ALA B O 1
ATOM 10724 N N . GLY B 1 202 ? -35.902 -29.937 2.113 1.000 27.438 207 GLY B N 1
ATOM 10725 C CA . GLY B 1 202 ? -36.004 -31.377 2.377 1.000 23.408 207 GLY B CA 1
ATOM 10726 C C . GLY B 1 202 ? -36.396 -31.648 3.833 1.000 23.799 207 GLY B C 1
ATOM 10727 O O . GLY B 1 202 ? -37.326 -32.422 4.116 1.000 25.459 207 GLY B O 1
ATOM 10731 N N . MET B 1 203 ? -35.739 -30.948 4.761 1.000 23.139 208 MET B N 1
ATOM 10732 C CA . MET B 1 203 ? -36.003 -31.108 6.183 1.000 23.631 208 MET B CA 1
ATOM 10733 C C . MET B 1 203 ? -37.462 -30.777 6.475 1.000 24.470 208 MET B C 1
ATOM 10734 O O . MET B 1 203 ? -38.152 -31.557 7.135 1.000 25.969 208 MET B O 1
ATOM 10748 N N . ILE B 1 204 ? -37.966 -29.655 5.944 1.000 23.739 209 ILE B N 1
ATOM 10749 C CA . ILE B 1 204 ? -39.358 -29.291 6.205 1.000 24.240 209 ILE B CA 1
ATOM 10750 C C . ILE B 1 204 ? -40.301 -30.340 5.600 1.000 24.765 209 ILE B C 1
ATOM 10751 O O . ILE B 1 204 ? -41.357 -30.658 6.170 1.000 22.736 209 ILE B O 1
ATOM 10767 N N . SER B 1 205 ? -39.970 -30.844 4.408 1.000 25.047 210 SER B N 1
ATOM 10768 C CA . SER B 1 205 ? -40.834 -31.817 3.768 1.000 26.943 210 SER B CA 1
ATOM 10769 C C . SER B 1 205 ? -40.904 -33.101 4.612 1.000 24.754 210 SER B C 1
ATOM 10770 O O . SER B 1 205 ? -41.972 -33.692 4.757 1.000 25.559 210 SER B O 1
ATOM 10778 N N . THR B 1 206 ? -39.779 -33.514 5.209 1.000 24.626 211 THR B N 1
ATOM 10779 C CA . THR B 1 206 ? -39.732 -34.676 6.095 1.000 24.303 211 THR B CA 1
ATOM 10780 C C . THR B 1 206 ? -40.565 -34.429 7.362 1.000 24.730 211 THR B C 1
ATOM 10781 O O . THR B 1 206 ? -41.326 -35.304 7.840 1.000 25.452 211 THR B O 1
ATOM 10792 N N . LEU B 1 207 ? -40.434 -33.231 7.912 1.000 22.799 212 LEU B N 1
ATOM 10793 C CA . LEU B 1 207 ? -41.197 -32.891 9.103 1.000 25.609 212 LEU B CA 1
ATOM 10794 C C . LEU B 1 207 ? -42.706 -32.900 8.801 1.000 23.963 212 LEU B C 1
ATOM 10795 O O . LEU B 1 207 ? -43.487 -33.439 9.600 1.000 23.892 212 LEU B O 1
ATOM 10811 N N . HIS B 1 208 ? -43.117 -32.289 7.679 1.000 23.666 213 HIS B N 1
ATOM 10812 C CA . HIS B 1 208 ? -44.522 -32.293 7.258 1.000 24.039 213 HIS B CA 1
ATOM 10813 C C . HIS B 1 208 ? -45.039 -33.728 7.141 1.000 24.786 213 HIS B C 1
ATOM 10814 O O . HIS B 1 208 ? -46.140 -34.041 7.605 1.000 25.674 213 HIS B O 1
ATOM 10829 N N . GLY B 1 209 ? -44.218 -34.605 6.518 1.000 25.135 214 GLY B N 1
ATOM 10830 C CA . GLY B 1 209 ? -44.579 -36.010 6.321 1.000 25.029 214 GLY B CA 1
ATOM 10831 C C . GLY B 1 209 ? -44.886 -36.702 7.637 1.000 25.025 214 GLY B C 1
ATOM 10832 O O . GLY B 1 209 ? -45.815 -37.518 7.720 1.000 24.433 214 GLY B O 1
ATOM 10836 N N . MET B 1 210 ? -44.085 -36.371 8.659 1.000 25.190 215 MET B N 1
ATOM 10837 C CA . MET B 1 210 ? -44.204 -36.981 9.971 1.000 24.566 215 MET B CA 1
ATOM 10838 C C . MET B 1 210 ? -45.389 -36.396 10.745 1.000 26.764 215 MET B C 1
ATOM 10839 O O . MET B 1 210 ? -45.658 -36.847 11.851 1.000 31.608 215 MET B O 1
ATOM 10853 N N . GLY B 1 211 ? -46.080 -35.399 10.182 1.000 26.100 216 GLY B N 1
ATOM 10854 C CA . GLY B 1 211 ? -47.280 -34.839 10.779 1.000 25.025 216 GLY B CA 1
ATOM 10855 C C . GLY B 1 211 ? -47.003 -33.546 11.551 1.000 25.637 216 GLY B C 1
ATOM 10856 O O . GLY B 1 211 ? -47.898 -33.057 12.227 1.000 24.221 216 GLY B O 1
ATOM 10860 N N . PHE B 1 212 ? -45.794 -32.970 11.447 1.000 25.244 217 PHE B N 1
ATOM 10861 C CA . PHE B 1 212 ? -45.493 -31.718 12.123 1.000 26.773 217 PHE B CA 1
ATOM 10862 C C . PHE B 1 212 ? -45.764 -30.566 11.164 1.000 29.383 217 PHE B C 1
ATOM 10863 O O . PHE B 1 212 ? -45.600 -30.698 9.935 1.000 38.366 217 PHE B O 1
ATOM 10880 N N . LYS B 1 213 ? -46.172 -29.446 11.742 1.000 25.726 218 LYS B N 1
ATOM 10881 C CA . LYS B 1 213 ? -46.068 -28.147 11.085 1.000 25.978 218 LYS B CA 1
ATOM 10882 C C . LYS B 1 213 ? -44.874 -27.436 11.687 1.000 21.557 218 LYS B C 1
ATOM 10883 O O . LYS B 1 213 ? -44.448 -27.792 12.791 1.000 21.792 218 LYS B O 1
ATOM 10902 N N . VAL B 1 214 ? -44.371 -26.448 10.963 1.000 21.487 219 VAL B N 1
ATOM 10903 C CA . VAL B 1 214 ? -43.118 -25.818 11.376 1.000 23.384 219 VAL B CA 1
ATOM 10904 C C . VAL B 1 214 ? -43.227 -24.299 11.409 1.000 21.478 219 VAL B C 1
ATOM 10905 O O . VAL B 1 214 ? -43.671 -23.658 10.446 1.000 20.111 219 VAL B O 1
ATOM 10918 N N . MET B 1 215 ? -42.738 -23.774 12.544 1.000 19.254 220 MET B N 1
ATOM 10919 C CA . MET B 1 215 ? -42.661 -22.366 12.783 1.000 21.869 220 MET B CA 1
ATOM 10920 C C . MET B 1 215 ? -41.181 -21.993 12.999 1.000 21.239 220 MET B C 1
ATOM 10921 O O . MET B 1 215 ? -40.411 -22.739 13.590 1.000 21.199 220 MET B O 1
ATOM 10935 N N . LEU B 1 216 ? -40.831 -20.780 12.580 1.000 22.831 221 LEU B N 1
ATOM 10936 C CA . LEU B 1 216 ? -39.499 -20.187 12.774 1.000 21.709 221 LEU B CA 1
ATOM 10937 C C . LEU B 1 216 ? -39.579 -18.971 13.676 1.000 21.224 221 LEU B C 1
ATOM 10938 O O . LEU B 1 216 ? -40.447 -18.104 13.505 1.000 20.812 221 LEU B O 1
ATOM 10954 N N . TRP B 1 217 ? -38.612 -18.893 14.583 1.000 21.781 222 TRP B N 1
ATOM 10955 C CA . TRP B 1 217 ? -38.374 -17.708 15.401 1.000 22.124 222 TRP B CA 1
ATOM 10956 C C . TRP B 1 217 ? -37.895 -16.539 14.532 1.000 21.946 222 TRP B C 1
ATOM 10957 O O . TRP B 1 217 ? -37.004 -16.697 13.688 1.000 20.775 222 TRP B O 1
ATOM 10978 N N . VAL B 1 218 ? -38.573 -15.393 14.682 1.000 21.853 223 VAL B N 1
ATOM 10979 C CA . VAL B 1 218 ? -38.173 -14.152 14.025 1.000 21.820 223 VAL B CA 1
ATOM 10980 C C . VAL B 1 218 ? -38.264 -13.008 15.031 1.000 22.555 223 VAL B C 1
ATOM 10981 O O . VAL B 1 218 ? -38.952 -13.104 16.066 1.000 22.248 223 VAL B O 1
ATOM 10994 N N . CYS B 1 219 ? -37.580 -11.892 14.670 1.000 22.333 224 CYS B N 1
ATOM 10995 C CA . CYS B 1 219 ? -37.551 -10.681 15.469 1.000 22.742 224 CYS B CA 1
ATOM 10996 C C . CYS B 1 219 ? -37.316 -9.489 14.543 1.000 23.833 224 CYS B C 1
ATOM 10997 O O . CYS B 1 219 ? -37.031 -9.647 13.344 1.000 22.877 224 CYS B O 1
ATOM 11005 N N . PRO B 1 220 ? -37.484 -8.260 15.051 1.000 23.004 225 PRO B N 1
ATOM 11006 C CA . PRO B 1 220 ? -37.307 -7.068 14.236 1.000 23.898 225 PRO B CA 1
ATOM 11007 C C . PRO B 1 220 ? -35.898 -6.453 14.270 1.000 22.406 225 PRO B C 1
ATOM 11008 O O . PRO B 1 220 ? -35.711 -5.332 13.787 1.000 21.321 225 PRO B O 1
ATOM 11019 N N . PHE B 1 221 ? -34.922 -7.146 14.881 1.000 20.881 226 PHE B N 1
ATOM 11020 C CA . PHE B 1 221 ? -33.567 -6.611 15.028 1.000 20.735 226 PHE B CA 1
ATOM 11021 C C . PHE B 1 221 ? -32.712 -6.973 13.813 1.000 22.306 226 PHE B C 1
ATOM 11022 O O . PHE B 1 221 ? -32.898 -8.031 13.228 1.000 23.474 226 PHE B O 1
ATOM 11039 N N . LEU B 1 222 ? -31.739 -6.104 13.452 1.000 22.258 227 LEU B N 1
ATOM 11040 C CA . LEU B 1 222 ? -30.884 -6.294 12.279 1.000 22.687 227 LEU B CA 1
ATOM 11041 C C . LEU B 1 222 ? -29.439 -6.095 12.720 1.000 23.411 227 LEU B C 1
ATOM 11042 O O . LEU B 1 222 ? -29.164 -5.073 13.362 1.000 22.052 227 LEU B O 1
ATOM 11058 N N . SER B 1 223 ? -28.596 -7.127 12.474 1.000 22.373 228 SER B N 1
ATOM 11059 C CA . SER B 1 223 ? -27.185 -7.044 12.726 1.000 22.866 228 SER B CA 1
ATOM 11060 C C . SER B 1 223 ? -26.659 -5.804 12.006 1.000 21.014 228 SER B C 1
ATOM 11061 O O . SER B 1 223 ? -26.824 -5.639 10.790 1.000 21.462 228 SER B O 1
ATOM 11069 N N . PRO B 1 224 ? -26.115 -4.838 12.751 1.000 21.814 229 PRO B N 1
ATOM 11070 C CA . PRO B 1 224 ? -25.964 -3.482 12.186 1.000 21.292 229 PRO B CA 1
ATOM 11071 C C . PRO B 1 224 ? -24.717 -3.210 11.374 1.000 21.310 229 PRO B C 1
ATOM 11072 O O . PRO B 1 224 ? -24.368 -2.047 11.205 1.000 19.458 229 PRO B O 1
ATOM 11083 N N . ASP B 1 225 ? -24.087 -4.255 10.794 1.000 24.537 230 ASP B N 1
ATOM 11084 C CA . ASP B 1 225 ? -22.962 -4.004 9.876 1.000 24.105 230 ASP B CA 1
ATOM 11085 C C . ASP B 1 225 ? -23.045 -4.877 8.630 1.000 23.936 230 ASP B C 1
ATOM 11086 O O . ASP B 1 225 ? -22.044 -5.099 7.944 1.000 24.264 230 ASP B O 1
ATOM 11095 N N . THR B 1 226 ? -24.265 -5.330 8.338 1.000 25.617 231 THR B N 1
ATOM 11096 C CA . THR B 1 226 ? -24.514 -6.321 7.300 1.000 24.684 231 THR B CA 1
ATOM 11097 C C . THR B 1 226 ? -25.221 -5.720 6.092 1.000 24.873 231 THR B C 1
ATOM 11098 O O . THR B 1 226 ? -25.733 -4.609 6.166 1.000 24.496 231 THR B O 1
ATOM 11109 N N . GLU B 1 227 ? -25.263 -6.506 5.005 1.000 25.389 232 GLU B N 1
ATOM 11110 C CA . GLU B 1 227 ? -26.003 -6.224 3.773 1.000 28.042 232 GLU B CA 1
ATOM 11111 C C . GLU B 1 227 ? -27.479 -5.906 4.115 1.000 26.417 232 GLU B C 1
ATOM 11112 O O . GLU B 1 227 ? -28.064 -4.927 3.643 1.000 24.055 232 GLU B O 1
ATOM 11124 N N . ALA B 1 228 ? -28.117 -6.743 4.948 1.000 26.694 233 ALA B N 1
ATOM 11125 C CA . ALA B 1 228 ? -29.523 -6.509 5.296 1.000 27.305 233 ALA B CA 1
ATOM 11126 C C . ALA B 1 228 ? -29.698 -5.135 5.956 1.000 25.911 233 ALA B C 1
ATOM 11127 O O . ALA B 1 228 ? -30.681 -4.401 5.714 1.000 23.733 233 ALA B O 1
ATOM 11134 N N . PHE B 1 229 ? -28.778 -4.847 6.891 1.000 25.184 234 PHE B N 1
ATOM 11135 C CA . PHE B 1 229 ? -28.848 -3.613 7.627 1.000 24.445 234 PHE B CA 1
ATOM 11136 C C . PHE B 1 229 ? -28.705 -2.421 6.684 1.000 24.403 234 PHE B C 1
ATOM 11137 O O . PHE B 1 229 ? -29.439 -1.465 6.810 1.000 21.657 234 PHE B O 1
ATOM 11154 N N . ARG B 1 230 ? -27.721 -2.464 5.782 1.000 24.186 235 ARG B N 1
ATOM 11155 C CA . ARG B 1 230 ? -27.498 -1.375 4.827 1.000 25.224 235 ARG B CA 1
ATOM 11156 C C . ARG B 1 230 ? -28.687 -1.219 3.875 1.000 25.407 235 ARG B C 1
ATOM 11157 O O . ARG B 1 230 ? -29.065 -0.077 3.567 1.000 24.267 235 ARG B O 1
ATOM 11178 N N . GLU B 1 231 ? -29.287 -2.345 3.448 1.000 26.483 236 GLU B N 1
ATOM 11179 C CA . GLU B 1 231 ? -30.519 -2.316 2.656 1.000 28.469 236 GLU B CA 1
ATOM 11180 C C . GLU B 1 231 ? -31.661 -1.640 3.428 1.000 26.846 236 GLU B C 1
ATOM 11181 O O . GLU B 1 231 ? -32.308 -0.744 2.903 1.000 24.162 236 GLU B O 1
ATOM 11193 N N . ALA B 1 232 ? -31.876 -2.029 4.695 1.000 26.929 237 ALA B N 1
ATOM 11194 C CA . ALA B 1 232 ? -32.949 -1.452 5.496 1.000 25.930 237 ALA B CA 1
ATOM 11195 C C . ALA B 1 232 ? -32.701 0.040 5.725 1.000 24.910 237 ALA B C 1
ATOM 11196 O O . ALA B 1 232 ? -33.638 0.851 5.691 1.000 23.781 237 ALA B O 1
ATOM 11203 N N . LEU B 1 233 ? -31.437 0.406 5.955 1.000 25.229 238 LEU B N 1
ATOM 11204 C CA . LEU B 1 233 ? -31.122 1.820 6.183 1.000 25.238 238 LEU B CA 1
ATOM 11205 C C . LEU B 1 233 ? -31.396 2.638 4.913 1.000 25.082 238 LEU B C 1
ATOM 11206 O O . LEU B 1 233 ? -32.003 3.711 4.983 1.000 24.826 238 LEU B O 1
ATOM 11222 N N . ALA B 1 234 ? -30.981 2.111 3.743 1.000 25.065 239 ALA B N 1
ATOM 11223 C CA . ALA B 1 234 ? -31.244 2.760 2.462 1.000 25.112 239 ALA B CA 1
ATOM 11224 C C . ALA B 1 234 ? -32.732 2.951 2.205 1.000 24.103 239 ALA B C 1
ATOM 11225 O O . ALA B 1 234 ? -33.131 3.986 1.690 1.000 22.715 239 ALA B O 1
ATOM 11232 N N . LYS B 1 235 ? -33.560 1.960 2.527 1.000 25.253 240 LYS B N 1
ATOM 11233 C CA . LYS B 1 235 ? -35.018 2.055 2.373 1.000 26.658 240 LYS B CA 1
ATOM 11234 C C . LYS B 1 235 ? -35.707 2.893 3.462 1.000 25.705 240 LYS B C 1
ATOM 11235 O O . LYS B 1 235 ? -36.907 3.195 3.396 1.000 25.676 240 LYS B O 1
ATOM 11254 N N . ARG B 1 236 ? -34.937 3.222 4.486 1.000 23.176 241 ARG B N 1
ATOM 11255 C CA . ARG B 1 236 ? -35.343 4.059 5.580 1.000 24.126 241 ARG B CA 1
A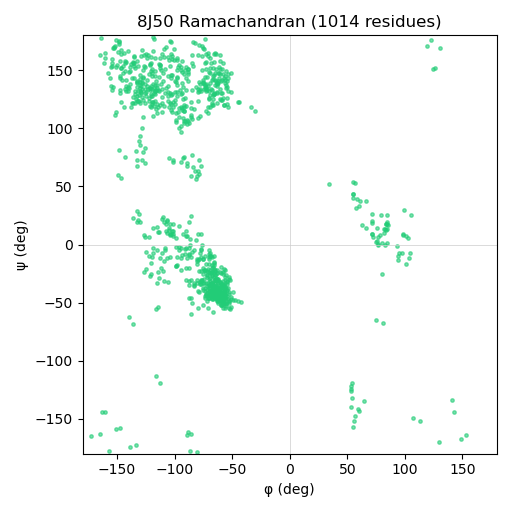TOM 11256 C C . ARG B 1 236 ? -36.445 3.376 6.405 1.000 23.855 241 ARG B C 1
ATOM 11257 O O . ARG B 1 236 ? -37.343 4.052 6.925 1.000 23.509 241 ARG B O 1
ATOM 11278 N N . ILE B 1 237 ? -36.338 2.048 6.579 1.000 23.470 242 ILE B N 1
ATOM 11279 C CA . ILE B 1 237 ? -37.364 1.309 7.302 1.000 21.918 242 ILE B CA 1
ATOM 11280 C C . ILE B 1 237 ? -36.943 1.064 8.747 1.000 21.011 242 ILE B C 1
ATOM 11281 O O . ILE B 1 237 ? -37.731 0.504 9.491 1.000 20.576 242 ILE B O 1
ATOM 11297 N N . VAL B 1 238 ? -35.726 1.496 9.121 1.000 19.622 243 VAL B N 1
ATOM 11298 C CA . VAL B 1 238 ? -35.249 1.372 10.489 1.000 21.495 243 VAL B CA 1
ATOM 11299 C C . VAL B 1 238 ? -35.730 2.540 11.349 1.000 21.599 243 VAL B C 1
ATOM 11300 O O . VAL B 1 238 ? -36.162 3.571 10.853 1.000 23.500 243 VAL B O 1
ATOM 11313 N N . LEU B 1 239 ? -35.663 2.379 12.666 1.000 23.499 244 LEU B N 1
ATOM 11314 C CA . LEU B 1 239 ? -35.803 3.505 13.577 1.000 23.608 244 LEU B CA 1
ATOM 11315 C C . LEU B 1 239 ? -34.518 4.312 13.549 1.000 24.787 244 LEU B C 1
ATOM 11316 O O . LEU B 1 239 ? -33.406 3.732 13.511 1.000 22.675 244 LEU B O 1
ATOM 11332 N N . PHE B 1 240 ? -34.688 5.649 13.612 1.000 23.378 245 PHE B N 1
ATOM 11333 C CA . PHE B 1 240 ? -33.542 6.521 13.527 1.000 23.898 245 PHE B CA 1
ATOM 11334 C C . PHE B 1 240 ? -33.177 7.093 14.890 1.000 23.399 245 PHE B C 1
ATOM 11335 O O . PHE B 1 240 ? -33.956 7.109 15.821 1.000 23.549 245 PHE B O 1
ATOM 11352 N N . ASP B 1 241 ? -31.938 7.519 14.979 1.000 26.843 246 ASP B N 1
ATOM 11353 C CA . ASP B 1 241 ? -31.327 8.115 16.157 1.000 26.098 246 ASP B CA 1
ATOM 11354 C C . ASP B 1 241 ? -31.642 9.616 16.161 1.000 27.441 246 ASP B C 1
ATOM 11355 O O . ASP B 1 241 ? -31.308 10.339 15.206 1.000 30.500 246 ASP B O 1
ATOM 11364 N N . SER B 1 242 ? -32.279 10.090 17.246 1.000 27.604 247 SER B N 1
ATOM 11365 C CA . SER B 1 242 ? -32.666 11.493 17.356 1.000 29.373 247 SER B CA 1
ATOM 11366 C C . SER B 1 242 ? -31.483 12.365 17.765 1.000 30.483 247 SER B C 1
ATOM 11367 O O . SER B 1 242 ? -31.595 13.583 17.711 1.000 32.363 247 SER B O 1
ATOM 11375 N N . LYS B 1 243 ? -30.380 11.754 18.216 1.000 32.694 248 LYS B N 1
ATOM 11376 C CA . LYS B 1 243 ? -29.210 12.504 18.651 1.000 37.469 248 LYS B CA 1
ATOM 11377 C C . LYS B 1 243 ? -29.515 13.309 19.907 1.000 39.192 248 LYS B C 1
ATOM 11378 O O . LYS B 1 243 ? -28.737 14.174 20.300 1.000 38.059 248 LYS B O 1
ATOM 11397 N N . GLY B 1 244 ? -30.630 13.001 20.568 1.000 39.047 249 GLY B N 1
ATOM 11398 C CA . GLY B 1 244 ? -31.058 13.807 21.710 1.000 41.445 249 GLY B CA 1
ATOM 11399 C C . GLY B 1 244 ? -31.576 15.192 21.314 1.000 40.249 249 GLY B C 1
ATOM 11400 O O . GLY B 1 244 ? -31.814 16.025 22.186 1.000 40.449 249 GLY B O 1
ATOM 11404 N N . SER B 1 245 ? -31.750 15.430 20.003 1.000 39.358 250 SER B N 1
ATOM 11405 C CA . SER B 1 245 ? -32.266 16.694 19.501 1.000 42.274 250 SER B CA 1
ATOM 11406 C C . SER B 1 245 ? -33.780 16.753 19.672 1.000 46.603 250 SER B C 1
ATOM 11407 O O . SER B 1 245 ? -34.466 15.787 19.377 1.000 46.199 250 SER B O 1
ATOM 11415 N N . ASP B 1 246 ? -34.278 17.918 20.098 1.000 47.143 251 ASP B N 1
ATOM 11416 C CA . ASP B 1 246 ? -35.693 18.166 20.265 1.000 51.663 251 ASP B CA 1
ATOM 11417 C C . ASP B 1 246 ? -36.340 18.483 18.931 1.000 52.228 251 ASP B C 1
ATOM 11418 O O . ASP B 1 246 ? -37.565 18.474 18.844 1.000 54.538 251 ASP B O 1
ATOM 11427 N N . THR B 1 247 ? -35.536 18.828 17.924 1.000 48.691 252 THR B N 1
ATOM 11428 C CA . THR B 1 247 ? -36.079 19.381 16.692 1.000 47.762 252 THR B CA 1
ATOM 11429 C C . THR B 1 247 ? -35.867 18.461 15.493 1.000 42.403 252 THR B C 1
ATOM 11430 O O . THR B 1 247 ? -36.649 18.528 14.542 1.000 40.022 252 THR B O 1
ATOM 11441 N N . LEU B 1 248 ? -34.858 17.574 15.548 1.000 35.690 253 LEU B N 1
ATOM 11442 C CA . LEU B 1 248 ? -34.552 16.753 14.400 1.000 34.342 253 LEU B CA 1
ATOM 11443 C C . LEU B 1 248 ? -35.772 15.913 14.017 1.000 35.611 253 LEU B C 1
ATOM 11444 O O . LEU B 1 248 ? -36.377 15.258 14.876 1.000 33.747 253 LEU B O 1
ATOM 11460 N N . GLN B 1 249 ? -36.123 15.946 12.721 1.000 34.488 254 GLN B N 1
ATOM 11461 C CA . GLN B 1 249 ? -37.266 15.206 12.203 1.000 36.601 254 GLN B CA 1
ATOM 11462 C C . GLN B 1 249 ? -36.829 13.886 11.561 1.000 36.420 254 GLN B C 1
ATOM 11463 O O . GLN B 1 249 ? -35.730 13.774 10.981 1.000 37.962 254 GLN B O 1
ATOM 11477 N N . TRP B 1 250 ? -37.741 12.900 11.622 1.000 35.595 255 TRP B N 1
ATOM 11478 C CA . TRP B 1 250 ? -37.546 11.593 11.019 1.000 30.656 255 TRP B CA 1
ATOM 11479 C C . TRP B 1 250 ? -36.990 11.780 9.612 1.000 28.780 255 TRP B C 1
ATOM 11480 O O . TRP B 1 250 ? -36.013 11.154 9.234 1.000 29.137 255 TRP B O 1
ATOM 11501 N N . GLN B 1 251 ? -37.602 12.660 8.827 1.000 30.906 256 GLN B N 1
ATOM 11502 C CA . GLN B 1 251 ? -37.273 12.683 7.402 1.000 34.857 256 GLN B CA 1
ATOM 11503 C C . GLN B 1 251 ? -35.847 13.197 7.181 1.000 33.631 256 GLN B C 1
ATOM 11504 O O . GLN B 1 251 ? -35.329 13.132 6.059 1.000 35.055 256 GLN B O 1
ATOM 11518 N N . HIS B 1 252 ? -35.197 13.731 8.214 1.000 32.437 257 HIS B N 1
ATOM 11519 C CA . HIS B 1 252 ? -33.861 14.288 7.999 1.000 37.499 257 HIS B CA 1
ATOM 11520 C C . HIS B 1 252 ? -32.790 13.526 8.761 1.000 32.529 257 HIS B C 1
ATOM 11521 O O . HIS B 1 252 ? -31.625 13.857 8.643 1.000 32.652 257 HIS B O 1
ATOM 11536 N N . ALA B 1 253 ? -33.183 12.549 9.573 1.000 31.426 258 ALA B N 1
ATOM 11537 C CA . ALA B 1 253 ? -32.236 11.764 10.349 1.000 31.568 258 ALA B CA 1
ATOM 11538 C C . ALA B 1 253 ? -31.436 10.872 9.414 1.000 31.120 258 ALA B C 1
ATOM 11539 O O . ALA B 1 253 ? -31.967 10.403 8.405 1.000 34.426 258 ALA B O 1
ATOM 11546 N N . VAL B 1 254 ? -30.186 10.598 9.771 1.000 30.390 259 VAL B N 1
ATOM 11547 C CA . VAL B 1 254 ? -29.381 9.749 8.892 1.000 35.189 259 VAL B CA 1
ATOM 11548 C C . VAL B 1 254 ? -28.886 8.500 9.596 1.000 29.379 259 VAL B C 1
ATOM 11549 O O . VAL B 1 254 ? -28.584 7.550 8.898 1.000 28.082 259 VAL B O 1
ATOM 11562 N N . ASP B 1 255 ? -28.720 8.537 10.931 1.000 27.940 260 ASP B N 1
ATOM 11563 C CA . ASP B 1 255 ? -28.169 7.393 11.629 1.000 28.016 260 ASP B CA 1
ATOM 11564 C C . ASP B 1 255 ? -29.289 6.542 12.239 1.000 26.568 260 ASP B C 1
ATOM 11565 O O . ASP B 1 255 ? -30.307 7.014 12.769 1.000 25.792 260 ASP B O 1
ATOM 11574 N N . PRO B 1 256 ? -29.092 5.216 12.235 1.000 23.928 261 PRO B N 1
ATOM 11575 C CA . PRO B 1 256 ? -30.055 4.295 12.819 1.000 23.298 261 PRO B CA 1
ATOM 11576 C C . PRO B 1 256 ? -29.936 4.336 14.327 1.000 23.447 261 PRO B C 1
ATOM 11577 O O . PRO B 1 256 ? -28.851 4.570 14.867 1.000 24.127 261 PRO B O 1
ATOM 11588 N N . ALA B 1 257 ? -31.069 4.076 14.983 1.000 23.776 262 ALA B N 1
ATOM 11589 C CA . ALA B 1 257 ? -31.054 3.750 16.395 1.000 23.819 262 ALA B CA 1
ATOM 11590 C C . ALA B 1 257 ? -30.325 2.425 16.559 1.000 22.195 262 ALA B C 1
ATOM 11591 O O . ALA B 1 257 ? -30.571 1.509 15.804 1.000 27.163 262 ALA B O 1
ATOM 11598 N N . ILE B 1 258 ? -29.459 2.341 17.573 1.000 22.617 263 ILE B N 1
ATOM 11599 C CA . ILE B 1 258 ? -28.860 1.101 17.984 1.000 24.277 263 ILE B CA 1
ATOM 11600 C C . ILE B 1 258 ? -29.413 0.726 19.352 1.000 26.413 263 ILE B C 1
ATOM 11601 O O . ILE B 1 258 ? -29.307 1.521 20.286 1.000 25.803 263 ILE B O 1
ATOM 11617 N N . VAL B 1 259 ? -29.934 -0.516 19.468 1.000 26.635 264 VAL B N 1
ATOM 11618 C CA . VAL B 1 259 ? -30.612 -0.969 20.670 1.000 24.081 264 VAL B CA 1
ATOM 11619 C C . VAL B 1 259 ? -29.843 -2.140 21.265 1.000 22.738 264 VAL B C 1
ATOM 11620 O O . VAL B 1 259 ? -29.455 -3.058 20.537 1.000 23.200 264 VAL B O 1
ATOM 11633 N N . HIS B 1 260 ? -29.655 -2.086 22.588 1.000 22.772 265 HIS B N 1
ATOM 11634 C CA . HIS B 1 260 ? -29.030 -3.138 23.372 1.000 24.709 265 HIS B CA 1
ATOM 11635 C C . HIS B 1 260 ? -30.130 -4.072 23.870 1.000 25.421 265 HIS B C 1
ATOM 11636 O O . HIS B 1 260 ? -31.052 -3.628 24.548 1.000 28.345 265 HIS B O 1
ATOM 11651 N N . TRP B 1 261 ? -30.056 -5.345 23.490 1.000 23.357 266 TRP B N 1
ATOM 11652 C CA . TRP B 1 261 ? -30.952 -6.375 23.972 1.000 23.215 266 TRP B CA 1
ATOM 11653 C C . TRP B 1 261 ? -30.114 -7.575 24.357 1.000 24.182 266 TRP B C 1
ATOM 11654 O O . TRP B 1 261 ? -28.875 -7.503 24.398 1.000 24.286 266 TRP B O 1
ATOM 11675 N N . TRP B 1 262 ? -30.803 -8.673 24.683 1.000 23.539 267 TRP B N 1
ATOM 11676 C CA . TRP B 1 262 ? -30.140 -9.775 25.371 1.000 25.544 267 TRP B CA 1
ATOM 11677 C C . TRP B 1 262 ? -29.086 -10.420 24.470 1.000 25.299 267 TRP B C 1
ATOM 11678 O O . TRP B 1 262 ? -28.113 -10.912 25.002 1.000 25.959 267 TRP B O 1
ATOM 11699 N N . ASN B 1 263 ? -29.256 -10.421 23.127 1.000 24.260 268 ASN B N 1
ATOM 11700 C CA . ASN B 1 263 ? -28.245 -10.986 22.231 1.000 25.262 268 ASN B CA 1
ATOM 11701 C C . ASN B 1 263 ? -27.131 -10.001 21.842 1.000 24.893 268 ASN B C 1
ATOM 11702 O O . ASN B 1 263 ? -26.120 -10.448 21.259 1.000 24.962 268 ASN B O 1
ATOM 11713 N N . GLY B 1 264 ? -27.286 -8.698 22.161 1.000 23.407 269 GLY B N 1
ATOM 11714 C CA . GLY B 1 264 ? -26.256 -7.717 21.862 1.000 20.804 269 GLY B CA 1
ATOM 11715 C C . GLY B 1 264 ? -26.838 -6.389 21.396 1.000 21.836 269 GLY B C 1
ATOM 11716 O O . GLY B 1 264 ? -27.791 -5.913 21.988 1.000 23.742 269 GLY B O 1
ATOM 11720 N N . TYR B 1 265 ? -26.270 -5.847 20.305 1.000 21.580 270 TYR B N 1
ATOM 11721 C CA . TYR B 1 265 ? -26.547 -4.510 19.808 1.000 21.950 270 TYR B CA 1
ATOM 11722 C C . TYR B 1 265 ? -26.979 -4.590 18.341 1.000 22.422 270 TYR B C 1
ATOM 11723 O O . TYR B 1 265 ? -26.260 -5.159 17.526 1.000 22.199 270 TYR B O 1
ATOM 11741 N N . SER B 1 266 ? -28.138 -3.977 18.018 1.000 22.071 271 SER B N 1
ATOM 11742 C CA . SER B 1 266 ? -28.756 -4.114 16.704 1.000 22.002 271 SER B CA 1
ATOM 11743 C C . SER B 1 266 ? -29.505 -2.818 16.323 1.000 22.815 271 SER B C 1
ATOM 11744 O O . SER B 1 266 ? -29.957 -2.014 17.181 1.000 20.464 271 SER B O 1
ATOM 11752 N N . ALA B 1 267 ? -29.691 -2.671 14.996 1.000 20.751 272 ALA B N 1
ATOM 11753 C CA . ALA B 1 267 ? -30.661 -1.772 14.428 1.000 22.891 272 ALA B CA 1
ATOM 11754 C C . ALA B 1 267 ? -32.046 -2.402 14.615 1.000 23.629 272 ALA B C 1
ATOM 11755 O O . ALA B 1 267 ? -32.155 -3.588 14.954 1.000 22.203 272 ALA B O 1
ATOM 11762 N N . VAL B 1 268 ? -33.131 -1.642 14.386 1.000 21.686 273 VAL B N 1
ATOM 11763 C CA . VAL B 1 268 ? -34.424 -2.245 14.607 1.000 20.838 273 VAL B CA 1
ATOM 11764 C C . VAL B 1 268 ? -35.409 -1.652 13.624 1.000 20.662 273 VAL B C 1
ATOM 11765 O O . VAL B 1 268 ? -35.315 -0.471 13.278 1.000 20.535 273 VAL B O 1
ATOM 11778 N N . LEU B 1 269 ? -36.346 -2.476 13.173 1.000 19.540 274 LEU B N 1
ATOM 11779 C CA . LEU B 1 269 ? -37.387 -2.013 12.272 1.000 22.339 274 LEU B CA 1
ATOM 11780 C C . LEU B 1 269 ? -38.317 -1.022 12.992 1.000 23.005 274 LEU B C 1
ATOM 11781 O O . LEU B 1 269 ? -38.591 -1.134 14.208 1.000 23.404 274 LEU B O 1
ATOM 11797 N N . ASP B 1 270 ? -38.779 -0.047 12.214 1.000 23.809 275 ASP B N 1
ATOM 11798 C CA . ASP B 1 270 ? -39.782 0.933 12.639 1.000 22.249 275 ASP B CA 1
ATOM 11799 C C . ASP B 1 270 ? -41.172 0.421 12.270 1.000 20.608 275 ASP B C 1
ATOM 11800 O O . ASP B 1 270 ? -41.567 0.424 11.106 1.000 22.892 275 ASP B O 1
ATOM 11809 N N . GLY B 1 271 ? -41.889 -0.057 13.284 1.000 19.611 276 GLY B N 1
ATOM 11810 C CA . GLY B 1 271 ? -43.195 -0.655 13.085 1.000 22.057 276 GLY B CA 1
ATOM 11811 C C . GLY B 1 271 ? -44.238 0.369 12.628 1.000 22.288 276 GLY B C 1
ATOM 11812 O O . GLY B 1 271 ? -45.308 -0.001 12.132 1.000 24.768 276 GLY B O 1
ATOM 11816 N N . SER B 1 272 ? -43.893 1.667 12.696 1.000 21.240 277 SER B N 1
ATOM 11817 C CA . SER B 1 272 ? -44.823 2.688 12.276 1.000 20.968 277 SER B CA 1
ATOM 11818 C C . SER B 1 272 ? -44.684 2.962 10.795 1.000 21.790 277 SER B C 1
ATOM 11819 O O . SER B 1 272 ? -45.461 3.729 10.246 1.000 23.003 277 SER B O 1
ATOM 11827 N N . ASN B 1 273 ? -43.657 2.364 10.179 1.000 22.020 278 ASN B N 1
ATOM 11828 C CA . ASN B 1 273 ? -43.300 2.731 8.820 1.000 22.299 278 ASN B CA 1
ATOM 11829 C C . ASN B 1 273 ? -43.952 1.702 7.914 1.000 20.800 278 ASN B C 1
ATOM 11830 O O . ASN B 1 273 ? -43.594 0.556 7.963 1.000 22.857 278 ASN B O 1
ATOM 11841 N N . PRO B 1 274 ? -44.926 2.060 7.073 1.000 20.766 279 PRO B N 1
ATOM 11842 C CA . PRO B 1 274 ? -45.538 1.103 6.153 1.000 22.193 279 PRO B CA 1
ATOM 11843 C C . PRO B 1 274 ? -44.537 0.300 5.289 1.000 21.755 279 PRO B C 1
ATOM 11844 O O . PRO B 1 274 ? -44.797 -0.853 4.973 1.000 21.116 279 PRO B O 1
ATOM 11855 N N . ASP B 1 275 ? -43.385 0.879 4.961 1.000 21.710 280 ASP B N 1
ATOM 11856 C CA . ASP B 1 275 ? -42.348 0.199 4.159 1.000 21.920 280 ASP B CA 1
ATOM 11857 C C . ASP B 1 275 ? -41.657 -0.894 4.970 1.000 20.964 280 ASP B C 1
ATOM 11858 O O . ASP B 1 275 ? -41.150 -1.859 4.386 1.000 20.055 280 ASP B O 1
ATOM 11867 N N . ALA B 1 276 ? -41.632 -0.763 6.314 1.000 22.173 281 ALA B N 1
ATOM 11868 C CA . ALA B 1 276 ? -41.101 -1.843 7.142 1.000 21.835 281 ALA B CA 1
ATOM 11869 C C . ALA B 1 276 ? -42.043 -3.061 7.116 1.000 22.211 281 ALA B C 1
ATOM 11870 O O . ALA B 1 276 ? -41.612 -4.204 7.152 1.000 21.752 281 ALA B O 1
ATOM 11877 N N . VAL B 1 277 ? -43.363 -2.821 7.045 1.000 23.101 282 VAL B N 1
ATOM 11878 C CA . VAL B 1 277 ? -44.345 -3.891 6.938 1.000 22.761 282 VAL B CA 1
ATOM 11879 C C . VAL B 1 277 ? -44.108 -4.583 5.598 1.000 22.408 282 VAL B C 1
ATOM 11880 O O . VAL B 1 277 ? -44.111 -5.809 5.526 1.000 23.239 282 VAL B O 1
ATOM 11893 N N . THR B 1 278 ? -43.869 -3.817 4.528 1.000 22.024 283 THR B N 1
ATOM 11894 C CA . THR B 1 278 ? -43.669 -4.434 3.226 1.000 21.589 283 THR B CA 1
ATOM 11895 C C . THR B 1 278 ? -42.421 -5.346 3.247 1.000 22.220 283 THR B C 1
ATOM 11896 O O . THR B 1 278 ? -42.447 -6.505 2.803 1.000 20.971 283 THR B O 1
ATOM 11907 N N . TRP B 1 279 ? -41.351 -4.843 3.855 1.000 23.142 284 TRP B N 1
ATOM 11908 C CA . TRP B 1 279 ? -40.116 -5.591 3.935 1.000 23.355 284 TRP B CA 1
ATOM 11909 C C . TRP B 1 279 ? -40.306 -6.878 4.731 1.000 23.215 284 TRP B C 1
ATOM 11910 O O . TRP B 1 279 ? -39.838 -7.923 4.311 1.000 22.262 284 TRP B O 1
ATOM 11931 N N . MET B 1 280 ? -41.005 -6.796 5.873 1.000 24.399 285 MET B N 1
ATOM 11932 C CA . MET B 1 280 ? -41.179 -7.949 6.734 1.000 25.337 285 MET B CA 1
ATOM 11933 C C . MET B 1 280 ? -42.023 -8.995 6.004 1.000 24.024 285 MET B C 1
ATOM 11934 O O . MET B 1 280 ? -41.726 -10.186 6.047 1.000 24.586 285 MET B O 1
ATOM 11948 N N . ARG B 1 281 ? -43.070 -8.555 5.301 1.000 21.960 286 ARG B N 1
ATOM 11949 C CA . ARG B 1 281 ? -43.905 -9.477 4.548 1.000 23.462 286 ARG B CA 1
ATOM 11950 C C . ARG B 1 281 ? -43.075 -10.195 3.467 1.000 23.594 286 ARG B C 1
ATOM 11951 O O . ARG B 1 281 ? -43.195 -11.400 3.265 1.000 23.525 286 ARG B O 1
ATOM 11972 N N . GLU B 1 282 ? -42.275 -9.445 2.725 1.000 22.274 287 GLU B N 1
ATOM 11973 C CA . GLU B 1 282 ? -41.392 -10.015 1.714 1.000 23.603 287 GLU B CA 1
ATOM 11974 C C . GLU B 1 282 ? -40.540 -11.127 2.310 1.000 22.063 287 GLU B C 1
ATOM 11975 O O . GLU B 1 282 ? -40.363 -12.168 1.674 1.000 23.500 287 GLU B O 1
ATOM 11987 N N . LYS B 1 283 ? -40.009 -10.912 3.525 1.000 21.797 288 LYS B N 1
ATOM 11988 C CA . LYS B 1 283 ? -39.108 -11.861 4.136 1.000 21.939 288 LYS B CA 1
ATOM 11989 C C . LYS B 1 283 ? -39.868 -13.108 4.568 1.000 22.381 288 LYS B C 1
ATOM 11990 O O . LYS B 1 283 ? -39.430 -14.233 4.321 1.000 22.545 288 LYS B O 1
ATOM 12009 N N . LEU B 1 284 ? -40.985 -12.906 5.269 1.000 21.415 289 LEU B N 1
ATOM 12010 C CA . LEU B 1 284 ? -41.771 -14.023 5.776 1.000 22.018 289 LEU B CA 1
ATOM 12011 C C . LEU B 1 284 ? -42.459 -14.774 4.636 1.000 21.210 289 LEU B C 1
ATOM 12012 O O . LEU B 1 284 ? -42.471 -15.994 4.651 1.000 20.012 289 LEU B O 1
ATOM 12028 N N . ASP B 1 285 ? -43.031 -14.057 3.662 1.000 21.251 290 ASP B N 1
ATOM 12029 C CA . ASP B 1 285 ? -43.640 -14.709 2.525 1.000 21.777 290 ASP B CA 1
ATOM 12030 C C . ASP B 1 285 ? -42.592 -15.521 1.787 1.000 23.917 290 ASP B C 1
ATOM 12031 O O . ASP B 1 285 ? -42.935 -16.580 1.277 1.000 23.543 290 ASP B O 1
ATOM 12040 N N . GLY B 1 286 ? -41.342 -15.017 1.706 1.000 25.955 291 GLY B N 1
ATOM 12041 C CA . GLY B 1 286 ? -40.228 -15.741 1.073 1.000 27.752 291 GLY B CA 1
ATOM 12042 C C . GLY B 1 286 ? -39.949 -17.105 1.727 1.000 27.557 291 GLY B C 1
ATOM 12043 O O . GLY B 1 286 ? -39.768 -18.111 1.041 1.000 27.518 291 GLY B O 1
ATOM 12047 N N . LEU B 1 287 ? -39.952 -17.140 3.071 1.000 24.974 292 LEU B N 1
ATOM 12048 C CA . LEU B 1 287 ? -39.662 -18.346 3.811 1.000 24.000 292 LEU B CA 1
ATOM 12049 C C . LEU B 1 287 ? -40.792 -19.356 3.569 1.000 25.905 292 LEU B C 1
ATOM 12050 O O . LEU B 1 287 ? -40.527 -20.557 3.449 1.000 24.927 292 LEU B O 1
ATOM 12066 N N . GLN B 1 288 ? -42.057 -18.866 3.527 1.000 25.556 293 GLN B N 1
ATOM 12067 C CA . GLN B 1 288 ? -43.199 -19.713 3.214 1.000 26.734 293 GLN B CA 1
ATOM 12068 C C . GLN B 1 288 ? -43.069 -20.284 1.803 1.000 28.746 293 GLN B C 1
ATOM 12069 O O . GLN B 1 288 ? -43.219 -21.484 1.619 1.000 29.706 293 GLN B O 1
ATOM 12083 N N . GLN B 1 289 ? -42.808 -19.453 0.809 1.000 28.767 294 GLN B N 1
ATOM 12084 C CA . GLN B 1 289 ? -42.736 -19.934 -0.562 1.000 33.011 294 GLN B CA 1
ATOM 12085 C C . GLN B 1 289 ? -41.522 -20.846 -0.760 1.000 33.253 294 GLN B C 1
ATOM 12086 O O . GLN B 1 289 ? -41.621 -21.879 -1.400 1.000 37.221 294 GLN B O 1
ATOM 12100 N N . GLN B 1 290 ? -40.349 -20.448 -0.280 1.000 36.559 295 GLN B N 1
ATOM 12101 C CA . GLN B 1 290 ? -39.159 -21.186 -0.652 1.000 39.739 295 GLN B CA 1
ATOM 12102 C C . GLN B 1 290 ? -39.081 -22.504 0.108 1.000 36.233 295 GLN B C 1
ATOM 12103 O O . GLN B 1 290 ? -38.634 -23.488 -0.445 1.000 36.701 295 GLN B O 1
ATOM 12117 N N . TYR B 1 291 ? -39.451 -22.529 1.386 1.000 34.348 296 TYR B N 1
ATOM 12118 C CA . TYR B 1 291 ? -39.137 -23.688 2.208 1.000 32.462 296 TYR B CA 1
ATOM 12119 C C . TYR B 1 291 ? -40.395 -24.395 2.767 1.000 30.077 296 TYR B C 1
ATOM 12120 O O . TYR B 1 291 ? -40.237 -25.464 3.369 1.000 30.363 296 TYR B O 1
ATOM 12138 N N . GLY B 1 292 ? -41.628 -23.828 2.600 1.000 26.642 297 GLY B N 1
ATOM 12139 C CA . GLY B 1 292 ? -42.872 -24.462 3.060 1.000 26.142 297 GLY B CA 1
ATOM 12140 C C . GLY B 1 292 ? -43.186 -24.194 4.540 1.000 25.794 297 GLY B C 1
ATOM 12141 O O . GLY B 1 292 ? -43.947 -24.947 5.166 1.000 24.301 297 GLY B O 1
ATOM 12145 N N . ILE B 1 293 ? -42.589 -23.146 5.129 1.000 25.180 298 ILE B N 1
ATOM 12146 C CA . ILE B 1 293 ? -42.763 -22.772 6.544 1.000 24.151 298 ILE B CA 1
ATOM 12147 C C . ILE B 1 293 ? -44.231 -22.403 6.796 1.000 24.488 298 ILE B C 1
ATOM 12148 O O . ILE B 1 293 ? -44.825 -21.724 5.966 1.000 24.595 298 ILE B O 1
ATOM 12164 N N . ASP B 1 294 ? -44.777 -22.899 7.926 1.000 23.180 299 ASP B N 1
ATOM 12165 C CA . ASP B 1 294 ? -46.192 -22.793 8.241 1.000 23.613 299 ASP B CA 1
ATOM 12166 C C . ASP B 1 294 ? -46.511 -21.491 8.962 1.000 22.549 299 ASP B C 1
ATOM 12167 O O . ASP B 1 294 ? -47.579 -20.938 8.745 1.000 23.043 299 ASP B O 1
ATOM 12176 N N . GLY B 1 295 ? -45.571 -21.033 9.794 1.000 23.140 300 GLY B N 1
ATOM 12177 C CA . GLY B 1 295 ? -45.738 -19.811 10.545 1.000 22.442 300 GLY B CA 1
ATOM 12178 C C . GLY B 1 295 ? -44.486 -19.362 11.291 1.000 21.820 300 GLY B C 1
ATOM 12179 O O . GLY B 1 295 ? -43.383 -19.874 11.064 1.000 18.866 300 GLY B O 1
ATOM 12183 N N . PHE B 1 296 ? -44.696 -18.437 12.238 1.000 21.455 301 PHE B N 1
ATOM 12184 C CA . PHE B 1 296 ? -43.600 -17.678 12.834 1.000 21.396 301 PHE B CA 1
ATOM 12185 C C . PHE B 1 296 ? -43.830 -17.436 14.308 1.000 20.878 301 PHE B C 1
ATOM 12186 O O . PHE B 1 296 ? -44.928 -17.035 14.725 1.000 20.824 301 PHE B O 1
ATOM 12203 N N . LYS B 1 297 ? -42.781 -17.664 15.095 1.000 20.923 302 LYS B N 1
ATOM 12204 C CA . LYS B 1 297 ? -42.752 -17.238 16.476 1.000 19.503 302 LYS B CA 1
ATOM 12205 C C . LYS B 1 297 ? -42.104 -15.848 16.503 1.000 21.973 302 LYS B C 1
ATOM 12206 O O . LYS B 1 297 ? -40.913 -15.744 16.215 1.000 23.032 302 LYS B O 1
ATOM 12225 N N . PHE B 1 298 ? -42.915 -14.797 16.771 1.000 20.269 303 PHE B N 1
ATOM 12226 C CA . PHE B 1 298 ? -42.517 -13.404 16.823 1.000 18.314 303 PHE B CA 1
ATOM 12227 C C . PHE B 1 298 ? -42.031 -13.056 18.226 1.000 20.475 303 PHE B C 1
ATOM 12228 O O . PHE B 1 298 ? -42.808 -12.825 19.173 1.000 24.553 303 PHE B O 1
ATOM 12245 N N . ASP B 1 299 ? -40.713 -12.940 18.361 1.000 20.129 304 ASP B N 1
ATOM 12246 C CA . ASP B 1 299 ? -40.112 -12.593 19.636 1.000 20.887 304 ASP B CA 1
ATOM 12247 C C . ASP B 1 299 ? -39.676 -11.128 19.571 1.000 20.018 304 ASP B C 1
ATOM 12248 O O . ASP B 1 299 ? -39.795 -10.477 18.532 1.000 20.048 304 ASP B O 1
ATOM 12257 N N . ALA B 1 300 ? -39.199 -10.646 20.719 1.000 20.576 305 ALA B N 1
ATOM 12258 C CA . ALA B 1 300 ? -38.868 -9.258 20.959 1.000 21.502 305 ALA B CA 1
ATOM 12259 C C . ALA B 1 300 ? -40.101 -8.404 20.666 1.000 22.635 305 ALA B C 1
ATOM 12260 O O . ALA B 1 300 ? -41.216 -8.888 20.776 1.000 25.026 305 ALA B O 1
ATOM 12267 N N . GLY B 1 301 ? -39.892 -7.139 20.270 1.000 21.751 306 GLY B N 1
ATOM 12268 C CA . GLY B 1 301 ? -40.978 -6.196 20.151 1.000 20.233 306 GLY B CA 1
ATOM 12269 C C . GLY B 1 301 ? -41.348 -5.549 21.489 1.000 20.334 306 GLY B C 1
ATOM 12270 O O . GLY B 1 301 ? -42.190 -4.662 21.531 1.000 23.039 306 GLY B O 1
ATOM 12274 N N . ASP B 1 302 ? -40.658 -5.921 22.566 1.000 18.904 307 ASP B N 1
ATOM 12275 C CA . ASP B 1 302 ? -40.938 -5.363 23.872 1.000 20.291 307 ASP B CA 1
ATOM 12276 C C . ASP B 1 302 ? -40.884 -3.839 23.828 1.000 22.447 307 ASP B C 1
ATOM 12277 O O . ASP B 1 302 ? -39.958 -3.253 23.263 1.000 23.295 307 ASP B O 1
ATOM 12286 N N . ALA B 1 303 ? -41.873 -3.197 24.455 1.000 20.589 308 ALA B N 1
ATOM 12287 C CA . ALA B 1 303 ? -41.907 -1.738 24.481 1.000 21.921 308 ALA B CA 1
ATOM 12288 C C . ALA B 1 303 ? -40.568 -1.112 24.899 1.000 22.593 308 ALA B C 1
ATOM 12289 O O . ALA B 1 303 ? -40.168 -0.096 24.334 1.000 21.056 308 ALA B O 1
ATOM 12296 N N . GLU B 1 304 ? -39.875 -1.688 25.891 1.000 25.582 309 GLU B N 1
ATOM 12297 C CA . GLU B 1 304 ? -38.685 -1.054 26.459 1.000 26.086 309 GLU B CA 1
ATOM 12298 C C . GLU B 1 304 ? -37.595 -0.844 25.408 1.000 24.932 309 GLU B C 1
ATOM 12299 O O . GLU B 1 304 ? -36.818 0.081 25.550 1.000 25.715 309 GLU B O 1
ATOM 12311 N N . PHE B 1 305 ? -37.588 -1.626 24.322 1.000 24.525 310 PHE B N 1
ATOM 12312 C CA . PHE B 1 305 ? -36.591 -1.500 23.262 1.000 24.531 310 PHE B CA 1
ATOM 12313 C C . PHE B 1 305 ? -36.757 -0.234 22.433 1.000 26.437 310 PHE B C 1
ATOM 12314 O O . PHE B 1 305 ? -35.849 0.110 21.668 1.000 24.903 310 PHE B O 1
ATOM 12331 N N . TYR B 1 306 ? -37.893 0.453 22.586 1.000 25.099 311 TYR B N 1
ATOM 12332 C CA . TYR B 1 306 ? -38.215 1.590 21.754 1.000 24.517 311 TYR B CA 1
ATOM 12333 C C . TYR B 1 306 ? -38.071 2.897 22.522 1.000 25.922 311 TYR B C 1
ATOM 12334 O O . TYR B 1 306 ? -38.444 3.928 22.003 1.000 25.728 311 TYR B O 1
ATOM 12352 N N . LEU B 1 307 ? -37.500 2.867 23.724 1.000 26.154 312 LEU B N 1
ATOM 12353 C CA . LEU B 1 307 ? -37.320 4.050 24.524 1.000 25.496 312 LEU B CA 1
ATOM 12354 C C . LEU B 1 307 ? -36.029 4.751 24.114 1.000 28.013 312 LEU B C 1
ATOM 12355 O O . LEU B 1 307 ? -35.116 4.142 23.561 1.000 29.561 312 LEU B O 1
ATOM 12371 N N . GLY B 1 308 ? -35.974 6.053 24.377 1.000 28.548 313 GLY B N 1
ATOM 12372 C CA . GLY B 1 308 ? -34.732 6.816 24.309 1.000 31.668 313 GLY B CA 1
ATOM 12373 C C . GLY B 1 308 ? -34.671 7.732 23.092 1.000 27.302 313 GLY B C 1
ATOM 12374 O O . GLY B 1 308 ? -35.678 8.166 22.595 1.000 24.794 313 GLY B O 1
ATOM 12378 N N . ASN B 1 309 ? -33.479 7.974 22.565 1.000 27.341 314 ASN B N 1
ATOM 12379 C CA . ASN B 1 309 ? -33.328 8.904 21.461 1.000 28.121 314 ASN B CA 1
ATOM 12380 C C . ASN B 1 309 ? -33.728 8.296 20.108 1.000 27.539 314 ASN B C 1
ATOM 12381 O O . ASN B 1 309 ? -32.907 8.083 19.222 1.000 25.095 314 ASN B O 1
ATOM 12392 N N . ILE B 1 310 ? -35.023 8.123 19.900 1.000 26.488 315 ILE B N 1
ATOM 12393 C CA . ILE B 1 310 ? -35.469 7.375 18.755 1.000 29.317 315 ILE B CA 1
ATOM 12394 C C . ILE B 1 310 ? -36.490 8.188 17.984 1.000 27.884 315 ILE B C 1
ATOM 12395 O O . ILE B 1 310 ? -37.350 8.762 18.605 1.000 29.562 315 ILE B O 1
ATOM 12411 N N . LEU B 1 311 ? -36.419 8.170 16.647 1.000 27.462 316 LEU B N 1
ATOM 12412 C CA . LEU B 1 311 ? -37.410 8.803 15.781 1.000 27.691 316 LEU B CA 1
ATOM 12413 C C . LEU B 1 311 ? -38.080 7.771 14.876 1.000 26.522 316 LEU B C 1
ATOM 12414 O O . LEU B 1 311 ? -37.402 7.064 14.127 1.000 25.490 316 LEU B O 1
ATOM 12430 N N . SER B 1 312 ? -39.403 7.789 14.902 1.000 22.692 317 SER B N 1
ATOM 12431 C CA . SER B 1 312 ? -40.266 6.914 14.123 1.000 24.586 317 SER B CA 1
ATOM 12432 C C . SER B 1 312 ? -41.009 7.705 13.061 1.000 22.825 317 SER B C 1
ATOM 12433 O O . SER B 1 312 ? -41.334 8.857 13.242 1.000 22.270 317 SER B O 1
ATOM 12441 N N . ARG B 1 313 ? -41.326 7.074 11.948 1.000 22.636 318 ARG B N 1
ATOM 12442 C CA . ARG B 1 313 ? -41.867 7.803 10.825 1.000 20.859 318 ARG B CA 1
ATOM 12443 C C . ARG B 1 313 ? -43.211 8.446 11.175 1.000 21.570 318 ARG B C 1
ATOM 12444 O O . ARG B 1 313 ? -43.486 9.530 10.721 1.000 23.449 318 ARG B O 1
ATOM 12465 N N . GLU B 1 314 ? -44.073 7.762 11.937 1.000 21.900 319 GLU B N 1
ATOM 12466 C CA . GLU B 1 314 ? -45.407 8.246 12.259 1.000 24.612 319 GLU B CA 1
ATOM 12467 C C . GLU B 1 314 ? -45.434 8.745 13.712 1.000 26.434 319 GLU B C 1
ATOM 12468 O O . GLU B 1 314 ? -46.500 8.966 14.282 1.000 26.837 319 GLU B O 1
ATOM 12480 N N . LYS B 1 315 ? -44.261 8.932 14.326 1.000 25.233 320 LYS B N 1
ATOM 12481 C CA . LYS B 1 315 ? -44.176 9.596 15.619 1.000 26.946 320 LYS B CA 1
ATOM 12482 C C . LYS B 1 315 ? -45.082 8.888 16.635 1.000 23.276 320 LYS B C 1
ATOM 12483 O O . LYS B 1 315 ? -45.877 9.530 17.276 1.000 20.742 320 LYS B O 1
ATOM 12502 N N . ILE B 1 316 ? -44.938 7.572 16.819 1.000 22.233 321 ILE B N 1
ATOM 12503 C CA . ILE B 1 316 ? -45.695 6.791 17.781 1.000 23.877 321 ILE B CA 1
ATOM 12504 C C . ILE B 1 316 ? -44.820 6.501 19.003 1.000 24.262 321 ILE B C 1
ATOM 12505 O O . ILE B 1 316 ? -43.599 6.572 18.943 1.000 26.242 321 ILE B O 1
ATOM 12521 N N . GLY B 1 317 ? -45.455 6.133 20.108 1.000 24.231 322 GLY B N 1
ATOM 12522 C CA . GLY B 1 317 ? -44.746 5.753 21.329 1.000 23.673 322 GLY B CA 1
ATOM 12523 C C . GLY B 1 317 ? -44.260 4.300 21.324 1.000 21.409 322 GLY B C 1
ATOM 12524 O O . GLY B 1 317 ? -44.548 3.509 20.422 1.000 21.417 322 GLY B O 1
ATOM 12528 N N . ALA B 1 318 ? -43.492 3.969 22.358 1.000 20.696 323 ALA B N 1
ATOM 12529 C CA . ALA B 1 318 ? -42.828 2.689 22.483 1.000 22.040 323 ALA B CA 1
ATOM 12530 C C . ALA B 1 318 ? -43.871 1.568 22.612 1.000 22.542 323 ALA B C 1
ATOM 12531 O O . ALA B 1 318 ? -43.761 0.513 21.971 1.000 23.052 323 ALA B O 1
ATOM 12538 N N . ASN B 1 319 ? -44.946 1.817 23.365 1.000 20.833 324 ASN B N 1
ATOM 12539 C CA . ASN B 1 319 ? -45.979 0.799 23.489 1.000 20.676 324 ASN B CA 1
ATOM 12540 C C . ASN B 1 319 ? -46.570 0.458 22.127 1.000 20.809 324 ASN B C 1
ATOM 12541 O O . ASN B 1 319 ? -46.802 -0.723 21.792 1.000 20.411 324 ASN B O 1
ATOM 12552 N N . GLU B 1 320 ? -46.824 1.447 21.309 1.000 22.180 325 GLU B N 1
ATOM 12553 C CA . GLU B 1 320 ? -47.469 1.163 20.030 1.000 23.935 325 GLU B CA 1
ATOM 12554 C C . GLU B 1 320 ? -46.493 0.505 19.051 1.000 22.674 325 GLU B C 1
ATOM 12555 O O . GLU B 1 320 ? -46.946 -0.161 18.119 1.000 24.215 325 GLU B O 1
ATOM 12567 N N . GLN B 1 321 ? -45.175 0.674 19.233 1.000 22.848 326 GLN B N 1
ATOM 12568 C CA . GLN B 1 321 ? -44.204 -0.078 18.422 1.000 21.876 326 GLN B CA 1
ATOM 12569 C C . GLN B 1 321 ? -44.433 -1.583 18.655 1.000 21.401 326 GLN B C 1
ATOM 12570 O O . GLN B 1 321 ? -44.467 -2.383 17.740 1.000 21.312 326 GLN B O 1
ATOM 12584 N N . CYS B 1 322 ? -44.609 -1.958 19.923 1.000 21.464 327 CYS B N 1
ATOM 12585 C CA . CYS B 1 322 ? -44.876 -3.311 20.364 1.000 20.210 327 CYS B CA 1
ATOM 12586 C C . CYS B 1 322 ? -46.201 -3.795 19.777 1.000 19.576 327 CYS B C 1
ATOM 12587 O O . CYS B 1 322 ? -46.298 -4.902 19.249 1.000 21.064 327 CYS B O 1
ATOM 12595 N N . GLU B 1 323 ? -47.234 -2.949 19.816 1.000 21.072 328 GLU B N 1
ATOM 12596 C CA . GLU B 1 323 ? -48.550 -3.298 19.320 1.000 19.317 328 GLU B CA 1
ATOM 12597 C C . GLU B 1 323 ? -48.493 -3.565 17.818 1.000 20.182 328 GLU B C 1
ATOM 12598 O O . GLU B 1 323 ? -49.139 -4.471 17.291 1.000 19.604 328 GLU B O 1
ATOM 12610 N N . ARG B 1 324 ? -47.710 -2.781 17.108 1.000 20.138 329 ARG B N 1
ATOM 12611 C CA . ARG B 1 324 ? -47.669 -2.844 15.636 1.000 20.749 329 ARG B CA 1
ATOM 12612 C C . ARG B 1 324 ? -46.839 -4.050 15.188 1.000 19.936 329 ARG B C 1
ATOM 12613 O O . ARG B 1 324 ? -47.131 -4.673 14.159 1.000 20.613 329 ARG B O 1
ATOM 12634 N N . TRP B 1 325 ? -45.826 -4.415 15.974 1.000 19.538 330 TRP B N 1
ATOM 12635 C CA . TRP B 1 325 ? -45.168 -5.697 15.756 1.000 19.927 330 TRP B CA 1
ATOM 12636 C C . TRP B 1 325 ? -46.209 -6.823 15.832 1.000 21.232 330 TRP B C 1
ATOM 12637 O O . TRP B 1 325 ? -46.251 -7.692 14.952 1.000 21.588 330 TRP B O 1
ATOM 12658 N N . GLY B 1 326 ? -47.081 -6.761 16.869 1.000 19.864 331 GLY B N 1
ATOM 12659 C CA . GLY B 1 326 ? -48.147 -7.733 17.074 1.000 20.872 331 GLY B CA 1
ATOM 12660 C C . GLY B 1 326 ? -49.094 -7.878 15.878 1.000 20.765 331 GLY B C 1
ATOM 12661 O O . GLY B 1 326 ? -49.569 -8.964 15.579 1.000 21.498 331 GLY B O 1
ATOM 12665 N N . ARG B 1 327 ? -49.383 -6.779 15.178 1.000 21.577 332 ARG B N 1
ATOM 12666 C CA . ARG B 1 327 ? -50.272 -6.831 14.032 1.000 23.072 332 ARG B CA 1
ATOM 12667 C C . ARG B 1 327 ? -49.708 -7.658 12.884 1.000 23.236 332 ARG B C 1
ATOM 12668 O O . ARG B 1 327 ? -50.491 -8.132 12.053 1.000 24.050 332 ARG B O 1
ATOM 12689 N N . ILE B 1 328 ? -48.383 -7.843 12.800 1.000 21.364 333 ILE B N 1
ATOM 12690 C CA . ILE B 1 328 ? -47.859 -8.620 11.677 1.000 21.017 333 ILE B CA 1
ATOM 12691 C C . ILE B 1 328 ? -48.491 -10.038 11.713 1.000 19.209 333 ILE B C 1
ATOM 12692 O O . ILE B 1 328 ? -48.841 -10.641 10.698 1.000 18.001 333 ILE B O 1
ATOM 12708 N N . GLY B 1 329 ? -48.696 -10.563 12.913 1.000 18.428 334 GLY B N 1
ATOM 12709 C CA . GLY B 1 329 ? -49.297 -11.879 13.111 1.000 19.166 334 GLY B CA 1
ATOM 12710 C C . GLY B 1 329 ? -50.685 -12.039 12.508 1.000 19.653 334 GLY B C 1
ATOM 12711 O O . GLY B 1 329 ? -51.144 -13.163 12.263 1.000 21.396 334 GLY B O 1
ATOM 12715 N N . LEU B 1 330 ? -51.401 -10.932 12.346 1.000 19.266 335 LEU B N 1
ATOM 12716 C CA . LEU B 1 330 ? -52.719 -10.972 11.716 1.000 19.450 335 LEU B CA 1
ATOM 12717 C C . LEU B 1 330 ? -52.645 -11.509 10.295 1.000 19.538 335 LEU B C 1
ATOM 12718 O O . LEU B 1 330 ? -53.662 -11.930 9.726 1.000 20.489 335 LEU B O 1
ATOM 12734 N N . LEU B 1 331 ? -51.432 -11.477 9.709 1.000 20.219 336 LEU B N 1
ATOM 12735 C CA . LEU B 1 331 ? -51.227 -11.930 8.340 1.000 19.505 336 LEU B CA 1
ATOM 12736 C C . LEU B 1 331 ? -50.781 -13.395 8.296 1.000 20.147 336 LEU B C 1
ATOM 12737 O O . LEU B 1 331 ? -50.738 -14.005 7.224 1.000 21.144 336 LEU B O 1
ATOM 12753 N N . TYR B 1 332 ? -50.423 -13.952 9.460 1.000 20.035 337 TYR B N 1
ATOM 12754 C CA . TYR B 1 332 ? -49.864 -15.301 9.554 1.000 22.312 337 TYR B CA 1
ATOM 12755 C C . TYR B 1 332 ? -50.670 -16.038 10.638 1.000 20.771 337 TYR B C 1
ATOM 12756 O O . TYR B 1 332 ? -50.363 -15.957 11.834 1.000 19.241 337 TYR B O 1
ATOM 12774 N N . PRO B 1 333 ? -51.731 -16.773 10.264 1.000 21.265 338 PRO B N 1
ATOM 12775 C CA . PRO B 1 333 ? -52.574 -17.436 11.267 1.000 21.120 338 PRO B CA 1
ATOM 12776 C C . PRO B 1 333 ? -51.807 -18.315 12.249 1.000 19.912 338 PRO B C 1
ATOM 12777 O O . PRO B 1 333 ? -52.221 -18.478 13.415 1.000 20.030 338 PRO B O 1
ATOM 12788 N N . MET B 1 334 ? -50.676 -18.883 11.795 1.000 19.194 339 MET B N 1
ATOM 12789 C CA . MET B 1 334 ? -49.876 -19.680 12.697 1.000 19.647 339 MET B CA 1
ATOM 12790 C C . MET B 1 334 ? -48.789 -18.767 13.232 1.000 20.461 339 MET B C 1
ATOM 12791 O O . MET B 1 334 ? -47.832 -18.474 12.520 1.000 21.665 339 MET B O 1
ATOM 12805 N N . ASN B 1 335 ? -49.002 -18.273 14.467 1.000 19.882 340 ASN B N 1
ATOM 12806 C CA . ASN B 1 335 ? -48.120 -17.309 15.085 1.000 18.200 340 ASN B CA 1
ATOM 12807 C C . ASN B 1 335 ? -48.072 -17.535 16.592 1.000 18.850 340 ASN B C 1
ATOM 12808 O O . ASN B 1 335 ? -48.889 -18.232 17.164 1.000 19.595 340 ASN B O 1
ATOM 12819 N N . GLU B 1 336 ? -47.111 -16.887 17.226 1.000 19.744 341 GLU B N 1
ATOM 12820 C CA . GLU B 1 336 ? -46.992 -16.809 18.681 1.000 22.025 341 GLU B CA 1
ATOM 12821 C C . GLU B 1 336 ? -46.203 -15.538 19.039 1.000 21.672 341 GLU B C 1
ATOM 12822 O O . GLU B 1 336 ? -45.135 -15.243 18.451 1.000 21.903 341 GLU B O 1
ATOM 12834 N N . TYR B 1 337 ? -46.709 -14.833 20.064 1.000 22.312 342 TYR B N 1
ATOM 12835 C CA . TYR B 1 337 ? -46.090 -13.636 20.608 1.000 21.547 342 TYR B CA 1
ATOM 12836 C C . TYR B 1 337 ? -45.893 -13.809 22.107 1.000 20.722 342 TYR B C 1
ATOM 12837 O O . TYR B 1 337 ? -46.652 -14.525 22.749 1.000 21.991 342 TYR B O 1
ATOM 12855 N N . ARG B 1 338 ? -44.896 -13.118 22.649 1.000 19.618 343 ARG B N 1
ATOM 12856 C CA . ARG B 1 338 ? -44.661 -13.041 24.089 1.000 20.857 343 ARG B CA 1
ATOM 12857 C C . ARG B 1 338 ? -44.879 -11.593 24.522 1.000 21.855 343 ARG B C 1
ATOM 12858 O O . ARG B 1 338 ? -45.641 -11.334 25.447 1.000 23.513 343 ARG B O 1
ATOM 12879 N N . ALA B 1 339 ? -44.186 -10.653 23.875 1.000 22.422 344 ALA B N 1
ATOM 12880 C CA . ALA B 1 339 ? -44.397 -9.232 24.116 1.000 20.681 344 ALA B CA 1
ATOM 12881 C C . ALA B 1 339 ? -45.634 -8.738 23.377 1.000 19.897 344 ALA B C 1
ATOM 12882 O O . ALA B 1 339 ? -45.828 -8.985 22.172 1.000 21.189 344 ALA B O 1
ATOM 12889 N N . MET B 1 340 ? -46.457 -7.979 24.083 1.000 21.203 345 MET B N 1
ATOM 12890 C CA . MET B 1 340 ? -47.633 -7.417 23.423 1.000 20.968 345 MET B CA 1
ATOM 12891 C C . MET B 1 340 ? -48.130 -6.188 24.175 1.000 21.492 345 MET B C 1
ATOM 12892 O O . MET B 1 340 ? -48.021 -6.097 25.388 1.000 21.075 345 MET B O 1
ATOM 12906 N N . TRP B 1 341 ? -48.672 -5.258 23.391 1.000 21.880 346 TRP B N 1
ATOM 12907 C CA . TRP B 1 341 ? -49.486 -4.144 23.831 1.000 20.046 346 TRP B CA 1
ATOM 12908 C C . TRP B 1 341 ? -50.793 -4.195 23.047 1.000 19.940 346 TRP B C 1
ATOM 12909 O O . TRP B 1 341 ? -50.799 -4.171 21.826 1.000 20.170 346 TRP B O 1
ATOM 12930 N N . LYS B 1 342 ? -51.891 -4.277 23.773 1.000 21.170 347 LYS B N 1
ATOM 12931 C CA . LYS B 1 342 ? -53.222 -4.305 23.199 1.000 22.172 347 LYS B CA 1
ATOM 12932 C C . LYS B 1 342 ? -53.335 -5.530 22.281 1.000 21.796 347 LYS B C 1
ATOM 12933 O O . LYS B 1 342 ? -52.809 -6.614 22.612 1.000 21.666 347 LYS B O 1
ATOM 12952 N N . ASN B 1 343 ? -54.064 -5.372 21.160 1.000 20.504 348 ASN B N 1
ATOM 12953 C CA . ASN B 1 343 ? -54.441 -6.487 20.316 1.000 20.388 348 ASN B CA 1
ATOM 12954 C C . ASN B 1 343 ? -55.237 -7.564 21.082 1.000 20.540 348 ASN B C 1
ATOM 12955 O O . ASN B 1 343 ? -55.189 -8.770 20.762 1.000 20.744 348 ASN B O 1
ATOM 12966 N N . GLY B 1 344 ? -56.002 -7.158 22.085 1.000 19.868 349 GLY B N 1
ATOM 12967 C CA . GLY B 1 344 ? -57.042 -7.996 22.626 1.000 20.543 349 GLY B CA 1
ATOM 12968 C C . GLY B 1 344 ? -58.108 -8.334 21.566 1.000 21.170 349 GLY B C 1
ATOM 12969 O O . GLY B 1 344 ? -58.356 -7.538 20.651 1.000 22.336 349 GLY B O 1
ATOM 12973 N N . GLY B 1 345 ? -58.702 -9.546 21.676 1.000 20.014 350 GLY B N 1
ATOM 12974 C CA . GLY B 1 345 ? -59.731 -9.985 20.754 1.000 18.525 350 GLY B CA 1
ATOM 12975 C C . GLY B 1 345 ? -59.248 -10.320 19.348 1.000 19.596 350 GLY B C 1
ATOM 12976 O O . GLY B 1 345 ? -60.077 -10.471 18.418 1.000 19.879 350 GLY B O 1
ATOM 12980 N N . GLN B 1 346 ? -57.934 -10.546 19.213 1.000 21.356 351 GLN B N 1
ATOM 12981 C CA . GLN B 1 346 ? -57.299 -10.790 17.925 1.000 21.305 351 GLN B CA 1
ATOM 12982 C C . GLN B 1 346 ? -56.787 -12.242 17.844 1.000 20.538 351 GLN B C 1
ATOM 12983 O O . GLN B 1 346 ? -56.551 -12.893 18.866 1.000 18.313 351 GLN B O 1
ATOM 12997 N N . PRO B 1 347 ? -56.659 -12.795 16.604 1.000 19.271 352 PRO B N 1
ATOM 12998 C CA . PRO B 1 347 ? -56.221 -14.153 16.383 1.000 18.829 352 PRO B CA 1
ATOM 12999 C C . PRO B 1 347 ? -54.698 -14.298 16.479 1.000 19.054 352 PRO B C 1
ATOM 13000 O O . PRO B 1 347 ? -54.035 -14.632 15.502 1.000 18.098 352 PRO B O 1
ATOM 13011 N N . LEU B 1 348 ? -54.175 -14.018 17.669 1.000 19.760 353 LEU B N 1
ATOM 13012 C CA . LEU B 1 348 ? -52.783 -14.185 17.986 1.000 19.809 353 LEU B CA 1
ATOM 13013 C C . LEU B 1 348 ? -52.686 -15.147 19.141 1.000 21.658 353 LEU B C 1
ATOM 13014 O O . LEU B 1 348 ? -53.419 -14.979 20.097 1.000 21.165 353 LEU B O 1
ATOM 13030 N N . VAL B 1 349 ? -51.718 -16.094 19.055 1.000 21.765 354 VAL B N 1
ATOM 13031 C CA . VAL B 1 349 ? -51.344 -16.862 20.208 1.000 20.033 354 VAL B CA 1
ATOM 13032 C C . VAL B 1 349 ? -50.431 -16.003 21.071 1.000 20.131 354 VAL B C 1
ATOM 13033 O O . VAL B 1 349 ? -49.495 -15.381 20.572 1.000 18.659 354 VAL B O 1
ATOM 13046 N N . GLU B 1 350 ? -50.748 -15.983 22.371 1.000 19.231 355 GLU B N 1
ATOM 13047 C CA . GLU B 1 350 ? -50.050 -15.188 23.325 1.000 20.061 355 GLU B CA 1
ATOM 13048 C C . GLU B 1 350 ? -49.439 -16.153 24.332 1.000 22.187 355 GLU B C 1
ATOM 13049 O O . GLU B 1 350 ? -50.164 -16.824 25.096 1.000 22.732 355 GLU B O 1
ATOM 13061 N N . ARG B 1 351 ? -48.111 -16.271 24.320 1.000 21.312 356 ARG B N 1
ATOM 13062 C CA . ARG B 1 351 ? -47.424 -17.191 25.205 1.000 21.274 356 ARG B CA 1
ATOM 13063 C C . ARG B 1 351 ? -47.032 -16.456 26.467 1.000 21.301 356 ARG B C 1
ATOM 13064 O O . ARG B 1 351 ? -46.558 -15.331 26.413 1.000 22.051 356 ARG B O 1
ATOM 13085 N N . LEU B 1 352 ? -47.255 -17.077 27.605 1.000 21.274 357 LEU B N 1
ATOM 13086 C CA . LEU B 1 352 ? -46.656 -16.611 28.836 1.000 21.000 357 LEU B CA 1
ATOM 13087 C C . LEU B 1 352 ? -45.141 -16.675 28.651 1.000 23.659 357 LEU B C 1
ATOM 13088 O O . LEU B 1 352 ? -44.645 -17.565 27.968 1.000 23.913 357 LEU B O 1
ATOM 13104 N N . ARG B 1 353 ? -44.420 -15.739 29.279 1.000 23.156 358 ARG B N 1
ATOM 13105 C CA . ARG B 1 353 ? -42.984 -15.579 29.071 1.000 23.570 358 ARG B CA 1
ATOM 13106 C C . ARG B 1 353 ? -42.232 -16.745 29.716 1.000 24.261 358 ARG B C 1
ATOM 13107 O O . ARG B 1 353 ? -42.793 -17.534 30.483 1.000 23.032 358 ARG B O 1
ATOM 13128 N N . ASP B 1 354 ? -40.969 -16.857 29.300 1.000 24.910 359 ASP B N 1
ATOM 13129 C CA . ASP B 1 354 ? -39.977 -17.769 29.830 1.000 26.525 359 ASP B CA 1
ATOM 13130 C C . ASP B 1 354 ? -40.199 -17.974 31.317 1.000 26.006 359 ASP B C 1
ATOM 13131 O O . ASP B 1 354 ? -40.144 -17.027 32.080 1.000 27.595 359 ASP B O 1
ATOM 13140 N N . LYS B 1 355 ? -40.472 -19.213 31.720 1.000 25.507 360 LYS B N 1
ATOM 13141 C CA . LYS B 1 355 ? -40.646 -19.529 33.121 1.000 27.505 360 LYS B CA 1
ATOM 13142 C C . LYS B 1 355 ? -39.377 -20.199 33.652 1.000 25.691 360 LYS B C 1
ATOM 13143 O O . LYS B 1 355 ? -38.701 -20.955 32.954 1.000 28.004 360 LYS B O 1
ATOM 13162 N N . TYR B 1 356 ? -39.050 -19.939 34.914 1.000 25.973 361 TYR B N 1
ATOM 13163 C CA . TYR B 1 356 ? -37.960 -20.650 35.555 1.000 26.556 361 TYR B CA 1
ATOM 13164 C C . TYR B 1 356 ? -38.405 -22.060 35.930 1.000 28.716 361 TYR B C 1
ATOM 13165 O O . TYR B 1 356 ? -39.605 -22.394 36.017 1.000 28.849 361 TYR B O 1
ATOM 13183 N N . HIS B 1 357 ? -37.400 -22.900 36.177 1.000 29.334 362 HIS B N 1
ATOM 13184 C CA . HIS B 1 357 ? -37.630 -24.259 36.627 1.000 30.336 362 HIS B CA 1
ATOM 13185 C C . HIS B 1 357 ? -37.823 -24.213 38.139 1.000 29.836 362 HIS B C 1
ATOM 13186 O O . HIS B 1 357 ? -36.972 -24.692 38.894 1.000 29.602 362 HIS B O 1
ATOM 13201 N N . THR B 1 358 ? -38.929 -23.586 38.553 1.000 30.450 363 THR B N 1
ATOM 13202 C CA . THR B 1 358 ? -39.250 -23.477 39.972 1.000 32.374 363 THR B CA 1
ATOM 13203 C C . THR B 1 358 ? -40.722 -23.769 40.224 1.000 32.021 363 THR B C 1
ATOM 13204 O O . THR B 1 358 ? -41.553 -23.622 39.317 1.000 30.529 363 THR B O 1
ATOM 13215 N N . TRP B 1 359 ? -40.990 -24.173 41.477 1.000 31.288 364 TRP B N 1
ATOM 13216 C CA . TRP B 1 359 ? -42.354 -24.345 41.968 1.000 31.505 364 TRP B CA 1
ATOM 13217 C C . TRP B 1 359 ? -43.102 -23.007 41.979 1.000 30.197 364 TRP B C 1
ATOM 13218 O O . TRP B 1 359 ? -44.291 -22.921 41.651 1.000 32.928 364 TRP B O 1
ATOM 13239 N N . GLU B 1 360 ? -42.388 -21.936 42.305 1.000 31.511 365 GLU B N 1
ATOM 13240 C CA . GLU B 1 360 ? -43.001 -20.614 42.288 1.000 30.866 365 GLU B CA 1
ATOM 13241 C C . GLU B 1 360 ? -43.513 -20.320 40.871 1.000 27.740 365 GLU B C 1
ATOM 13242 O O . GLU B 1 360 ? -44.596 -19.779 40.689 1.000 29.237 365 GLU B O 1
ATOM 13254 N N . ASP B 1 361 ? -42.743 -20.673 39.841 1.000 26.247 366 ASP B N 1
ATOM 13255 C CA . ASP B 1 361 ? -43.158 -20.325 38.493 1.000 26.434 366 ASP B CA 1
ATOM 13256 C C . ASP B 1 361 ? -44.290 -21.209 37.984 1.000 25.606 366 ASP B C 1
ATOM 13257 O O . ASP B 1 361 ? -45.185 -20.705 37.284 1.000 25.888 366 ASP B O 1
ATOM 13266 N N . VAL B 1 362 ? -44.314 -22.489 38.399 1.000 24.978 367 VAL B N 1
ATOM 13267 C CA . VAL B 1 362 ? -45.406 -23.325 37.962 1.000 26.621 367 VAL B CA 1
ATOM 13268 C C . VAL B 1 362 ? -46.712 -22.795 38.552 1.000 25.635 367 VAL B C 1
ATOM 13269 O O . VAL B 1 362 ? -47.754 -22.920 37.912 1.000 27.241 367 VAL B O 1
ATOM 13282 N N . ARG B 1 363 ? -46.644 -22.188 39.742 1.000 26.625 368 ARG B N 1
ATOM 13283 C CA . ARG B 1 363 ? -47.824 -21.630 40.388 1.000 27.338 368 ARG B CA 1
ATOM 13284 C C . ARG B 1 363 ? -48.297 -20.309 39.759 1.000 28.341 368 ARG B C 1
ATOM 13285 O O . ARG B 1 363 ? -49.394 -19.862 40.056 1.000 25.619 368 ARG B O 1
ATOM 13306 N N . LYS B 1 364 ? -47.481 -19.671 38.896 1.000 26.730 369 LYS B N 1
ATOM 13307 C CA . LYS B 1 364 ? -47.913 -18.516 38.145 1.000 24.865 369 LYS B CA 1
ATOM 13308 C C . LYS B 1 364 ? -48.767 -18.899 36.940 1.000 24.094 369 LYS B C 1
ATOM 13309 O O . LYS B 1 364 ? -49.523 -18.073 36.463 1.000 24.264 369 LYS B O 1
ATOM 13328 N N . LEU B 1 365 ? -48.668 -20.118 36.422 1.000 22.284 370 LEU B N 1
ATOM 13329 C CA . LEU B 1 365 ? -49.257 -20.386 35.119 1.000 22.657 370 LEU B CA 1
ATOM 13330 C C . LEU B 1 365 ? -50.757 -20.076 35.102 1.000 23.332 370 LEU B C 1
ATOM 13331 O O . LEU B 1 365 ? -51.251 -19.464 34.155 1.000 22.906 370 LEU B O 1
ATOM 13347 N N . ILE B 1 366 ? -51.506 -20.505 36.140 1.000 24.933 371 ILE B N 1
ATOM 13348 C CA . ILE B 1 366 ? -52.949 -20.326 36.134 1.000 24.577 371 ILE B CA 1
ATOM 13349 C C . ILE B 1 366 ? -53.324 -18.837 36.219 1.000 23.210 371 ILE B C 1
ATOM 13350 O O . ILE B 1 366 ? -54.084 -18.320 35.412 1.000 22.759 371 ILE B O 1
ATOM 13366 N N . PRO B 1 367 ? -52.904 -18.091 37.245 1.000 21.586 372 PRO B N 1
ATOM 13367 C CA . PRO B 1 367 ? -53.336 -16.688 37.351 1.000 22.051 372 PRO B CA 1
ATOM 13368 C C . PRO B 1 367 ? -52.818 -15.820 36.202 1.000 22.782 372 PRO B C 1
ATOM 13369 O O . PRO B 1 367 ? -53.478 -14.849 35.823 1.000 24.845 372 PRO B O 1
ATOM 13380 N N . HIS B 1 368 ? -51.663 -16.158 35.630 1.000 20.729 373 HIS B N 1
ATOM 13381 C CA . HIS B 1 368 ? -51.157 -15.403 34.480 1.000 22.095 373 HIS B CA 1
ATOM 13382 C C . HIS B 1 368 ? -52.060 -15.665 33.273 1.000 21.631 373 HIS B C 1
ATOM 13383 O O . HIS B 1 368 ? -52.461 -14.747 32.566 1.000 22.341 373 HIS B O 1
ATOM 13398 N N . ALA B 1 369 ? -52.413 -16.937 33.086 1.000 21.191 374 ALA B N 1
ATOM 13399 C CA . ALA B 1 369 ? -53.236 -17.356 31.954 1.000 23.464 374 ALA B CA 1
ATOM 13400 C C . ALA B 1 369 ? -54.676 -16.833 32.085 1.000 22.198 374 ALA B C 1
ATOM 13401 O O . ALA B 1 369 ? -55.295 -16.499 31.072 1.000 20.082 374 ALA B O 1
ATOM 13408 N N . SER B 1 370 ? -55.217 -16.784 33.324 1.000 22.944 375 SER B N 1
ATOM 13409 C CA . SER B 1 370 ? -56.586 -16.338 33.519 1.000 21.230 375 SER B CA 1
ATOM 13410 C C . SER B 1 370 ? -56.685 -14.841 33.283 1.000 20.790 375 SER B C 1
ATOM 13411 O O . SER B 1 370 ? -57.628 -14.401 32.634 1.000 22.150 375 SER B O 1
ATOM 13419 N N . LEU B 1 371 ? -55.705 -14.088 33.787 1.000 21.244 376 LEU B N 1
ATOM 13420 C CA . LEU B 1 371 ? -55.593 -12.663 33.514 1.000 24.227 376 LEU B CA 1
ATOM 13421 C C . LEU B 1 371 ? -55.474 -12.421 32.010 1.000 23.531 376 LEU B C 1
ATOM 13422 O O . LEU B 1 371 ? -56.160 -11.535 31.504 1.000 23.086 376 LEU B O 1
ATOM 13438 N N . ALA B 1 372 ? -54.586 -13.163 31.329 1.000 22.233 377 ALA B N 1
ATOM 13439 C CA . ALA B 1 372 ? -54.427 -13.030 29.881 1.000 22.076 377 ALA B CA 1
ATOM 13440 C C . ALA B 1 372 ? -55.786 -13.045 29.195 1.000 21.777 377 ALA B C 1
ATOM 13441 O O . ALA B 1 372 ? -56.088 -12.199 28.339 1.000 21.684 377 ALA B O 1
ATOM 13448 N N . GLY B 1 373 ? -56.600 -14.018 29.597 1.000 20.934 378 GLY B N 1
ATOM 13449 C CA . GLY B 1 373 ? -57.922 -14.165 29.032 1.000 21.531 378 GLY B CA 1
ATOM 13450 C C . GLY B 1 373 ? -58.815 -12.933 29.223 1.000 21.377 378 GLY B C 1
ATOM 13451 O O . GLY B 1 373 ? -59.520 -12.512 28.289 1.000 20.839 378 GLY B O 1
ATOM 13455 N N . LEU B 1 374 ? -58.778 -12.373 30.434 1.000 20.712 379 LEU B N 1
ATOM 13456 C CA . LEU B 1 374 ? -59.568 -11.183 30.758 1.000 22.467 379 LEU B CA 1
ATOM 13457 C C . LEU B 1 374 ? -59.068 -9.954 29.989 1.000 23.075 379 LEU B C 1
ATOM 13458 O O . LEU B 1 374 ? -59.864 -9.054 29.728 1.000 25.410 379 LEU B O 1
ATOM 13474 N N . LEU B 1 375 ? -57.781 -9.916 29.588 1.000 21.446 380 LEU B N 1
ATOM 13475 C CA . LEU B 1 375 ? -57.227 -8.778 28.852 1.000 21.629 380 LEU B CA 1
ATOM 13476 C C . LEU B 1 375 ? -57.409 -9.007 27.359 1.000 21.747 380 LEU B C 1
ATOM 13477 O O . LEU B 1 375 ? -56.888 -8.221 26.581 1.000 25.224 380 LEU B O 1
ATOM 13493 N N . GLY B 1 376 ? -58.134 -10.065 26.962 1.000 20.388 381 GLY B N 1
ATOM 13494 C CA . GLY B 1 376 ? -58.440 -10.220 25.554 1.000 21.686 381 GLY B CA 1
ATOM 13495 C C . GLY B 1 376 ? -57.572 -11.260 24.863 1.000 21.599 381 GLY B C 1
ATOM 13496 O O . GLY B 1 376 ? -57.703 -11.453 23.662 1.000 22.815 381 GLY B O 1
ATOM 13500 N N . TYR B 1 377 ? -56.736 -11.960 25.654 1.000 21.358 382 TYR B N 1
ATOM 13501 C CA . TYR B 1 377 ? -55.837 -12.972 25.135 1.000 21.020 382 TYR B CA 1
ATOM 13502 C C . TYR B 1 377 ? -56.363 -14.389 25.369 1.000 20.904 382 TYR B C 1
ATOM 13503 O O . TYR B 1 377 ? -55.773 -15.149 26.148 1.000 24.606 382 TYR B O 1
ATOM 13521 N N . SER B 1 378 ? -57.403 -14.793 24.625 1.000 19.508 383 SER B N 1
ATOM 13522 C CA . SER B 1 378 ? -58.050 -16.070 24.853 1.000 21.233 383 SER B CA 1
ATOM 13523 C C . SER B 1 378 ? -57.102 -17.224 24.500 1.000 21.673 383 SER B C 1
ATOM 13524 O O . SER B 1 378 ? -57.165 -18.302 25.114 1.000 20.742 383 SER B O 1
ATOM 13532 N N . PHE B 1 379 ? -56.251 -17.005 23.485 1.000 19.016 384 PHE B N 1
ATOM 13533 C CA . PHE B 1 379 ? -55.457 -18.073 22.920 1.000 19.987 384 PHE B CA 1
ATOM 13534 C C . PHE B 1 379 ? -54.103 -18.052 23.628 1.000 20.010 384 PHE B C 1
ATOM 13535 O O . PHE B 1 379 ? -53.120 -17.604 23.051 1.000 21.205 384 PHE B O 1
ATOM 13552 N N . VAL B 1 380 ? -54.084 -18.452 24.911 1.000 20.112 385 VAL B N 1
ATOM 13553 C CA . VAL B 1 380 ? -52.907 -18.343 25.748 1.000 19.597 385 VAL B CA 1
ATOM 13554 C C . VAL B 1 380 ? -52.257 -19.732 25.966 1.000 21.318 385 VAL B C 1
ATOM 13555 O O . VAL B 1 380 ? -52.909 -20.754 26.210 1.000 20.337 385 VAL B O 1
ATOM 13568 N N . CYS B 1 381 ? -50.932 -19.770 25.856 1.000 21.255 386 CYS B N 1
ATOM 13569 C CA . CYS B 1 381 ? -50.134 -20.976 25.980 1.000 20.619 386 CYS B CA 1
ATOM 13570 C C . CYS B 1 381 ? -49.156 -20.711 27.107 1.000 21.723 386 CYS B C 1
ATOM 13571 O O . CYS B 1 381 ? -48.441 -19.709 27.116 1.000 20.754 386 CYS B O 1
ATOM 13579 N N . PRO B 1 382 ? -49.149 -21.550 28.144 1.000 23.482 387 PRO B N 1
ATOM 13580 C CA . PRO B 1 382 ? -48.376 -21.263 29.352 1.000 22.920 387 PRO B CA 1
ATOM 13581 C C . PRO B 1 382 ? -46.874 -21.589 29.325 1.000 23.419 387 PRO B C 1
ATOM 13582 O O . PRO B 1 382 ? -46.354 -22.213 30.233 1.000 26.717 387 PRO B O 1
ATOM 13593 N N . ASP B 1 383 ? -46.174 -21.019 28.345 1.000 24.823 388 ASP B N 1
ATOM 13594 C CA . ASP B 1 383 ? -44.736 -21.144 28.184 1.000 23.767 388 ASP B CA 1
ATOM 13595 C C . ASP B 1 383 ? -44.416 -22.606 27.887 1.000 24.135 388 ASP B C 1
ATOM 13596 O O . ASP B 1 383 ? -45.078 -23.202 27.021 1.000 29.755 388 ASP B O 1
ATOM 13605 N N . MET B 1 384 ? -43.397 -23.157 28.553 1.000 24.512 389 MET B N 1
ATOM 13606 C CA . MET B 1 384 ? -42.767 -24.430 28.164 1.000 25.858 389 MET B CA 1
ATOM 13607 C C . MET B 1 384 ? -42.728 -25.354 29.367 1.000 24.636 389 MET B C 1
ATOM 13608 O O . MET B 1 384 ? -42.263 -24.935 30.430 1.000 24.487 389 MET B O 1
ATOM 13622 N N . ILE B 1 385 ? -43.249 -26.582 29.191 1.000 25.733 390 ILE B N 1
ATOM 13623 C CA . ILE B 1 385 ? -43.344 -27.536 30.265 1.000 25.468 390 ILE B CA 1
ATOM 13624 C C . ILE B 1 385 ? -41.979 -27.752 30.901 1.000 26.700 390 ILE B C 1
ATOM 13625 O O . ILE B 1 385 ? -41.025 -28.164 30.218 1.000 25.520 390 ILE B O 1
ATOM 13641 N N . GLY B 1 386 ? -41.908 -27.469 32.212 1.000 25.892 391 GLY B N 1
ATOM 13642 C CA . GLY B 1 386 ? -40.684 -27.677 32.977 1.000 27.542 391 GLY B CA 1
ATOM 13643 C C . GLY B 1 386 ? -39.821 -26.419 33.072 1.000 29.076 391 GLY B C 1
ATOM 13644 O O . GLY B 1 386 ? -38.860 -26.370 33.845 1.000 29.993 391 GLY B O 1
ATOM 13648 N N . GLY B 1 387 ? -40.180 -25.395 32.300 1.000 28.906 392 GLY B N 1
ATOM 13649 C CA . GLY B 1 387 ? -39.448 -24.137 32.292 1.000 29.200 392 GLY B CA 1
ATOM 13650 C C . GLY B 1 387 ? -38.991 -23.770 30.889 1.000 30.594 392 GLY B C 1
ATOM 13651 O O . GLY B 1 387 ? -38.753 -24.661 30.075 1.000 30.340 392 GLY B O 1
ATOM 13655 N N . GLY B 1 388 ? -38.857 -22.463 30.628 1.000 29.853 393 GLY B N 1
ATOM 13656 C CA . GLY B 1 388 ? -38.482 -21.980 29.312 1.000 31.053 393 GLY B CA 1
ATOM 13657 C C . GLY B 1 388 ? -37.162 -21.205 29.345 1.000 33.373 393 GLY B C 1
ATOM 13658 O O . GLY B 1 388 ? -36.706 -20.756 28.307 1.000 33.840 393 GLY B O 1
ATOM 13662 N N . ASP B 1 389 ? -36.583 -21.029 30.543 1.000 36.127 394 ASP B N 1
ATOM 13663 C CA . ASP B 1 389 ? -35.346 -20.299 30.728 1.000 40.709 394 ASP B CA 1
ATOM 13664 C C . ASP B 1 389 ? -34.219 -21.330 30.715 1.000 42.753 394 ASP B C 1
ATOM 13665 O O . ASP B 1 389 ? -34.178 -22.166 31.614 1.000 39.400 394 ASP B O 1
ATOM 13674 N N . PHE B 1 390 ? -33.304 -21.189 29.723 1.000 49.164 395 PHE B N 1
ATOM 13675 C CA . PHE B 1 390 ? -32.287 -22.181 29.364 1.000 51.277 395 PHE B CA 1
ATOM 13676 C C . PHE B 1 390 ? -31.142 -22.274 30.368 1.000 57.369 395 PHE B C 1
ATOM 13677 O O . PHE B 1 390 ? -30.298 -23.166 30.202 1.000 67.559 395 PHE B O 1
ATOM 13694 N N . SER B 1 391 ? -31.053 -21.342 31.338 1.000 61.317 396 SER B N 1
ATOM 13695 C CA . SER B 1 391 ? -30.010 -21.385 32.365 1.000 63.389 396 SER B CA 1
ATOM 13696 C C . SER B 1 391 ? -30.542 -22.000 33.670 1.000 59.077 396 SER B C 1
ATOM 13697 O O . SER B 1 391 ? -29.755 -22.471 34.496 1.000 57.341 396 SER B O 1
ATOM 13705 N N . SER B 1 392 ? -31.876 -22.048 33.830 1.000 58.223 397 SER B N 1
ATOM 13706 C CA . SER B 1 392 ? -32.518 -22.975 34.759 1.000 69.313 397 SER B CA 1
ATOM 13707 C C . SER B 1 392 ? -32.138 -24.427 34.451 1.000 81.134 397 SER B C 1
ATOM 13708 O O . SER B 1 392 ? -32.290 -25.316 35.305 1.000 91.389 397 SER B O 1
ATOM 13716 N N . PHE B 1 393 ? -31.695 -24.648 33.197 1.000 87.505 398 PHE B N 1
ATOM 13717 C CA . PHE B 1 393 ? -31.126 -25.909 32.730 1.000 79.525 398 PHE B CA 1
ATOM 13718 C C . PHE B 1 393 ? -29.675 -25.687 32.251 1.000 66.787 398 PHE B C 1
ATOM 13719 O O . PHE B 1 393 ? -28.699 -25.867 33.001 1.000 68.013 398 PHE B O 1
ATOM 13736 N N . LYS B 1 398 ? -29.740 -31.807 39.030 1.000 68.997 403 LYS B N 1
ATOM 13737 C CA . LYS B 1 398 ? -30.449 -30.627 39.602 1.000 69.105 403 LYS B CA 1
ATOM 13738 C C . LYS B 1 398 ? -31.915 -30.540 39.167 1.000 58.397 403 LYS B C 1
ATOM 13739 O O . LYS B 1 398 ? -32.680 -29.898 39.875 1.000 63.355 403 LYS B O 1
ATOM 13758 N N . LEU B 1 399 ? -32.316 -31.116 38.015 1.000 47.686 404 LEU B N 1
ATOM 13759 C CA . LEU B 1 399 ? -33.696 -30.982 37.543 1.000 46.451 404 LEU B CA 1
ATOM 13760 C C . LEU B 1 399 ? -34.646 -31.722 38.477 1.000 36.141 404 LEU B C 1
ATOM 13761 O O . LEU B 1 399 ? -34.338 -32.794 38.955 1.000 35.466 404 LEU B O 1
ATOM 13777 N N . ASP B 1 400 ? -35.814 -31.139 38.707 1.000 34.613 405 ASP B N 1
ATOM 13778 C CA . ASP B 1 400 ? -36.856 -31.684 39.568 1.000 36.047 405 ASP B CA 1
ATOM 13779 C C . ASP B 1 400 ? -37.896 -32.379 38.683 1.000 34.420 405 ASP B C 1
ATOM 13780 O O . ASP B 1 400 ? -38.700 -31.748 37.995 1.000 33.882 405 ASP B O 1
ATOM 13789 N N . GLN B 1 401 ? -37.895 -33.703 38.717 1.000 34.074 406 GLN B N 1
ATOM 13790 C CA . GLN B 1 401 ? -38.723 -34.492 37.814 1.000 36.633 406 GLN B CA 1
ATOM 13791 C C . GLN B 1 401 ? -40.206 -34.261 38.125 1.000 34.947 406 GLN B C 1
ATOM 13792 O O . GLN B 1 401 ? -41.062 -34.189 37.237 1.000 32.341 406 GLN B O 1
ATOM 13806 N N . GLU B 1 402 ? -40.499 -34.157 39.416 1.000 34.673 407 GLU B N 1
ATOM 13807 C CA . GLU B 1 402 ? -41.862 -34.011 39.881 1.000 32.557 407 GLU B CA 1
ATOM 13808 C C . GLU B 1 402 ? -42.424 -32.703 39.339 1.000 29.226 407 GLU B C 1
ATOM 13809 O O . GLU B 1 402 ? -43.562 -32.633 38.913 1.000 28.032 407 GLU B O 1
ATOM 13821 N N . LEU B 1 403 ? -41.565 -31.683 39.304 1.000 29.913 408 LEU B N 1
ATOM 13822 C CA . LEU B 1 403 ? -41.940 -30.344 38.872 1.000 29.989 408 LEU B CA 1
ATOM 13823 C C . LEU B 1 403 ? -42.317 -30.378 37.393 1.000 30.206 408 LEU B C 1
ATOM 13824 O O . LEU B 1 403 ? -43.287 -29.739 36.969 1.000 30.427 408 LEU B O 1
ATOM 13840 N N . ILE B 1 404 ? -41.546 -31.146 36.621 1.000 28.296 409 ILE B N 1
ATOM 13841 C CA . ILE B 1 404 ? -41.810 -31.300 35.200 1.000 26.153 409 ILE B CA 1
ATOM 13842 C C . ILE B 1 404 ? -43.160 -31.977 34.992 1.000 27.695 409 ILE B C 1
ATOM 13843 O O . ILE B 1 404 ? -43.946 -31.542 34.152 1.000 28.657 409 ILE B O 1
ATOM 13859 N N . VAL B 1 405 ? -43.442 -33.025 35.777 1.000 27.482 410 VAL B N 1
ATOM 13860 C CA . VAL B 1 405 ? -44.735 -33.699 35.693 1.000 28.028 410 VAL B CA 1
ATOM 13861 C C . VAL B 1 405 ? -45.874 -32.713 36.016 1.000 27.763 410 VAL B C 1
ATOM 13862 O O . VAL B 1 405 ? -46.833 -32.572 35.249 1.000 27.265 410 VAL B O 1
ATOM 13875 N N . ARG B 1 406 ? -45.779 -32.015 37.156 1.000 26.682 411 ARG B N 1
ATOM 13876 C CA . ARG B 1 406 ? -46.842 -31.104 37.534 1.000 27.645 411 ARG B CA 1
ATOM 13877 C C . ARG B 1 406 ? -47.014 -29.998 36.493 1.000 27.475 411 ARG B C 1
ATOM 13878 O O . ARG B 1 406 ? -48.131 -29.539 36.282 1.000 28.581 411 ARG B O 1
ATOM 13899 N N . SER B 1 407 ? -45.906 -29.497 35.929 1.000 25.662 412 SER B N 1
ATOM 13900 C CA . SER B 1 407 ? -45.920 -28.512 34.858 1.000 25.447 412 SER B CA 1
ATOM 13901 C C . SER B 1 407 ? -46.698 -29.061 33.664 1.000 25.868 412 SER B C 1
ATOM 13902 O O . SER B 1 407 ? -47.632 -28.432 33.162 1.000 25.988 412 SER B O 1
ATOM 13910 N N . ALA B 1 408 ? -46.374 -30.274 33.231 1.000 25.093 413 ALA B N 1
ATOM 13911 C CA . ALA B 1 408 ? -47.100 -30.900 32.128 1.000 25.205 413 ALA B CA 1
ATOM 13912 C C . ALA B 1 408 ? -48.605 -31.039 32.395 1.000 26.762 413 ALA B C 1
ATOM 13913 O O . ALA B 1 408 ? -49.442 -30.803 31.490 1.000 25.119 413 ALA B O 1
ATOM 13920 N N . GLN B 1 409 ? -48.932 -31.434 33.637 1.000 26.795 414 GLN B N 1
ATOM 13921 C CA . GLN B 1 409 ? -50.305 -31.712 34.001 1.000 26.347 414 GLN B CA 1
ATOM 13922 C C . GLN B 1 409 ? -51.099 -30.404 34.049 1.000 25.963 414 GLN B C 1
ATOM 13923 O O . GLN B 1 409 ? -52.302 -30.382 33.773 1.000 27.982 414 GLN B O 1
ATOM 13937 N N . CYS B 1 410 ? -50.409 -29.309 34.376 1.000 24.548 415 CYS B N 1
ATOM 13938 C CA . CYS B 1 410 ? -51.034 -28.006 34.469 1.000 25.121 415 CYS B CA 1
ATOM 13939 C C . CYS B 1 410 ? -51.270 -27.444 33.067 1.000 24.214 415 CYS B C 1
ATOM 13940 O O . CYS B 1 410 ? -52.230 -26.728 32.851 1.000 24.604 415 CYS B O 1
ATOM 13948 N N . HIS B 1 411 ? -50.385 -27.732 32.113 1.000 23.369 416 HIS B N 1
ATOM 13949 C CA . HIS B 1 411 ? -50.568 -27.324 30.734 1.000 24.325 416 HIS B CA 1
ATOM 13950 C C . HIS B 1 411 ? -51.740 -28.044 30.082 1.000 24.579 416 HIS B C 1
ATOM 13951 O O . HIS B 1 411 ? -52.422 -27.501 29.221 1.000 24.940 416 HIS B O 1
ATOM 13966 N N . ALA B 1 412 ? -51.951 -29.298 30.458 1.000 25.959 417 ALA B N 1
ATOM 13967 C CA . ALA B 1 412 ? -52.796 -30.198 29.684 1.000 25.041 417 ALA B CA 1
ATOM 13968 C C . ALA B 1 412 ? -54.181 -29.625 29.347 1.000 24.231 417 ALA B C 1
ATOM 13969 O O . ALA B 1 412 ? -54.659 -29.784 28.215 1.000 26.297 417 ALA B O 1
ATOM 13976 N N . LEU B 1 413 ? -54.889 -29.050 30.309 1.000 23.772 418 LEU B N 1
ATOM 13977 C CA . LEU B 1 413 ? -56.237 -28.548 30.015 1.000 24.828 418 LEU B CA 1
ATOM 13978 C C . LEU B 1 413 ? -56.280 -27.009 29.948 1.000 25.154 418 LEU B C 1
ATOM 13979 O O . LEU B 1 413 ? -57.353 -26.409 29.971 1.000 23.156 418 LEU B O 1
ATOM 13995 N N . MET B 1 414 ? -55.113 -26.380 29.728 1.000 25.609 419 MET B N 1
ATOM 13996 C CA . MET B 1 414 ? -55.043 -25.000 29.280 1.000 27.025 419 MET B CA 1
ATOM 13997 C C . MET B 1 414 ? -55.375 -24.963 27.797 1.000 25.620 419 MET B C 1
ATOM 13998 O O . MET B 1 414 ? -55.546 -25.999 27.186 1.000 23.816 419 MET B O 1
ATOM 14012 N N . PRO B 1 415 ? -55.562 -23.791 27.168 1.000 24.592 420 PRO B N 1
ATOM 14013 C CA . PRO B 1 415 ? -55.953 -23.765 25.760 1.000 25.320 420 PRO B CA 1
ATOM 14014 C C . PRO B 1 415 ? -54.913 -24.445 24.862 1.000 23.244 420 PRO B C 1
ATOM 14015 O O . PRO B 1 415 ? -55.270 -25.050 23.841 1.000 23.382 420 PRO B O 1
ATOM 14026 N N . MET B 1 416 ? -53.637 -24.356 25.249 1.000 22.604 421 MET B N 1
ATOM 14027 C CA . MET B 1 416 ? -52.550 -24.969 24.485 1.000 22.620 421 MET B CA 1
ATOM 14028 C C . MET B 1 416 ? -51.495 -25.526 25.445 1.000 22.539 421 MET B C 1
ATOM 14029 O O . MET B 1 416 ? -51.397 -25.104 26.609 1.000 24.557 421 MET B O 1
ATOM 14043 N N . MET B 1 417 ? -50.711 -26.478 24.936 1.000 23.004 422 MET B N 1
ATOM 14044 C CA . MET B 1 417 ? -49.733 -27.207 25.740 1.000 24.619 422 MET B CA 1
ATOM 14045 C C . MET B 1 417 ? -48.408 -27.183 24.978 1.000 23.317 422 MET B C 1
ATOM 14046 O O . MET B 1 417 ? -48.409 -27.484 23.791 1.000 22.815 422 MET B O 1
ATOM 14060 N N . GLN B 1 418 ? -47.302 -26.777 25.616 1.000 23.858 423 GLN B N 1
ATOM 14061 C CA . GLN B 1 418 ? -46.054 -26.632 24.875 1.000 23.584 423 GLN B CA 1
ATOM 14062 C C . GLN B 1 418 ? -44.891 -27.312 25.608 1.000 23.169 423 GLN B C 1
ATOM 14063 O O . GLN B 1 418 ? -44.573 -27.003 26.768 1.000 21.362 423 GLN B O 1
ATOM 14077 N N . PHE B 1 419 ? -44.229 -28.237 24.893 1.000 22.973 424 PHE B N 1
ATOM 14078 C CA . PHE B 1 419 ? -43.018 -28.867 25.395 1.000 22.798 424 PHE B CA 1
ATOM 14079 C C . PHE B 1 419 ? -41.771 -28.169 24.820 1.000 23.048 424 PHE B C 1
ATOM 14080 O O . PHE B 1 419 ? -41.776 -27.649 23.701 1.000 22.588 424 PHE B O 1
ATOM 14097 N N . SER B 1 420 ? -40.667 -28.238 25.568 1.000 24.876 425 SER B N 1
ATOM 14098 C CA . SER B 1 420 ? -39.359 -27.993 24.976 1.000 25.596 425 SER B CA 1
ATOM 14099 C C . SER B 1 420 ? -38.341 -29.039 25.463 1.000 26.628 425 SER B C 1
ATOM 14100 O O . SER B 1 420 ? -37.921 -29.908 24.670 1.000 26.138 425 SER B O 1
ATOM 14108 N N . VAL B 1 421 ? -37.983 -29.002 26.765 1.000 25.308 426 VAL B N 1
ATOM 14109 C CA . VAL B 1 421 ? -37.119 -30.009 27.337 1.000 28.267 426 VAL B CA 1
ATOM 14110 C C . VAL B 1 421 ? -37.738 -31.380 27.071 1.000 26.135 426 VAL B C 1
ATOM 14111 O O . VAL B 1 421 ? -38.957 -31.556 27.232 1.000 25.804 426 VAL B O 1
ATOM 14124 N N . ALA B 1 422 ? -36.884 -32.341 26.686 1.000 25.796 427 ALA B N 1
ATOM 14125 C CA . ALA B 1 422 ? -37.330 -33.650 26.227 1.000 27.853 427 ALA B CA 1
ATOM 14126 C C . ALA B 1 422 ? -37.716 -34.536 27.418 1.000 28.445 427 ALA B C 1
ATOM 14127 O O . ALA B 1 422 ? -36.836 -34.902 28.181 1.000 31.625 427 ALA B O 1
ATOM 14134 N N . PRO B 1 423 ? -39.015 -34.879 27.648 1.000 27.656 428 PRO B N 1
ATOM 14135 C CA . PRO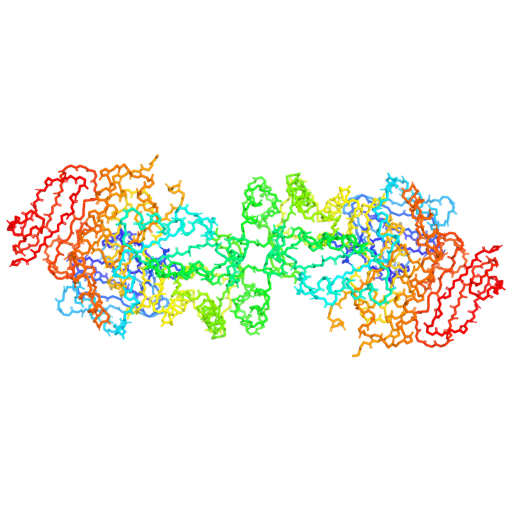 B 1 423 ? -39.410 -35.679 28.810 1.000 29.044 428 PRO B CA 1
ATOM 14136 C C . PRO B 1 423 ? -38.696 -37.031 28.886 1.000 29.099 428 PRO B C 1
ATOM 14137 O O . PRO B 1 423 ? -38.324 -37.449 29.971 1.000 28.919 428 PRO B O 1
ATOM 14148 N N . TRP B 1 424 ? -38.479 -37.657 27.713 1.000 30.846 429 TRP B N 1
ATOM 14149 C CA . TRP B 1 424 ? -37.757 -38.927 27.625 1.000 30.817 429 TRP B CA 1
ATOM 14150 C C . TRP B 1 424 ? -36.302 -38.783 28.046 1.000 31.750 429 TRP B C 1
ATOM 14151 O O . TRP B 1 424 ? -35.736 -39.800 28.448 1.000 35.089 429 TRP B O 1
ATOM 14172 N N . ARG B 1 425 ? -35.682 -37.594 27.927 1.000 28.145 430 ARG B N 1
ATOM 14173 C CA . ARG B 1 425 ? -34.286 -37.497 28.314 1.000 30.085 430 ARG B CA 1
ATOM 14174 C C . ARG B 1 425 ? -34.125 -37.291 29.827 1.000 29.346 430 ARG B C 1
ATOM 14175 O O . ARG B 1 425 ? -33.151 -37.730 30.428 1.000 31.049 430 ARG B O 1
ATOM 14196 N N . VAL B 1 426 ? -35.053 -36.593 30.472 1.000 28.034 431 VAL B N 1
ATOM 14197 C CA . VAL B 1 426 ? -34.814 -36.079 31.826 1.000 31.408 431 VAL B CA 1
ATOM 14198 C C . VAL B 1 426 ? -35.679 -36.793 32.862 1.000 30.677 431 VAL B C 1
ATOM 14199 O O . VAL B 1 426 ? -35.520 -36.545 34.056 1.000 34.122 431 VAL B O 1
ATOM 14212 N N . LEU B 1 427 ? -36.618 -37.638 32.427 1.000 30.424 432 LEU B N 1
ATOM 14213 C CA . LEU B 1 427 ? -37.548 -38.260 33.355 1.000 33.662 432 LEU B CA 1
ATOM 14214 C C . LEU B 1 427 ? -37.351 -39.772 33.374 1.000 33.248 432 LEU B C 1
ATOM 14215 O O . LEU B 1 427 ? -37.158 -40.377 32.317 1.000 33.067 432 LEU B O 1
ATOM 14231 N N . ASP B 1 428 ? -37.455 -40.357 34.575 1.000 33.149 433 ASP B N 1
ATOM 14232 C CA . ASP B 1 428 ? -37.450 -41.806 34.756 1.000 34.969 433 ASP B CA 1
ATOM 14233 C C . ASP B 1 428 ? -38.814 -42.332 34.276 1.000 35.763 433 ASP B C 1
ATOM 14234 O O . ASP B 1 428 ? -39.709 -41.557 33.841 1.000 30.475 433 ASP B O 1
ATOM 14243 N N . SER B 1 429 ? -38.966 -43.663 34.307 1.000 34.199 434 SER B N 1
ATOM 14244 C CA . SER B 1 429 ? -40.027 -44.273 33.512 1.000 37.081 434 SER B CA 1
ATOM 14245 C C . SER B 1 429 ? -41.416 -43.882 34.036 1.000 34.153 434 SER B C 1
ATOM 14246 O O . SER B 1 429 ? -42.331 -43.709 33.234 1.000 30.396 434 SER B O 1
ATOM 14254 N N . SER B 1 430 ? -41.619 -43.765 35.355 1.000 31.834 435 SER B N 1
ATOM 14255 C CA . SER B 1 430 ? -42.986 -43.531 35.814 1.000 36.058 435 SER B CA 1
ATOM 14256 C C . SER B 1 430 ? -43.366 -42.044 35.663 1.000 33.678 435 SER B C 1
ATOM 14257 O O . SER B 1 430 ? -44.501 -41.736 35.330 1.000 30.629 435 SER B O 1
ATOM 14265 N N . GLN B 1 431 ? -42.385 -41.142 35.824 1.000 30.986 436 GLN B N 1
ATOM 14266 C CA . GLN B 1 431 ? -42.576 -39.735 35.553 1.000 30.153 436 GLN B CA 1
ATOM 14267 C C . GLN B 1 431 ? -42.889 -39.512 34.070 1.000 30.024 436 GLN B C 1
ATOM 14268 O O . GLN B 1 431 ? -43.803 -38.772 33.712 1.000 30.118 436 GLN B O 1
ATOM 14282 N N . LEU B 1 432 ? -42.159 -40.176 33.190 1.000 27.554 437 LEU B N 1
ATOM 14283 C CA . LEU B 1 432 ? -42.466 -40.089 31.778 1.000 26.497 437 LEU B CA 1
ATOM 14284 C C . LEU B 1 432 ? -43.888 -40.562 31.506 1.000 27.944 437 LEU B C 1
ATOM 14285 O O . LEU B 1 432 ? -44.610 -39.891 30.756 1.000 26.154 437 LEU B O 1
ATOM 14301 N N . GLN B 1 433 ? -44.265 -41.719 32.092 1.000 27.244 438 GLN B N 1
ATOM 14302 C CA . GLN B 1 433 ? -45.611 -42.224 31.892 1.000 30.598 438 GLN B CA 1
ATOM 14303 C C . GLN B 1 433 ? -46.635 -41.158 32.330 1.000 27.894 438 GLN B C 1
ATOM 14304 O O . GLN B 1 433 ? -47.677 -40.956 31.665 1.000 24.354 438 GLN B O 1
ATOM 14318 N N . ALA B 1 434 ? -46.369 -40.494 33.472 1.000 27.761 439 ALA B N 1
ATOM 14319 C CA . ALA B 1 434 ? -47.320 -39.518 33.986 1.000 29.277 439 ALA B CA 1
ATOM 14320 C C . ALA B 1 434 ? -47.505 -38.373 32.990 1.000 29.002 439 ALA B C 1
ATOM 14321 O O . ALA B 1 434 ? -48.615 -37.861 32.829 1.000 26.330 439 ALA B O 1
ATOM 14328 N N . VAL B 1 435 ? -46.403 -37.948 32.348 1.000 28.431 440 VAL B N 1
ATOM 14329 C CA . VAL B 1 435 ? -46.484 -36.899 31.350 1.000 29.421 440 VAL B CA 1
ATOM 14330 C C . VAL B 1 435 ? -47.325 -37.377 30.162 1.000 27.141 440 VAL B C 1
ATOM 14331 O O . VAL B 1 435 ? -48.174 -36.653 29.646 1.000 24.692 440 VAL B O 1
ATOM 14344 N N . LYS B 1 436 ? -47.092 -38.605 29.711 1.000 25.758 441 LYS B N 1
ATOM 14345 C CA . LYS B 1 436 ? -47.870 -39.165 28.612 1.000 25.577 441 LYS B CA 1
ATOM 14346 C C . LYS B 1 436 ? -49.359 -39.198 28.984 1.000 28.064 441 LYS B C 1
ATOM 14347 O O . LYS B 1 436 ? -50.230 -39.057 28.112 1.000 30.961 441 LYS B O 1
ATOM 14366 N N . ASN B 1 437 ? -49.658 -39.441 30.272 1.000 27.792 442 ASN B N 1
ATOM 14367 C CA . ASN B 1 437 ? -51.030 -39.544 30.741 1.000 29.043 442 ASN B CA 1
ATOM 14368 C C . ASN B 1 437 ? -51.694 -38.174 30.695 1.000 26.554 442 ASN B C 1
ATOM 14369 O O . ASN B 1 437 ? -52.884 -38.059 30.375 1.000 28.208 442 ASN B O 1
ATOM 14380 N N . ALA B 1 438 ? -50.906 -37.143 30.988 1.000 24.767 443 ALA B N 1
ATOM 14381 C CA . ALA B 1 438 ? -51.404 -35.781 30.869 1.000 25.386 443 ALA B CA 1
ATOM 14382 C C . ALA B 1 438 ? -51.790 -35.489 29.421 1.000 23.863 443 ALA B C 1
ATOM 14383 O O . ALA B 1 438 ? -52.822 -34.864 29.162 1.000 23.903 443 ALA B O 1
ATOM 14390 N N . VAL B 1 439 ? -50.938 -35.918 28.487 1.000 23.588 444 VAL B N 1
ATOM 14391 C CA . VAL B 1 439 ? -51.210 -35.715 27.078 1.000 24.418 444 VAL B CA 1
ATOM 14392 C C . VAL B 1 439 ? -52.477 -36.467 26.700 1.000 24.481 444 VAL B C 1
ATOM 14393 O O . VAL B 1 439 ? -53.283 -35.952 25.929 1.000 24.805 444 VAL B O 1
ATOM 14406 N N . ALA B 1 440 ? -52.633 -37.697 27.212 1.000 26.271 445 ALA B N 1
ATOM 14407 C CA . ALA B 1 440 ? -53.846 -38.456 26.925 1.000 27.009 445 ALA B CA 1
ATOM 14408 C C . ALA B 1 440 ? -55.096 -37.756 27.463 1.000 25.873 445 ALA B C 1
ATOM 14409 O O . ALA B 1 440 ? -56.135 -37.774 26.806 1.000 26.411 445 ALA B O 1
ATOM 14416 N N . LEU B 1 441 ? -55.032 -37.190 28.674 1.000 26.833 446 LEU B N 1
ATOM 14417 C CA . LEU B 1 441 ? -56.184 -36.489 29.233 1.000 25.392 446 LEU B CA 1
ATOM 14418 C C . LEU B 1 441 ? -56.547 -35.307 28.323 1.000 25.484 446 LEU B C 1
ATOM 14419 O O . LEU B 1 441 ? -57.724 -35.128 28.034 1.000 24.705 446 LEU B O 1
ATOM 14435 N N . ARG B 1 442 ? -55.546 -34.546 27.823 1.000 25.095 447 ARG B N 1
ATOM 14436 C CA . ARG B 1 442 ? -55.781 -33.469 26.867 1.000 25.173 447 ARG B CA 1
ATOM 14437 C C . ARG B 1 442 ? -56.498 -33.991 25.616 1.000 27.829 447 ARG B C 1
ATOM 14438 O O . ARG B 1 442 ? -57.477 -33.367 25.151 1.000 26.767 447 ARG B O 1
ATOM 14459 N N . ARG B 1 443 ? -56.034 -35.137 25.094 1.000 26.481 448 ARG B N 1
ATOM 14460 C CA . ARG B 1 443 ? -56.681 -35.722 23.933 1.000 28.089 448 ARG B CA 1
ATOM 14461 C C . ARG B 1 443 ? -58.157 -36.034 24.246 1.000 26.898 448 ARG B C 1
ATOM 14462 O O . ARG B 1 443 ? -59.021 -35.770 23.423 1.000 24.388 448 ARG B O 1
ATOM 14483 N N . GLN B 1 444 ? -58.453 -36.633 25.401 1.000 27.793 449 GLN B N 1
ATOM 14484 C CA . GLN B 1 444 ? -59.822 -36.959 25.798 1.000 27.755 449 GLN B CA 1
ATOM 14485 C C . GLN B 1 444 ? -60.655 -35.674 25.881 1.000 26.932 449 GLN B C 1
ATOM 14486 O O . GLN B 1 444 ? -61.805 -35.680 25.455 1.000 26.624 449 GLN B O 1
ATOM 14500 N N . MET B 1 445 ? -60.064 -34.561 26.371 1.000 25.324 450 MET B N 1
ATOM 14501 C CA . MET B 1 445 ? -60.809 -33.322 26.602 1.000 25.071 450 MET B CA 1
ATOM 14502 C C . MET B 1 445 ? -60.799 -32.369 25.400 1.000 25.143 450 MET B C 1
ATOM 14503 O O . MET B 1 445 ? -61.464 -31.321 25.430 1.000 24.712 450 MET B O 1
ATOM 14517 N N . LEU B 1 446 ? -60.077 -32.715 24.326 1.000 23.727 451 LEU B N 1
ATOM 14518 C CA . LEU B 1 446 ? -59.873 -31.776 23.241 1.000 24.966 451 LEU B CA 1
ATOM 14519 C C . LEU B 1 446 ? -61.206 -31.286 22.663 1.000 25.044 451 LEU B C 1
ATOM 14520 O O . LEU B 1 446 ? -61.284 -30.149 22.242 1.000 25.108 451 LEU B O 1
ATOM 14536 N N . PRO B 1 447 ? -62.269 -32.095 22.481 1.000 25.026 452 PRO B N 1
ATOM 14537 C CA . PRO B 1 447 ? -63.510 -31.560 21.907 1.000 25.719 452 PRO B CA 1
ATOM 14538 C C . PRO B 1 447 ? -64.064 -30.409 22.737 1.000 22.961 452 PRO B C 1
ATOM 14539 O O . PRO B 1 447 ? -64.649 -29.498 22.189 1.000 22.581 452 PRO B O 1
ATOM 14550 N N . GLU B 1 448 ? -63.826 -30.453 24.049 1.000 24.832 453 GLU B N 1
ATOM 14551 C CA . GLU B 1 448 ? -64.296 -29.407 24.950 1.000 24.590 453 GLU B CA 1
ATOM 14552 C C . GLU B 1 448 ? -63.423 -28.164 24.748 1.000 24.641 453 GLU B C 1
ATOM 14553 O O . GLU B 1 448 ? -63.909 -27.039 24.663 1.000 24.579 453 GLU B O 1
ATOM 14565 N N . ILE B 1 449 ? -62.114 -28.358 24.693 1.000 23.732 454 ILE B N 1
ATOM 14566 C CA . ILE B 1 449 ? -61.182 -27.258 24.491 1.000 21.869 454 ILE B CA 1
ATOM 14567 C C . ILE B 1 449 ? -61.520 -26.593 23.169 1.000 21.484 454 ILE B C 1
ATOM 14568 O O . ILE B 1 449 ? -61.596 -25.369 23.087 1.000 24.486 454 ILE B O 1
ATOM 14584 N N . MET B 1 450 ? -61.706 -27.378 22.117 1.000 22.004 455 MET B N 1
ATOM 14585 C CA . MET B 1 450 ? -61.976 -26.772 20.817 1.000 23.695 455 MET B CA 1
ATOM 14586 C C . MET B 1 450 ? -63.339 -26.069 20.751 1.000 24.206 455 MET B C 1
ATOM 14587 O O . MET B 1 450 ? -63.466 -25.055 20.072 1.000 28.197 455 MET B O 1
ATOM 14601 N N . LYS B 1 451 ? -64.352 -26.587 21.450 1.000 26.429 456 LYS B N 1
ATOM 14602 C CA . LYS B 1 451 ? -65.672 -25.945 21.495 1.000 27.060 456 LYS B CA 1
ATOM 14603 C C . LYS B 1 451 ? -65.496 -24.505 21.980 1.000 23.022 456 LYS B C 1
ATOM 14604 O O . LYS B 1 451 ? -66.029 -23.565 21.407 1.000 21.463 456 LYS B O 1
ATOM 14623 N N . TYR B 1 452 ? -64.804 -24.355 23.097 1.000 21.255 457 TYR B N 1
ATOM 14624 C CA . TYR B 1 452 ? -64.655 -23.085 23.760 1.000 22.463 457 TYR B CA 1
ATOM 14625 C C . TYR B 1 452 ? -63.627 -22.195 23.054 1.000 23.792 457 TYR B C 1
ATOM 14626 O O . TYR B 1 452 ? -63.767 -20.964 23.085 1.000 22.518 457 TYR B O 1
ATOM 14644 N N . THR B 1 453 ? -62.616 -22.802 22.411 1.000 25.272 458 THR B N 1
ATOM 14645 C CA . THR B 1 453 ? -61.668 -22.050 21.568 1.000 23.146 458 THR B CA 1
ATOM 14646 C C . THR B 1 453 ? -62.411 -21.422 20.396 1.000 23.835 458 THR B C 1
ATOM 14647 O O . THR B 1 453 ? -62.216 -20.238 20.116 1.000 22.693 458 THR B O 1
ATOM 14658 N N . ARG B 1 454 ? -63.248 -22.200 19.708 1.000 23.371 459 ARG B N 1
ATOM 14659 C CA . ARG B 1 454 ? -63.969 -21.670 18.559 1.000 23.949 459 ARG B CA 1
ATOM 14660 C C . ARG B 1 454 ? -64.924 -20.554 18.981 1.000 24.499 459 ARG B C 1
ATOM 14661 O O . ARG B 1 454 ? -65.077 -19.567 18.265 1.000 22.219 459 ARG B O 1
ATOM 14682 N N . GLU B 1 455 ? -65.505 -20.714 20.188 1.000 24.360 460 GLU B N 1
ATOM 14683 C CA . GLU B 1 455 ? -66.426 -19.738 20.747 1.000 27.132 460 GLU B CA 1
ATOM 14684 C C . GLU B 1 455 ? -65.648 -18.463 21.104 1.000 25.484 460 GLU B C 1
ATOM 14685 O O . GLU B 1 455 ? -66.156 -17.354 20.887 1.000 22.981 460 GLU B O 1
ATOM 14697 N N . ALA B 1 456 ? -64.429 -18.595 21.658 1.000 23.060 461 ALA B N 1
ATOM 14698 C CA . ALA B 1 456 ? -63.632 -17.416 21.997 1.000 23.038 461 ALA B CA 1
ATOM 14699 C C . ALA B 1 456 ? -63.368 -16.558 20.746 1.000 23.776 461 ALA B C 1
ATOM 14700 O O . ALA B 1 456 ? -63.353 -15.318 20.842 1.000 25.022 461 ALA B O 1
ATOM 14707 N N . ALA B 1 457 ? -63.167 -17.188 19.572 1.000 21.207 462 ALA B N 1
ATOM 14708 C CA . ALA B 1 457 ? -63.022 -16.426 18.332 1.000 22.716 462 ALA B CA 1
ATOM 14709 C C . ALA B 1 457 ? -64.208 -15.479 18.128 1.000 22.164 462 ALA B C 1
ATOM 14710 O O . ALA B 1 457 ? -64.033 -14.357 17.622 1.000 21.376 462 ALA B O 1
ATOM 14717 N N . VAL B 1 458 ? -65.409 -15.935 18.496 1.000 22.549 463 VAL B N 1
ATOM 14718 C CA . VAL B 1 458 ? -66.641 -15.235 18.172 1.000 23.087 463 VAL B CA 1
ATOM 14719 C C . VAL B 1 458 ? -66.967 -14.197 19.228 1.000 24.597 463 VAL B C 1
ATOM 14720 O O . VAL B 1 458 ? -67.340 -13.097 18.862 1.000 27.285 463 VAL B O 1
ATOM 14733 N N . THR B 1 459 ? -66.862 -14.549 20.521 1.000 26.815 464 THR B N 1
ATOM 14734 C CA . THR B 1 459 ? -67.336 -13.687 21.596 1.000 25.208 464 THR B CA 1
ATOM 14735 C C . THR B 1 459 ? -66.219 -13.131 22.477 1.000 25.548 464 THR B C 1
ATOM 14736 O O . THR B 1 459 ? -66.473 -12.280 23.336 1.000 23.971 464 THR B O 1
ATOM 14747 N N . GLY B 1 460 ? -65.007 -13.674 22.310 1.000 23.880 465 GLY B N 1
ATOM 14748 C CA . GLY B 1 460 ? -63.859 -13.305 23.102 1.000 22.576 465 GLY B CA 1
ATOM 14749 C C . GLY B 1 460 ? -63.893 -13.887 24.505 1.000 23.052 465 GLY B C 1
ATOM 14750 O O . GLY B 1 460 ? -63.010 -13.635 25.324 1.000 22.772 465 GLY B O 1
ATOM 14754 N N . MET B 1 461 ? -64.921 -14.689 24.787 1.000 22.875 466 MET B N 1
ATOM 14755 C CA . MET B 1 461 ? -65.012 -15.219 26.125 1.000 24.659 466 MET B CA 1
ATOM 14756 C C . MET B 1 461 ? -63.852 -16.209 26.300 1.000 24.309 466 MET B C 1
ATOM 14757 O O . MET B 1 461 ? -63.625 -17.078 25.471 1.000 24.796 466 MET B O 1
ATOM 14771 N N . PRO B 1 462 ? -63.127 -16.140 27.418 1.000 23.040 467 PRO B N 1
ATOM 14772 C CA . PRO B 1 462 ? -61.968 -16.979 27.630 1.000 23.532 467 PRO B CA 1
ATOM 14773 C C . PRO B 1 462 ? -62.255 -18.473 27.629 1.000 23.876 467 PRO B C 1
ATOM 14774 O O . PRO B 1 462 ? -63.339 -18.930 28.032 1.000 23.231 467 PRO B O 1
ATOM 14785 N N . VAL B 1 463 ? -61.217 -19.210 27.207 1.000 23.609 468 VAL B N 1
ATOM 14786 C CA . VAL B 1 463 ? -61.183 -20.662 27.231 1.000 23.064 468 VAL B CA 1
ATOM 14787 C C . VAL B 1 463 ? -60.850 -21.116 28.651 1.000 23.147 468 VAL B C 1
ATOM 14788 O O . VAL B 1 463 ? -61.577 -21.922 29.243 1.000 25.638 468 VAL B O 1
ATOM 14801 N N . LEU B 1 464 ? -59.752 -20.622 29.192 1.000 21.900 469 LEU B N 1
ATOM 14802 C CA . LEU B 1 464 ? -59.437 -20.814 30.594 1.000 21.010 469 LEU B CA 1
ATOM 14803 C C . LEU B 1 464 ? -59.977 -19.643 31.429 1.000 23.633 469 LEU B C 1
ATOM 14804 O O . LEU B 1 464 ? -59.567 -18.501 31.236 1.000 22.863 469 LEU B O 1
ATOM 14820 N N . ARG B 1 465 ? -60.890 -19.918 32.363 1.000 23.836 470 ARG B N 1
ATOM 14821 C CA . ARG B 1 465 ? -61.574 -18.875 33.123 1.000 22.509 470 ARG B CA 1
ATOM 14822 C C . ARG B 1 465 ? -61.147 -18.968 34.574 1.000 23.217 470 ARG B C 1
ATOM 14823 O O . ARG B 1 465 ? -60.929 -20.048 35.087 1.000 25.816 470 ARG B O 1
ATOM 14844 N N . SER B 1 466 ? -61.008 -17.847 35.257 1.000 25.426 471 SER B N 1
ATOM 14845 C CA . SER B 1 466 ? -60.758 -17.889 36.695 1.000 25.390 471 SER B CA 1
ATOM 14846 C C . SER B 1 466 ? -61.995 -18.393 37.419 1.000 26.115 471 SER B C 1
ATOM 14847 O O . SER B 1 466 ? -63.115 -18.322 36.914 1.000 25.112 471 SER B O 1
ATOM 14855 N N . MET B 1 467 ? -61.783 -18.846 38.637 1.000 28.197 472 MET B N 1
ATOM 14856 C CA . MET B 1 467 ? -62.921 -19.250 39.461 1.000 28.757 472 MET B CA 1
ATOM 14857 C C . MET B 1 467 ? -63.906 -18.085 39.688 1.000 28.946 472 MET B C 1
ATOM 14858 O O . MET B 1 467 ? -65.135 -18.279 39.650 1.000 27.436 472 MET B O 1
ATOM 14872 N N . GLU B 1 468 ? -63.376 -16.855 39.841 1.000 27.695 473 GLU B N 1
ATOM 14873 C CA . GLU B 1 468 ? -64.182 -15.667 40.075 1.000 24.172 473 GLU B CA 1
ATOM 14874 C C . GLU B 1 468 ? -65.036 -15.330 38.857 1.000 23.128 473 GLU B C 1
ATOM 14875 O O . GLU B 1 468 ? -66.165 -14.863 38.972 1.000 24.877 473 GLU B O 1
ATOM 14887 N N . PHE B 1 469 ? -64.486 -15.533 37.677 1.000 21.192 474 PHE B N 1
ATOM 14888 C CA . PHE B 1 469 ? -65.190 -15.291 36.427 1.000 22.391 474 PHE B CA 1
ATOM 14889 C C . PHE B 1 469 ? -66.453 -16.126 36.339 1.000 21.894 474 PHE B C 1
ATOM 14890 O O . PHE B 1 469 ? -67.476 -15.586 36.007 1.000 22.309 474 PHE B O 1
ATOM 14907 N N . VAL B 1 470 ? -66.379 -17.420 36.643 1.000 23.794 475 VAL B N 1
ATOM 14908 C CA . VAL B 1 470 ? -67.516 -18.312 36.498 1.000 24.333 475 VAL B CA 1
ATOM 14909 C C . VAL B 1 470 ? -68.358 -18.300 37.762 1.000 23.379 475 VAL B C 1
ATOM 14910 O O . VAL B 1 470 ? -69.539 -18.567 37.655 1.000 25.611 475 VAL B O 1
ATOM 14923 N N . PHE B 1 471 ? -67.745 -18.098 38.942 1.000 23.844 476 PHE B N 1
ATOM 14924 C CA . PHE B 1 471 ? -68.455 -18.199 40.209 1.000 25.612 476 PHE B CA 1
ATOM 14925 C C . PHE B 1 471 ? -68.270 -16.917 41.020 1.000 25.865 476 PHE B C 1
ATOM 14926 O O . PHE B 1 471 ? -67.566 -16.890 42.058 1.000 27.266 476 PHE B O 1
ATOM 14943 N N . PRO B 1 472 ? -68.886 -15.787 40.581 1.000 26.110 477 PRO B N 1
ATOM 14944 C CA . PRO B 1 472 ? -68.667 -14.518 41.263 1.000 27.104 477 PRO B CA 1
ATOM 14945 C C . PRO B 1 472 ? -69.207 -14.521 42.693 1.000 27.096 477 PRO B C 1
ATOM 14946 O O . PRO B 1 472 ? -70.197 -15.203 43.008 1.000 23.174 477 PRO B O 1
ATOM 14957 N N . HIS B 1 473 ? -68.510 -13.763 43.551 1.000 26.105 478 HIS B N 1
ATOM 14958 C CA . HIS B 1 473 ? -69.027 -13.457 44.875 1.000 28.593 478 HIS B CA 1
ATOM 14959 C C . HIS B 1 473 ? -69.355 -14.753 45.602 1.000 29.775 478 HIS B C 1
ATOM 14960 O O . HIS B 1 473 ? -70.435 -14.859 46.228 1.000 30.867 478 HIS B O 1
ATOM 14975 N N . GLN B 1 474 ? -68.451 -15.738 45.485 1.000 28.009 479 GLN B N 1
ATOM 14976 C CA . GLN B 1 474 ? -68.609 -17.026 46.160 1.000 28.764 479 GLN B CA 1
ATOM 14977 C C . GLN B 1 474 ? -67.319 -17.411 46.886 1.000 27.192 479 GLN B C 1
ATOM 14978 O O . GLN B 1 474 ? -67.117 -18.552 47.240 1.000 27.702 479 GLN B O 1
ATOM 14992 N N . GLY B 1 475 ? -66.487 -16.421 47.168 1.000 27.228 480 GLY B N 1
ATOM 14993 C CA . GLY B 1 475 ? -65.283 -16.600 47.953 1.000 26.553 480 GLY B CA 1
ATOM 14994 C C . GLY B 1 475 ? -64.095 -17.056 47.116 1.000 29.057 480 GLY B C 1
ATOM 14995 O O . GLY B 1 475 ? -63.103 -17.474 47.700 1.000 30.800 480 GLY B O 1
ATOM 14999 N N . PHE B 1 476 ? -64.150 -16.920 45.787 1.000 26.078 481 PHE B N 1
ATOM 15000 C CA . PHE B 1 476 ? -63.088 -17.439 44.925 1.000 27.513 481 PHE B CA 1
ATOM 15001 C C . PHE B 1 476 ? -62.097 -16.381 44.410 1.000 28.787 481 PHE B C 1
ATOM 15002 O O . PHE B 1 476 ? -61.265 -16.697 43.543 1.000 29.144 481 PHE B O 1
ATOM 15019 N N . GLU B 1 477 ? -62.184 -15.150 44.929 1.000 26.185 482 GLU B N 1
ATOM 15020 C CA . GLU B 1 477 ? -61.385 -14.020 44.468 1.000 28.016 482 GLU B CA 1
ATOM 15021 C C . GLU B 1 477 ? -59.888 -14.310 44.484 1.000 29.098 482 GLU B C 1
ATOM 15022 O O . GLU B 1 477 ? -59.159 -13.711 43.689 1.000 29.937 482 GLU B O 1
ATOM 15034 N N . ARG B 1 478 ? -59.430 -15.113 45.454 1.000 31.695 483 ARG B N 1
ATOM 15035 C CA . ARG B 1 478 ? -58.007 -15.376 45.650 1.000 30.663 483 ARG B CA 1
ATOM 15036 C C . ARG B 1 478 ? -57.668 -16.851 45.383 1.000 30.739 483 ARG B C 1
ATOM 15037 O O . ARG B 1 478 ? -56.576 -17.310 45.695 1.000 32.325 483 ARG B O 1
ATOM 15058 N N . VAL B 1 479 ? -58.602 -17.612 44.809 1.000 31.104 484 VAL B N 1
ATOM 15059 C CA . VAL B 1 479 ? -58.316 -18.980 44.398 1.000 30.489 484 VAL B CA 1
ATOM 15060 C C . VAL B 1 479 ? -57.684 -18.991 43.000 1.000 29.007 484 VAL B C 1
ATOM 15061 O O . VAL B 1 479 ? -58.364 -18.795 41.980 1.000 27.048 484 VAL B O 1
ATOM 15074 N N . GLU B 1 480 ? -56.373 -19.300 42.984 1.000 27.702 485 GLU B N 1
ATOM 15075 C CA . GLU B 1 480 ? -55.511 -19.156 41.802 1.000 27.633 485 GLU B CA 1
ATOM 15076 C C . GLU B 1 480 ? -54.773 -20.461 41.449 1.000 27.761 485 GLU B C 1
ATOM 15077 O O . GLU B 1 480 ? -53.960 -20.512 40.518 1.000 28.175 485 GLU B O 1
ATOM 15089 N N . ASP B 1 481 ? -55.103 -21.546 42.142 1.000 26.383 486 ASP B N 1
ATOM 15090 C CA . ASP B 1 481 ? -54.642 -22.888 41.832 1.000 25.493 486 ASP B CA 1
ATOM 15091 C C . ASP B 1 481 ? -55.787 -23.738 41.293 1.000 25.210 486 ASP B C 1
ATOM 15092 O O . ASP B 1 481 ? -55.709 -24.960 41.309 1.000 24.985 486 ASP B O 1
ATOM 15101 N N . GLN B 1 482 ? -56.860 -23.122 40.823 1.000 25.616 487 GLN B N 1
ATOM 15102 C CA . GLN B 1 482 ? -57.944 -23.836 40.155 1.000 26.018 487 GLN B CA 1
ATOM 15103 C C . GLN B 1 482 ? -58.354 -22.982 38.973 1.000 24.539 487 GLN B C 1
ATOM 15104 O O . GLN B 1 482 ? -58.245 -21.762 39.040 1.000 23.994 487 GLN B O 1
ATOM 15118 N N . PHE B 1 483 ? -58.831 -23.608 37.895 1.000 24.941 488 PHE B N 1
ATOM 15119 C CA . PHE B 1 483 ? -59.438 -22.836 36.838 1.000 25.324 488 PHE B CA 1
ATOM 15120 C C . PHE B 1 483 ? -60.606 -23.600 36.228 1.000 26.913 488 PHE B C 1
ATOM 15121 O O . PHE B 1 483 ? -60.759 -24.804 36.439 1.000 27.308 488 PHE B O 1
ATOM 15138 N N . MET B 1 484 ? -61.436 -22.874 35.479 1.000 25.385 489 MET B N 1
ATOM 15139 C CA . MET B 1 484 ? -62.506 -23.511 34.731 1.000 27.662 489 MET B CA 1
ATOM 15140 C C . MET B 1 484 ? -62.145 -23.590 33.250 1.000 26.477 489 MET B C 1
ATOM 15141 O O . MET B 1 484 ? -61.717 -22.595 32.643 1.000 25.545 489 MET B O 1
ATOM 15155 N N . LEU B 1 485 ? -62.298 -24.789 32.685 1.000 23.592 490 LEU B N 1
ATOM 15156 C CA . LEU B 1 485 ? -62.245 -24.962 31.253 1.000 24.365 490 LEU B CA 1
ATOM 15157 C C . LEU B 1 485 ? -63.662 -24.825 30.756 1.000 25.150 490 LEU B C 1
ATOM 15158 O O . LEU B 1 485 ? -64.469 -25.701 31.033 1.000 25.500 490 LEU B O 1
ATOM 15174 N N . GLY B 1 486 ? -63.970 -23.701 30.111 1.000 28.348 491 GLY B N 1
ATOM 15175 C CA . GLY B 1 486 ? -65.343 -23.334 29.800 1.000 27.302 491 GLY B CA 1
ATOM 15176 C C . GLY B 1 486 ? -66.148 -23.215 31.094 1.000 28.360 491 GLY B C 1
ATOM 15177 O O . GLY B 1 486 ? -65.621 -22.799 32.121 1.000 28.332 491 GLY B O 1
ATOM 15181 N N . ASP B 1 487 ? -67.395 -23.665 31.050 1.000 29.593 492 ASP B N 1
ATOM 15182 C CA . ASP B 1 487 ? -68.337 -23.459 32.142 1.000 34.432 492 ASP B CA 1
ATOM 15183 C C . ASP B 1 487 ? -68.444 -24.687 33.044 1.000 30.714 492 ASP B C 1
ATOM 15184 O O . ASP B 1 487 ? -68.944 -24.551 34.162 1.000 31.354 492 ASP B O 1
ATOM 15193 N N . ASN B 1 488 ? -68.009 -25.867 32.568 1.000 28.000 493 ASN B N 1
ATOM 15194 C CA . ASN B 1 488 ? -68.445 -27.118 33.167 1.000 28.621 493 ASN B CA 1
ATOM 15195 C C . ASN B 1 488 ? -67.315 -27.983 33.740 1.000 27.681 493 ASN B C 1
ATOM 15196 O O . ASN B 1 488 ? -67.605 -28.965 34.418 1.000 30.888 493 ASN B O 1
ATOM 15207 N N . TYR B 1 489 ? -66.042 -27.672 33.473 1.000 27.004 494 TYR B N 1
ATOM 15208 C CA . TYR B 1 489 ? -64.956 -28.483 34.010 1.000 27.630 494 TYR B CA 1
ATOM 15209 C C . TYR B 1 489 ? -64.085 -27.645 34.939 1.000 26.389 494 TYR B C 1
ATOM 15210 O O . TYR B 1 489 ? -63.471 -26.658 34.491 1.000 27.322 494 TYR B O 1
ATOM 15228 N N . LEU B 1 490 ? -64.012 -28.064 36.208 1.000 24.031 495 LEU B N 1
ATOM 15229 C CA . LEU B 1 490 ? -63.147 -27.434 37.207 1.000 24.593 495 LEU B CA 1
ATOM 15230 C C . LEU B 1 490 ? -61.852 -28.236 37.266 1.000 25.416 495 LEU B C 1
ATOM 15231 O O . LEU B 1 490 ? -61.882 -29.428 37.558 1.000 27.863 495 LEU B O 1
ATOM 15247 N N . VAL B 1 491 ? -60.724 -27.600 36.935 1.000 23.914 496 VAL B N 1
ATOM 15248 C CA . VAL B 1 491 ? -59.428 -28.271 36.970 1.000 25.071 496 VAL B CA 1
ATOM 15249 C C . VAL B 1 491 ? -58.634 -27.735 38.167 1.000 26.624 496 VAL B C 1
ATOM 15250 O O . VAL B 1 491 ? -58.514 -26.518 38.322 1.000 28.764 496 VAL B O 1
ATOM 15263 N N . ALA B 1 492 ? -58.002 -28.629 38.943 1.000 26.047 497 ALA B N 1
ATOM 15264 C CA . ALA B 1 492 ? -57.252 -28.239 40.127 1.000 27.534 497 ALA B CA 1
ATOM 15265 C C . ALA B 1 492 ? -55.886 -28.927 40.125 1.000 27.526 497 ALA B C 1
ATOM 15266 O O . ALA B 1 492 ? -55.633 -29.820 40.941 1.000 29.498 497 ALA B O 1
ATOM 15273 N N . PRO B 1 493 ? -54.970 -28.580 39.192 1.000 28.507 498 PRO B N 1
ATOM 15274 C CA . PRO B 1 493 ? -53.664 -29.241 39.114 1.000 26.932 498 PRO B CA 1
ATOM 15275 C C . PRO B 1 493 ? -52.969 -29.251 40.469 1.000 28.985 498 PRO B C 1
ATOM 15276 O O . PRO B 1 493 ? -53.109 -28.325 41.260 1.000 28.507 498 PRO B O 1
ATOM 15287 N N . VAL B 1 494 ? -52.188 -30.312 40.706 1.000 30.754 499 VAL B N 1
ATOM 15288 C CA . VAL B 1 494 ? -51.383 -30.375 41.901 1.000 32.155 499 VAL B CA 1
ATOM 15289 C C . VAL B 1 494 ? -50.158 -29.526 41.627 1.000 30.403 499 VAL B C 1
ATOM 15290 O O . VAL B 1 494 ? -49.472 -29.764 40.645 1.000 28.226 499 VAL B O 1
ATOM 15303 N N . LEU B 1 495 ? -49.921 -28.533 42.488 1.000 33.681 500 LEU B N 1
ATOM 15304 C CA . LEU B 1 495 ? -48.849 -27.582 42.281 1.000 29.748 500 LEU B CA 1
ATOM 15305 C C . LEU B 1 495 ? -48.053 -27.407 43.563 1.000 34.034 500 LEU B C 1
ATOM 15306 O O . LEU B 1 495 ? -47.461 -26.352 43.790 1.000 33.566 500 LEU B O 1
ATOM 15322 N N . GLU B 1 496 ? -48.016 -28.452 44.388 1.000 36.063 501 GLU B N 1
ATOM 15323 C CA . GLU B 1 496 ? -46.902 -28.570 45.314 1.000 40.542 501 GLU B CA 1
ATOM 15324 C C . GLU B 1 496 ? -46.670 -30.030 45.659 1.000 39.888 501 GLU B C 1
ATOM 15325 O O . GLU B 1 496 ? -47.471 -30.886 45.330 1.000 42.387 501 GLU B O 1
ATOM 15337 N N . LYS B 1 497 ? -45.545 -30.262 46.320 1.000 44.122 502 LYS B N 1
ATOM 15338 C CA . LYS B 1 497 ? -45.189 -31.571 46.823 1.000 47.460 502 LYS B CA 1
ATOM 15339 C C . LYS B 1 497 ? -46.210 -31.995 47.893 1.000 48.800 502 LYS B C 1
ATOM 15340 O O . LYS B 1 497 ? -46.836 -31.161 48.562 1.000 50.979 502 LYS B O 1
ATOM 15359 N N . GLY B 1 498 ? -46.424 -33.309 48.040 1.000 47.857 503 GLY B N 1
ATOM 15360 C CA . GLY B 1 498 ? -47.310 -33.838 49.080 1.000 50.933 503 GLY B CA 1
ATOM 15361 C C . GLY B 1 498 ? -48.328 -34.835 48.532 1.000 46.183 503 GLY B C 1
ATOM 15362 O O . GLY B 1 498 ? -48.486 -34.971 47.344 1.000 47.263 503 GLY B O 1
ATOM 15366 N N . SER B 1 499 ? -49.040 -35.544 49.397 1.000 47.821 504 SER B N 1
ATOM 15367 C CA . SER B 1 499 ? -50.015 -36.524 48.940 1.000 54.262 504 SER B CA 1
ATOM 15368 C C . SER B 1 499 ? -51.444 -36.015 49.164 1.000 53.527 504 SER B C 1
ATOM 15369 O O . SER B 1 499 ? -52.405 -36.786 49.051 1.000 47.488 504 SER B O 1
ATOM 15377 N N . VAL B 1 500 ? -51.577 -34.721 49.490 1.000 48.645 505 VAL B N 1
ATOM 15378 C CA . VAL B 1 500 ? -52.859 -34.127 49.826 1.000 46.917 505 VAL B CA 1
ATOM 15379 C C . VAL B 1 500 ? -53.056 -32.856 49.003 1.000 42.620 505 VAL B C 1
ATOM 15380 O O . VAL B 1 500 ? -52.181 -32.037 48.862 1.000 44.454 505 VAL B O 1
ATOM 15393 N N . ARG B 1 501 ? -54.255 -32.688 48.481 1.000 44.726 506 ARG B N 1
ATOM 15394 C CA . ARG B 1 501 ? -54.622 -31.541 47.685 1.000 45.965 506 ARG B CA 1
ATOM 15395 C C . ARG B 1 501 ? -55.978 -31.067 48.185 1.000 43.729 506 ARG B C 1
ATOM 15396 O O . ARG B 1 501 ? -56.884 -31.877 48.319 1.000 42.748 506 ARG B O 1
ATOM 15417 N N . LYS B 1 502 ? -56.107 -29.772 48.470 1.000 43.074 507 LYS B N 1
ATOM 15418 C CA . LYS B 1 502 ? -57.376 -29.209 48.897 1.000 41.232 507 LYS B CA 1
ATOM 15419 C C . LYS B 1 502 ? -58.018 -28.594 47.669 1.000 38.409 507 LYS B C 1
ATOM 15420 O O . LYS B 1 502 ? -57.309 -28.003 46.839 1.000 36.934 507 LYS B O 1
ATOM 15439 N N . ILE B 1 503 ? -59.334 -28.810 47.517 1.000 37.308 508 ILE B N 1
ATOM 15440 C CA . ILE B 1 503 ? -60.090 -28.259 46.395 1.000 33.903 508 ILE B CA 1
ATOM 15441 C C . ILE B 1 503 ? -61.374 -27.606 46.883 1.000 33.282 508 ILE B C 1
ATOM 15442 O O . ILE B 1 503 ? -62.193 -28.256 47.528 1.000 33.799 508 ILE B O 1
ATOM 15458 N N . LYS B 1 504 ? -61.536 -26.330 46.541 1.000 32.508 509 LYS B N 1
ATOM 15459 C CA . LYS B 1 504 ? -62.695 -25.562 46.945 1.000 31.883 509 LYS B CA 1
ATOM 15460 C C . LYS B 1 504 ? -63.734 -25.683 45.842 1.000 31.987 509 LYS B C 1
ATOM 15461 O O . LYS B 1 504 ? -63.494 -25.213 44.729 1.000 32.041 509 LYS B O 1
ATOM 15480 N N . LEU B 1 505 ? -64.870 -26.327 46.158 1.000 31.023 510 LEU B N 1
ATOM 15481 C CA . LEU B 1 505 ? -65.901 -26.553 45.163 1.000 30.036 510 LEU B CA 1
ATOM 15482 C C . LEU B 1 505 ? -66.997 -25.497 45.274 1.000 30.771 510 LEU B C 1
ATOM 15483 O O . LEU B 1 505 ? -67.535 -25.260 46.360 1.000 35.420 510 LEU B O 1
ATOM 15499 N N . PRO B 1 506 ? -67.409 -24.856 44.162 1.000 30.587 511 PRO B N 1
ATOM 15500 C CA . PRO B 1 506 ? -68.577 -23.975 44.205 1.000 32.035 511 PRO B CA 1
ATOM 15501 C C . PRO B 1 506 ? -69.833 -24.779 44.530 1.000 34.593 511 PRO B C 1
ATOM 15502 O O . PRO B 1 506 ? -69.806 -26.001 44.392 1.000 34.761 511 PRO B O 1
ATOM 15513 N N . LYS B 1 507 ? -70.926 -24.096 44.927 1.000 34.920 512 LYS B N 1
ATO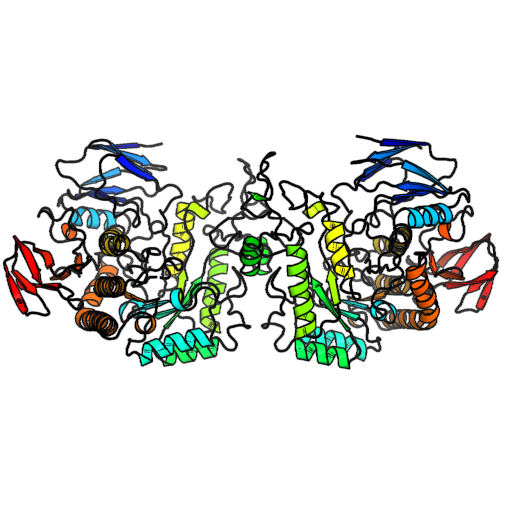M 15514 C CA . LYS B 1 507 ? -72.204 -24.760 45.105 1.000 38.121 512 LYS B CA 1
ATOM 15515 C C . LYS B 1 507 ? -72.550 -25.448 43.792 1.000 40.237 512 LYS B C 1
ATOM 15516 O O . LYS B 1 507 ? -72.272 -24.941 42.707 1.000 36.715 512 LYS B O 1
ATOM 15535 N N . GLY B 1 508 ? -73.191 -26.615 43.951 1.000 44.911 513 GLY B N 1
ATOM 15536 C CA . GLY B 1 508 ? -73.519 -27.535 42.879 1.000 42.074 513 GLY B CA 1
ATOM 15537 C C . GLY B 1 508 ? -72.903 -28.885 43.191 1.000 43.393 513 GLY B C 1
ATOM 15538 O O . GLY B 1 508 ? -72.188 -29.013 44.177 1.000 50.846 513 GLY B O 1
ATOM 15542 N N . ARG B 1 509 ? -73.175 -29.880 42.361 1.000 46.162 514 ARG B N 1
ATOM 15543 C CA . ARG B 1 509 ? -72.527 -31.169 42.534 1.000 47.003 514 ARG B CA 1
ATOM 15544 C C . ARG B 1 509 ? -71.475 -31.320 41.434 1.000 41.833 514 ARG B C 1
ATOM 15545 O O . ARG B 1 509 ? -71.615 -30.839 40.312 1.000 39.186 514 ARG B O 1
ATOM 15566 N N . TRP B 1 510 ? -70.387 -31.969 41.818 1.000 37.254 515 TRP B N 1
ATOM 15567 C CA . TRP B 1 510 ? -69.238 -32.114 40.963 1.000 36.411 515 TRP B CA 1
ATOM 15568 C C . TRP B 1 510 ? -68.832 -33.584 40.933 1.000 37.604 515 TRP B C 1
ATOM 15569 O O . TRP B 1 510 ? -68.754 -34.246 41.965 1.000 42.521 515 TRP B O 1
ATOM 15590 N N . GLN B 1 511 ? -68.552 -34.080 39.741 1.000 35.895 516 GLN B N 1
ATOM 15591 C CA . GLN B 1 511 ? -68.109 -35.436 39.550 1.000 38.152 516 GLN B CA 1
ATOM 15592 C C . GLN B 1 511 ? -66.683 -35.436 39.014 1.000 36.460 516 GLN B C 1
ATOM 15593 O O . GLN B 1 511 ? -66.445 -34.905 37.921 1.000 34.517 516 GLN B O 1
ATOM 15607 N N . GLU B 1 512 ? -65.778 -36.071 39.781 1.000 35.405 517 GLU B N 1
ATOM 15608 C CA . GLU B 1 512 ? -64.374 -36.200 39.368 1.000 39.945 517 GLU B CA 1
ATOM 15609 C C . GLU B 1 512 ? -64.325 -37.174 38.180 1.000 36.595 517 GLU B C 1
ATOM 15610 O O . GLU B 1 512 ? -64.884 -38.266 38.225 1.000 37.073 517 GLU B O 1
ATOM 15622 N N . ILE B 1 513 ? -63.727 -36.741 37.072 1.000 35.960 518 ILE B N 1
ATOM 15623 C CA . ILE B 1 513 ? -63.887 -37.424 35.792 1.000 34.769 518 ILE B CA 1
ATOM 15624 C C . ILE B 1 513 ? -63.110 -38.736 35.742 1.000 36.813 518 ILE B C 1
ATOM 15625 O O . ILE B 1 513 ? -63.442 -39.547 34.893 1.000 36.037 518 ILE B O 1
ATOM 15641 N N . GLN B 1 514 ? -62.066 -38.910 36.578 1.000 39.032 519 GLN B N 1
ATOM 15642 C CA . GLN B 1 514 ? -61.298 -40.154 36.676 1.000 42.832 519 GLN B CA 1
ATOM 15643 C C . GLN B 1 514 ? -61.963 -41.123 37.655 1.000 43.121 519 GLN B C 1
ATOM 15644 O O . GLN B 1 514 ? -62.325 -42.213 37.247 1.000 45.024 519 GLN B O 1
ATOM 15658 N N . SER B 1 515 ? -62.119 -40.736 38.931 1.000 48.176 520 SER B N 1
ATOM 15659 C CA . SER B 1 515 ? -62.692 -41.599 39.963 1.000 46.589 520 SER B CA 1
ATOM 15660 C C . SER B 1 515 ? -64.182 -41.822 39.716 1.000 44.284 520 SER B C 1
ATOM 15661 O O . SER B 1 515 ? -64.719 -42.806 40.151 1.000 48.418 520 SER B O 1
ATOM 15669 N N . GLY B 1 516 ? -64.885 -40.882 39.088 1.000 44.250 521 GLY B N 1
ATOM 15670 C CA . GLY B 1 516 ? -66.327 -40.999 38.956 1.000 40.912 521 GLY B CA 1
ATOM 15671 C C . GLY B 1 516 ? -67.060 -40.649 40.251 1.000 41.197 521 GLY B C 1
ATOM 15672 O O . GLY B 1 516 ? -68.280 -40.668 40.292 1.000 42.461 521 GLY B O 1
ATOM 15676 N N . LYS B 1 517 ? -66.333 -40.278 41.306 1.000 41.221 522 LYS B N 1
ATOM 15677 C CA . LYS B 1 517 ? -66.964 -39.974 42.575 1.000 43.467 522 LYS B CA 1
ATOM 15678 C C . LYS B 1 517 ? -67.694 -38.614 42.488 1.000 47.889 522 LYS B C 1
ATOM 15679 O O . LYS B 1 517 ? -67.191 -37.623 41.907 1.000 40.538 522 LYS B O 1
ATOM 15698 N N . VAL B 1 518 ? -68.920 -38.560 43.056 1.000 43.930 523 VAL B N 1
ATOM 15699 C CA . VAL B 1 518 ? -69.724 -37.341 43.030 1.000 43.656 523 VAL B CA 1
ATOM 15700 C C . VAL B 1 518 ? -69.578 -36.637 44.380 1.000 42.335 523 VAL B C 1
ATOM 15701 O O . VAL B 1 518 ? -69.690 -37.275 45.409 1.000 45.585 523 VAL B O 1
ATOM 15714 N N . TYR B 1 519 ? -69.300 -35.322 44.359 1.000 40.263 524 TYR B N 1
ATOM 15715 C CA . TYR B 1 519 ? -69.097 -34.523 45.551 1.000 39.136 524 TYR B CA 1
ATOM 15716 C C . TYR B 1 519 ? -70.157 -33.424 45.613 1.000 43.786 524 TYR B C 1
ATOM 15717 O O . TYR B 1 519 ? -70.487 -32.816 44.597 1.000 43.833 524 TYR B O 1
ATOM 15735 N N . ARG B 1 520 ? -70.685 -33.209 46.826 1.000 46.041 525 ARG B N 1
ATOM 15736 C CA . ARG B 1 520 ? -71.536 -32.076 47.132 1.000 54.171 525 ARG B CA 1
ATOM 15737 C C . ARG B 1 520 ? -70.672 -30.815 47.156 1.000 52.473 525 ARG B C 1
ATOM 15738 O O . ARG B 1 520 ? -69.592 -30.797 47.752 1.000 55.026 525 ARG B O 1
ATOM 15759 N N . GLY B 1 521 ? -71.146 -29.760 46.495 1.000 50.115 526 GLY B N 1
ATOM 15760 C CA . GLY B 1 521 ? -70.357 -28.553 46.363 1.000 49.496 526 GLY B CA 1
ATOM 15761 C C . GLY B 1 521 ? -70.546 -27.621 47.551 1.000 47.463 526 GLY B C 1
ATOM 15762 O O . GLY B 1 521 ? -71.271 -27.918 48.486 1.000 50.238 526 GLY B O 1
ATOM 15766 N N . GLY B 1 522 ? -69.892 -26.469 47.490 1.000 42.612 527 GLY B N 1
ATOM 15767 C CA . GLY B 1 522 ? -70.037 -25.496 48.553 1.000 42.764 527 GLY B CA 1
ATOM 15768 C C . GLY B 1 522 ? -69.190 -25.847 49.769 1.000 39.994 527 GLY B C 1
ATOM 15769 O O . GLY B 1 522 ? -69.517 -25.462 50.871 1.000 41.734 527 GLY B O 1
ATOM 15773 N N . GLU B 1 523 ? -68.111 -26.588 49.548 1.000 43.649 528 GLU B N 1
ATOM 15774 C CA . GLU B 1 523 ? -67.130 -26.875 50.578 1.000 47.520 528 GLU B CA 1
ATOM 15775 C C . GLU B 1 523 ? -65.753 -27.108 49.929 1.000 41.090 528 GLU B C 1
ATOM 15776 O O . GLU B 1 523 ? -65.580 -27.205 48.694 1.000 37.193 528 GLU B O 1
ATOM 15788 N N . THR B 1 524 ? -64.770 -27.192 50.826 1.000 35.400 529 THR B N 1
ATOM 15789 C CA . THR B 1 524 ? -63.430 -27.584 50.472 1.000 38.830 529 THR B CA 1
ATOM 15790 C C . THR B 1 524 ? -63.236 -29.058 50.822 1.000 39.659 529 THR B C 1
ATOM 15791 O O . THR B 1 524 ? -63.516 -29.440 51.951 1.000 41.462 529 THR B O 1
ATOM 15802 N N . ILE B 1 525 ? -62.834 -29.878 49.832 1.000 40.609 530 ILE B N 1
ATOM 15803 C CA . ILE B 1 525 ? -62.508 -31.295 50.018 1.000 41.942 530 ILE B CA 1
ATOM 15804 C C . ILE B 1 525 ? -60.988 -31.469 50.006 1.000 42.742 530 ILE B C 1
ATOM 15805 O O . ILE B 1 525 ? -60.264 -30.653 49.424 1.000 45.463 530 ILE B O 1
ATOM 15821 N N . GLU B 1 526 ? -60.514 -32.527 50.672 1.000 42.508 531 GLU B N 1
ATOM 15822 C CA . GLU B 1 526 ? -59.120 -32.977 50.633 1.000 46.060 531 GLU B CA 1
ATOM 15823 C C . GLU B 1 526 ? -59.043 -34.232 49.770 1.000 44.155 531 GLU B C 1
ATOM 15824 O O . GLU B 1 526 ? -59.786 -35.157 50.033 1.000 45.866 531 GLU B O 1
ATOM 15836 N N . LEU B 1 527 ? -58.149 -34.287 48.770 1.000 40.004 532 LEU B N 1
ATOM 15837 C CA . LEU B 1 527 ? -58.037 -35.453 47.904 1.000 42.808 532 LEU B CA 1
ATOM 15838 C C . LEU B 1 527 ? -56.652 -36.074 48.121 1.000 45.511 532 LEU B C 1
ATOM 15839 O O . LEU B 1 527 ? -55.667 -35.337 48.165 1.000 43.160 532 LEU B O 1
ATOM 15855 N N . LYS B 1 528 ? -56.560 -37.406 48.259 1.000 46.909 533 LYS B N 1
ATOM 15856 C CA . LYS B 1 528 ? -55.270 -38.086 48.217 1.000 50.026 533 LYS B CA 1
ATOM 15857 C C . LYS B 1 528 ? -54.781 -38.086 46.758 1.000 49.031 533 LYS B C 1
ATOM 15858 O O . LYS B 1 528 ? -55.580 -38.323 45.837 1.000 49.681 533 LYS B O 1
ATOM 15877 N N . VAL B 1 529 ? -53.499 -37.700 46.547 1.000 42.272 534 VAL B N 1
ATOM 15878 C CA . VAL B 1 529 ? -52.927 -37.610 45.205 1.000 41.207 534 VAL B CA 1
ATOM 15879 C C . VAL B 1 529 ? -51.623 -38.386 45.112 1.000 40.760 534 VAL B C 1
ATOM 15880 O O . VAL B 1 529 ? -50.847 -38.508 46.069 1.000 40.070 534 VAL B O 1
ATOM 15893 N N . THR B 1 530 ? -51.408 -38.857 43.884 1.000 37.139 535 THR B N 1
ATOM 15894 C CA . THR B 1 530 ? -50.158 -39.468 43.488 1.000 38.885 535 THR B CA 1
ATOM 15895 C C . THR B 1 530 ? -49.589 -38.626 42.363 1.000 34.449 535 THR B C 1
ATOM 15896 O O . THR B 1 530 ? -50.177 -37.654 41.920 1.000 34.842 535 THR B O 1
ATOM 15907 N N . LEU B 1 531 ? -48.437 -39.025 41.900 1.000 32.408 536 LEU B N 1
ATOM 15908 C CA . LEU B 1 531 ? -47.756 -38.303 40.840 1.000 34.439 536 LEU B CA 1
ATOM 15909 C C . LEU B 1 531 ? -48.616 -38.198 39.583 1.000 33.085 536 LEU B C 1
ATOM 15910 O O . LEU B 1 531 ? -48.425 -37.315 38.765 1.000 32.383 536 LEU B O 1
ATOM 15926 N N . ASN B 1 532 ? -49.558 -39.122 39.426 1.000 33.782 537 ASN B N 1
ATOM 15927 C CA . ASN B 1 532 ? -50.367 -39.225 38.230 1.000 32.088 537 ASN B CA 1
ATOM 15928 C C . ASN B 1 532 ? -51.693 -38.455 38.336 1.000 30.918 537 ASN B C 1
ATOM 15929 O O . ASN B 1 532 ? -52.422 -38.333 37.349 1.000 28.550 537 ASN B O 1
ATOM 15940 N N . THR B 1 533 ? -52.043 -37.952 39.530 1.000 30.732 538 THR B N 1
ATOM 15941 C CA . THR B 1 533 ? -53.336 -37.309 39.695 1.000 32.986 538 THR B CA 1
ATOM 15942 C C . THR B 1 533 ? -53.381 -35.926 39.054 1.000 32.277 538 THR B C 1
ATOM 15943 O O . THR B 1 533 ? -52.475 -35.103 39.246 1.000 32.072 538 THR B O 1
ATOM 15954 N N . ILE B 1 534 ? -54.472 -35.689 38.316 1.000 31.128 539 ILE B N 1
ATOM 15955 C CA . ILE B 1 534 ? -54.776 -34.405 37.696 1.000 31.757 539 ILE B CA 1
ATOM 15956 C C . ILE B 1 534 ? -56.243 -34.086 37.995 1.000 28.453 539 ILE B C 1
ATOM 15957 O O . ILE B 1 534 ? -57.129 -34.329 37.176 1.000 29.101 539 ILE B O 1
ATOM 15973 N N . PRO B 1 535 ? -56.562 -33.581 39.190 1.000 26.116 540 PRO B N 1
ATOM 15974 C CA . PRO B 1 535 ? -57.963 -33.481 39.619 1.000 28.585 540 PRO B CA 1
ATOM 15975 C C . PRO B 1 535 ? -58.761 -32.603 38.672 1.000 28.397 540 PRO B C 1
ATOM 15976 O O . PRO B 1 535 ? -58.334 -31.491 38.329 1.000 27.036 540 PRO B O 1
ATOM 15987 N N . CYS B 1 536 ? -59.909 -33.108 38.240 1.000 28.612 541 CYS B N 1
ATOM 15988 C CA . CYS B 1 536 ? -60.750 -32.399 37.295 1.000 29.891 541 CYS B CA 1
ATOM 15989 C C . CYS B 1 536 ? -62.175 -32.879 37.504 1.000 29.930 541 CYS B C 1
ATOM 15990 O O . CYS B 1 536 ? -62.394 -34.084 37.656 1.000 28.425 541 CYS B O 1
ATOM 15998 N N . PHE B 1 537 ? -63.115 -31.945 37.585 1.000 30.053 542 PHE B N 1
ATOM 15999 C CA . PHE B 1 537 ? -64.468 -32.279 37.989 1.000 29.071 542 PHE B CA 1
ATOM 16000 C C . PHE B 1 537 ? -65.447 -31.683 36.994 1.000 29.167 542 PHE B C 1
ATOM 16001 O O . PHE B 1 537 ? -65.314 -30.520 36.622 1.000 28.521 542 PHE B O 1
ATOM 16018 N N . LYS B 1 538 ? -66.445 -32.492 36.638 1.000 30.241 543 LYS B N 1
ATOM 16019 C CA . LYS B 1 538 ? -67.530 -32.106 35.764 1.000 30.647 543 LYS B CA 1
ATOM 16020 C C . LYS B 1 538 ? -68.691 -31.625 36.616 1.000 30.601 543 LYS B C 1
ATOM 16021 O O . LYS B 1 538 ? -69.086 -32.292 37.566 1.000 31.860 543 LYS B O 1
ATOM 16040 N N . ARG B 1 539 ? -69.196 -30.457 36.255 1.000 32.259 544 ARG B N 1
ATOM 16041 C CA . ARG B 1 539 ? -70.367 -29.896 36.873 1.000 38.846 544 ARG B CA 1
ATOM 16042 C C . ARG B 1 539 ? -71.570 -30.749 36.504 1.000 44.123 544 ARG B C 1
ATOM 16043 O O . ARG B 1 539 ? -71.854 -30.902 35.317 1.000 41.075 544 ARG B O 1
ATOM 16064 N N . THR B 1 540 ? -72.258 -31.287 37.525 1.000 49.886 545 THR B N 1
ATOM 16065 C CA . THR B 1 540 ? -73.380 -32.196 37.305 1.000 57.813 545 THR B CA 1
ATOM 16066 C C . THR B 1 540 ? -74.675 -31.570 37.818 1.000 63.367 545 THR B C 1
ATOM 16067 O O . THR B 1 540 ? -75.750 -31.886 37.307 1.000 66.574 545 THR B O 1
ATOM 16078 N N . THR B 1 541 ? -74.553 -30.780 38.898 1.000 73.707 546 THR B N 1
ATOM 16079 C CA . THR B 1 541 ? -75.442 -29.650 39.189 1.000 93.064 546 THR B CA 1
ATOM 16080 C C . THR B 1 541 ? -74.628 -28.326 39.128 1.000 89.909 546 THR B C 1
ATOM 16081 O O . THR B 1 541 ? -73.419 -28.313 39.602 1.000 59.408 546 THR B O 1
#

CATH classification: 3.20.20.80

Organism: NCBI:txid1220578

Nearest PDB structures (foldseek):
  8j50-assembly1_B  TM=1.002E+00  e=0.000E+00  Flavihumibacter petaseus NBRC 106054
  8j52-assembly1_B  TM=1.002E+00  e=0.000E+00  Flavihumibacter petaseus NBRC 106054
  8j53-assembly1_B  TM=9.784E-01  e=2.172E-74  Bacteroides salyersiae WAL 10018 = DSM 18765 = JCM 12988
  7qqf-assembly1_A  TM=9.069E-01  e=7.122E-47  Homo sapiens
  7qqg-assembly2_B  TM=8.969E-01  e=2.408E-46  Homo sapiens

Radius of gyration: 36.71 Å; Cα contacts (8 Å, |Δi|>4): 2408; chains: 2; bounding box: 102×75×80 Å

Secondary structure (DSSP, 8-state):
--EEEEEPPTT--EEEEEGGGGGGTTTPTT-EEE-TT--TTSEEEEEEEETTSEEEEESS-EEEEEETTEEEEEESS-EEEEE-TT-SHHHHHHHHHHHHS---S----GGGTSS-EEETHHHHTT---HHHHHHHHHHHHHTTPPP-EEEE-S-SSSSTT--S--TTT-TTHHHHHHHHHHTT-EEEEEE-SEE-TTSHHHHHHHHHT-BPEE-TT-SS--GGG--SBP-EEETTEEEEEB-TT-HHHHHHHHHHHHHHHHHH---EEEE----GGGG-SSEE-TT---HHHHHHHHHHHGGG-SSEEESSEES-TTSS--EEPP---SSHHHHTTHHHHHHHHHHTT--SEE-S-TT-S-TT-----HHHHHHHHHHHHTSS--EE-S-HHHHS-HHHHHHHHHHHHHHHHHHHHHHHHHHHHHHH---SEE-HHHHSTTSS-TT--S-EEETTTEEE----SSSSEEEEEEPSSEEEETTT--EEESSEEEEEE--TT---EEEE--/--EEEEEPPTT--EEEEEGGGGGGTTTPTT-EEE-TT--TTSEEEEEEEETTSEEEEESS-EEEEEETTEEEEEESS-EEEEE-TT-SHHHHHHHHHHHHS---S--S-GGGTSS-EEETHHHHTT---HHHHHHHHHHHHHTTPPP-EEEE-S--SSSTT--S--TTT-TTHHHHHHHHHHTT-EEEEEE-SEE-TTSHHHHHHHHHT-B-EE-TT-SS--GGG--SBP-EEETTEEEEEB-TT-HHHHHHHHHHHHHHHHHH---EEEE----GGGG-SSEE-TT---HHHHHHHHHHHGGG-SSEEESSEES-TTSS--EEPP---SSHHHHTTHHHHHHHHHHTT--SEE-S-BT-S-TT-----HHHHHHHHHHHHTSS--EE-S-HHHHS-HHHHHHHHHHHHHHHHHHHHHHHHHHHHHHH---SEE-HHHHSTTSS-TT--S-EEETTTEEE----SSSSEEEEEEPSSEEEETTT--EEESSEEEEEE--TT---EEEE--

Sequence (1020 aa):
QQSLHIPLLKGECWWGAAVNRAHDMPLQPGAFIQLNGDVSGNQAVPLLLSSAGRYVWSDQPFSVKREGDILSISFTGTGALYTASGGSLKDAWGEAAARFFPASGRLPDTSLFTAPQYNTWIELIYNQNQEDILRYARDIVANGFPPGVLMIDDNWFPYYGNFSFRKDRFPDAAGMISTLHGMGFKVMLWVCPFLSSPDTEAFREALAKRIVLFDSKGSDTLQWQHAVDPAIVHWWNGYSAVLDGSNPDAVTWMREKLDGLQQQYGIDGFKFDAGDAEFYLGNILSREKIGANEEQCERWGRIGLLYPMNEYRAMWKNGGQPLVERLRDKYHTWEDVRKLIPHASLAGLLGYSFVCPDMIGGGDFSSFKLDQELIVRSAQCHALMPMMQFSVAPWRVLDSSQLQAVKNAVALRRQMLPEIMKYTREAAVTGMPVLRSMEFVFPHQGFERVEDQFMLGDNYLVAPVLEKGSVRKIKLPKGRWQEIQSGKVYRGGETIELKVTLNTIPCFKRTTQQSLHIPLLKGECWWGAAVNRAHDMPLQPGAFIQLNGDVSGNQAVPLLLSSAGRYVWSDQPFSVKREGDILSISFTGTGALYTASGGSLKDAWGEAAARFFPASGRLPDTSLFTAPQYNTWIELIYNQNQEDILRYARDIVANGFPPGVLMIDDNWFPYYGNFSFRKDRFPDAAGMISTLHGMGFKVMLWVCPFLSPDTEAFREALAKRIVLFDSKGSDTLQWQHAVDPAIVHWWNGYSAVLDGSNPDAVTWMREKLDGLQQQYGIDGFKFDAGDAEFYLGNILSREKIGANEQCERWGRIGLLYPMNEYRAMWKNGGQPLVERLRDKYHTWEDVRKLIPHASLAGLLGYSFVCPDMIGGGDFSSFKLDQELIVRSAQCHALMPMMQFSVAPWRVLDSSQLQAVKNAVALRRQMLPEIMKYTREAAVTGMPVLRSMEFVFPHQGFERVEDQFMLGDNYLVAPVLEKGSVRKIKLPKGRWQEIQSGKVYRGGETIELKVTLNTIPCFKRTT

InterPro domains:
  IPR000322 Glycoside hydrolase family 31, TIM barrel domain [PF01055] (158-315)
  IPR000322 Glycoside hydrolase family 31, TIM barrel domain [PF01055] (359-454)
  IPR013780 Glycosyl hydrolase, all-beta [G3DSA:2.60.40.1180] (467-546)
  IPR017853 Glycoside hydrolase superfamily [SSF51445] (147-480)
  IPR048395 Glycosyl hydrolase family 31, C-terminal domain [PF21365] (465-544)
  IPR050985 Alpha-glycosidase and related enzymes [PTHR43053] (121-545)

B-factor: mean 30.04, std 10.54, range [14.77, 102.76]